Protein AF-A0A1B1FKI0-F1 (afdb_monomer_lite)

Sequence (905 aa):
MHTDNSFVWAKIGDAKFFYQLSKDILIYGGGCVLIFYDTNTRSEKIFLANSPQGNGDGIGAVRGHKVLNVFAYSENCAYPRVFVKTYPSFEDIFEIEGNETPESYSYITFTDTLIIMLGSYPKFTISVRDWVTQQKLCTMDTYAECDKHVLRCNWTKPINMIDLWIGTKKIAMYEFQMCCKEFHMTQNIVQSSATDGTGNFTSVVWTPEGSMCVCDEFGTIYMMDNEYSLEKVLDVKISGPSPPAFEWYKNGFLVCGPDKTMRHYVRKLPGEFVLNRSIDIEAEPALIYDSVYVFAVGLQTLEQSHTLKLSNLSCDKEQPWDGGLSLINYINSVEIKGLSGPIEFKEGRRIQFKLDLLKLKQPSLVKVGEWQPGNGVNITDRAAFFDPGTMNVTLVVTTILEMPYVMMHTAKNFTGNSRFYGFCIDILGRISQEVGFDYLLDLVPDRKYGARDPNTGLWNGMVLQLMQHKADLAVGSMTINYARESVIDFTKPFMNLGISILFKVPSSRQAKLFSFMNPLATNIWLYVLSAYVLVSITMFVVARFSPCEWQNPHPCEIDNELVKNQFSLANSFWFTIGTLMQQGSDLNPKATSTRIVGGIWWFFTLIIISSYTANLAAFLTVERMITPIEDAEDLAAQTEIPYGTLESGSTMTFFRDSMIETYKKMWRFMENRKPSVFVPTYEEGIQKVLDGNYAFLMESTMLDYIVQRNCNLTQIGGPLDSKGYGIATPKGSPWRDKISLAILELQEKGEIQMLYDKWWKNTGDTCQRNDKGKESKANSLGVDNIGGVFVVLLCGLAFAVLIAIFEFCYNSKKNALNEKRSASVPQESLCSEMKSEFCFALRCSGSRQRPALRRKCSKCLSGVSYVPAVLDVPPNPPQPPTRGPPPADHSPALGASFDNPRLRI

Radius of gyration: 64.22 Å; chains: 1; bounding box: 141×108×187 Å

Secondary structure (DSSP, 8-state):
--------SS---S-SEEEEEETTEEEEEETTEEEEEETTTTEEEEEE---TTS---SEEEEEE-SSSSEEEEEESSSS--EEEEETTT--EEEEE-STT-SS--SEEEE-SSEEEEE--SSEEEEEEEETTT--EEEEEEEE-SSS-EEEE--SSS-EEEEEE-TTSSEEEEEEEEEETTEEEEEEEEEE---SS--S-EEEEEE-TTS-EEEEETTSEEEEE-TTS-EEEEEE----SSSPPEEEE-SSEEEEE-TTS-EEEEEEEETTEEEE----PPPHHHHHHHHHHHHHHHHHHHHHHHS--------GGGT---TTHHHHHHHHHT--EEETTEEEEEETTEEEE--EEEEEEETTEEEEEEEEETTTEEEES-STTTS----S--EEEEEE--BTTTBEE-SSS---GGGGEESHHHHHHHHHHHHHT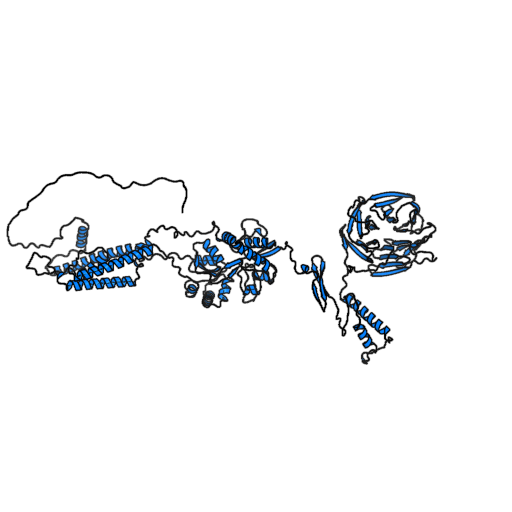-EEEEEE-TT-----B-TTT--B-HHHHHHHTTS-SEE-SS-B--HHHHTTSEEPSPSEEE-EEEEEEPPPPP---TTGGGTTS-HHHHHHHHHHHHHHHHHHHHHHHH-GGGEE-S-TT-SS----EES--HHHHHHHHHHHHTT---S----SHHHHHHHHHHHHHHHHHHHHHHHHHHHHHH------S-SSHHHHHH-SSS-EEEBTTSHHHHHHHT--SHHHHHHHHHHHHSTTT--BSSHHHHHHHHHHSS-EEEEEHHHHHHHHHH-TTEEEESS-SS-EEE--EE-TT-THHHHHHHHHHHHHHTTHHHHHHHHHHS-TTT------TTTS--PPP--HHHHHHHHHHHHHHHHHHHHHHHHHHHHHHHHHHHHHTTSS------HHHHHHHHHHHHT------PPPP-----------------------------------------------------

Foldseek 3Di:
DDDDPFPFLDQQDPWPDWADQEQFWIWTHDFQWIWIAGNVVRDIDIDGNDDPVNAFRHWQEKDHDYPFQKIWTWTFAQQIKIFIAGPPVRDTPDIDTRPPGRGTFNYWDDDPFKIWTWGFPQFIKIWIAGPVVRDTLDIDTDGDDAGDWDWDDDPPAFTWTWGFPFFFQKIKIWGWDQDPSDIDIDIDIAGEPDDPPPFGWDDWEADPVGWIWTAGQQGFIWIADPVRYTHTQDGPRAHDDDRWDWYDHNQFIWIQGPSSHTWTWHDPDVSHTHTPPPDDDDPVVQVVVVVVVLLVQLVVVLVVPDPDDDDDDDPVVPDDDPCPVSSVVSSQCDFDQGPQGTFHHDPNDTQWGKDFDWDCDPPDIDTQWMATPVPGTDGPHPCSVPVPDPLEAEFEEEEADDPQFKHADPDDPDDWPVRIDHLQSVLVVLLCVQLRYHYTYDYWPVRDLWDQDPPVRDIGTPLVCQLVVVGFWYITQRWDDPVSCVFWPWFPFLFKWFKFKKFFQDDQDQQDLVLLVVLDDPVVVVVVVVVLLVLLVVLLVCQVPDVQQFDDPCPPDPPDPPTDHPNDSVVSSVQLVCLLVVNGDPDDDDDPSSVVSVVVSNVVSVVVVVSSVVSSVVCLLDSDRDDPDADLLSVLVDDQQAEEEEPPDPVLVCLVVDPDVSSVSNNVCQVPDPPHRYDNDVVVVVVVNVVHSYMYIDIVLVSLQVCQQDVRMDIHYDRPDMIGDTMIGGPPNPVSHSSNVSSVVCVVVCVSVVSSCVRRVPPPRGPPPPCPVPPPDRDDDDCSNNVSVVVVVVVVVVVVVVVVVVCLVVVVVVVVVVVVVPDDDDDDDPVVVVVVVVVVVVPPDDDDDDDDPPPDDPDDDDDDDDDDDDDDDDDDDDDDDDDDDDDDDDDDDDDDDDDDDDDDD

Structure (mmCIF, N/CA/C/O backbone):
data_AF-A0A1B1FKI0-F1
#
_entry.id   AF-A0A1B1FKI0-F1
#
loop_
_atom_site.group_PDB
_atom_site.id
_atom_site.type_symbol
_atom_site.label_atom_id
_atom_site.label_alt_id
_atom_site.label_comp_id
_atom_site.label_asym_id
_atom_site.label_entity_id
_atom_site.label_seq_id
_atom_site.pdbx_PDB_ins_code
_atom_site.Cartn_x
_atom_site.Cartn_y
_atom_site.Cartn_z
_atom_site.occupancy
_atom_site.B_iso_or_equiv
_atom_site.auth_seq_id
_atom_site.auth_comp_id
_atom_site.auth_asym_id
_atom_site.auth_atom_id
_atom_site.pdbx_PDB_model_num
ATOM 1 N N . MET A 1 1 ? -42.625 6.629 34.570 1.00 23.95 1 MET A N 1
ATOM 2 C CA . MET A 1 1 ? -41.876 7.247 35.688 1.00 23.95 1 MET A CA 1
ATOM 3 C C . MET A 1 1 ? -41.070 6.161 36.377 1.00 23.95 1 MET A C 1
ATOM 5 O O . MET A 1 1 ? -41.496 5.014 36.337 1.00 23.95 1 MET A O 1
ATOM 9 N N . HIS A 1 2 ? -39.888 6.501 36.889 1.00 27.73 2 HIS A N 1
ATOM 10 C CA . HIS A 1 2 ? -38.916 5.542 37.422 1.00 27.73 2 HIS A CA 1
ATOM 11 C C . HIS A 1 2 ? -39.325 4.997 38.796 1.00 27.73 2 HIS A C 1
ATOM 13 O O . HIS A 1 2 ? -39.774 5.764 39.640 1.00 27.73 2 HIS A O 1
ATOM 19 N N . THR A 1 3 ? -39.072 3.708 39.024 1.00 23.94 3 THR A N 1
ATOM 20 C CA . THR A 1 3 ? -38.846 3.119 40.354 1.00 23.94 3 THR A CA 1
ATOM 21 C C . THR A 1 3 ? -37.772 2.045 40.207 1.00 23.94 3 THR A C 1
ATOM 23 O O . THR A 1 3 ? -37.919 1.147 39.375 1.00 23.94 3 THR A O 1
ATOM 26 N N . ASP A 1 4 ? -36.683 2.183 40.956 1.00 27.92 4 ASP A N 1
ATOM 27 C CA . ASP A 1 4 ? -35.446 1.420 40.778 1.00 27.92 4 ASP A CA 1
ATOM 28 C C . ASP A 1 4 ? -35.512 -0.036 41.262 1.00 27.92 4 ASP A C 1
ATOM 30 O O . ASP A 1 4 ? -36.162 -0.358 42.255 1.00 27.92 4 ASP A O 1
ATOM 34 N N . ASN A 1 5 ? -34.722 -0.902 40.617 1.00 30.33 5 ASN A N 1
ATOM 35 C CA . ASN A 1 5 ? -34.332 -2.202 41.169 1.00 30.33 5 ASN A CA 1
ATOM 36 C C . ASN A 1 5 ? -33.205 -2.014 42.206 1.00 30.33 5 ASN A C 1
ATOM 38 O O . ASN A 1 5 ? -32.057 -2.402 41.980 1.00 30.33 5 ASN A O 1
ATOM 42 N N . SER A 1 6 ? -33.512 -1.401 43.348 1.00 29.55 6 SER A N 1
ATOM 43 C CA . SER A 1 6 ? -32.646 -1.438 44.529 1.00 29.55 6 SER A CA 1
ATOM 44 C C . SER A 1 6 ? -32.883 -2.750 45.285 1.00 29.55 6 SER A C 1
ATOM 46 O O . SER A 1 6 ? -33.951 -2.975 45.848 1.00 29.55 6 SER A O 1
ATOM 48 N N . PHE A 1 7 ? -31.889 -3.645 45.291 1.00 33.34 7 PHE A N 1
ATOM 49 C CA . PHE A 1 7 ? -31.989 -4.928 45.993 1.00 33.34 7 PHE A CA 1
ATOM 50 C C . PHE A 1 7 ? -32.104 -4.717 47.512 1.00 33.34 7 PHE A C 1
ATOM 52 O O . PHE A 1 7 ? -31.146 -4.359 48.199 1.00 33.34 7 PHE A O 1
ATOM 59 N N . VAL A 1 8 ? -33.316 -4.936 48.021 1.00 36.47 8 VAL A N 1
ATOM 60 C CA . VAL A 1 8 ? -33.694 -4.814 49.431 1.00 36.47 8 VAL A CA 1
ATOM 61 C C . VAL A 1 8 ? -33.257 -6.066 50.189 1.00 36.47 8 VAL A C 1
ATOM 63 O O . VAL A 1 8 ? -33.729 -7.156 49.882 1.00 36.47 8 VAL A O 1
ATOM 66 N N . TRP A 1 9 ? -32.405 -5.924 51.206 1.00 33.88 9 TRP A N 1
ATOM 67 C CA . TRP A 1 9 ? -32.002 -7.038 52.082 1.00 33.88 9 TRP A CA 1
ATOM 68 C C . TRP A 1 9 ? -32.706 -7.045 53.450 1.00 33.88 9 TRP A C 1
ATOM 70 O O . TRP A 1 9 ? -32.667 -8.064 54.128 1.00 33.88 9 TRP A O 1
ATOM 80 N N . ALA A 1 10 ? -33.430 -5.975 53.801 1.00 36.97 10 ALA A N 1
ATOM 81 C CA . ALA A 1 10 ? -34.562 -6.027 54.732 1.00 36.97 10 ALA A CA 1
ATOM 82 C C . ALA A 1 10 ? -35.594 -4.948 54.360 1.00 36.97 10 ALA A C 1
ATOM 84 O O . ALA A 1 10 ? -35.218 -3.806 54.085 1.00 36.97 10 ALA A O 1
ATOM 85 N N . LYS A 1 11 ? -36.892 -5.291 54.349 1.00 38.81 11 LYS A N 1
ATOM 86 C CA . LYS A 1 11 ? -37.984 -4.308 54.223 1.00 38.81 11 LYS A CA 1
ATOM 87 C C . LYS A 1 11 ? -38.199 -3.641 55.578 1.00 38.81 11 LYS A C 1
ATOM 89 O O . LYS A 1 11 ? -39.080 -4.035 56.339 1.00 38.81 11 LYS A O 1
ATOM 94 N N . ILE A 1 12 ? -37.394 -2.630 55.876 1.00 47.25 12 ILE A N 1
ATOM 95 C CA . ILE A 1 12 ? -37.614 -1.802 57.060 1.00 47.25 12 ILE A CA 1
ATOM 96 C C . ILE A 1 12 ? -38.898 -0.996 56.829 1.00 47.25 12 ILE A C 1
ATOM 98 O O . ILE A 1 12 ? -39.063 -0.352 55.794 1.00 47.25 12 ILE A O 1
ATOM 102 N N . GLY A 1 13 ? -39.848 -1.102 57.762 1.00 47.72 13 GLY A N 1
ATOM 103 C CA . GLY A 1 13 ? -41.089 -0.325 57.743 1.00 47.72 13 GLY A CA 1
ATOM 104 C C . GLY A 1 13 ? -40.845 1.153 58.058 1.00 47.72 13 GLY A C 1
ATOM 105 O O . GLY A 1 13 ? -39.743 1.667 57.890 1.00 47.72 13 GLY A O 1
ATOM 106 N N . ASP A 1 14 ? -41.862 1.842 58.571 1.00 52.47 14 ASP A N 1
ATOM 107 C CA . ASP A 1 14 ? -41.692 3.203 59.099 1.00 52.47 14 ASP A CA 1
ATOM 108 C C . ASP A 1 14 ? -41.043 3.130 60.494 1.00 52.47 14 ASP A C 1
ATOM 110 O O . ASP A 1 14 ? -41.683 3.318 61.528 1.00 52.47 14 ASP A O 1
ATOM 114 N N . ALA A 1 15 ? -39.764 2.743 60.522 1.00 57.25 15 ALA A N 1
ATOM 115 C CA . ALA A 1 15 ? -38.999 2.567 61.747 1.00 57.25 15 ALA A CA 1
ATOM 116 C C . ALA A 1 15 ? -38.678 3.931 62.378 1.00 57.25 15 ALA A C 1
ATOM 118 O O . ALA A 1 15 ? -37.969 4.751 61.798 1.00 57.25 15 ALA A O 1
ATOM 119 N N . LYS A 1 16 ? -39.179 4.148 63.597 1.00 64.12 16 LYS A N 1
ATOM 120 C CA . LYS A 1 16 ? -38.886 5.323 64.435 1.00 64.12 16 LYS A CA 1
ATOM 121 C C . LYS A 1 16 ? -37.468 5.259 65.022 1.00 64.12 16 LYS A C 1
ATOM 123 O O . LYS A 1 16 ? -36.895 6.290 65.357 1.00 64.12 16 LYS A O 1
ATOM 128 N N . PHE A 1 17 ? -36.906 4.053 65.126 1.00 68.62 17 PHE A N 1
ATOM 129 C CA . PHE A 1 17 ? -35.588 3.777 65.699 1.00 68.62 17 PHE A CA 1
ATOM 130 C C . PHE A 1 17 ? -34.753 2.916 64.746 1.00 68.62 17 PHE A C 1
ATOM 132 O O . PHE A 1 17 ? -35.277 1.958 64.173 1.00 68.62 17 PHE A O 1
ATOM 139 N N . PHE A 1 18 ? -33.461 3.224 64.610 1.00 76.00 18 PHE A N 1
ATOM 140 C CA . PHE A 1 18 ? -32.507 2.471 63.789 1.00 76.00 18 PHE A CA 1
ATOM 141 C C . PHE A 1 18 ? -31.091 2.614 64.363 1.00 76.00 18 PHE A C 1
ATOM 143 O O . PHE A 1 18 ? -30.511 3.692 64.274 1.00 76.00 18 PHE A O 1
ATOM 150 N N . TYR A 1 19 ? -30.547 1.554 64.970 1.00 76.19 19 TYR A N 1
ATOM 151 C CA . TYR A 1 19 ? -29.276 1.598 65.707 1.00 76.19 19 TYR A CA 1
ATOM 152 C C . TYR A 1 19 ? -28.469 0.300 65.588 1.00 76.19 19 TYR A C 1
ATOM 154 O O . TYR A 1 19 ? -29.023 -0.787 65.426 1.00 76.19 19 TYR A O 1
ATOM 162 N N . GLN A 1 20 ? -27.150 0.390 65.760 1.00 76.31 20 GLN A N 1
ATOM 163 C CA . GLN A 1 20 ? -26.290 -0.783 65.923 1.00 76.31 20 GLN A CA 1
ATOM 164 C C . GLN A 1 20 ? -26.269 -1.243 67.394 1.00 76.31 20 GLN A C 1
ATOM 166 O O . GLN A 1 20 ? -25.985 -0.445 68.287 1.00 76.31 20 GLN A O 1
ATOM 171 N N . LEU A 1 21 ? -26.532 -2.532 67.646 1.00 77.75 21 LEU A N 1
ATOM 172 C CA . LEU A 1 21 ? -26.355 -3.151 68.967 1.00 77.75 21 LEU A CA 1
ATOM 173 C C . LEU A 1 21 ? -24.907 -3.588 69.169 1.00 77.75 21 LEU A C 1
ATOM 175 O O . LEU A 1 21 ? -24.232 -3.136 70.083 1.00 77.75 21 LEU A O 1
ATOM 179 N N . SER A 1 22 ? -24.436 -4.460 68.284 1.00 72.88 22 SER A N 1
ATOM 180 C CA . SER A 1 22 ? -23.078 -4.994 68.293 1.00 72.88 22 SER A CA 1
ATOM 181 C C . SER A 1 22 ? -22.531 -5.013 66.869 1.00 72.88 22 SER A C 1
ATOM 183 O O . SER A 1 22 ? -23.235 -4.657 65.920 1.00 72.88 22 SER A O 1
ATOM 185 N N . LYS A 1 23 ? -21.280 -5.456 66.692 1.00 70.75 23 LYS A N 1
ATOM 186 C CA . LYS A 1 23 ? -20.602 -5.523 65.386 1.00 70.75 23 LYS A CA 1
ATOM 187 C C . LYS A 1 23 ? -21.491 -6.067 64.259 1.00 70.75 23 LYS A C 1
ATOM 189 O O . LYS A 1 23 ? -21.436 -5.538 63.151 1.00 70.75 23 LYS A O 1
ATOM 194 N N . ASP A 1 24 ? -22.314 -7.072 64.559 1.00 75.12 24 ASP A N 1
ATOM 195 C CA . ASP A 1 24 ? -23.081 -7.825 63.570 1.00 75.12 24 ASP A CA 1
ATOM 196 C C . ASP A 1 24 ? -24.612 -7.744 63.749 1.00 75.12 24 ASP A C 1
ATOM 198 O O . ASP A 1 24 ? -25.333 -8.306 62.925 1.00 75.12 24 ASP A O 1
ATOM 202 N N . ILE A 1 25 ? -25.126 -7.029 64.758 1.00 80.75 25 ILE A N 1
ATOM 203 C CA . ILE A 1 25 ? -26.568 -6.965 65.066 1.00 80.75 25 ILE A CA 1
ATOM 204 C C . ILE A 1 25 ? -27.085 -5.527 64.957 1.00 80.75 25 ILE A C 1
ATOM 206 O O . ILE A 1 25 ? -26.572 -4.618 65.617 1.00 80.75 25 ILE A O 1
ATOM 210 N N . LEU A 1 26 ? -28.136 -5.341 64.158 1.00 80.19 26 LEU A N 1
ATOM 211 C CA . LEU A 1 26 ? -28.883 -4.091 64.012 1.00 80.19 26 LEU A CA 1
ATOM 212 C C . LEU A 1 26 ? -30.215 -4.185 64.765 1.00 80.19 26 LEU A C 1
ATOM 214 O O . LEU A 1 26 ? -30.851 -5.235 64.749 1.00 80.19 26 LEU A O 1
ATOM 218 N N . ILE A 1 27 ? -30.648 -3.087 65.383 1.00 83.19 27 ILE A N 1
ATOM 219 C CA . ILE A 1 27 ? -31.982 -2.930 65.973 1.00 83.19 27 ILE A CA 1
ATOM 220 C C . ILE A 1 27 ? -32.734 -1.884 65.158 1.00 83.19 27 ILE A C 1
ATOM 222 O O . ILE A 1 27 ? -32.261 -0.756 65.016 1.00 83.19 27 ILE A O 1
ATOM 226 N N . TYR A 1 28 ? -33.926 -2.224 64.679 1.00 79.56 28 TYR A N 1
ATOM 227 C CA . TYR A 1 28 ? -34.869 -1.249 64.136 1.00 79.56 28 TYR A CA 1
ATOM 228 C C . TYR A 1 28 ? -36.289 -1.531 64.606 1.00 79.56 28 TYR A C 1
ATOM 230 O O . TYR A 1 28 ? -36.632 -2.665 64.929 1.00 79.56 28 TYR A O 1
ATOM 238 N N . GLY A 1 29 ? -37.130 -0.503 64.683 1.00 74.06 29 GLY A N 1
ATOM 239 C CA . GLY A 1 29 ? -38.463 -0.681 65.249 1.00 74.06 29 GLY A CA 1
ATOM 240 C C . GLY A 1 29 ? -39.314 0.577 65.314 1.00 74.06 29 GLY A C 1
ATOM 241 O O . GLY A 1 29 ? -38.876 1.673 64.964 1.00 74.06 29 GLY A O 1
ATOM 242 N N . GLY A 1 30 ? -40.546 0.399 65.779 1.00 69.62 30 GLY A N 1
ATOM 243 C CA . GLY A 1 30 ? -41.554 1.445 65.930 1.00 69.62 30 GLY A CA 1
ATOM 244 C C . GLY A 1 30 ? -42.742 0.940 66.751 1.00 69.62 30 GLY A C 1
ATOM 245 O O . GLY A 1 30 ? -43.032 -0.259 66.765 1.00 69.62 30 GLY A O 1
ATOM 246 N N . GLY A 1 31 ? -43.411 1.843 67.473 1.00 73.94 31 GLY A N 1
ATOM 247 C CA . GLY A 1 31 ? -44.439 1.468 68.448 1.00 73.94 31 GLY A CA 1
ATOM 248 C C . GLY A 1 31 ? -43.869 0.534 69.520 1.00 73.94 31 GLY A C 1
ATOM 249 O O . GLY A 1 31 ? -42.854 0.850 70.138 1.00 73.94 31 GLY A O 1
ATOM 250 N N . CYS A 1 32 ? -44.501 -0.624 69.717 1.00 75.38 32 CYS A N 1
ATOM 251 C CA . CYS A 1 32 ? -44.085 -1.641 70.692 1.00 75.38 32 CYS A CA 1
ATOM 252 C C . CYS A 1 32 ? -43.121 -2.704 70.125 1.00 75.38 32 CYS A C 1
ATOM 254 O O . CYS A 1 32 ? -42.809 -3.666 70.824 1.00 75.38 32 CYS A O 1
ATOM 256 N N . VAL A 1 33 ? -42.688 -2.603 68.862 1.00 79.31 33 VAL A N 1
ATOM 257 C CA . VAL A 1 33 ? -41.940 -3.675 68.178 1.00 79.31 33 VAL A CA 1
ATOM 258 C C . VAL A 1 33 ? -40.483 -3.273 67.959 1.00 79.31 33 VAL A C 1
ATOM 260 O O . VAL A 1 33 ? -40.213 -2.258 67.316 1.00 79.31 33 VAL A O 1
ATOM 263 N N . LEU A 1 34 ? -39.551 -4.109 68.426 1.00 81.94 34 LEU A N 1
ATOM 264 C CA . LEU A 1 34 ? -38.137 -4.075 68.042 1.00 81.94 34 LEU A CA 1
ATOM 265 C C . LEU A 1 34 ? -37.794 -5.324 67.231 1.00 81.94 34 LEU A C 1
ATOM 267 O O . LEU A 1 34 ? -38.114 -6.444 67.627 1.00 81.94 34 LEU A O 1
ATOM 271 N N . ILE A 1 35 ? -37.103 -5.136 66.115 1.00 83.12 35 ILE A N 1
ATOM 272 C CA . ILE A 1 35 ? -36.576 -6.200 65.267 1.00 83.12 35 ILE A CA 1
ATOM 273 C C . ILE A 1 35 ? -35.054 -6.151 65.363 1.00 83.12 35 ILE A C 1
ATOM 275 O O . ILE A 1 35 ? -34.426 -5.128 65.091 1.00 83.12 35 ILE A O 1
ATOM 279 N N . PHE A 1 36 ? -34.475 -7.272 65.776 1.00 85.56 36 PHE A N 1
ATOM 280 C CA . PHE A 1 36 ? -33.043 -7.501 65.866 1.00 85.56 36 PHE A CA 1
ATOM 281 C C . PHE A 1 36 ? -32.624 -8.303 64.634 1.00 85.56 36 PHE A C 1
ATOM 283 O O . PHE A 1 36 ? -32.966 -9.480 64.518 1.00 85.56 36 PHE A O 1
ATOM 290 N N . TYR A 1 37 ? -31.912 -7.664 63.712 1.00 79.88 37 TYR A N 1
ATOM 291 C CA . TYR A 1 37 ? -31.429 -8.276 62.476 1.00 79.88 37 TYR A CA 1
ATOM 292 C C . TYR A 1 37 ? -29.950 -8.645 62.622 1.00 79.88 37 TYR A C 1
ATOM 294 O O . TYR A 1 37 ? -29.086 -7.772 62.757 1.00 79.88 37 TYR A O 1
ATOM 302 N N . ASP A 1 38 ? -29.654 -9.943 62.594 1.00 77.25 38 ASP A N 1
ATOM 303 C CA . ASP A 1 38 ? -28.288 -10.459 62.538 1.00 77.25 38 ASP A CA 1
ATOM 304 C C . ASP A 1 38 ? -27.794 -10.437 61.087 1.00 77.25 38 ASP A C 1
ATOM 306 O O . ASP A 1 38 ? -28.256 -11.170 60.214 1.00 77.25 38 ASP A O 1
ATOM 310 N N . THR A 1 39 ? -26.804 -9.590 60.840 1.00 68.25 39 THR A N 1
ATOM 311 C CA . THR A 1 39 ? -26.229 -9.344 59.515 1.00 68.25 39 THR A CA 1
ATOM 312 C C . THR A 1 39 ? -25.303 -10.456 59.014 1.00 68.25 39 THR A C 1
ATOM 314 O O . THR A 1 39 ? -25.003 -10.484 57.820 1.00 68.25 39 THR A O 1
ATOM 317 N N . ASN A 1 40 ? -24.853 -11.366 59.885 1.00 69.12 40 ASN A N 1
ATOM 318 C CA . ASN A 1 40 ? -24.068 -12.540 59.503 1.00 69.12 40 ASN A CA 1
ATOM 319 C C . ASN A 1 40 ? -24.986 -13.711 59.128 1.00 69.12 40 ASN A C 1
ATOM 321 O O . ASN A 1 40 ? -24.792 -14.326 58.081 1.00 69.12 40 ASN A O 1
ATOM 325 N N . THR A 1 41 ? -25.989 -14.014 59.962 1.00 71.88 41 THR A N 1
ATOM 326 C CA . THR A 1 41 ? -26.915 -15.141 59.720 1.00 71.88 41 THR A CA 1
ATOM 327 C C . THR A 1 41 ? -28.115 -14.780 58.843 1.00 71.88 41 THR A C 1
ATOM 329 O O . THR A 1 41 ? -28.792 -15.681 58.354 1.00 71.88 41 THR A O 1
ATOM 332 N N . ARG A 1 42 ? -28.369 -13.481 58.615 1.00 67.12 42 ARG A N 1
ATOM 333 C CA . ARG A 1 42 ? -29.567 -12.935 57.942 1.00 67.12 42 ARG A CA 1
ATOM 334 C C . ARG A 1 42 ? -30.872 -13.363 58.619 1.00 67.12 42 ARG A C 1
ATOM 336 O O . ARG A 1 42 ? -31.881 -13.573 57.951 1.00 67.12 42 ARG A O 1
ATOM 343 N N . SER A 1 43 ? -30.836 -13.523 59.942 1.00 72.00 43 SER A N 1
ATOM 344 C CA . SER A 1 43 ? -32.005 -13.879 60.746 1.00 72.00 43 SER A CA 1
ATOM 345 C C . SER A 1 43 ? -32.567 -12.661 61.477 1.00 72.00 43 SER A C 1
ATOM 347 O O . SER A 1 43 ? -31.824 -11.810 61.970 1.00 72.00 43 SER A O 1
ATOM 349 N N . GLU A 1 44 ? -33.895 -12.588 61.546 1.00 79.62 44 GLU A N 1
ATOM 350 C CA . GLU A 1 44 ? -34.626 -11.592 62.327 1.00 79.62 44 GLU A CA 1
ATOM 351 C C . GLU A 1 44 ? -35.141 -12.222 63.624 1.00 79.62 44 GLU A C 1
ATOM 353 O O . GLU A 1 44 ? -35.737 -13.302 63.619 1.00 79.62 44 GLU A O 1
ATOM 358 N N . LYS A 1 45 ? -34.948 -11.524 64.745 1.00 82.38 45 LYS A N 1
ATOM 359 C CA . LYS A 1 45 ? -35.622 -11.804 66.016 1.00 82.38 45 LYS A CA 1
ATOM 360 C C . LYS A 1 45 ? -36.503 -10.627 66.398 1.00 82.38 45 LYS A C 1
ATOM 362 O O . LYS A 1 45 ? -36.026 -9.502 66.509 1.00 82.38 45 LYS A O 1
ATOM 367 N N . ILE A 1 46 ? -37.781 -10.900 66.632 1.00 82.69 46 ILE A N 1
ATOM 368 C CA . ILE A 1 46 ? -38.763 -9.890 67.025 1.00 82.69 46 ILE A CA 1
ATOM 369 C C . ILE A 1 46 ? -38.891 -9.892 68.549 1.00 82.69 46 ILE A C 1
ATOM 371 O O . ILE A 1 46 ? -39.113 -10.938 69.157 1.00 82.69 46 ILE A O 1
ATOM 375 N N . PHE A 1 47 ? -38.775 -8.714 69.151 1.00 82.94 47 PHE A N 1
ATOM 376 C CA . PHE A 1 47 ? -39.068 -8.447 70.552 1.00 82.94 47 PHE A CA 1
ATOM 377 C C . PHE A 1 47 ? -40.278 -7.512 70.641 1.00 82.94 47 PHE A C 1
ATOM 379 O O . PHE A 1 47 ? -40.336 -6.481 69.967 1.00 82.94 47 PHE A O 1
ATOM 386 N N . LEU A 1 48 ? -41.245 -7.879 71.482 1.00 79.94 48 LEU A N 1
ATOM 387 C CA . LEU A 1 48 ? -42.442 -7.089 71.755 1.00 79.94 48 LEU A CA 1
ATOM 388 C C . LEU A 1 48 ? -42.300 -6.437 73.133 1.00 79.94 48 LEU A C 1
ATOM 390 O O . LEU A 1 48 ? -42.353 -7.115 74.159 1.00 79.94 48 LEU A O 1
ATOM 394 N N . ALA A 1 49 ? -42.127 -5.118 73.143 1.00 72.44 49 ALA A N 1
ATOM 395 C CA . ALA A 1 49 ? -42.089 -4.296 74.344 1.00 72.44 49 ALA A CA 1
ATOM 396 C C . ALA A 1 49 ? -43.516 -4.085 74.880 1.00 72.44 49 ALA A C 1
ATOM 398 O O . ALA A 1 49 ? -44.139 -3.048 74.654 1.00 72.44 49 ALA A O 1
ATOM 399 N N . ASN A 1 50 ? -44.045 -5.094 75.571 1.00 62.91 50 ASN A N 1
ATOM 400 C CA . ASN A 1 50 ? -45.346 -5.017 76.231 1.00 62.91 50 ASN A CA 1
ATOM 401 C C . ASN A 1 50 ? -45.185 -4.499 77.667 1.00 62.91 50 ASN A C 1
ATOM 403 O O . ASN A 1 50 ? -44.528 -5.143 78.484 1.00 62.91 50 ASN A O 1
ATOM 407 N N . SER A 1 51 ? -45.832 -3.376 77.988 1.00 58.91 51 SER A N 1
ATOM 408 C CA . SER A 1 51 ? -45.895 -2.865 79.362 1.00 58.91 51 SER A CA 1
ATOM 409 C C . SER A 1 51 ? -46.761 -3.779 80.244 1.00 58.91 51 SER A C 1
ATOM 411 O O . SER A 1 51 ? -47.926 -4.001 79.894 1.00 58.91 51 SER A O 1
ATOM 413 N N . PRO A 1 52 ? -46.282 -4.257 81.412 1.00 52.34 52 PRO A N 1
ATOM 414 C CA . PRO A 1 52 ? -47.082 -5.082 82.325 1.00 52.34 52 PRO A CA 1
ATOM 415 C C . PRO A 1 52 ? -48.350 -4.392 82.855 1.00 52.34 52 PRO A C 1
ATOM 417 O O . PRO A 1 52 ? -49.250 -5.064 83.351 1.00 52.34 52 PRO A O 1
ATOM 420 N N . GLN A 1 53 ? -48.417 -3.057 82.776 1.00 52.12 53 GLN A N 1
ATOM 421 C CA . GLN A 1 53 ? -49.525 -2.242 83.288 1.00 52.12 53 GLN A CA 1
ATOM 422 C C . GLN A 1 53 ? -50.446 -1.683 82.186 1.00 52.12 53 GLN A C 1
ATOM 424 O O . GLN A 1 53 ? -51.387 -0.960 82.500 1.00 52.12 53 GLN A O 1
ATOM 429 N N . GLY A 1 54 ? -50.203 -2.001 80.907 1.00 49.09 54 GLY A N 1
ATOM 430 C CA . GLY A 1 54 ? -51.104 -1.660 79.793 1.00 49.09 54 GLY A CA 1
ATOM 431 C C . GLY A 1 54 ? -51.209 -0.173 79.409 1.00 49.09 54 GLY A C 1
ATOM 432 O O . GLY A 1 54 ? -52.014 0.157 78.545 1.00 49.09 54 GLY A O 1
ATOM 433 N N . ASN A 1 55 ? -50.401 0.711 80.007 1.00 51.22 55 ASN A N 1
ATOM 434 C CA . ASN A 1 55 ? -50.500 2.176 79.875 1.00 51.22 55 ASN A CA 1
ATOM 435 C C . ASN A 1 55 ? -49.415 2.832 78.981 1.00 51.22 55 ASN A C 1
ATOM 437 O O . ASN A 1 55 ? -49.247 4.050 79.028 1.00 51.22 55 ASN A O 1
ATOM 441 N N . GLY A 1 56 ? -48.642 2.063 78.206 1.00 55.28 56 GLY A N 1
ATOM 442 C CA . GLY A 1 56 ? -47.539 2.588 77.381 1.00 55.28 56 GLY A CA 1
ATOM 443 C C . GLY A 1 56 ? -47.884 2.753 75.896 1.00 55.28 56 GLY A C 1
ATOM 444 O O . GLY A 1 56 ? -48.351 1.799 75.276 1.00 55.28 56 GLY A O 1
ATOM 445 N N . ASP A 1 57 ? -47.561 3.907 75.297 1.00 62.97 57 ASP A N 1
ATOM 446 C CA . ASP A 1 57 ? -47.612 4.164 73.841 1.00 62.97 57 ASP A CA 1
ATOM 447 C C . ASP A 1 57 ? -46.368 3.583 73.126 1.00 62.97 57 ASP A C 1
ATOM 449 O O . ASP A 1 57 ? -45.619 4.257 72.414 1.00 62.97 57 ASP A O 1
ATOM 453 N N . GLY A 1 58 ? -46.082 2.310 73.404 1.00 72.19 58 GLY A N 1
ATOM 454 C CA . GLY A 1 58 ? -44.874 1.630 72.949 1.00 72.19 58 GLY A CA 1
ATOM 455 C C . GLY A 1 58 ? -43.583 2.194 73.547 1.00 72.19 58 GLY A C 1
ATOM 456 O O . GLY A 1 58 ? -43.492 2.462 74.746 1.00 72.19 58 GLY A O 1
ATOM 457 N N . ILE A 1 59 ? -42.554 2.301 72.706 1.00 78.06 59 ILE A N 1
ATOM 458 C CA . ILE A 1 59 ? -41.172 2.603 73.097 1.00 78.06 59 ILE A CA 1
ATOM 459 C C . ILE A 1 59 ? -40.878 4.100 72.928 1.00 78.06 59 ILE A C 1
ATOM 461 O O . ILE A 1 59 ? -41.161 4.682 71.877 1.00 78.06 59 ILE A O 1
ATOM 465 N N . GLY A 1 60 ? -40.291 4.719 73.957 1.00 73.12 60 GLY A N 1
ATOM 466 C CA . GLY A 1 60 ? -39.881 6.129 73.949 1.00 73.12 60 GLY A CA 1
ATOM 467 C C . GLY A 1 60 ? -38.541 6.319 73.242 1.00 73.12 60 GLY A C 1
ATOM 468 O O . GLY A 1 60 ? -38.459 6.994 72.216 1.00 73.12 60 GLY A O 1
ATOM 469 N N . ALA A 1 61 ? -37.516 5.640 73.755 1.00 78.12 61 ALA A N 1
ATOM 470 C CA . ALA A 1 61 ? -36.154 5.601 73.240 1.00 78.12 61 ALA A CA 1
ATOM 471 C C . ALA A 1 61 ? -35.561 4.193 73.402 1.00 78.12 61 ALA A C 1
ATOM 473 O O . ALA A 1 61 ? -35.977 3.423 74.266 1.00 78.12 61 ALA A O 1
ATOM 474 N N . VAL A 1 62 ? -34.561 3.853 72.586 1.00 84.56 62 VAL A N 1
ATOM 475 C CA . VAL A 1 62 ? -33.860 2.559 72.632 1.00 84.56 62 VAL A CA 1
ATOM 476 C C . VAL A 1 62 ? -32.390 2.738 72.258 1.00 84.56 62 VAL A C 1
ATOM 478 O O . VAL A 1 62 ? -32.061 3.552 71.397 1.00 84.56 62 VAL A O 1
ATOM 481 N N . ARG A 1 63 ? -31.485 1.985 72.891 1.00 83.62 63 ARG A N 1
ATOM 482 C CA . ARG A 1 63 ? -30.054 1.989 72.553 1.00 83.62 63 ARG A CA 1
ATOM 483 C C . ARG A 1 63 ? -29.396 0.651 72.871 1.00 83.62 63 ARG A C 1
ATOM 485 O O . ARG A 1 63 ? -29.729 0.012 73.865 1.00 83.62 63 ARG A O 1
ATOM 492 N N . GLY A 1 64 ? -28.430 0.250 72.049 1.00 80.94 64 GLY A N 1
ATOM 493 C CA . GLY A 1 64 ? -27.538 -0.871 72.336 1.00 80.94 64 GLY A CA 1
ATOM 494 C C . GLY A 1 64 ? -26.277 -0.441 73.087 1.00 80.94 64 GLY A C 1
ATOM 495 O O . GLY A 1 64 ? -25.775 0.670 72.900 1.00 80.94 64 GLY A O 1
ATOM 496 N N . HIS A 1 65 ? -25.748 -1.332 73.917 1.00 78.88 65 HIS A N 1
ATOM 497 C CA . HIS A 1 65 ? -24.423 -1.213 74.510 1.00 78.88 65 HIS A CA 1
ATOM 498 C C . HIS A 1 65 ? -23.374 -1.701 73.494 1.00 78.88 65 HIS A C 1
ATOM 500 O O . HIS A 1 65 ? -23.463 -2.814 72.998 1.00 78.88 65 HIS A O 1
ATOM 506 N N . LYS A 1 66 ? -22.342 -0.902 73.186 1.00 68.44 66 LYS A N 1
ATOM 507 C CA . LYS A 1 66 ? -21.449 -1.182 72.035 1.00 68.44 66 LYS A CA 1
ATOM 508 C C . LYS A 1 66 ? -20.591 -2.452 72.156 1.00 68.44 66 LYS A C 1
ATOM 510 O O . LYS A 1 66 ? -20.265 -3.058 71.137 1.00 68.44 66 LYS A O 1
ATOM 515 N N . VAL A 1 67 ? -20.173 -2.808 73.375 1.00 71.81 67 VAL A N 1
ATOM 516 C CA . VAL A 1 67 ? -19.286 -3.962 73.645 1.00 71.81 67 VAL A CA 1
ATOM 517 C C . VAL A 1 67 ? -20.053 -5.216 74.085 1.00 71.81 67 VAL A C 1
ATOM 519 O O . VAL A 1 67 ? -19.777 -6.311 73.601 1.00 71.81 67 VAL A O 1
ATOM 522 N N . LEU A 1 68 ? -21.007 -5.069 75.005 1.00 76.31 68 LEU A N 1
ATOM 523 C CA . LEU A 1 68 ? -21.826 -6.150 75.550 1.00 76.31 68 LEU A CA 1
ATOM 524 C C . LEU A 1 68 ? -23.116 -6.315 74.739 1.00 76.31 68 LEU A C 1
ATOM 526 O O . LEU A 1 68 ? -23.714 -5.324 74.339 1.00 76.31 68 LEU A O 1
ATOM 530 N N . ASN A 1 69 ? -23.601 -7.547 74.559 1.00 83.38 69 ASN A N 1
ATOM 531 C CA . ASN A 1 69 ? -24.889 -7.812 73.901 1.00 83.38 69 ASN A CA 1
ATOM 532 C C . ASN A 1 69 ? -26.067 -7.472 74.839 1.00 83.38 69 ASN A C 1
ATOM 534 O O . ASN A 1 69 ? -26.785 -8.352 75.311 1.00 83.38 69 ASN A O 1
ATOM 538 N N . VAL A 1 70 ? -26.227 -6.186 75.142 1.00 86.50 70 VAL A N 1
ATOM 539 C CA . VAL A 1 70 ? -27.204 -5.621 76.080 1.00 86.50 70 VAL A CA 1
ATOM 540 C C . VAL A 1 70 ? -27.851 -4.405 75.427 1.00 86.50 70 VAL A C 1
ATOM 542 O O . VAL A 1 70 ? -27.165 -3.607 74.791 1.00 86.50 70 VAL A O 1
ATOM 545 N N . PHE A 1 71 ? -29.160 -4.242 75.580 1.00 88.25 71 PHE A N 1
ATOM 546 C CA . PHE A 1 71 ? -29.883 -3.059 75.117 1.00 88.25 71 PHE A CA 1
ATOM 547 C C . PHE A 1 71 ? -30.750 -2.483 76.234 1.00 88.25 71 PHE A C 1
ATOM 549 O O . PHE A 1 71 ? -31.218 -3.210 77.108 1.00 88.25 71 PHE A O 1
ATOM 556 N N . ALA A 1 72 ? -30.961 -1.171 76.192 1.00 87.06 72 ALA A N 1
ATOM 557 C CA . ALA A 1 72 ? -31.929 -0.476 77.026 1.00 87.06 72 ALA A CA 1
ATOM 558 C C . ALA A 1 72 ? -33.054 0.083 76.160 1.00 87.06 72 ALA A C 1
ATOM 560 O O . ALA A 1 72 ? -32.795 0.555 75.049 1.00 87.06 72 ALA A O 1
ATOM 561 N N . TYR A 1 73 ? -34.275 0.091 76.686 1.00 87.06 73 TYR A N 1
ATOM 562 C CA . TYR A 1 73 ? -35.377 0.869 76.126 1.00 87.06 73 TYR A CA 1
ATOM 563 C C . TYR A 1 73 ? -36.216 1.519 77.232 1.00 87.06 73 TYR A C 1
ATOM 565 O O . TYR A 1 73 ? -36.344 0.961 78.323 1.00 87.06 73 TYR A O 1
ATOM 573 N N . SER A 1 74 ? -36.781 2.693 76.946 1.00 83.56 74 SER A N 1
ATOM 574 C CA . SER A 1 74 ? -37.811 3.329 77.774 1.00 83.56 74 SER A CA 1
ATOM 575 C C . SER A 1 74 ? -39.208 3.024 77.250 1.00 83.56 74 SER A C 1
ATOM 577 O O . SER A 1 74 ? -39.430 2.916 76.042 1.00 83.56 74 SER A O 1
ATOM 579 N N . GLU A 1 75 ? -40.175 2.963 78.157 1.00 80.56 75 GLU A N 1
ATOM 580 C CA . GLU A 1 75 ? -41.588 3.089 77.800 1.00 80.56 75 GLU A CA 1
ATOM 581 C C . GLU A 1 75 ? -41.922 4.531 77.384 1.00 80.56 75 GLU A C 1
ATOM 583 O O . GLU A 1 75 ? -41.380 5.500 77.921 1.00 80.56 75 GLU A O 1
ATOM 588 N N . ASN A 1 76 ? -42.847 4.683 76.436 1.00 76.00 76 ASN A N 1
ATOM 589 C CA . ASN A 1 76 ? -43.428 5.970 76.068 1.00 76.00 76 ASN A CA 1
ATOM 590 C C . ASN A 1 76 ? -44.699 6.220 76.897 1.00 76.00 76 ASN A C 1
ATOM 592 O O . ASN A 1 76 ? -45.815 5.932 76.465 1.00 76.00 76 ASN A O 1
ATOM 596 N N . CYS A 1 77 ? -44.531 6.694 78.129 1.00 70.31 77 CYS A N 1
ATOM 597 C CA . CYS A 1 77 ? -45.629 7.033 79.036 1.00 70.31 77 CYS A CA 1
ATOM 598 C C . CYS A 1 77 ? -45.226 8.189 79.971 1.00 70.31 77 CYS A C 1
ATOM 600 O O . CYS A 1 77 ? -44.071 8.613 79.980 1.00 70.31 77 CYS A O 1
ATOM 602 N N . ALA A 1 78 ? -46.177 8.698 80.762 1.00 68.00 78 ALA A N 1
ATOM 603 C CA . ALA A 1 78 ? -45.957 9.826 81.678 1.00 68.00 78 ALA A CA 1
ATOM 604 C C . ALA A 1 78 ? -45.014 9.521 82.862 1.00 68.00 78 ALA A C 1
ATOM 606 O O . ALA A 1 78 ? -44.572 10.441 83.535 1.00 68.00 78 ALA A O 1
ATOM 607 N N . TYR A 1 79 ? -44.710 8.248 83.128 1.00 73.94 79 TYR A N 1
ATOM 608 C CA . TYR A 1 79 ? -43.755 7.820 84.157 1.00 73.94 79 TYR A CA 1
ATOM 609 C C . TYR A 1 79 ? -42.881 6.696 83.578 1.00 73.94 79 TYR A C 1
ATOM 611 O O . TYR A 1 79 ? -43.099 5.520 83.885 1.00 73.94 79 TYR A O 1
ATOM 619 N N . PRO A 1 80 ? -41.955 7.031 82.660 1.00 74.69 80 PRO A N 1
ATOM 620 C CA . PRO A 1 80 ? -41.271 6.060 81.814 1.00 74.69 80 PRO A CA 1
ATOM 621 C C . PRO A 1 80 ? -40.349 5.156 82.627 1.00 74.69 80 PRO A C 1
ATOM 623 O O . PRO A 1 80 ? -39.375 5.611 83.230 1.00 74.69 80 PRO A O 1
ATOM 626 N N . ARG A 1 81 ? -40.599 3.848 82.587 1.00 79.94 81 ARG A N 1
ATOM 627 C CA . ARG A 1 81 ? -39.628 2.869 83.085 1.00 79.94 81 ARG A CA 1
ATOM 628 C C . ARG A 1 81 ? -38.559 2.613 82.037 1.00 79.94 81 ARG A C 1
ATOM 630 O O . ARG A 1 81 ? -38.844 2.671 80.839 1.00 79.94 81 ARG A O 1
ATOM 637 N N . VAL A 1 82 ? -37.341 2.317 82.485 1.00 84.50 82 VAL A N 1
ATOM 638 C CA . VAL A 1 82 ? -36.239 1.904 81.603 1.00 84.50 82 VAL A CA 1
ATOM 639 C C . VAL A 1 82 ? -35.853 0.471 81.926 1.00 84.50 82 VAL A C 1
ATOM 641 O O . VAL A 1 82 ? -35.457 0.166 83.049 1.00 84.50 82 VAL A O 1
ATOM 644 N N . PHE A 1 83 ? -35.957 -0.394 80.923 1.00 85.69 83 PHE A N 1
ATOM 645 C CA . PHE A 1 83 ? -35.596 -1.805 81.007 1.00 85.69 83 PHE A CA 1
ATOM 646 C C . PHE A 1 83 ? -34.236 -2.019 80.361 1.00 85.69 83 PHE A C 1
ATOM 648 O O . PHE A 1 83 ? -34.015 -1.563 79.237 1.00 85.69 83 PHE A O 1
ATOM 655 N N . VAL A 1 84 ? -33.343 -2.739 81.041 1.00 87.94 84 VAL A N 1
ATOM 656 C CA . VAL A 1 84 ? -32.047 -3.157 80.497 1.00 87.94 84 VAL A CA 1
ATOM 657 C C . VAL A 1 84 ? -32.051 -4.673 80.332 1.00 87.94 84 VAL A C 1
ATOM 659 O O . VAL A 1 84 ? -32.150 -5.404 81.317 1.00 87.94 84 VAL A O 1
ATOM 662 N N . LYS A 1 85 ? -31.949 -5.146 79.085 1.00 88.25 85 LYS A N 1
ATOM 663 C CA . LYS A 1 85 ? -32.118 -6.554 78.700 1.00 88.25 85 LYS A CA 1
ATOM 664 C C . LYS A 1 85 ? -30.923 -7.119 77.938 1.00 88.25 85 LYS A C 1
ATOM 666 O O . LYS A 1 85 ? -30.242 -6.407 77.198 1.00 88.25 85 LYS A O 1
ATOM 671 N N . THR A 1 86 ? -30.700 -8.423 78.068 1.00 88.25 86 THR A N 1
ATOM 672 C CA . THR A 1 86 ? -29.698 -9.173 77.297 1.00 88.25 86 THR A CA 1
ATOM 673 C C . THR A 1 86 ? -30.178 -9.506 75.879 1.00 88.25 86 THR A C 1
ATOM 675 O O . THR A 1 86 ? -31.368 -9.654 75.604 1.00 88.25 86 THR A O 1
ATOM 678 N N . TYR A 1 87 ? -29.236 -9.700 74.958 1.00 84.12 87 TYR A N 1
ATOM 679 C CA . TYR A 1 87 ? -29.457 -10.328 73.656 1.00 84.12 87 TYR A CA 1
ATOM 680 C C . TYR A 1 87 ? -28.526 -11.549 73.527 1.00 84.12 87 TYR A C 1
ATOM 682 O O . TYR A 1 87 ? -27.348 -11.440 73.873 1.00 84.12 87 TYR A O 1
ATOM 690 N N . PRO A 1 88 ? -28.983 -12.711 73.015 1.00 82.44 88 PRO A N 1
ATOM 691 C CA . PRO A 1 88 ? -30.245 -12.953 72.307 1.00 82.44 88 PRO A CA 1
ATOM 692 C C . PRO A 1 88 ? -31.388 -13.550 73.152 1.00 82.44 88 PRO A C 1
ATOM 694 O O . PRO A 1 88 ? -32.356 -14.031 72.556 1.00 82.44 88 PRO A O 1
ATOM 697 N N . SER A 1 89 ? -31.265 -13.598 74.486 1.00 83.38 89 SER A N 1
ATOM 698 C CA . SER A 1 89 ? -32.249 -14.225 75.390 1.00 83.38 89 SER A CA 1
ATOM 699 C C . SER A 1 89 ? -33.375 -13.295 75.869 1.00 83.38 89 SER A C 1
ATOM 701 O O . SER A 1 89 ? -34.409 -13.803 76.291 1.00 83.38 89 SER A O 1
ATOM 703 N N . PHE A 1 90 ? -33.229 -11.968 75.750 1.00 87.62 90 PHE A N 1
ATOM 704 C CA . PHE A 1 90 ? -34.210 -10.955 76.188 1.00 87.62 90 PHE A CA 1
ATOM 705 C C . PHE A 1 90 ? -34.515 -10.957 77.702 1.00 87.62 90 PHE A C 1
ATOM 707 O O . PHE A 1 90 ? -35.545 -10.427 78.137 1.00 87.62 90 PHE A O 1
ATOM 714 N N . GLU A 1 91 ? -33.608 -11.513 78.506 1.00 86.00 91 GLU A N 1
ATOM 715 C CA . GLU A 1 91 ? -33.703 -11.559 79.968 1.00 86.00 91 GLU A CA 1
ATOM 716 C C . GLU A 1 91 ? -33.445 -10.172 80.566 1.00 86.00 91 GLU A C 1
ATOM 718 O O . GLU A 1 91 ? -32.591 -9.426 80.080 1.00 86.00 91 GLU A O 1
ATOM 723 N N . ASP A 1 92 ? -34.181 -9.824 81.621 1.00 82.38 92 ASP A N 1
ATOM 724 C CA . ASP A 1 92 ? -33.982 -8.578 82.361 1.00 82.38 92 ASP A CA 1
ATOM 725 C C . ASP A 1 92 ? -32.708 -8.636 83.205 1.00 82.38 92 ASP A C 1
ATOM 727 O O . ASP A 1 92 ? -32.523 -9.542 84.016 1.00 82.38 92 ASP A O 1
ATOM 731 N N . ILE A 1 93 ? -31.841 -7.639 83.027 1.00 82.88 93 ILE A N 1
ATOM 732 C CA . ILE A 1 93 ? -30.688 -7.399 83.898 1.00 82.88 93 ILE A CA 1
ATOM 733 C C . ILE A 1 93 ? -31.145 -6.558 85.089 1.00 82.88 93 ILE A C 1
ATOM 735 O O . ILE A 1 93 ? -30.878 -6.912 86.236 1.00 82.88 93 ILE A O 1
ATOM 739 N N . PHE A 1 94 ? -31.838 -5.447 84.813 1.00 82.94 94 PHE A N 1
ATOM 740 C CA . PHE A 1 94 ? -32.501 -4.615 85.816 1.00 82.94 94 PHE A CA 1
ATOM 741 C C . PHE A 1 94 ? -33.517 -3.646 85.188 1.00 82.94 94 PHE A C 1
ATOM 743 O O . PHE A 1 94 ? -33.521 -3.403 83.978 1.00 82.94 94 PHE A O 1
ATOM 750 N N . GLU A 1 95 ? -34.356 -3.075 86.050 1.00 81.75 95 GLU A N 1
ATOM 751 C CA . GLU A 1 95 ? -35.389 -2.087 85.740 1.00 81.75 95 GLU A CA 1
ATOM 752 C C . GLU A 1 95 ? -35.114 -0.795 86.530 1.00 81.75 95 GLU A C 1
ATOM 754 O O . GLU A 1 95 ? -34.674 -0.841 87.681 1.00 81.75 95 GLU A O 1
ATOM 759 N N . ILE A 1 96 ? -35.365 0.364 85.918 1.00 78.88 96 ILE A N 1
ATOM 760 C CA . ILE A 1 96 ? -35.320 1.679 86.571 1.00 78.88 96 ILE A CA 1
ATOM 761 C C . ILE A 1 96 ? -36.759 2.192 86.690 1.00 78.88 96 ILE A C 1
ATOM 763 O O . ILE A 1 96 ? -37.429 2.402 85.676 1.00 78.88 96 ILE A O 1
ATOM 767 N N . GLU A 1 97 ? -37.226 2.406 87.923 1.00 71.75 97 GLU A N 1
ATOM 768 C CA . GLU A 1 97 ? -38.580 2.902 88.202 1.00 71.75 97 GLU A CA 1
ATOM 769 C C . GLU A 1 97 ? -38.791 4.346 87.709 1.00 71.75 97 GLU A C 1
ATOM 771 O O . GLU A 1 97 ? -37.981 5.240 87.963 1.00 71.75 97 GLU A O 1
ATOM 776 N N . GLY A 1 98 ? -39.925 4.590 87.046 1.00 64.19 98 GLY A N 1
ATOM 777 C CA . GLY A 1 98 ? -40.231 5.831 86.321 1.00 64.19 98 GLY A CA 1
ATOM 778 C C . GLY A 1 98 ? -40.654 7.046 87.158 1.00 64.19 98 GLY A C 1
ATOM 779 O O . GLY A 1 98 ? -41.295 7.942 86.624 1.00 64.19 98 GLY A O 1
ATOM 780 N N . ASN A 1 99 ? -40.323 7.107 88.451 1.00 59.00 99 ASN A N 1
ATOM 781 C CA . ASN A 1 99 ? -40.753 8.193 89.352 1.00 59.00 99 ASN A CA 1
ATOM 782 C C . ASN A 1 99 ? -39.926 9.496 89.230 1.00 59.00 99 ASN A C 1
ATOM 784 O O . ASN A 1 99 ? -40.127 10.417 90.021 1.00 59.00 99 ASN A O 1
ATOM 788 N N . GLU A 1 100 ? -38.970 9.581 88.297 1.00 60.09 100 GLU A N 1
ATOM 789 C CA . GLU A 1 100 ? -38.026 10.712 88.209 1.00 60.09 100 GLU A CA 1
ATOM 790 C C . GLU A 1 100 ? -38.478 11.856 87.284 1.00 60.09 100 GLU A C 1
ATOM 792 O O . GLU A 1 100 ? -38.120 13.002 87.548 1.00 60.09 100 GLU A O 1
ATOM 797 N N . THR A 1 101 ? -39.258 11.581 86.232 1.00 61.44 101 THR A N 1
ATOM 798 C CA . THR A 1 101 ? -39.716 12.586 85.252 1.00 61.44 101 THR A CA 1
ATOM 799 C C . THR A 1 101 ? -41.185 12.361 84.867 1.00 61.44 101 THR A C 1
ATOM 801 O O . THR A 1 101 ? -41.572 11.213 84.662 1.00 61.44 101 THR A O 1
ATOM 804 N N . PRO A 1 102 ? -42.008 13.423 84.722 1.00 56.78 102 PRO A N 1
ATOM 805 C CA . PRO A 1 102 ? -43.419 13.320 84.321 1.00 56.78 102 PRO A CA 1
ATOM 806 C C . PRO A 1 102 ? -43.632 13.161 82.797 1.00 56.78 102 PRO A C 1
ATOM 808 O O . PRO A 1 102 ? -44.759 13.250 82.311 1.00 56.78 102 PRO A O 1
ATOM 811 N N . GLU A 1 103 ? -42.554 12.974 82.032 1.00 66.94 103 GLU A N 1
ATOM 812 C CA . GLU A 1 103 ? -42.551 12.833 80.574 1.00 66.94 103 GLU A CA 1
ATOM 813 C C . GLU A 1 103 ? -41.583 11.715 80.159 1.00 66.94 103 GLU A C 1
ATOM 815 O O . GLU A 1 103 ? -40.643 11.396 80.898 1.00 66.94 103 GLU A O 1
ATOM 820 N N . SER A 1 104 ? -41.800 11.130 78.974 1.00 71.31 104 SER A N 1
ATOM 821 C CA . SER A 1 104 ? -41.013 10.005 78.462 1.00 71.31 104 SER A CA 1
ATOM 822 C C . SER A 1 104 ? -39.555 10.380 78.147 1.00 71.31 104 SER A C 1
ATOM 824 O O . SER A 1 104 ? -39.239 11.510 77.765 1.00 71.31 104 SER A O 1
ATOM 826 N N . TYR A 1 105 ? -38.637 9.418 78.296 1.00 76.88 105 TYR A N 1
ATOM 827 C CA . TYR A 1 105 ? -37.240 9.604 77.891 1.00 76.88 105 TYR A CA 1
ATOM 828 C C . TYR A 1 105 ? -37.125 9.608 76.365 1.00 76.88 105 TYR A C 1
ATOM 830 O O . TYR A 1 105 ? -37.501 8.628 75.718 1.00 76.88 105 TYR A O 1
ATOM 838 N N . SER A 1 106 ? -36.562 10.685 75.816 1.00 71.44 106 SER A N 1
ATOM 839 C CA . SER A 1 106 ? -36.378 10.897 74.377 1.00 71.44 106 SER A CA 1
ATOM 840 C C . SER A 1 106 ? -35.060 10.316 73.848 1.00 71.44 106 SER A C 1
ATOM 842 O O . SER A 1 106 ? -34.968 9.968 72.670 1.00 71.44 106 SER A O 1
ATOM 844 N N . TYR A 1 107 ? -34.051 10.143 74.712 1.00 74.75 107 TYR A N 1
ATOM 845 C CA . TYR A 1 107 ? -32.780 9.507 74.357 1.00 74.75 107 TYR A CA 1
ATOM 846 C C . TYR A 1 107 ? -32.177 8.726 75.535 1.00 74.75 107 TYR A C 1
ATOM 848 O O . TYR A 1 107 ? -32.254 9.144 76.691 1.00 74.75 107 TYR A O 1
ATOM 856 N N . ILE A 1 108 ? -31.542 7.589 75.235 1.00 79.00 108 ILE A N 1
ATOM 857 C CA . ILE A 1 108 ? -30.819 6.738 76.193 1.00 79.00 108 ILE A CA 1
ATOM 858 C C . ILE A 1 108 ? -29.451 6.405 75.596 1.00 79.00 108 ILE A C 1
ATOM 860 O O . ILE A 1 108 ? -29.336 6.168 74.392 1.00 79.00 108 ILE A O 1
ATOM 864 N N . THR A 1 109 ? -28.404 6.346 76.417 1.00 76.75 109 THR A N 1
ATOM 865 C CA . THR A 1 109 ? -27.100 5.833 75.985 1.00 76.75 109 THR A CA 1
ATOM 866 C C . THR A 1 109 ? -26.309 5.169 77.106 1.00 76.75 109 THR A C 1
ATOM 868 O O . THR A 1 109 ? -26.474 5.487 78.282 1.00 76.75 109 THR A O 1
ATOM 871 N N . PHE A 1 110 ? -25.418 4.259 76.712 1.00 76.00 110 PHE A N 1
ATOM 872 C CA . PHE A 1 110 ? -24.474 3.573 77.589 1.00 76.00 110 PHE A CA 1
ATOM 873 C C . PHE A 1 110 ? -23.059 4.153 77.466 1.00 76.00 110 PHE A C 1
ATOM 875 O O . PHE A 1 110 ? -22.616 4.519 76.372 1.00 76.00 110 PHE A O 1
ATOM 882 N N . THR A 1 111 ? -22.328 4.134 78.576 1.00 73.06 111 THR A N 1
ATOM 883 C CA . THR A 1 111 ? -20.900 3.800 78.625 1.00 73.06 111 THR A CA 1
ATOM 884 C C . THR A 1 111 ? -20.749 2.420 79.271 1.00 73.06 111 THR A C 1
ATOM 886 O O . THR A 1 111 ? -21.704 1.871 79.822 1.00 73.06 111 THR A O 1
ATOM 889 N N . ASP A 1 112 ? -19.543 1.861 79.271 1.00 69.06 112 ASP A N 1
ATOM 890 C CA . ASP A 1 112 ? -19.272 0.530 79.833 1.00 69.06 112 ASP A CA 1
ATOM 891 C C . ASP A 1 112 ? -19.333 0.472 81.383 1.00 69.06 112 ASP A C 1
ATOM 893 O O . ASP A 1 112 ? -19.021 -0.560 81.970 1.00 69.06 112 ASP A O 1
ATOM 897 N N . THR A 1 113 ? -19.772 1.557 82.045 1.00 71.81 113 THR A N 1
ATOM 898 C CA . THR A 1 113 ? -20.230 1.574 83.456 1.00 71.81 113 THR A CA 1
ATOM 899 C C . THR A 1 113 ? -21.475 2.432 83.720 1.00 71.81 113 THR A C 1
ATOM 901 O O . THR A 1 113 ? -22.178 2.173 84.693 1.00 71.81 113 THR A O 1
ATOM 904 N N . LEU A 1 114 ? -21.793 3.444 82.898 1.00 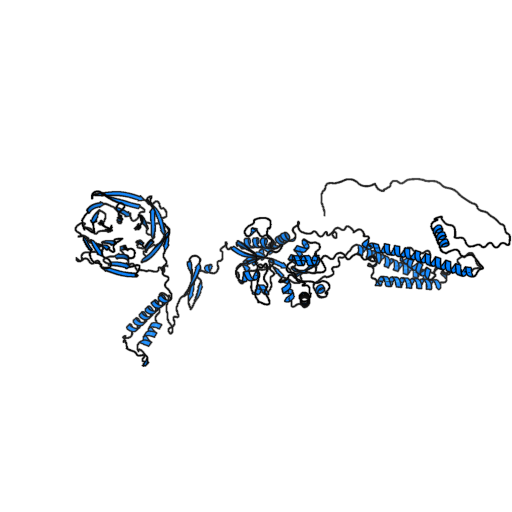77.69 114 LEU A N 1
ATOM 905 C CA . LEU A 1 114 ? -22.890 4.392 83.153 1.00 77.69 114 LEU A CA 1
ATOM 906 C C . LEU A 1 114 ? -24.029 4.273 82.135 1.00 77.69 114 LEU A C 1
ATOM 908 O O . LEU A 1 114 ? -23.793 4.088 80.944 1.00 77.69 114 LEU A O 1
ATOM 912 N N . ILE A 1 115 ? -25.269 4.422 82.594 1.00 80.19 115 ILE A N 1
ATOM 913 C CA . ILE A 1 115 ? -26.439 4.661 81.747 1.00 80.19 115 ILE A CA 1
ATOM 914 C C . ILE A 1 115 ? -26.887 6.111 81.929 1.00 80.19 115 ILE A C 1
ATOM 916 O O . ILE A 1 115 ? -27.007 6.614 83.050 1.00 80.19 115 ILE A O 1
ATOM 920 N N . ILE A 1 116 ? -27.086 6.795 80.806 1.00 79.75 116 ILE A N 1
ATOM 921 C CA . ILE A 1 116 ? -27.461 8.207 80.747 1.00 79.75 116 ILE A CA 1
ATOM 922 C C . ILE A 1 116 ? -28.787 8.304 80.004 1.00 79.75 116 ILE A C 1
ATOM 924 O O . ILE A 1 116 ? -28.929 7.785 78.894 1.00 79.75 116 ILE A O 1
ATOM 928 N N . MET A 1 117 ? -29.755 8.949 80.645 1.00 79.94 117 MET A N 1
ATOM 929 C CA . MET A 1 117 ? -31.141 9.054 80.195 1.00 79.94 117 MET A CA 1
ATOM 930 C C . MET A 1 117 ? -31.510 10.534 80.088 1.00 79.94 117 MET A C 1
ATOM 932 O O . MET A 1 117 ? -31.200 11.311 80.994 1.00 79.94 117 MET A O 1
ATOM 936 N N . LEU A 1 118 ? -32.142 10.920 78.980 1.00 77.38 118 LEU A N 1
ATOM 937 C CA . LEU A 1 118 ? -32.531 12.298 78.679 1.00 77.38 118 LEU A CA 1
ATOM 938 C C . LEU A 1 118 ? -34.052 12.389 78.525 1.00 77.38 118 LEU A C 1
ATOM 940 O O . LEU A 1 118 ? -34.635 11.653 77.726 1.00 77.38 118 LEU A O 1
ATOM 944 N N . GLY A 1 119 ? -34.688 13.254 79.319 1.00 72.69 119 GLY A N 1
ATOM 945 C CA . GLY A 1 119 ? -36.136 13.494 79.290 1.00 72.69 119 GLY A CA 1
ATOM 946 C C . GLY A 1 119 ? -36.641 14.138 77.991 1.00 72.69 119 GLY A C 1
ATOM 947 O O . GLY A 1 119 ? -35.893 14.324 77.031 1.00 72.69 119 GLY A O 1
ATOM 948 N N . SER A 1 120 ? -37.928 14.472 77.948 1.00 67.12 120 SER A N 1
ATOM 949 C CA . SER A 1 120 ? -38.541 15.181 76.815 1.00 67.12 120 SER A CA 1
ATOM 950 C C . SER A 1 120 ? -38.283 16.701 76.834 1.00 67.12 120 SER A C 1
ATOM 952 O O . SER A 1 120 ? -37.712 17.245 77.781 1.00 67.12 120 SER A O 1
ATOM 954 N N . TYR A 1 121 ? -38.601 17.377 75.724 1.00 62.16 121 TYR A N 1
ATOM 955 C CA . TYR A 1 121 ? -38.225 18.772 75.437 1.00 62.16 121 TYR A CA 1
ATOM 956 C C . TYR A 1 121 ? -39.371 19.760 75.736 1.00 62.16 121 TYR A C 1
ATOM 958 O O . TYR A 1 121 ? -40.532 19.387 75.579 1.00 62.16 121 TYR A O 1
ATOM 966 N N . PRO A 1 122 ? -39.104 21.045 76.069 1.00 54.81 122 PRO A N 1
ATOM 967 C CA . PRO A 1 122 ? -37.800 21.726 76.112 1.00 54.81 122 PRO A CA 1
ATOM 968 C C . PRO A 1 122 ? -37.114 21.721 77.490 1.00 54.81 122 PRO A C 1
ATOM 970 O O . PRO A 1 122 ? -35.948 22.099 77.596 1.00 54.81 122 PRO A O 1
ATOM 973 N N . LYS A 1 123 ? -37.819 21.318 78.556 1.00 64.81 123 LYS A N 1
ATOM 974 C CA . LYS A 1 123 ? -37.255 21.151 79.906 1.00 64.81 123 LYS A CA 1
ATOM 975 C C . LYS A 1 123 ? -36.841 19.699 80.110 1.00 64.81 123 LYS A C 1
ATOM 977 O O . LYS A 1 123 ? -37.585 18.913 80.687 1.00 64.81 123 LYS A O 1
ATOM 982 N N . PHE A 1 124 ? -35.653 19.363 79.628 1.00 68.94 124 PHE A N 1
ATOM 983 C CA . PHE A 1 124 ? -35.141 18.003 79.686 1.00 68.94 124 PHE A CA 1
ATOM 984 C C . PHE A 1 124 ? -34.270 17.803 80.932 1.00 68.94 124 PHE A C 1
ATOM 986 O O . PHE A 1 124 ? -33.338 18.564 81.218 1.00 68.94 124 PHE A O 1
ATOM 993 N N . THR A 1 125 ? -34.564 16.725 81.648 1.00 73.62 125 THR A N 1
ATOM 994 C CA . THR A 1 125 ? -33.774 16.235 82.775 1.00 73.62 125 THR A CA 1
ATOM 995 C C . THR A 1 125 ? -32.741 15.229 82.267 1.00 73.62 125 THR A C 1
ATOM 997 O O . THR A 1 125 ? -33.095 14.267 81.581 1.00 73.62 125 THR A O 1
ATOM 1000 N N . ILE A 1 126 ? -31.466 15.424 82.610 1.00 76.12 126 ILE A N 1
ATOM 1001 C CA . ILE A 1 126 ? -30.400 14.433 82.413 1.00 76.12 126 ILE A CA 1
ATOM 1002 C C . ILE A 1 126 ? -30.268 13.631 83.709 1.00 76.12 126 ILE A C 1
ATOM 1004 O O . ILE A 1 126 ? -29.938 14.195 84.752 1.00 76.12 126 ILE A O 1
ATOM 1008 N N . SER A 1 127 ? -30.491 12.318 83.656 1.00 77.44 127 SER A N 1
ATOM 1009 C CA . SER A 1 127 ? -30.279 11.409 84.791 1.00 77.44 127 SER A CA 1
ATOM 1010 C C . SER A 1 127 ? -29.128 10.450 84.479 1.00 77.44 127 SER A C 1
ATOM 1012 O O . SER A 1 127 ? -29.109 9.815 83.421 1.00 77.44 127 SER A O 1
ATOM 1014 N N . VAL A 1 128 ? -28.146 10.372 85.386 1.00 78.19 128 VAL A N 1
ATOM 1015 C CA . VAL A 1 128 ? -26.940 9.542 85.231 1.00 78.19 128 VAL A CA 1
ATOM 1016 C C . VAL A 1 128 ? -26.876 8.514 86.354 1.00 78.19 128 VAL A C 1
ATOM 1018 O O . VAL A 1 128 ? -26.827 8.856 87.542 1.00 78.19 128 VAL A O 1
ATOM 1021 N N . ARG A 1 129 ? -26.840 7.237 85.974 1.00 79.56 129 ARG A N 1
ATOM 1022 C CA . ARG A 1 129 ? -26.678 6.095 86.881 1.00 79.56 129 ARG A CA 1
ATOM 1023 C C . ARG A 1 129 ? -25.467 5.274 86.484 1.00 79.56 129 ARG A C 1
ATOM 1025 O O . ARG A 1 129 ? -25.157 5.149 85.305 1.00 79.56 129 ARG A O 1
ATOM 1032 N N . ASP A 1 130 ? -24.827 4.668 87.468 1.00 79.06 130 ASP A N 1
ATOM 1033 C CA . ASP A 1 130 ? -24.026 3.472 87.240 1.00 79.06 130 ASP A CA 1
ATOM 1034 C C . ASP A 1 130 ? -24.997 2.310 86.968 1.00 79.06 130 ASP A C 1
ATOM 1036 O O . ASP A 1 130 ? -25.914 2.076 87.756 1.00 79.06 130 ASP A O 1
ATOM 1040 N N . TRP A 1 131 ? -24.858 1.628 85.828 1.00 78.31 131 TRP A N 1
ATOM 1041 C CA . TRP A 1 131 ? -25.765 0.537 85.441 1.00 78.31 131 TRP A CA 1
ATOM 1042 C C . TRP A 1 131 ? -25.346 -0.826 86.006 1.00 78.31 131 TRP A C 1
ATOM 1044 O O . TRP A 1 131 ? -26.139 -1.764 85.988 1.00 78.31 131 TRP A O 1
ATOM 1054 N N . VAL A 1 132 ? -24.133 -0.926 86.555 1.00 74.06 132 VAL A N 1
ATOM 1055 C CA . VAL A 1 132 ? -23.602 -2.123 87.218 1.00 74.06 132 VAL A CA 1
ATOM 1056 C C . VAL A 1 132 ? -23.963 -2.112 88.705 1.00 74.06 132 VAL A C 1
ATOM 1058 O O . VAL A 1 132 ? -24.411 -3.125 89.236 1.00 74.06 132 VAL A O 1
ATOM 1061 N N . THR A 1 133 ? -23.814 -0.968 89.383 1.00 76.44 133 THR A N 1
ATOM 1062 C CA . THR A 1 133 ? -24.176 -0.812 90.809 1.00 76.44 133 THR A CA 1
ATOM 1063 C C . THR A 1 133 ? -25.589 -0.267 91.035 1.00 76.44 133 THR A C 1
ATOM 1065 O O . THR A 1 133 ? -26.029 -0.169 92.179 1.00 76.44 133 THR A O 1
ATOM 1068 N N . GLN A 1 134 ? -26.298 0.110 89.962 1.00 73.00 134 GLN A N 1
ATOM 1069 C CA . GLN A 1 134 ? -27.616 0.776 89.957 1.00 73.00 134 GLN A CA 1
ATOM 1070 C C . GLN A 1 134 ? -27.652 2.143 90.676 1.00 73.00 134 GLN A C 1
ATOM 1072 O O . GLN A 1 134 ? -28.706 2.795 90.744 1.00 73.00 134 GLN A O 1
ATOM 1077 N N . GLN A 1 135 ? -26.512 2.618 91.193 1.00 76.88 135 GLN A N 1
ATOM 1078 C CA . GLN A 1 135 ? -26.437 3.835 91.988 1.00 76.88 135 GLN A CA 1
ATOM 1079 C C . GLN A 1 135 ? -26.676 5.077 91.122 1.00 76.88 135 GLN A C 1
ATOM 1081 O O . GLN A 1 135 ? -26.015 5.312 90.109 1.00 76.88 135 GLN A O 1
ATOM 1086 N N . LYS A 1 136 ? -27.606 5.922 91.572 1.00 74.56 136 LYS A N 1
ATOM 1087 C CA . LYS A 1 136 ? -27.820 7.261 91.022 1.00 74.56 136 LYS A CA 1
ATOM 1088 C C . LYS A 1 136 ? -26.632 8.157 91.362 1.00 74.56 136 LYS A C 1
ATOM 1090 O O . LYS A 1 136 ? -26.327 8.349 92.538 1.00 74.56 136 LYS A O 1
ATOM 1095 N N . LEU A 1 137 ? -25.966 8.684 90.335 1.00 73.75 137 LEU A N 1
ATOM 1096 C CA . LEU A 1 137 ? -24.798 9.551 90.496 1.00 73.75 137 LEU A CA 1
ATOM 1097 C C . LEU A 1 137 ? -25.209 11.021 90.566 1.00 73.75 137 LEU A C 1
ATOM 1099 O O . LEU A 1 137 ? -24.770 11.724 91.473 1.00 73.75 137 LEU A O 1
ATOM 1103 N N . CYS A 1 138 ? -26.069 11.464 89.647 1.00 71.12 138 CYS A N 1
ATOM 1104 C CA . CYS A 1 138 ? -26.594 12.827 89.610 1.00 71.12 138 CYS A CA 1
ATOM 1105 C C . CYS A 1 138 ? -27.887 12.927 88.779 1.00 71.12 138 CYS A C 1
ATOM 1107 O O . CYS A 1 138 ? -28.238 12.029 88.007 1.00 71.12 138 CYS A O 1
ATOM 1109 N N . THR A 1 139 ? -28.563 14.065 88.922 1.00 73.31 139 THR A N 1
ATOM 1110 C CA . THR A 1 139 ? -29.602 14.543 88.006 1.00 73.31 139 THR A CA 1
ATOM 1111 C C . THR A 1 139 ? -29.402 16.036 87.786 1.00 73.31 139 THR A C 1
ATOM 1113 O O . THR A 1 139 ? -29.070 16.746 88.734 1.00 73.31 139 THR A O 1
ATOM 1116 N N . MET A 1 140 ? -29.593 16.499 86.554 1.00 71.50 140 MET A N 1
ATOM 1117 C CA . MET A 1 140 ? -29.513 17.909 86.179 1.00 71.50 140 MET A CA 1
ATOM 1118 C C . MET A 1 140 ? -30.735 18.274 85.338 1.00 71.50 140 MET A C 1
ATOM 1120 O O . MET A 1 140 ? -31.002 17.613 84.336 1.00 71.50 140 MET A O 1
ATOM 1124 N N . ASP A 1 141 ? -31.449 19.326 85.729 1.00 70.31 141 ASP A N 1
ATOM 1125 C CA . ASP A 1 141 ? -32.520 19.909 84.920 1.00 70.31 141 ASP A CA 1
ATOM 1126 C C . ASP A 1 141 ? -31.952 21.027 84.045 1.00 70.31 141 ASP A C 1
ATOM 1128 O O . ASP A 1 141 ? -31.239 21.914 84.523 1.00 70.31 141 ASP A O 1
ATOM 1132 N N . THR A 1 142 ? -32.272 20.985 82.755 1.00 65.44 142 THR A N 1
ATOM 1133 C CA . THR A 1 142 ? -31.709 21.877 81.734 1.00 65.44 142 THR A CA 1
ATOM 1134 C C . THR A 1 142 ? -32.774 22.327 80.734 1.00 65.44 142 THR A C 1
ATOM 1136 O O . THR A 1 142 ? -33.878 21.786 80.683 1.00 65.44 142 THR A O 1
ATOM 1139 N N . TYR A 1 143 ? -32.457 23.367 79.960 1.00 60.97 143 TYR A N 1
ATOM 1140 C CA . TYR A 1 143 ? -33.356 23.965 78.973 1.00 60.97 143 TYR A CA 1
ATOM 1141 C C . TYR A 1 143 ? -32.647 24.136 77.624 1.00 60.97 143 TYR A C 1
ATOM 1143 O O . TYR A 1 143 ? -31.507 24.599 77.589 1.00 60.97 143 TYR A O 1
ATOM 1151 N N . ALA A 1 144 ? -33.320 23.741 76.540 1.00 58.47 144 ALA A N 1
ATOM 1152 C CA . ALA A 1 144 ? -32.881 23.858 75.144 1.00 58.47 144 ALA A CA 1
ATOM 1153 C C . ALA A 1 144 ? -34.106 23.964 74.211 1.00 58.47 144 ALA A C 1
ATOM 1155 O O . ALA A 1 144 ? -35.237 23.782 74.662 1.00 58.47 144 ALA A O 1
ATOM 1156 N N . GLU A 1 145 ? -33.897 24.275 72.927 1.00 53.94 145 GLU A N 1
ATOM 1157 C CA . GLU A 1 145 ? -34.945 24.828 72.045 1.00 53.94 145 GLU A CA 1
ATOM 1158 C C . GLU A 1 145 ? -35.168 24.053 70.721 1.00 53.94 145 GLU A C 1
ATOM 1160 O O . GLU A 1 145 ? -35.818 24.576 69.816 1.00 53.94 145 GLU A O 1
ATOM 1165 N N . CYS A 1 146 ? -34.667 22.816 70.584 1.00 54.84 146 CYS A N 1
ATOM 1166 C CA . CYS A 1 146 ? -34.843 21.961 69.393 1.00 54.84 146 CYS A CA 1
ATOM 1167 C C . CYS A 1 146 ? -35.008 20.462 69.739 1.00 54.84 146 CYS A C 1
ATOM 1169 O O . CYS A 1 146 ? -34.660 20.008 70.827 1.00 54.84 146 CYS A O 1
ATOM 1171 N N . ASP A 1 147 ? -35.578 19.681 68.812 1.00 52.16 147 ASP A N 1
ATOM 1172 C CA . ASP A 1 147 ? -36.151 18.344 69.067 1.00 52.16 147 ASP A CA 1
ATOM 1173 C C . ASP A 1 147 ? -35.138 17.176 69.115 1.00 52.16 147 ASP A C 1
ATOM 1175 O O . ASP A 1 147 ? -35.540 16.009 69.206 1.00 52.16 147 ASP A O 1
ATOM 1179 N N . LYS A 1 148 ? -33.833 17.430 68.926 1.00 54.53 148 LYS A N 1
ATOM 1180 C CA . LYS A 1 148 ? -32.844 16.383 68.589 1.00 54.53 148 LYS A CA 1
ATOM 1181 C C . LYS A 1 148 ? -31.519 16.521 69.332 1.00 54.53 148 LYS A C 1
ATOM 1183 O O . LYS A 1 148 ? -30.487 16.840 68.742 1.00 54.53 148 LYS A O 1
ATOM 1188 N N . HIS A 1 149 ? -31.538 16.146 70.608 1.00 58.31 149 HIS A N 1
ATOM 1189 C CA . HIS A 1 149 ? -30.339 15.929 71.413 1.00 58.31 149 HIS A CA 1
ATOM 1190 C C . HIS A 1 149 ? -29.741 14.528 71.188 1.00 58.31 149 HIS A C 1
ATOM 1192 O O . HIS A 1 149 ? -30.191 13.544 71.776 1.00 58.31 149 HIS A O 1
ATOM 1198 N N . VAL A 1 150 ? -28.678 14.420 70.381 1.00 57.25 150 VAL A N 1
ATOM 1199 C CA . VAL A 1 150 ? -27.883 13.179 70.275 1.00 57.25 150 VAL A CA 1
ATOM 1200 C C . VAL A 1 150 ? -26.713 13.238 71.251 1.00 57.25 150 VAL A C 1
ATOM 1202 O O . VAL A 1 150 ? -25.756 13.990 71.065 1.00 57.25 150 VAL A O 1
ATOM 1205 N N . LEU A 1 151 ? -26.772 12.403 72.288 1.00 58.50 151 LEU A N 1
ATOM 1206 C CA . LEU A 1 151 ? -25.694 12.239 73.262 1.00 58.50 151 LEU A CA 1
ATOM 1207 C C . LEU A 1 151 ? -24.623 11.255 72.772 1.00 58.50 151 LEU A C 1
ATOM 1209 O O . LEU A 1 151 ? -24.926 10.126 72.360 1.00 58.50 151 LEU A O 1
ATOM 1213 N N . ARG A 1 152 ? -23.357 11.662 72.915 1.00 59.94 152 ARG A N 1
ATOM 1214 C CA . ARG A 1 152 ? -22.177 10.796 72.897 1.00 59.94 152 ARG A CA 1
ATOM 1215 C C . ARG A 1 152 ? -21.496 10.816 74.252 1.00 59.94 152 ARG A C 1
ATOM 1217 O O . ARG A 1 152 ? -21.064 11.855 74.738 1.00 59.94 152 ARG A O 1
ATOM 1224 N N . CYS A 1 153 ? -21.279 9.628 74.786 1.00 58.44 153 CYS A N 1
ATOM 1225 C CA . CYS A 1 153 ? -20.489 9.424 75.986 1.00 58.44 153 CYS A CA 1
ATOM 1226 C C . CYS A 1 153 ? -19.210 8.669 75.599 1.00 58.44 153 CYS A C 1
ATOM 1228 O O . CYS A 1 153 ? -19.248 7.760 74.766 1.00 58.44 153 CYS A O 1
ATOM 1230 N N . ASN A 1 154 ? -18.071 9.082 76.149 1.00 52.75 154 ASN A N 1
ATOM 1231 C CA . ASN A 1 154 ? -16.763 8.480 75.900 1.00 52.75 154 ASN A CA 1
ATOM 1232 C C . ASN A 1 154 ? -15.987 8.397 77.226 1.00 52.75 154 ASN A C 1
ATOM 1234 O O . ASN A 1 154 ? -16.123 9.277 78.066 1.00 52.75 154 ASN A O 1
ATOM 1238 N N . TRP A 1 155 ? -15.145 7.376 77.397 1.00 47.94 155 TRP A N 1
ATOM 1239 C CA . TRP A 1 155 ? -14.267 7.218 78.566 1.00 47.94 155 TRP A CA 1
ATOM 1240 C C . TRP A 1 155 ? -13.155 8.267 78.655 1.00 47.94 155 TRP A C 1
ATOM 1242 O O . TRP A 1 155 ? -12.611 8.506 79.728 1.00 47.94 155 TRP A O 1
ATOM 1252 N N . THR A 1 156 ? -12.775 8.852 77.518 1.00 46.81 156 THR A N 1
ATOM 1253 C CA . THR A 1 156 ? -11.560 9.674 77.385 1.00 46.81 156 THR A CA 1
ATOM 1254 C C . THR A 1 156 ? -11.825 11.118 76.962 1.00 46.81 156 THR A C 1
ATOM 1256 O O . THR A 1 156 ? -10.882 11.879 76.762 1.00 46.81 156 THR A O 1
ATOM 1259 N N . LYS A 1 157 ? -13.093 11.508 76.801 1.00 57.84 157 LYS A N 1
ATOM 1260 C CA . LYS A 1 157 ? -13.533 12.869 76.448 1.00 57.84 157 LYS A CA 1
ATOM 1261 C C . LYS A 1 157 ? -14.784 13.224 77.267 1.00 57.84 157 LYS A C 1
ATOM 1263 O O . LYS A 1 157 ? -15.458 12.290 77.702 1.00 57.84 157 LYS A O 1
ATOM 1268 N N . PRO A 1 158 ? -15.109 14.517 77.464 1.00 57.97 158 PRO A N 1
ATOM 1269 C CA . PRO A 1 158 ? -16.397 14.926 78.025 1.00 57.97 158 PRO A CA 1
ATOM 1270 C C . PRO A 1 158 ? -17.592 14.242 77.344 1.00 57.97 158 PRO A C 1
ATOM 1272 O O . PRO A 1 158 ? -17.514 13.775 76.202 1.00 57.97 158 PRO A O 1
ATOM 1275 N N . ILE A 1 159 ? -18.706 14.169 78.073 1.00 65.00 159 ILE A N 1
ATOM 1276 C CA . ILE A 1 159 ? -19.983 13.718 77.522 1.00 65.00 159 ILE A CA 1
ATOM 1277 C C . ILE A 1 159 ? -20.478 14.844 76.618 1.00 65.00 159 ILE A C 1
ATOM 1279 O O . ILE A 1 159 ? -20.812 15.916 77.102 1.00 65.00 159 ILE A O 1
ATOM 1283 N N . ASN A 1 160 ? -20.528 14.620 75.310 1.00 61.84 160 ASN A N 1
ATOM 1284 C CA . ASN A 1 160 ? -20.918 15.658 74.363 1.00 61.84 160 ASN A CA 1
ATOM 1285 C C . ASN A 1 160 ? -22.340 15.388 73.878 1.00 61.84 160 ASN A C 1
ATOM 1287 O O . ASN A 1 160 ? -22.617 14.359 73.259 1.00 61.84 160 ASN A O 1
ATOM 1291 N N . MET A 1 161 ? -23.240 16.322 74.156 1.00 62.84 161 MET A N 1
ATOM 1292 C CA . MET A 1 161 ? -24.570 16.384 73.565 1.00 62.84 161 MET A CA 1
ATOM 1293 C C . MET A 1 161 ? -24.508 17.291 72.344 1.00 62.84 161 MET A C 1
ATOM 1295 O O . MET A 1 161 ? -23.911 18.365 72.392 1.00 62.84 161 MET A O 1
ATOM 1299 N N . ILE A 1 162 ? -25.130 16.871 71.254 1.00 61.34 162 ILE A N 1
ATOM 1300 C CA . ILE A 1 162 ? -25.339 17.727 70.091 1.00 61.34 162 ILE A CA 1
ATOM 1301 C C . ILE A 1 162 ? -26.819 18.041 70.013 1.00 61.34 162 ILE A C 1
ATOM 1303 O O . ILE A 1 162 ? -27.624 17.114 70.003 1.00 61.34 162 ILE A O 1
ATOM 1307 N N . ASP A 1 163 ? -27.139 19.321 69.904 1.00 59.12 163 ASP A N 1
ATOM 1308 C CA . ASP A 1 163 ? -28.449 19.813 69.514 1.00 59.12 163 ASP A CA 1
ATOM 1309 C C . ASP A 1 163 ? -28.430 20.179 68.019 1.00 59.12 163 ASP A C 1
ATOM 1311 O O . ASP A 1 163 ? -27.644 21.020 67.557 1.00 59.12 163 ASP A O 1
ATOM 1315 N N . LEU A 1 164 ? -29.270 19.489 67.246 1.00 59.41 164 LEU A N 1
ATOM 1316 C CA . LEU A 1 164 ? -29.476 19.746 65.825 1.00 59.41 164 LEU A CA 1
ATOM 1317 C C . LEU A 1 164 ? -30.650 20.705 65.633 1.00 59.41 164 LEU A C 1
ATOM 1319 O O . LEU A 1 164 ? -31.805 20.326 65.825 1.00 59.41 164 LEU A O 1
ATOM 1323 N N . TRP A 1 165 ? -30.361 21.904 65.128 1.00 57.44 165 TRP A N 1
ATOM 1324 C CA . TRP A 1 165 ? -31.388 22.876 64.762 1.00 57.44 165 TRP A CA 1
ATOM 1325 C C . TRP A 1 165 ? -32.084 22.464 63.461 1.00 57.44 165 TRP A C 1
ATOM 1327 O O . TRP A 1 165 ? -31.676 22.873 62.367 1.00 57.44 165 TRP A O 1
ATOM 1337 N N . ILE A 1 166 ? -33.128 21.638 63.584 1.00 51.09 166 ILE A N 1
ATOM 1338 C CA . ILE A 1 166 ? -33.934 21.140 62.462 1.00 51.09 166 ILE A CA 1
ATOM 1339 C C . ILE A 1 166 ? -34.437 22.323 61.626 1.00 51.09 166 ILE A C 1
ATOM 1341 O O . ILE A 1 166 ? -34.997 23.282 62.149 1.00 51.09 166 ILE A O 1
ATOM 1345 N N . GLY A 1 167 ? -34.231 22.262 60.308 1.00 52.47 167 GLY A N 1
ATOM 1346 C CA . GLY A 1 167 ? -34.588 23.359 59.402 1.00 52.47 167 GLY A CA 1
ATOM 1347 C C . GLY A 1 167 ? -33.536 24.471 59.290 1.00 52.47 167 GLY A C 1
ATOM 1348 O O . GLY A 1 167 ? -33.811 25.498 58.673 1.00 52.47 167 GLY A O 1
ATOM 1349 N N . THR A 1 168 ? -32.334 24.294 59.857 1.00 58.81 168 THR A N 1
ATOM 1350 C CA . THR A 1 168 ? -31.205 25.217 59.661 1.00 58.81 168 THR A CA 1
ATOM 1351 C C . THR A 1 168 ? -29.876 24.482 59.419 1.00 58.81 168 THR A C 1
ATOM 1353 O O . THR A 1 168 ? -29.744 23.284 59.661 1.00 58.81 168 THR A O 1
ATOM 1356 N N . LYS A 1 169 ? -28.848 25.225 58.981 1.00 66.25 169 LYS A N 1
ATOM 1357 C CA . LYS A 1 169 ? -27.456 24.749 58.828 1.00 66.25 169 LYS A CA 1
ATOM 1358 C C . LYS A 1 169 ? -26.586 24.957 60.090 1.00 66.25 169 LYS A C 1
ATOM 1360 O O . LYS A 1 169 ? -25.369 25.141 59.980 1.00 66.25 169 LYS A O 1
ATOM 1365 N N . LYS A 1 170 ? -27.192 25.002 61.282 1.00 64.31 170 LYS A N 1
ATOM 1366 C CA . LYS A 1 170 ? -26.498 25.210 62.567 1.00 64.31 170 LYS A CA 1
ATOM 1367 C C . LYS A 1 170 ? -26.477 23.938 63.408 1.00 64.31 170 LYS A C 1
ATOM 1369 O O . LYS A 1 170 ? -27.424 23.157 63.383 1.00 64.31 170 LYS A O 1
ATOM 1374 N N . ILE A 1 171 ? -25.401 23.764 64.169 1.00 69.25 171 ILE A N 1
ATOM 1375 C CA . ILE A 1 171 ? -25.217 22.661 65.110 1.00 69.25 171 ILE A CA 1
ATOM 1376 C C . ILE A 1 171 ? -24.726 23.259 66.428 1.00 69.25 171 ILE A C 1
ATOM 1378 O O . ILE A 1 171 ? -23.690 23.920 66.458 1.00 69.25 171 ILE A O 1
ATOM 1382 N N . ALA A 1 172 ? -25.451 23.045 67.523 1.00 66.38 172 ALA A N 1
ATOM 1383 C CA . ALA A 1 172 ? -24.977 23.416 68.851 1.00 66.38 172 ALA A CA 1
ATOM 1384 C C . ALA A 1 172 ? -24.384 22.180 69.539 1.00 66.38 172 ALA A C 1
ATOM 1386 O O . ALA A 1 172 ? -24.984 21.110 69.565 1.00 66.38 172 ALA A O 1
ATOM 1387 N N . MET A 1 173 ? -23.179 22.317 70.083 1.00 69.06 173 MET A N 1
ATOM 1388 C CA . MET A 1 173 ? -22.483 21.275 70.828 1.00 69.06 173 MET A CA 1
ATOM 1389 C C . MET A 1 173 ? -22.389 21.694 72.291 1.00 69.06 173 MET A C 1
ATOM 1391 O O . MET A 1 173 ? -21.764 22.699 72.620 1.00 69.06 173 MET A O 1
ATOM 1395 N N . TYR A 1 174 ? -22.993 20.910 73.174 1.00 68.31 174 TYR A N 1
ATOM 1396 C CA . TYR A 1 174 ? -22.899 21.080 74.617 1.00 68.31 174 TYR A CA 1
ATOM 1397 C C . TYR A 1 174 ? -21.945 20.019 75.163 1.00 68.31 174 TYR A C 1
ATOM 1399 O O . TYR A 1 174 ? -22.229 18.820 75.106 1.00 68.31 174 TYR A O 1
ATOM 1407 N N . GLU A 1 175 ? -20.801 20.450 75.682 1.00 67.69 175 GLU A N 1
ATOM 1408 C CA . GLU A 1 175 ? -19.871 19.564 76.378 1.00 67.69 175 GLU A CA 1
ATOM 1409 C C . GLU A 1 175 ? -20.223 19.521 77.866 1.00 67.69 175 GLU A C 1
ATOM 1411 O O . GLU A 1 175 ? -20.345 20.557 78.521 1.00 67.69 175 GLU A O 1
ATOM 1416 N N . PHE A 1 176 ? -20.382 18.311 78.395 1.00 67.44 176 PHE A N 1
ATOM 1417 C CA . PHE A 1 176 ? -20.669 18.035 79.793 1.00 67.44 176 PHE A CA 1
ATOM 1418 C C . PHE A 1 176 ? -19.439 17.404 80.449 1.00 67.44 176 PHE A C 1
ATOM 1420 O O . PHE A 1 176 ? -19.017 16.292 80.112 1.00 67.44 176 PHE A O 1
ATOM 1427 N N . GLN A 1 177 ? -18.869 18.117 81.416 1.00 64.00 177 GLN A N 1
ATOM 1428 C CA . GLN A 1 177 ? -17.752 17.660 82.235 1.00 64.00 177 GLN A CA 1
ATOM 1429 C C . GLN A 1 177 ? -18.258 17.308 83.634 1.00 64.00 177 GLN A C 1
ATOM 1431 O O . GLN A 1 177 ? -18.798 18.158 84.340 1.00 64.00 177 GLN A O 1
ATOM 1436 N N . MET A 1 178 ? -18.067 16.052 84.044 1.00 63.00 178 MET A N 1
ATOM 1437 C CA . MET A 1 178 ? -18.364 15.608 85.405 1.00 63.00 178 MET A CA 1
ATOM 1438 C C . MET A 1 178 ? -17.122 15.788 86.282 1.00 63.00 178 MET A C 1
ATOM 1440 O O . MET A 1 178 ? -16.110 15.120 86.068 1.00 63.00 178 MET A O 1
ATOM 1444 N N . CYS A 1 179 ? -17.203 16.656 87.289 1.00 58.25 179 CYS A N 1
ATOM 1445 C CA . CYS A 1 179 ? -16.138 16.896 88.260 1.00 58.25 179 CYS A CA 1
ATOM 1446 C C . CYS A 1 179 ? -16.718 16.780 89.673 1.00 58.25 179 CYS A C 1
ATOM 1448 O O . CYS A 1 179 ? -17.742 17.380 89.968 1.00 58.25 179 CYS A O 1
ATOM 1450 N N . CYS A 1 180 ? -16.108 15.981 90.554 1.00 57.44 180 CYS A N 1
ATOM 1451 C CA . CYS A 1 180 ? -16.542 15.843 91.957 1.00 57.44 180 CYS A CA 1
ATOM 1452 C C . CYS A 1 180 ? -18.039 15.490 92.178 1.00 57.44 180 CYS A C 1
ATOM 1454 O O . CYS A 1 180 ? -18.593 15.817 93.223 1.00 57.44 180 CYS A O 1
ATOM 1456 N N . LYS A 1 181 ? -18.668 14.767 91.234 1.00 58.44 181 LYS A N 1
ATOM 1457 C CA . LYS A 1 181 ? -20.122 14.465 91.142 1.00 58.44 181 LYS A CA 1
ATOM 1458 C C . LYS A 1 181 ? -21.034 15.641 90.753 1.00 58.44 181 LYS A C 1
ATOM 1460 O O . LYS A 1 181 ? -22.240 15.441 90.631 1.00 58.44 181 LYS A O 1
ATOM 1465 N N . GLU A 1 182 ? -20.481 16.814 90.476 1.00 55.34 182 GLU A N 1
ATOM 1466 C CA . GLU A 1 182 ? -21.189 17.925 89.836 1.00 55.34 182 GLU A CA 1
ATOM 1467 C C . GLU A 1 182 ? -20.973 17.890 88.314 1.00 55.34 182 GLU A C 1
ATOM 1469 O O . GLU A 1 182 ? -19.959 17.388 87.818 1.00 55.34 182 GLU A O 1
ATOM 1474 N N . PHE A 1 183 ? -21.953 18.390 87.559 1.00 64.31 183 PHE A N 1
ATOM 1475 C CA . PHE A 1 183 ? -21.916 18.460 86.098 1.00 64.31 183 PHE A CA 1
ATOM 1476 C C . PHE A 1 183 ? -21.790 19.916 85.644 1.00 64.31 183 PHE A C 1
ATOM 1478 O O . PHE A 1 183 ? -22.677 20.730 85.890 1.00 64.31 183 PHE A O 1
ATOM 1485 N N . HIS A 1 184 ? -20.705 20.229 84.938 1.00 62.22 184 HIS A N 1
ATOM 1486 C CA . HIS A 1 184 ? -20.535 21.495 84.234 1.00 62.22 184 HIS A CA 1
ATOM 1487 C C . HIS A 1 184 ? -20.921 21.332 82.765 1.00 62.22 184 HIS A C 1
ATOM 1489 O O . HIS A 1 184 ? -20.449 20.410 82.104 1.00 62.22 184 HIS A O 1
ATOM 1495 N N . MET A 1 185 ? -21.750 22.245 82.259 1.00 65.06 185 MET A N 1
ATOM 1496 C CA . MET A 1 185 ? -22.175 22.305 80.860 1.00 65.06 185 MET A CA 1
ATOM 1497 C C . MET A 1 185 ? -21.564 23.538 80.187 1.00 65.06 185 MET A C 1
ATOM 1499 O O . MET A 1 185 ? -21.749 24.657 80.664 1.00 65.06 185 MET A O 1
ATOM 1503 N N . THR A 1 186 ? -20.876 23.347 79.062 1.00 64.25 186 THR A N 1
ATOM 1504 C CA . THR A 1 186 ? -20.326 24.426 78.226 1.00 64.25 186 THR A CA 1
ATOM 1505 C C . THR A 1 186 ? -20.862 24.323 76.802 1.00 64.25 186 THR A C 1
ATOM 1507 O O . THR A 1 186 ? -20.744 23.272 76.176 1.00 64.25 186 THR A O 1
ATOM 1510 N N . GLN A 1 187 ? -21.447 25.407 76.287 1.00 65.94 187 GLN A N 1
ATOM 1511 C CA . GLN A 1 187 ? -22.059 25.462 74.957 1.00 65.94 187 GLN A CA 1
ATOM 1512 C C . GLN A 1 187 ? -21.104 26.073 73.921 1.00 65.94 187 GLN A C 1
ATOM 1514 O O . GLN A 1 187 ? -20.668 27.212 74.071 1.00 65.94 187 GLN A O 1
ATOM 1519 N N . ASN A 1 188 ? -20.868 25.345 72.831 1.00 65.81 188 ASN A N 1
ATOM 1520 C CA . ASN A 1 188 ? -20.134 25.776 71.644 1.00 65.81 188 ASN A CA 1
ATOM 1521 C C . ASN A 1 188 ? -21.073 25.704 70.427 1.00 65.81 188 ASN A C 1
ATOM 1523 O O . ASN A 1 188 ? -21.641 24.651 70.148 1.00 65.81 188 ASN A O 1
ATOM 1527 N N . ILE A 1 189 ? -21.254 26.800 69.686 1.00 63.44 189 ILE A N 1
ATOM 1528 C CA . ILE A 1 189 ? -22.110 26.814 68.485 1.00 63.44 189 ILE A CA 1
ATOM 1529 C C . ILE A 1 189 ? -21.230 26.703 67.239 1.00 63.44 189 ILE A C 1
ATOM 1531 O O . ILE A 1 189 ? -20.386 27.561 66.994 1.00 63.44 189 ILE A O 1
ATOM 1535 N N . VAL A 1 190 ? -21.466 25.665 66.437 1.00 63.78 190 VAL A N 1
ATOM 1536 C CA . VAL A 1 190 ? -20.782 25.398 65.169 1.00 63.78 190 VAL A CA 1
ATOM 1537 C C . VAL A 1 190 ? -21.724 25.748 64.015 1.00 63.78 190 VAL A C 1
ATOM 1539 O O . VAL A 1 190 ? -22.846 25.245 63.915 1.00 63.78 190 VAL A O 1
ATOM 1542 N N . GLN A 1 191 ? -21.280 26.632 63.123 1.00 59.59 191 GLN A N 1
ATOM 1543 C CA . GLN A 1 191 ? -22.052 27.054 61.955 1.00 59.59 191 GLN A CA 1
ATOM 1544 C C . GLN A 1 191 ? -21.382 26.547 60.677 1.00 59.59 191 GLN A C 1
ATOM 1546 O O . GLN A 1 191 ? -20.200 26.795 60.455 1.00 59.59 191 GLN A O 1
ATOM 1551 N N . SER A 1 192 ? -22.141 25.850 59.826 1.00 57.53 192 SER A N 1
ATOM 1552 C CA . SER A 1 192 ? -21.610 25.318 58.569 1.00 57.53 192 SER A CA 1
ATOM 1553 C C . SER A 1 192 ? -21.182 26.443 57.618 1.00 57.53 192 SER A C 1
ATOM 1555 O O . SER A 1 192 ? -21.964 27.350 57.325 1.00 57.53 192 SER A O 1
ATOM 1557 N N . SER A 1 193 ? -19.959 26.345 57.096 1.00 48.91 193 SER A N 1
ATOM 1558 C CA . SER A 1 193 ? -19.409 27.202 56.037 1.00 48.91 193 SER A CA 1
ATOM 1559 C C . SER A 1 193 ? -19.739 26.709 54.617 1.00 48.91 193 SER A C 1
ATOM 1561 O O . SER A 1 193 ? -19.358 27.354 53.641 1.00 48.91 193 SER A O 1
ATOM 1563 N N . ALA A 1 194 ? -20.452 25.584 54.474 1.00 49.19 194 ALA A N 1
ATOM 1564 C CA . ALA A 1 194 ? -20.718 24.953 53.183 1.00 49.19 194 ALA A CA 1
ATOM 1565 C C . ALA A 1 194 ? -21.887 25.616 52.423 1.00 49.19 194 ALA A C 1
ATOM 1567 O O . ALA A 1 194 ? -23.055 25.557 52.832 1.00 49.19 194 ALA A O 1
ATOM 1568 N N . THR A 1 195 ? -21.579 26.188 51.258 1.00 46.56 195 THR A N 1
ATOM 1569 C CA . THR A 1 195 ? -22.546 26.767 50.314 1.00 46.56 195 THR A CA 1
ATOM 1570 C C . THR A 1 195 ? -23.463 25.696 49.721 1.00 46.56 195 THR A C 1
ATOM 1572 O O . THR A 1 195 ? -24.649 25.647 50.048 1.00 46.56 195 THR A O 1
ATOM 1575 N N . ASP A 1 196 ? -22.899 24.796 48.915 1.00 49.66 196 ASP A N 1
ATOM 1576 C CA . ASP A 1 196 ? -23.605 23.909 47.974 1.00 49.66 196 ASP A CA 1
ATOM 1577 C C . ASP A 1 196 ? -24.223 22.649 48.613 1.00 49.66 196 ASP A C 1
ATOM 1579 O O . ASP A 1 196 ? -24.629 21.713 47.925 1.00 49.66 196 ASP A O 1
ATOM 1583 N N . GLY A 1 197 ? -24.337 22.625 49.943 1.00 52.09 197 GLY A N 1
ATOM 1584 C CA . GLY A 1 197 ? -25.294 21.753 50.624 1.00 52.09 197 GLY A CA 1
ATOM 1585 C C . GLY A 1 197 ? -26.698 22.325 50.449 1.00 52.09 197 GLY A C 1
ATOM 1586 O O . GLY A 1 197 ? -26.997 23.388 50.993 1.00 52.09 197 GLY A O 1
ATOM 1587 N N . THR A 1 198 ? -27.545 21.655 49.671 1.00 54.28 198 THR A N 1
ATOM 1588 C CA . THR A 1 198 ? -28.829 22.201 49.195 1.00 54.28 198 THR A CA 1
ATOM 1589 C C . THR A 1 198 ? -29.969 22.159 50.213 1.00 54.28 198 THR A C 1
ATOM 1591 O O . THR A 1 198 ? -31.058 22.623 49.889 1.00 54.28 198 THR A O 1
ATOM 1594 N N . GLY A 1 199 ? -29.751 21.607 51.412 1.00 63.97 199 GLY A N 1
ATOM 1595 C CA . GLY A 1 199 ? -30.813 21.324 52.379 1.00 63.97 199 GLY A CA 1
ATOM 1596 C C . GLY A 1 199 ? -30.414 21.419 53.851 1.00 63.97 199 GLY A C 1
ATOM 1597 O O . GLY A 1 199 ? -29.330 21.891 54.204 1.00 63.97 199 GLY A O 1
ATOM 1598 N N . ASN A 1 200 ? -31.336 20.966 54.698 1.00 71.62 200 ASN A N 1
ATOM 1599 C CA . ASN A 1 200 ? -31.277 20.998 56.157 1.00 71.62 200 ASN A CA 1
ATOM 1600 C C . ASN A 1 200 ? -30.751 19.687 56.756 1.00 71.62 200 ASN A C 1
ATOM 1602 O O . ASN A 1 200 ? -30.989 18.605 56.218 1.00 71.62 200 ASN A O 1
ATOM 1606 N N . PHE A 1 201 ? -30.086 19.769 57.913 1.00 74.31 201 PHE A N 1
ATOM 1607 C CA . PHE A 1 201 ? -29.616 18.586 58.638 1.00 74.31 201 PHE A CA 1
ATOM 1608 C C . PHE A 1 201 ? -30.776 17.836 59.308 1.00 74.31 201 PHE A C 1
ATOM 1610 O O . PHE A 1 201 ? -31.634 18.434 59.960 1.00 74.31 201 PHE A O 1
ATOM 1617 N N . THR A 1 202 ? -30.801 16.509 59.157 1.00 69.12 202 THR A N 1
ATOM 1618 C CA . THR A 1 202 ? -31.905 15.651 59.619 1.00 69.12 202 THR A CA 1
ATOM 1619 C C . THR A 1 202 ? -31.507 14.694 60.737 1.00 69.12 202 THR A C 1
ATOM 1621 O O . THR A 1 202 ? -32.351 14.371 61.580 1.00 69.12 202 THR A O 1
ATOM 1624 N N . SER A 1 203 ? -30.251 14.246 60.764 1.00 70.56 203 SER A N 1
ATOM 1625 C CA . SER A 1 203 ? -29.743 13.234 61.696 1.00 70.56 203 SER A CA 1
ATOM 1626 C C . SER A 1 203 ? -28.223 13.352 61.897 1.00 70.56 203 SER A C 1
ATOM 1628 O O . SER A 1 203 ? -27.517 13.932 61.069 1.00 70.56 203 SER A O 1
ATOM 1630 N N . VAL A 1 204 ? -27.705 12.810 63.006 1.00 75.00 204 VAL A N 1
ATOM 1631 C CA . VAL A 1 204 ? -26.276 12.848 63.371 1.00 75.00 204 VAL A CA 1
ATOM 1632 C C . VAL A 1 204 ? -25.846 11.551 64.059 1.00 75.00 204 VAL A C 1
ATOM 1634 O O . VAL A 1 204 ? -26.593 10.973 64.846 1.00 75.00 204 VAL A O 1
ATOM 1637 N N . VAL A 1 205 ? -24.630 11.100 63.756 1.00 75.62 205 VAL A N 1
ATOM 1638 C CA . VAL A 1 205 ? -24.018 9.852 64.229 1.00 75.62 205 VAL A CA 1
ATOM 1639 C C . VAL A 1 205 ? -22.551 10.114 64.570 1.00 75.62 205 VAL A C 1
ATOM 1641 O O . VAL A 1 205 ? -21.908 10.983 63.988 1.00 75.62 205 VAL A O 1
ATOM 1644 N N . TRP A 1 206 ? -21.991 9.344 65.501 1.00 72.31 206 TRP A N 1
ATOM 1645 C CA . TRP A 1 206 ? -20.577 9.425 65.866 1.00 72.31 206 TRP A CA 1
ATOM 1646 C C . TRP A 1 206 ? -19.809 8.188 65.419 1.00 72.31 206 TRP A C 1
ATOM 1648 O O . TRP A 1 206 ? -20.166 7.066 65.794 1.00 72.31 206 TRP A O 1
ATOM 1658 N N . THR A 1 207 ? -18.703 8.390 64.700 1.00 72.25 207 THR A N 1
ATOM 1659 C CA . THR A 1 207 ? -17.793 7.292 64.362 1.00 72.25 207 THR A CA 1
ATOM 1660 C C . THR A 1 207 ? -17.110 6.751 65.631 1.00 72.25 207 THR A C 1
ATOM 1662 O O . THR A 1 207 ? -16.943 7.482 66.619 1.00 72.25 207 THR A O 1
ATOM 1665 N N . PRO A 1 208 ? -16.668 5.478 65.639 1.00 66.38 208 PRO A N 1
ATOM 1666 C CA . PRO A 1 208 ? -15.850 4.936 66.723 1.00 66.38 208 PRO A CA 1
ATOM 1667 C C . PRO A 1 208 ? -14.566 5.744 66.962 1.00 66.38 208 PRO A C 1
ATOM 1669 O O . PRO A 1 208 ? -14.136 5.875 68.102 1.00 66.38 208 PRO A O 1
ATOM 1672 N N . GLU A 1 209 ? -13.993 6.319 65.899 1.00 66.75 209 GLU A N 1
ATOM 1673 C CA . GLU A 1 209 ? -12.690 7.000 65.898 1.00 66.75 209 GLU A CA 1
ATOM 1674 C C . GLU A 1 209 ? -12.700 8.340 66.643 1.00 66.75 209 GLU A C 1
ATOM 1676 O O . GLU A 1 209 ? -11.696 8.719 67.241 1.00 66.75 209 GLU A O 1
ATOM 1681 N N . GLY A 1 210 ? -13.818 9.071 66.635 1.00 65.44 210 GLY A N 1
ATOM 1682 C CA . GLY A 1 210 ? -13.835 10.426 67.194 1.00 65.44 210 GLY A CA 1
ATOM 1683 C C . GLY A 1 210 ? -14.716 11.410 66.443 1.00 65.44 210 GLY A C 1
ATOM 1684 O O . GLY A 1 210 ? -15.239 12.317 67.082 1.00 65.44 210 GLY A O 1
ATOM 1685 N N . SER A 1 211 ? -14.915 11.209 65.146 1.00 73.94 211 SER A N 1
ATOM 1686 C CA . SER A 1 211 ? -15.543 12.183 64.252 1.00 73.94 211 SER A CA 1
ATOM 1687 C C . SER A 1 211 ? -17.067 12.199 64.363 1.00 73.94 211 SER A C 1
ATOM 1689 O O . SER A 1 211 ? -17.709 11.155 64.517 1.00 73.94 211 SER A O 1
ATOM 1691 N N . MET A 1 212 ? -17.646 13.395 64.272 1.00 76.19 212 MET A N 1
ATOM 1692 C CA . MET A 1 212 ? -19.088 13.598 64.131 1.00 76.19 212 MET A CA 1
ATOM 1693 C C . MET A 1 212 ? -19.454 13.483 62.651 1.00 76.19 212 MET A C 1
ATOM 1695 O O . MET A 1 212 ? -18.762 14.053 61.811 1.00 76.19 212 MET A O 1
ATOM 1699 N N . CYS A 1 213 ? -20.532 12.780 62.325 1.00 80.50 213 CYS A N 1
ATOM 1700 C CA . CYS A 1 213 ? -21.075 12.704 60.973 1.00 80.50 213 CYS A CA 1
ATOM 1701 C C . CYS A 1 213 ? -22.530 13.163 60.977 1.00 80.50 213 CYS A C 1
ATOM 1703 O O . CYS A 1 213 ? -23.292 12.760 61.849 1.00 80.50 213 CYS A O 1
ATOM 1705 N N . VAL A 1 214 ? -22.921 13.984 60.007 1.00 79.31 214 VAL A N 1
ATOM 1706 C CA . VAL A 1 214 ? -24.246 14.618 59.921 1.00 79.31 214 VAL A CA 1
ATOM 1707 C C . VAL A 1 214 ? -24.843 14.312 58.554 1.00 79.31 214 VAL A C 1
ATOM 1709 O O . VAL A 1 214 ? -24.129 14.383 57.556 1.00 79.31 214 VAL A O 1
ATOM 1712 N N . CYS A 1 215 ? -26.132 13.986 58.496 1.00 78.88 215 CYS A N 1
ATOM 1713 C CA . CYS A 1 215 ? -26.838 13.740 57.242 1.00 78.88 215 CYS A CA 1
ATOM 1714 C C . CYS A 1 215 ? -27.874 14.837 56.960 1.00 78.88 215 CYS A C 1
ATOM 1716 O O . CYS A 1 215 ? -28.547 15.313 57.881 1.00 78.88 215 CYS A O 1
ATOM 1718 N N . ASP A 1 216 ? -27.982 15.262 55.700 1.00 77.12 216 ASP A N 1
ATOM 1719 C CA . ASP A 1 216 ? -29.012 16.200 55.238 1.00 77.12 216 ASP A CA 1
ATOM 1720 C C . ASP A 1 216 ? -30.314 15.488 54.813 1.00 77.12 216 ASP A C 1
ATOM 1722 O O . ASP A 1 216 ? -30.461 14.269 54.917 1.00 77.12 216 ASP A O 1
ATOM 1726 N N . GLU A 1 217 ? -31.305 16.256 54.364 1.00 73.50 217 GLU A N 1
ATOM 1727 C CA . GLU A 1 217 ? -32.580 15.729 53.854 1.00 73.50 217 GLU A CA 1
ATOM 1728 C C . GLU A 1 217 ? -32.477 15.009 52.496 1.00 73.50 217 GLU A C 1
ATOM 1730 O O . GLU A 1 217 ? -33.411 14.310 52.108 1.00 73.50 217 GLU A O 1
ATOM 1735 N N . PHE A 1 218 ? -31.336 15.124 51.808 1.00 74.69 218 PHE A N 1
ATOM 1736 C CA . PHE A 1 218 ? -31.048 14.503 50.512 1.00 74.69 218 PHE A CA 1
ATOM 1737 C C . PHE A 1 218 ? -30.141 13.261 50.619 1.00 74.69 218 PHE A C 1
ATOM 1739 O O . PHE A 1 218 ? -29.737 12.680 49.605 1.00 74.69 218 PHE A O 1
ATOM 1746 N N . GLY A 1 219 ? -29.798 12.828 51.836 1.00 71.88 219 GLY A N 1
ATOM 1747 C CA . GLY A 1 219 ? -28.910 11.689 52.071 1.00 71.88 219 GLY A CA 1
ATOM 1748 C C . GLY A 1 219 ? -27.423 11.995 51.858 1.00 71.88 219 GLY A C 1
ATOM 1749 O O . GLY A 1 219 ? -26.625 11.065 51.737 1.00 71.88 219 GLY A O 1
ATOM 1750 N N . THR A 1 220 ? -27.020 13.264 51.790 1.00 81.06 220 THR A N 1
ATOM 1751 C CA . THR A 1 220 ? -25.607 13.664 51.810 1.00 81.06 220 THR A CA 1
ATOM 1752 C C . THR A 1 220 ? -25.061 13.484 53.222 1.00 81.06 220 THR A C 1
ATOM 1754 O O . THR A 1 220 ? -25.671 13.968 54.175 1.00 81.06 220 THR A O 1
ATOM 1757 N N . ILE A 1 221 ? -23.912 12.819 53.377 1.00 82.75 221 ILE A N 1
ATOM 1758 C CA . ILE A 1 221 ? -23.223 12.687 54.669 1.00 82.75 221 ILE A CA 1
ATOM 1759 C C . ILE A 1 221 ? -22.011 13.614 54.694 1.00 82.75 221 ILE A C 1
ATOM 1761 O O . ILE A 1 221 ? -21.127 13.549 53.833 1.00 82.75 221 ILE A O 1
ATOM 1765 N N . TYR A 1 222 ? -21.967 14.438 55.732 1.00 80.75 222 TYR A N 1
ATOM 1766 C CA . TYR A 1 222 ? -20.861 15.310 56.090 1.00 80.75 222 TYR A CA 1
ATOM 1767 C C . TYR A 1 222 ? -20.116 14.731 57.293 1.00 80.75 222 TYR A C 1
ATOM 1769 O O . TYR A 1 222 ? -20.733 14.109 58.158 1.00 80.75 222 TYR A O 1
ATOM 1777 N N . MET A 1 223 ? -18.807 14.945 57.380 1.00 81.56 223 MET A N 1
ATOM 1778 C CA . MET A 1 223 ? -17.984 14.600 58.539 1.00 81.56 223 MET A CA 1
ATOM 1779 C C . MET A 1 223 ? -17.327 15.865 59.084 1.00 81.56 223 MET A C 1
ATOM 1781 O O . MET A 1 223 ? -16.840 16.690 58.317 1.00 81.56 223 MET A O 1
ATOM 1785 N N . MET A 1 224 ? -17.327 16.017 60.405 1.00 75.56 224 MET A N 1
ATOM 1786 C CA . MET A 1 224 ? -16.666 17.133 61.067 1.00 75.56 224 MET A CA 1
ATOM 1787 C C . MET A 1 224 ? -15.174 16.850 61.235 1.00 75.56 224 MET A C 1
ATOM 1789 O O . MET A 1 224 ? -14.801 15.776 61.724 1.00 75.56 224 MET A O 1
ATOM 1793 N N . ASP A 1 225 ? -14.347 17.813 60.840 1.00 68.19 225 ASP A N 1
ATOM 1794 C CA . ASP A 1 225 ? -12.897 17.784 61.013 1.00 68.19 225 ASP A CA 1
ATOM 1795 C C . ASP A 1 225 ? -12.459 18.262 62.416 1.00 68.19 225 ASP A C 1
ATOM 1797 O O . ASP A 1 225 ? -13.269 18.452 63.329 1.00 68.19 225 ASP A O 1
ATOM 1801 N N . ASN A 1 226 ? -11.147 18.427 62.605 1.00 64.12 226 ASN A N 1
ATOM 1802 C CA . ASN A 1 226 ? -10.561 18.876 63.870 1.00 64.12 226 ASN A CA 1
ATOM 1803 C C . ASN A 1 226 ? -10.703 20.393 64.126 1.00 64.12 226 ASN A C 1
ATOM 1805 O O . ASN A 1 226 ? -10.437 20.830 65.244 1.00 64.12 226 ASN A O 1
ATOM 1809 N N . GLU A 1 227 ? -11.102 21.184 63.127 1.00 62.09 227 GLU A N 1
ATOM 1810 C CA . GLU A 1 227 ? -11.317 22.638 63.205 1.00 62.09 227 GLU A CA 1
ATOM 1811 C C . GLU A 1 227 ? -12.813 22.998 63.334 1.00 62.09 227 GLU A C 1
ATOM 1813 O O . GLU A 1 227 ? -13.185 24.168 63.249 1.00 62.09 227 GLU A O 1
ATOM 1818 N N . TYR A 1 228 ? -13.675 22.002 63.584 1.00 65.12 228 TYR A N 1
ATOM 1819 C CA . TYR A 1 228 ? -15.142 22.109 63.598 1.00 65.12 228 TYR A CA 1
ATOM 1820 C C . TYR A 1 228 ? -15.758 22.483 62.235 1.00 65.12 228 TYR A C 1
ATOM 1822 O O . TYR A 1 228 ? -16.901 22.941 62.166 1.00 65.12 228 TYR A O 1
ATO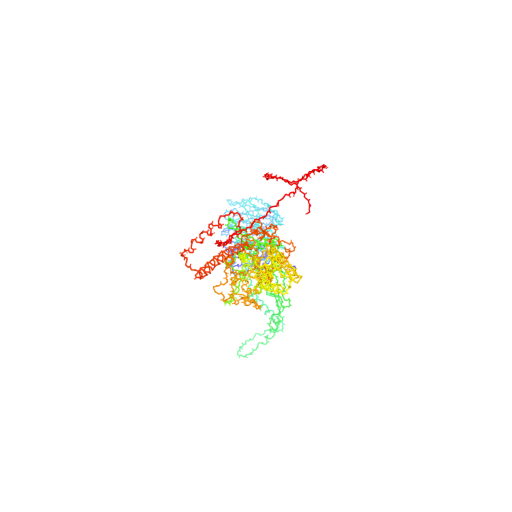M 1830 N N . SER A 1 229 ? -15.038 22.254 61.135 1.00 66.56 229 SER A N 1
ATOM 1831 C CA . SER A 1 229 ? -15.550 22.406 59.771 1.00 66.56 229 SER A CA 1
ATOM 1832 C C . SER A 1 229 ? -16.239 21.113 59.302 1.00 66.56 229 SER A C 1
ATOM 1834 O O . SER A 1 229 ? -15.918 20.022 59.772 1.00 66.56 229 SER A O 1
ATOM 1836 N N . LEU A 1 230 ? -17.236 21.222 58.413 1.00 73.44 230 LEU A N 1
ATOM 1837 C CA . LEU A 1 230 ? -17.998 20.082 57.882 1.00 73.44 230 LEU A CA 1
ATOM 1838 C C . LEU A 1 230 ? -17.592 19.785 56.434 1.00 73.44 230 LEU A C 1
ATOM 1840 O O . LEU A 1 230 ? -18.008 20.488 55.512 1.00 73.44 230 LEU A O 1
ATOM 1844 N N . GLU A 1 231 ? -16.848 18.701 56.231 1.00 75.50 231 GLU A N 1
ATOM 1845 C CA . GLU A 1 231 ? -16.457 18.203 54.911 1.00 75.50 231 GLU A CA 1
ATOM 1846 C C . GLU A 1 231 ? -17.520 17.238 54.354 1.00 75.50 231 GLU A C 1
ATOM 1848 O O . GLU A 1 231 ? -18.087 16.427 55.089 1.00 75.50 231 GLU A O 1
ATOM 1853 N N . LYS A 1 232 ? -17.813 17.298 53.048 1.00 79.25 232 LYS A N 1
ATOM 1854 C CA . LYS A 1 232 ? -18.742 16.366 52.380 1.00 79.25 232 LYS A CA 1
ATOM 1855 C C . LYS A 1 232 ? -18.027 15.050 52.059 1.00 79.25 232 LYS A C 1
ATOM 1857 O O . LYS A 1 232 ? -17.080 15.044 51.283 1.00 79.25 232 LYS A O 1
ATOM 1862 N N . VAL A 1 233 ? -18.529 13.940 52.601 1.00 77.88 233 VAL A N 1
ATOM 1863 C CA . VAL A 1 233 ? -17.871 12.617 52.552 1.00 77.88 233 VAL A CA 1
ATOM 1864 C C . VAL A 1 233 ? -18.653 11.584 51.735 1.00 77.88 233 VAL A C 1
ATOM 1866 O O . VAL A 1 233 ? -18.062 10.670 51.160 1.00 77.88 233 VAL A O 1
ATOM 1869 N N . LEU A 1 234 ? -19.979 11.715 51.637 1.00 78.56 234 LEU A N 1
ATOM 1870 C CA . LEU A 1 234 ? -20.805 10.847 50.796 1.00 78.56 234 LEU A CA 1
ATOM 1871 C C . LEU A 1 234 ? -21.988 11.615 50.200 1.00 78.56 234 LEU A C 1
ATOM 1873 O O . LEU A 1 234 ? -22.595 12.444 50.870 1.00 78.56 234 LEU A O 1
ATOM 1877 N N . ASP A 1 235 ? -22.339 11.313 48.951 1.00 78.62 235 ASP A N 1
ATOM 1878 C CA . ASP A 1 235 ? -23.485 11.890 48.242 1.00 78.62 235 ASP A CA 1
ATOM 1879 C C . ASP A 1 235 ? -24.418 10.767 47.769 1.00 78.62 235 ASP A C 1
ATOM 1881 O O . ASP A 1 235 ? -24.119 10.088 46.783 1.00 78.62 235 ASP A O 1
ATOM 1885 N N . VAL A 1 236 ? -25.509 10.513 48.502 1.00 71.38 236 VAL A N 1
ATOM 1886 C CA . VAL A 1 236 ? -26.420 9.390 48.202 1.00 71.38 236 VAL A CA 1
ATOM 1887 C C . VAL A 1 236 ? -27.608 9.806 47.322 1.00 71.38 236 VAL A C 1
ATOM 1889 O O . VAL A 1 236 ? -28.164 8.955 46.629 1.00 71.38 236 VAL A O 1
ATOM 1892 N N . LYS A 1 237 ? -27.959 11.101 47.288 1.00 70.69 237 LYS A N 1
ATOM 1893 C CA . LYS A 1 237 ? -29.044 11.686 46.470 1.00 70.69 237 LYS A CA 1
ATOM 1894 C C . LYS A 1 237 ? -30.393 10.971 46.612 1.00 70.69 237 LYS A C 1
ATOM 1896 O O . LYS A 1 237 ? -31.032 10.636 45.615 1.00 70.69 237 LYS A O 1
ATOM 1901 N N . ILE A 1 238 ? -30.830 10.739 47.848 1.00 67.38 238 ILE A N 1
ATOM 1902 C CA . ILE A 1 238 ? -32.148 10.165 48.142 1.00 67.38 238 ILE A CA 1
ATOM 1903 C C . ILE A 1 238 ? -33.130 11.297 48.435 1.00 67.38 238 ILE A C 1
ATOM 1905 O O . ILE A 1 238 ? -32.894 12.086 49.340 1.00 67.38 238 ILE A O 1
ATOM 1909 N N . SER A 1 239 ? -34.250 11.353 47.718 1.00 61.78 239 SER A N 1
ATOM 1910 C CA . SER A 1 239 ? -35.359 12.263 48.018 1.00 61.78 239 SER A CA 1
ATOM 1911 C C . SER A 1 239 ? -36.640 11.473 48.284 1.00 61.78 239 SER A C 1
ATOM 1913 O O . SER A 1 239 ? -36.917 10.470 47.625 1.00 61.78 239 SER A O 1
ATOM 1915 N N . GLY A 1 240 ? -37.432 11.904 49.265 1.00 64.25 240 GLY A N 1
ATOM 1916 C CA . GLY A 1 240 ? -38.699 11.256 49.596 1.00 64.25 240 GLY A CA 1
ATOM 1917 C C . GLY A 1 240 ? -39.407 11.884 50.801 1.00 64.25 240 GLY A C 1
ATOM 1918 O O . GLY A 1 240 ? -38.922 12.871 51.347 1.00 64.25 240 GLY A O 1
ATOM 1919 N N . PRO A 1 241 ? -40.573 11.342 51.199 1.00 58.88 241 PRO A N 1
ATOM 1920 C CA . PRO A 1 241 ? -41.450 11.960 52.198 1.00 58.88 241 PRO A CA 1
ATOM 1921 C C . PRO A 1 241 ? -40.963 11.831 53.650 1.00 58.88 241 PRO A C 1
ATOM 1923 O O . PRO A 1 241 ? -41.470 12.538 54.516 1.00 58.88 241 PRO A O 1
ATOM 1926 N N . SER A 1 242 ? -40.009 10.941 53.930 1.00 62.91 242 SER A N 1
ATOM 1927 C CA . SER A 1 242 ? -39.353 10.805 55.233 1.00 62.91 242 SER A CA 1
ATOM 1928 C C . SER A 1 242 ? -37.851 11.093 55.115 1.00 62.91 242 SER A C 1
ATOM 1930 O O . SER A 1 242 ? -37.242 10.751 54.096 1.00 62.91 242 SER A O 1
ATOM 1932 N N . PRO A 1 243 ? -37.230 11.719 56.134 1.00 63.56 243 PRO A N 1
ATOM 1933 C CA . PRO A 1 243 ? -35.791 11.953 56.135 1.00 63.56 243 PRO A CA 1
ATOM 1934 C C . PRO A 1 243 ? -35.027 10.618 56.182 1.00 63.56 243 PRO A C 1
ATOM 1936 O O . PRO A 1 243 ? -35.491 9.675 56.831 1.00 63.56 243 PRO A O 1
ATOM 1939 N N . PRO A 1 244 ? -33.854 10.518 55.532 1.00 70.94 244 PRO A N 1
ATOM 1940 C CA . PRO A 1 244 ? -33.051 9.303 55.559 1.00 70.94 244 PRO A CA 1
ATOM 1941 C C . PRO A 1 244 ? -32.518 9.031 56.971 1.00 70.94 244 PRO A C 1
ATOM 1943 O O . PRO A 1 244 ? -32.028 9.931 57.656 1.00 70.94 244 PRO A O 1
ATOM 1946 N N . ALA A 1 245 ? -32.576 7.769 57.393 1.00 73.75 245 ALA A N 1
ATOM 1947 C CA . ALA A 1 245 ? -31.906 7.304 58.604 1.00 73.75 245 ALA A CA 1
ATOM 1948 C C . ALA A 1 245 ? -30.520 6.762 58.236 1.00 73.75 245 ALA A C 1
ATOM 1950 O O . ALA A 1 245 ? -30.367 6.084 57.219 1.00 73.75 245 ALA A O 1
ATOM 1951 N N . PHE A 1 246 ? -29.506 7.016 59.061 1.00 78.12 246 PHE A N 1
ATOM 1952 C CA . PHE A 1 246 ? -28.179 6.433 58.870 1.00 78.12 246 PHE A CA 1
ATOM 1953 C C . PHE A 1 246 ? -27.525 6.059 60.201 1.00 78.12 246 PHE A C 1
ATOM 1955 O O . PHE A 1 246 ? -27.861 6.616 61.242 1.00 78.12 246 PHE A O 1
ATOM 1962 N N . GLU A 1 247 ? -26.598 5.105 60.159 1.00 79.81 247 GLU A N 1
ATOM 1963 C CA . GLU A 1 247 ? -25.821 4.638 61.314 1.00 79.81 247 GLU A CA 1
ATOM 1964 C C . GLU A 1 247 ? -24.421 4.190 60.852 1.00 79.81 247 GLU A C 1
ATOM 1966 O O . GLU A 1 247 ? -24.220 3.821 59.687 1.00 79.81 247 GLU A O 1
ATOM 1971 N N . TRP A 1 248 ? -23.431 4.233 61.748 1.00 77.69 248 TRP A N 1
ATOM 1972 C CA . TRP A 1 248 ? -22.092 3.714 61.455 1.00 77.69 248 TRP A CA 1
ATOM 1973 C C . TRP A 1 248 ? -22.073 2.192 61.603 1.00 77.69 248 TRP A C 1
ATOM 1975 O O . TRP A 1 248 ? -22.517 1.651 62.611 1.00 77.69 248 TRP A O 1
ATOM 1985 N N . TYR A 1 249 ? -21.537 1.484 60.610 1.00 75.12 249 TYR A N 1
ATOM 1986 C CA . TYR A 1 249 ? -21.720 0.040 60.476 1.00 75.12 249 TYR A CA 1
ATOM 1987 C C . TYR A 1 249 ? -20.530 -0.622 59.767 1.00 75.12 249 TYR A C 1
ATOM 1989 O O . TYR A 1 249 ? -20.117 -0.184 58.701 1.00 75.12 249 TYR A O 1
ATOM 1997 N N . LYS A 1 250 ? -19.960 -1.674 60.378 1.00 69.12 250 LYS A N 1
ATOM 1998 C CA . LYS A 1 250 ? -18.860 -2.525 59.854 1.00 69.12 250 LYS A CA 1
ATOM 1999 C C . LYS A 1 250 ? -17.746 -1.790 59.068 1.00 69.12 250 LYS A C 1
ATOM 2001 O O . LYS A 1 250 ? -17.283 -2.281 58.043 1.00 69.12 250 LYS A O 1
ATOM 2006 N N . ASN A 1 251 ? -17.258 -0.666 59.609 1.00 75.31 251 ASN A N 1
ATOM 2007 C CA . ASN A 1 251 ? -16.264 0.233 58.985 1.00 75.31 251 ASN A CA 1
ATOM 2008 C C . ASN A 1 251 ? -16.788 0.943 57.718 1.00 75.31 251 ASN A C 1
ATOM 2010 O O . ASN A 1 251 ? -16.171 0.934 56.650 1.00 75.31 251 ASN A O 1
ATOM 2014 N N . GLY A 1 252 ? -17.966 1.541 57.852 1.00 78.62 252 GLY A N 1
ATOM 2015 C CA . GLY A 1 252 ? -18.760 2.078 56.762 1.00 78.62 252 GLY A CA 1
ATOM 2016 C C . GLY A 1 252 ? -20.001 2.813 57.271 1.00 78.62 252 GLY A C 1
ATOM 2017 O O . GLY A 1 252 ? -20.227 2.915 58.479 1.00 78.62 252 GLY A O 1
ATOM 2018 N N . PHE A 1 253 ? -20.821 3.294 56.340 1.00 80.69 253 PHE A N 1
ATOM 2019 C CA . PHE A 1 253 ? -22.142 3.848 56.627 1.00 80.69 253 PHE A CA 1
ATOM 2020 C C . PHE A 1 253 ? -23.235 2.898 56.154 1.00 80.69 253 PHE A C 1
ATOM 2022 O O . PHE A 1 253 ? -23.156 2.314 55.070 1.00 80.69 253 PHE A O 1
ATOM 2029 N N . LEU A 1 254 ? -24.288 2.789 56.951 1.00 77.19 254 LEU A N 1
ATOM 2030 C CA . LEU A 1 254 ? -25.531 2.146 56.569 1.00 77.19 254 LEU A CA 1
ATOM 2031 C C . LEU A 1 254 ? -26.597 3.229 56.446 1.00 77.19 254 LEU A C 1
ATOM 2033 O O . LEU A 1 254 ? -26.881 3.908 57.426 1.00 77.19 254 LEU A O 1
ATOM 2037 N N . VAL A 1 255 ? -27.143 3.416 55.243 1.00 76.94 255 VAL A N 1
ATOM 2038 C CA . VAL A 1 255 ? -28.116 4.477 54.939 1.00 76.94 255 VAL A CA 1
ATOM 2039 C C . VAL A 1 255 ? -29.435 3.840 54.524 1.00 76.94 255 VAL A C 1
ATOM 2041 O O . VAL A 1 255 ? -29.482 3.119 53.528 1.00 76.94 255 VAL A O 1
ATOM 2044 N N . CYS A 1 256 ? -30.501 4.104 55.274 1.00 72.56 256 CYS A N 1
ATOM 2045 C CA . CYS A 1 256 ? -31.866 3.710 54.953 1.00 72.56 256 CYS A CA 1
ATOM 2046 C C . CYS A 1 256 ? -32.610 4.904 54.345 1.00 72.56 256 CYS A C 1
ATOM 2048 O O . CYS A 1 256 ? -32.828 5.918 55.011 1.00 72.56 256 CYS A O 1
ATOM 2050 N N . GLY A 1 257 ? -32.986 4.793 53.071 1.00 65.81 257 GLY A N 1
ATOM 2051 C CA . GLY A 1 257 ? -33.739 5.838 52.380 1.00 65.81 257 GLY A CA 1
ATOM 2052 C C . GLY A 1 257 ? -35.249 5.794 52.661 1.00 65.81 257 GLY A C 1
ATOM 2053 O O . GLY A 1 257 ? -35.763 4.752 53.075 1.00 65.81 257 GLY A O 1
ATOM 2054 N N . PRO A 1 258 ? -35.996 6.872 52.345 1.00 60.66 258 PRO A N 1
ATOM 2055 C CA . PRO A 1 258 ? -37.465 6.850 52.246 1.00 60.66 258 PRO A CA 1
ATOM 2056 C C . PRO A 1 258 ? -38.023 5.796 51.271 1.00 60.66 258 PRO A C 1
ATOM 2058 O O . PRO A 1 258 ? -39.191 5.426 51.361 1.00 60.66 258 PRO A O 1
ATOM 2061 N N . ASP A 1 259 ? -37.191 5.270 50.368 1.00 57.28 259 ASP A N 1
ATOM 2062 C CA . ASP A 1 259 ? -37.487 4.114 49.510 1.00 57.28 259 ASP A CA 1
ATOM 2063 C C . ASP A 1 259 ? -37.494 2.761 50.258 1.00 57.28 259 ASP A C 1
ATOM 2065 O O . ASP A 1 259 ? -37.694 1.715 49.640 1.00 57.28 259 ASP A O 1
ATOM 2069 N N . LYS A 1 260 ? -37.289 2.774 51.584 1.00 59.22 260 LYS A N 1
ATOM 2070 C CA . LYS A 1 260 ? -37.216 1.599 52.470 1.00 59.22 260 LYS A CA 1
ATOM 2071 C C . LYS A 1 260 ? -36.083 0.637 52.096 1.00 59.22 260 LYS A C 1
ATOM 2073 O O . LYS A 1 260 ? -36.145 -0.556 52.396 1.00 59.22 260 LYS A O 1
ATOM 2078 N N . THR A 1 261 ? -35.028 1.155 51.457 1.00 58.22 261 THR A N 1
ATOM 2079 C CA . THR A 1 261 ? -33.844 0.375 51.078 1.00 58.22 261 THR A CA 1
ATOM 2080 C C . THR A 1 261 ? -32.630 0.745 51.925 1.00 58.22 261 THR A C 1
ATOM 2082 O O . THR A 1 261 ? -32.274 1.917 52.065 1.00 58.22 261 THR A O 1
ATOM 2085 N N . MET A 1 262 ? -31.963 -0.274 52.474 1.00 63.66 262 MET A N 1
ATOM 2086 C CA . MET A 1 262 ? -30.662 -0.122 53.121 1.00 63.66 262 MET A CA 1
ATOM 2087 C C . MET A 1 262 ? -29.532 -0.186 52.092 1.00 63.66 262 MET A C 1
ATOM 2089 O O . MET A 1 262 ? -29.332 -1.197 51.417 1.00 63.66 262 MET A O 1
ATOM 2093 N N . ARG A 1 263 ? -28.728 0.871 52.028 1.00 73.06 263 ARG A N 1
ATOM 2094 C CA . ARG A 1 263 ? -27.501 0.952 51.233 1.00 73.06 263 ARG A CA 1
ATOM 2095 C C . ARG A 1 263 ? -26.294 0.853 52.166 1.00 73.06 263 ARG A C 1
ATOM 2097 O O . ARG A 1 263 ? -26.134 1.677 53.063 1.00 73.06 263 ARG A O 1
ATOM 2104 N N . HIS A 1 264 ? -25.451 -0.158 51.960 1.00 76.38 264 HIS A N 1
ATOM 2105 C CA . HIS A 1 264 ? -24.216 -0.355 52.723 1.00 76.38 264 HIS A CA 1
ATOM 2106 C C . HIS A 1 264 ? -23.031 0.260 51.970 1.00 76.38 264 HIS A C 1
ATOM 2108 O O . HIS A 1 264 ? -22.676 -0.193 50.883 1.00 76.38 264 HIS A O 1
ATOM 2114 N N . TYR A 1 265 ? -22.408 1.276 52.557 1.00 76.88 265 TYR A N 1
ATOM 2115 C CA . TYR A 1 265 ? -21.228 1.957 52.034 1.00 76.88 265 TYR A CA 1
ATOM 2116 C C . TYR A 1 265 ? -19.997 1.564 52.840 1.00 76.88 265 TYR A C 1
ATOM 2118 O O . TYR A 1 265 ? -19.908 1.896 54.016 1.00 76.88 265 TYR A O 1
ATOM 2126 N N . VAL A 1 266 ? -19.035 0.890 52.215 1.00 74.69 266 VAL A N 1
ATOM 2127 C CA . VAL A 1 266 ? -17.793 0.456 52.871 1.00 74.69 266 VAL A CA 1
ATOM 2128 C C . VAL A 1 266 ? -16.702 1.500 52.645 1.00 74.69 266 VAL A C 1
ATOM 2130 O O . VAL A 1 266 ? -16.511 1.968 51.519 1.00 74.69 266 VAL A O 1
ATOM 2133 N N . ARG A 1 267 ? -15.966 1.852 53.704 1.00 76.56 267 ARG A N 1
ATOM 2134 C CA . ARG A 1 267 ? -14.803 2.746 53.631 1.00 76.56 267 ARG A CA 1
ATOM 2135 C C . ARG A 1 267 ? -13.646 2.023 52.934 1.00 76.56 267 ARG A C 1
ATOM 2137 O O . ARG A 1 267 ? -13.155 1.021 53.452 1.00 76.56 267 ARG A O 1
ATOM 2144 N N . LYS A 1 268 ? -13.211 2.510 51.767 1.00 69.69 268 LYS A N 1
ATOM 2145 C CA . LYS A 1 268 ? -12.027 1.977 51.058 1.00 69.69 268 LYS A CA 1
ATOM 2146 C C . LYS A 1 268 ? -10.746 2.706 51.447 1.00 69.69 268 LYS A C 1
ATOM 2148 O O . LYS A 1 268 ? -9.713 2.069 51.629 1.00 69.69 268 LYS A O 1
ATOM 2153 N N . LEU A 1 269 ? -10.829 4.027 51.571 1.00 66.88 269 LEU A N 1
ATOM 2154 C CA . LEU A 1 269 ? -9.739 4.920 51.959 1.00 66.88 269 LEU A CA 1
ATOM 2155 C C . LEU A 1 269 ? -10.255 5.917 53.014 1.00 66.88 269 LEU A C 1
ATOM 2157 O O . LEU A 1 269 ? -11.471 6.062 53.182 1.00 66.88 269 LEU A O 1
ATOM 2161 N N . PRO A 1 270 ? -9.377 6.606 53.764 1.00 62.12 270 PRO A N 1
ATOM 2162 C CA . PRO A 1 270 ? -9.797 7.699 54.637 1.00 62.12 270 PRO A CA 1
ATOM 2163 C C . PRO A 1 270 ? -10.549 8.764 53.822 1.00 62.12 270 PRO A C 1
ATOM 2165 O O . PRO A 1 270 ? -9.993 9.310 52.877 1.00 62.12 270 PRO A O 1
ATOM 2168 N N . GLY A 1 271 ? -11.819 9.014 54.156 1.00 60.91 271 GLY A N 1
ATOM 2169 C CA . GLY A 1 271 ? -12.691 9.944 53.424 1.00 60.91 271 GLY A CA 1
ATOM 2170 C C . GLY A 1 271 ? -13.450 9.351 52.226 1.00 60.91 271 GLY A C 1
ATOM 2171 O O . GLY A 1 271 ? -14.401 9.976 51.774 1.00 60.91 271 GLY A O 1
ATOM 2172 N N . GLU A 1 272 ? -13.126 8.144 51.743 1.00 69.69 272 GLU A N 1
ATOM 2173 C CA . GLU A 1 272 ? -13.764 7.565 50.547 1.00 69.69 272 GLU A CA 1
ATOM 2174 C C . GLU A 1 272 ? -14.613 6.322 50.867 1.00 69.69 272 GLU A C 1
ATOM 2176 O O . GLU A 1 272 ? -14.111 5.277 51.304 1.00 69.69 272 GLU A O 1
ATOM 2181 N N . PHE A 1 273 ? -15.918 6.427 50.601 1.00 74.19 273 PHE A N 1
ATOM 2182 C CA . PHE A 1 273 ? -16.923 5.402 50.887 1.00 74.19 273 PHE A CA 1
ATOM 2183 C C . PHE A 1 273 ? -17.601 4.926 49.599 1.00 74.19 273 PHE A C 1
ATOM 2185 O O . PHE A 1 273 ? -18.158 5.719 48.842 1.00 74.19 273 PHE A O 1
ATOM 2192 N N . VAL A 1 274 ? -17.595 3.613 49.358 1.00 71.12 274 VAL A N 1
ATOM 2193 C CA . VAL A 1 274 ? -18.117 3.004 48.123 1.00 71.12 274 VAL A CA 1
ATOM 2194 C C . VAL A 1 274 ? -19.296 2.089 48.438 1.00 71.12 274 VAL A C 1
ATOM 2196 O O . VAL A 1 274 ? -19.234 1.286 49.368 1.00 71.12 274 VAL A O 1
ATOM 2199 N N . LEU A 1 275 ? -20.367 2.183 47.643 1.00 68.25 275 LEU A N 1
ATOM 2200 C CA . LEU A 1 275 ? -21.530 1.300 47.757 1.00 68.25 275 LEU A CA 1
ATOM 2201 C C . LEU A 1 275 ? -21.110 -0.159 47.535 1.00 68.25 275 LEU A C 1
ATOM 2203 O O . LEU A 1 275 ? -20.693 -0.538 46.438 1.00 68.25 275 LEU A O 1
ATOM 2207 N N . ASN A 1 276 ? -21.268 -0.989 48.561 1.00 57.69 276 ASN A N 1
ATOM 2208 C CA . ASN A 1 276 ? -20.999 -2.414 48.490 1.00 57.69 276 ASN A CA 1
ATOM 2209 C C . ASN A 1 276 ? -22.160 -3.127 47.782 1.00 57.69 276 ASN A C 1
ATOM 2211 O O . ASN A 1 276 ? -23.108 -3.593 48.414 1.00 57.69 276 ASN A O 1
ATOM 2215 N N . ARG A 1 277 ? -22.092 -3.187 46.447 1.00 55.09 277 ARG A N 1
ATOM 2216 C CA . ARG A 1 277 ? -23.012 -3.961 45.597 1.00 55.09 277 ARG A CA 1
ATOM 2217 C C . ARG A 1 277 ? -22.697 -5.458 45.674 1.00 55.09 277 ARG A C 1
ATOM 2219 O O . ARG A 1 277 ? -22.322 -6.073 44.682 1.00 55.09 277 ARG A O 1
ATOM 2226 N N . SER A 1 278 ? -22.817 -6.041 46.862 1.00 43.44 278 SER A N 1
ATOM 2227 C CA . SER A 1 278 ? -22.735 -7.487 47.038 1.00 43.44 278 SER A CA 1
ATOM 2228 C C . SER A 1 278 ? -24.124 -8.114 46.906 1.00 43.44 278 SER A C 1
ATOM 2230 O O . SER A 1 278 ? -24.977 -7.863 47.757 1.00 43.44 278 SER A O 1
ATOM 2232 N N . ILE A 1 279 ? -24.249 -8.995 45.906 1.00 49.38 279 ILE A N 1
ATOM 2233 C CA . ILE A 1 279 ? -25.341 -9.926 45.550 1.00 49.38 279 ILE A CA 1
ATOM 2234 C C . ILE A 1 279 ? -26.080 -9.503 44.272 1.00 49.38 279 ILE A C 1
ATOM 2236 O O . ILE A 1 279 ? -27.183 -8.964 44.307 1.00 49.38 279 ILE A O 1
ATOM 2240 N N . ASP A 1 280 ? -25.476 -9.846 43.134 1.00 55.91 280 ASP A N 1
ATOM 2241 C CA . ASP A 1 280 ? -26.251 -10.265 41.967 1.00 55.91 280 ASP A CA 1
ATOM 2242 C C . ASP A 1 280 ? -26.861 -11.643 42.287 1.00 55.91 280 ASP A C 1
ATOM 2244 O O . ASP A 1 280 ? -26.170 -12.524 42.806 1.00 55.91 280 ASP A O 1
ATOM 2248 N N . ILE A 1 281 ? -28.157 -11.835 42.031 1.00 64.25 281 ILE A N 1
ATOM 2249 C CA . ILE A 1 281 ? -28.813 -13.138 42.214 1.00 64.25 281 ILE A CA 1
ATOM 2250 C C . ILE A 1 281 ? -28.530 -13.992 40.975 1.00 64.25 281 ILE A C 1
ATOM 2252 O O . ILE A 1 281 ? -28.834 -13.581 39.855 1.00 64.25 281 ILE A O 1
ATOM 2256 N N . GLU A 1 282 ? -27.969 -15.185 41.170 1.00 72.12 282 GLU A N 1
ATOM 2257 C CA . GLU A 1 282 ? -27.770 -16.153 40.089 1.00 72.12 282 GLU A CA 1
ATOM 2258 C C . GLU A 1 282 ? -29.111 -16.558 39.450 1.00 72.12 282 GLU A C 1
ATOM 2260 O O . GLU A 1 282 ? -30.148 -16.652 40.115 1.00 72.12 282 GLU A O 1
ATOM 2265 N N . ALA A 1 283 ? -29.097 -16.826 38.141 1.00 81.00 283 ALA A N 1
ATOM 2266 C CA . ALA A 1 283 ? -30.318 -17.128 37.393 1.00 81.00 283 ALA A CA 1
ATOM 2267 C C . ALA A 1 283 ? -31.040 -18.390 37.908 1.00 81.00 283 ALA A C 1
ATOM 2269 O O . ALA A 1 283 ? -32.267 -18.445 37.875 1.00 81.00 283 ALA A O 1
ATOM 2270 N N . GLU A 1 284 ? -30.300 -19.378 38.418 1.00 84.44 284 GLU A N 1
ATOM 2271 C CA . GLU A 1 284 ? -30.854 -20.625 38.958 1.00 84.44 284 GLU A CA 1
ATOM 2272 C C . GLU A 1 284 ? -31.727 -20.391 40.213 1.00 84.44 284 GLU A C 1
ATOM 2274 O O . GLU A 1 284 ? -32.918 -20.705 40.150 1.00 84.44 284 GLU A O 1
ATOM 2279 N N . PRO A 1 285 ? -31.244 -19.761 41.309 1.00 87.62 285 PRO A N 1
ATOM 2280 C CA . PRO A 1 285 ? -32.088 -19.325 42.425 1.00 87.62 285 PRO A CA 1
ATOM 2281 C C . PRO A 1 285 ? -33.316 -18.497 42.024 1.00 87.62 285 PRO A C 1
ATOM 2283 O O . PRO A 1 285 ? -34.396 -18.702 42.582 1.00 87.62 285 PRO A O 1
ATOM 2286 N N . ALA A 1 286 ? -33.179 -17.584 41.055 1.00 86.50 286 ALA A N 1
ATOM 2287 C CA . ALA A 1 286 ? -34.299 -16.766 40.586 1.00 86.50 286 ALA A CA 1
ATOM 2288 C C . ALA A 1 286 ? -35.380 -17.612 39.884 1.00 86.50 286 ALA A C 1
ATOM 2290 O O . ALA A 1 286 ? -36.572 -17.416 40.125 1.00 86.50 286 ALA A O 1
ATOM 2291 N N . LEU A 1 287 ? -34.975 -18.592 39.069 1.00 91.06 287 LEU A N 1
ATOM 2292 C CA . LEU A 1 287 ? -35.890 -19.542 38.431 1.00 91.06 287 LEU A CA 1
ATOM 2293 C C . LEU A 1 287 ? -36.527 -20.507 39.440 1.00 91.06 287 LEU A C 1
ATOM 2295 O O . LEU A 1 287 ? -37.708 -20.822 39.304 1.00 91.06 287 LEU A O 1
ATOM 2299 N N . ILE A 1 288 ? -35.793 -20.942 40.471 1.00 93.06 288 ILE A N 1
ATOM 2300 C CA . ILE A 1 288 ? -36.345 -21.762 41.562 1.00 93.06 288 ILE A CA 1
ATOM 2301 C C . ILE A 1 288 ? -37.439 -20.983 42.304 1.00 93.06 288 ILE A C 1
ATOM 2303 O O . ILE A 1 288 ? -38.545 -21.504 42.455 1.00 93.06 288 ILE A O 1
ATOM 2307 N N . TYR A 1 289 ? -37.176 -19.732 42.697 1.00 92.44 289 TYR A N 1
ATOM 2308 C CA . TYR A 1 289 ? -38.173 -18.863 43.329 1.00 92.44 289 TYR A CA 1
ATOM 2309 C C . TYR A 1 289 ? -39.436 -18.716 42.467 1.00 92.44 289 TYR A C 1
ATOM 2311 O O . TYR A 1 289 ? -40.545 -18.975 42.939 1.00 92.44 289 TYR A O 1
ATOM 2319 N N . ASP A 1 290 ? -39.263 -18.384 41.184 1.00 93.25 290 ASP A N 1
ATOM 2320 C CA . ASP A 1 290 ? -40.370 -18.241 40.238 1.00 93.25 290 ASP A CA 1
ATOM 2321 C C . ASP A 1 290 ? -41.154 -19.557 40.070 1.00 93.25 290 ASP A C 1
ATOM 2323 O O . ASP A 1 290 ? -42.382 -19.535 40.040 1.00 93.25 290 ASP A O 1
ATOM 2327 N N . SER A 1 291 ? -40.482 -20.714 40.023 1.00 91.94 291 SER A N 1
ATOM 2328 C CA . SER A 1 291 ? -41.138 -22.025 39.891 1.00 91.94 291 SER A CA 1
ATOM 2329 C C . SER A 1 291 ? -41.990 -22.411 41.104 1.00 91.94 291 SER A C 1
ATOM 2331 O O . SER A 1 291 ? -43.113 -22.887 40.932 1.00 91.94 291 SER A O 1
ATOM 2333 N N . VAL A 1 292 ? -41.507 -22.152 42.326 1.00 94.88 292 VAL A N 1
ATOM 2334 C CA . VAL A 1 292 ? -42.276 -22.380 43.561 1.00 94.88 292 VAL A CA 1
ATOM 2335 C C . VAL A 1 292 ? -43.490 -21.454 43.595 1.00 94.88 292 VAL A C 1
ATOM 2337 O O . VAL A 1 292 ? -44.576 -21.878 43.985 1.00 94.88 292 VAL A O 1
ATOM 2340 N N . TYR A 1 293 ? -43.333 -20.209 43.140 1.00 93.50 293 TYR A N 1
ATOM 2341 C CA . TYR A 1 293 ? -44.419 -19.238 43.098 1.00 93.50 293 TYR A CA 1
ATOM 2342 C C . TYR A 1 293 ? -45.486 -19.591 42.043 1.00 93.50 293 TYR A C 1
ATOM 2344 O O . TYR A 1 293 ? -46.673 -19.603 42.365 1.00 93.50 293 TYR A O 1
ATOM 2352 N N . VAL A 1 294 ? -45.088 -19.995 40.828 1.00 93.50 294 VAL A N 1
ATOM 2353 C CA . VAL A 1 294 ? -45.998 -20.546 39.799 1.00 93.50 294 VAL A CA 1
ATOM 2354 C C . VAL A 1 294 ? -46.752 -21.771 40.327 1.00 93.50 294 VAL A C 1
ATOM 2356 O O . VAL A 1 294 ? -47.967 -21.866 40.155 1.00 93.50 294 VAL A O 1
ATOM 2359 N N . PHE A 1 295 ? -46.056 -22.697 40.995 1.00 93.19 295 PHE A N 1
ATOM 2360 C CA . PHE A 1 295 ? -46.676 -23.887 41.577 1.00 93.19 295 PHE A CA 1
ATOM 2361 C C . PHE A 1 295 ? -47.689 -23.531 42.673 1.00 93.19 295 PHE A C 1
ATOM 2363 O O . PHE A 1 295 ? -48.790 -24.079 42.684 1.00 93.19 295 PHE A O 1
ATOM 2370 N N . ALA A 1 296 ? -47.357 -22.584 43.557 1.00 93.19 296 ALA A N 1
ATOM 2371 C CA . ALA A 1 296 ? -48.258 -22.112 44.606 1.00 93.19 296 ALA A CA 1
ATOM 2372 C C . ALA A 1 296 ? -49.533 -21.471 44.031 1.00 93.19 296 ALA A C 1
ATOM 2374 O O . ALA A 1 296 ? -50.626 -21.782 44.498 1.00 93.19 296 ALA A O 1
ATOM 2375 N N . VAL A 1 297 ? -49.412 -20.643 42.984 1.00 91.62 297 VAL A N 1
ATOM 2376 C CA . VAL A 1 297 ? -50.566 -20.050 42.284 1.00 91.62 297 VAL A CA 1
ATOM 2377 C C . VAL A 1 297 ? -51.423 -21.139 41.628 1.00 91.62 297 VAL A C 1
ATOM 2379 O O . VAL A 1 297 ? -52.631 -21.174 41.851 1.00 91.62 297 VAL A O 1
ATOM 2382 N N . GLY A 1 298 ? -50.815 -22.083 40.900 1.00 90.88 298 GLY A N 1
ATOM 2383 C CA . GLY A 1 298 ? -51.541 -23.201 40.284 1.00 90.88 298 GLY A CA 1
ATOM 2384 C C . GLY A 1 298 ? -52.267 -24.092 41.304 1.00 90.88 298 GLY A C 1
ATOM 2385 O O . GLY A 1 298 ? -53.403 -24.505 41.069 1.00 90.88 298 GLY A O 1
ATOM 2386 N N . LEU A 1 299 ? -51.649 -24.345 42.463 1.00 90.44 299 LEU A N 1
ATOM 2387 C CA . LEU A 1 299 ? -52.248 -25.111 43.557 1.00 90.44 299 LEU A CA 1
ATOM 2388 C C . LEU A 1 299 ? -53.402 -24.352 44.233 1.00 90.44 299 LEU A C 1
ATOM 2390 O O . LEU A 1 299 ? -54.440 -24.951 44.506 1.00 90.44 299 LEU A O 1
ATOM 2394 N N . GLN A 1 300 ? -53.259 -23.040 44.440 1.00 90.06 300 GLN A N 1
ATOM 2395 C CA . GLN A 1 300 ? -54.317 -22.178 44.977 1.00 90.06 300 GLN A CA 1
ATOM 2396 C C . GLN A 1 300 ? -55.541 -22.136 44.044 1.00 90.06 300 GLN A C 1
ATOM 2398 O O . GLN A 1 300 ? -56.679 -22.190 44.510 1.00 90.06 300 GLN A O 1
ATOM 2403 N N . THR A 1 301 ? -55.334 -22.090 42.723 1.00 89.44 301 THR A N 1
ATOM 2404 C CA . THR A 1 301 ? -56.427 -22.163 41.735 1.00 89.44 301 THR A CA 1
ATOM 2405 C C . THR A 1 301 ? -57.079 -23.553 41.694 1.00 89.44 301 THR A C 1
ATOM 2407 O O . THR A 1 301 ? -58.297 -23.666 41.524 1.00 89.44 301 THR A O 1
ATOM 2410 N N . LEU A 1 302 ? -56.307 -24.625 41.910 1.00 87.94 302 LEU A N 1
ATOM 2411 C CA . LEU A 1 302 ? -56.860 -25.973 42.047 1.00 87.94 302 LEU A CA 1
ATOM 2412 C C . LEU A 1 302 ? -57.744 -26.099 43.299 1.00 87.94 302 LEU A C 1
ATOM 2414 O O . LEU A 1 302 ? -58.857 -26.604 43.189 1.00 87.94 302 LEU A O 1
ATOM 2418 N N . GLU A 1 303 ? -57.303 -25.598 44.455 1.00 85.81 303 GLU A N 1
ATOM 2419 C CA . GLU A 1 303 ? -58.072 -25.634 45.712 1.00 85.81 303 GLU A CA 1
ATOM 2420 C C . GLU A 1 303 ? -59.415 -24.887 45.610 1.00 85.81 303 GLU A C 1
ATOM 2422 O O . GLU A 1 303 ? -60.427 -25.343 46.140 1.00 85.81 303 GLU A O 1
ATOM 2427 N N . GLN A 1 304 ? -59.458 -23.778 44.863 1.00 84.31 304 GLN A N 1
ATOM 2428 C CA . GLN A 1 304 ? -60.694 -23.025 44.606 1.00 84.31 304 GLN A CA 1
ATOM 2429 C C . GLN A 1 304 ? -61.717 -23.781 43.739 1.00 84.31 304 GLN A C 1
ATOM 2431 O O . GLN A 1 304 ? -62.898 -23.435 43.756 1.00 84.31 304 GLN A O 1
ATOM 2436 N N . SER A 1 305 ? -61.287 -24.788 42.971 1.00 79.25 305 SER A N 1
ATOM 2437 C CA . SER A 1 305 ? -62.147 -25.533 42.037 1.00 79.25 305 SER A CA 1
ATOM 2438 C C . SER A 1 305 ? -62.449 -26.968 42.478 1.00 79.25 305 SER A C 1
ATOM 2440 O O . SER A 1 305 ? -63.517 -27.490 42.161 1.00 79.25 305 SER A O 1
ATOM 2442 N N . HIS A 1 306 ? -61.530 -27.614 43.201 1.00 78.25 306 HIS A N 1
ATOM 2443 C CA . HIS A 1 306 ? -61.596 -29.024 43.577 1.00 78.25 306 HIS A CA 1
ATOM 2444 C C . HIS A 1 306 ? -61.093 -29.243 45.009 1.00 78.25 306 HIS A C 1
ATOM 2446 O O . HIS A 1 306 ? -60.125 -28.632 45.454 1.00 78.25 306 HIS A O 1
ATOM 2452 N N . THR A 1 307 ? -61.698 -30.197 45.723 1.00 75.06 307 THR A N 1
ATOM 2453 C CA . THR A 1 307 ? -61.204 -30.592 47.052 1.00 75.06 307 THR A CA 1
ATOM 2454 C C . THR A 1 307 ? -59.915 -31.406 46.929 1.00 75.06 307 THR A C 1
ATOM 2456 O O . THR A 1 307 ? -59.913 -32.521 46.403 1.00 75.06 307 THR A O 1
ATOM 2459 N N . LEU A 1 308 ? -58.807 -30.853 47.429 1.00 76.62 308 LEU A N 1
ATOM 2460 C CA . LEU A 1 308 ? -57.500 -31.509 47.436 1.00 76.62 308 LEU A CA 1
ATOM 2461 C C . LEU A 1 308 ? -57.524 -32.774 48.309 1.00 76.62 308 LEU A C 1
ATOM 2463 O O . LEU A 1 308 ? -57.609 -32.706 49.534 1.00 76.62 308 LEU A O 1
ATOM 2467 N N . LYS A 1 309 ? -57.410 -33.943 47.669 1.00 76.44 309 LYS A N 1
ATOM 2468 C CA . LYS A 1 309 ? -57.220 -35.237 48.337 1.00 76.44 309 LYS A CA 1
ATOM 2469 C C . LYS A 1 309 ? -55.823 -35.770 48.045 1.00 76.44 309 LYS A C 1
ATOM 2471 O O . LYS A 1 309 ? -55.503 -36.109 46.906 1.00 76.44 309 LYS A O 1
ATOM 2476 N N . LEU A 1 310 ? -55.007 -35.843 49.093 1.00 77.38 310 LEU A N 1
ATOM 2477 C CA . LEU A 1 310 ? -53.704 -36.502 49.073 1.00 77.38 310 LEU A CA 1
ATOM 2478 C C . LEU A 1 310 ? -53.911 -38.020 49.002 1.00 77.38 310 LEU A C 1
ATOM 2480 O O . LEU A 1 310 ? -54.555 -38.601 49.876 1.00 77.38 310 LEU A O 1
ATOM 2484 N N . SER A 1 311 ? -53.350 -38.648 47.971 1.00 77.44 311 SER A N 1
ATOM 2485 C CA . SER A 1 311 ? -53.421 -40.095 47.743 1.00 77.44 311 SER A CA 1
ATOM 2486 C C . SER A 1 311 ? -52.022 -40.698 47.799 1.00 77.44 311 SER A C 1
ATOM 2488 O O . SER A 1 311 ? -51.083 -40.143 47.233 1.00 77.44 311 SER A O 1
ATOM 2490 N N . ASN A 1 312 ? -51.876 -41.842 48.470 1.00 80.19 312 ASN A N 1
ATOM 2491 C CA . ASN A 1 312 ? -50.599 -42.547 48.552 1.00 80.19 312 ASN A CA 1
ATOM 2492 C C . ASN A 1 312 ? -50.423 -43.434 47.308 1.00 80.19 312 ASN A C 1
ATOM 2494 O O . ASN A 1 312 ? -51.153 -44.413 47.143 1.00 80.19 312 ASN A O 1
ATOM 2498 N N . LEU A 1 313 ? -49.500 -43.063 46.420 1.00 83.50 313 LEU A N 1
ATOM 2499 C CA . LEU A 1 313 ? -49.294 -43.694 45.111 1.00 83.50 313 LEU A CA 1
ATOM 2500 C C . LEU A 1 313 ? -48.016 -44.545 45.090 1.00 83.50 313 LEU A C 1
ATOM 2502 O O . LEU A 1 313 ? -47.077 -44.300 45.841 1.00 83.50 313 LEU A O 1
ATOM 2506 N N . SER A 1 314 ? -47.979 -45.548 44.211 1.00 83.25 314 SER A N 1
ATOM 2507 C CA . SER A 1 314 ? -46.823 -46.430 43.989 1.00 83.25 314 SER A CA 1
ATOM 2508 C C . SER A 1 314 ? -46.492 -46.455 42.501 1.00 83.25 314 SER A C 1
ATOM 2510 O O . SER A 1 314 ? -47.385 -46.624 41.667 1.00 83.25 314 SER A O 1
ATOM 2512 N N . CYS A 1 315 ? -45.205 -46.307 42.182 1.00 85.12 315 CYS A N 1
ATOM 2513 C CA . CYS A 1 315 ? -44.701 -46.327 40.809 1.00 85.12 315 CYS A CA 1
ATOM 2514 C C . CYS A 1 315 ? -44.983 -47.663 40.102 1.00 85.12 315 CYS A C 1
ATOM 2516 O O . CYS A 1 315 ? -45.207 -47.673 38.898 1.00 85.12 315 CYS A O 1
ATOM 2518 N N . ASP A 1 316 ? -45.041 -48.771 40.848 1.00 86.81 316 ASP A N 1
ATOM 2519 C CA . ASP A 1 316 ? -45.249 -50.127 40.316 1.00 86.81 316 ASP A CA 1
ATOM 2520 C C . ASP A 1 316 ? -46.687 -50.390 39.840 1.00 86.81 316 ASP A C 1
ATOM 2522 O O . ASP A 1 316 ? -46.951 -51.396 39.185 1.00 86.81 316 ASP A O 1
ATOM 2526 N N . LYS A 1 317 ? -47.641 -49.529 40.223 1.00 82.50 317 LYS A N 1
ATOM 2527 C CA . LYS A 1 317 ? -49.077 -49.712 39.945 1.00 82.50 317 LYS A CA 1
ATOM 2528 C C . LYS A 1 317 ? -49.610 -48.838 38.811 1.00 82.50 317 LYS A C 1
ATOM 2530 O O . LYS A 1 317 ? -50.786 -48.967 38.488 1.00 82.50 317 LYS A O 1
ATOM 2535 N N . GLU A 1 318 ? -48.792 -47.932 38.271 1.00 81.31 318 GLU A N 1
ATOM 2536 C CA . GLU A 1 318 ? -49.142 -46.984 37.194 1.00 81.31 318 GLU A CA 1
ATOM 2537 C C . GLU A 1 318 ? -50.451 -46.187 37.418 1.00 81.31 318 GLU A C 1
ATOM 2539 O O . GLU A 1 318 ? -51.064 -45.693 36.474 1.00 81.31 318 GLU A O 1
ATOM 2544 N N . GLN A 1 319 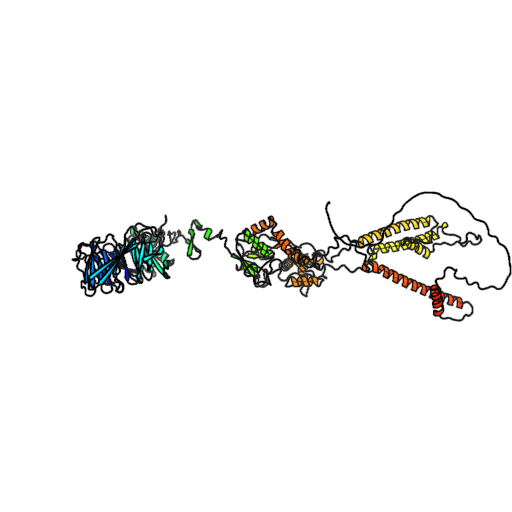? -50.893 -46.023 38.671 1.00 81.94 319 GLN A N 1
ATOM 2545 C CA . GLN A 1 319 ? -52.109 -45.274 39.000 1.00 81.94 319 GLN A CA 1
ATOM 2546 C C . GLN A 1 319 ? -51.802 -43.767 39.082 1.00 81.94 319 GLN A C 1
ATOM 2548 O O . GLN A 1 319 ? -51.048 -43.358 39.971 1.00 81.94 319 GLN A O 1
ATOM 2553 N N . PRO A 1 320 ? -52.364 -42.924 38.192 1.00 82.12 320 PRO A N 1
ATOM 2554 C CA . PRO A 1 320 ? -52.174 -41.480 38.252 1.00 82.12 320 PRO A CA 1
ATOM 2555 C C . PRO A 1 320 ? -52.967 -40.862 39.411 1.00 82.12 320 PRO A C 1
ATOM 2557 O O . PRO A 1 320 ? -53.954 -41.420 39.888 1.00 82.12 320 PRO A O 1
ATOM 2560 N N . TRP A 1 321 ? -52.566 -39.665 39.839 1.00 86.56 321 TRP A N 1
ATOM 2561 C CA . TRP A 1 321 ? -53.383 -38.848 40.737 1.00 86.56 321 TRP A CA 1
ATOM 2562 C C . TRP A 1 321 ? -54.506 -38.163 39.951 1.00 86.56 321 TRP A C 1
ATOM 2564 O O . TRP A 1 321 ? -54.217 -37.424 39.009 1.00 86.56 321 TRP A O 1
ATOM 2574 N N . ASP A 1 322 ? -55.760 -38.329 40.380 1.00 82.62 322 ASP A N 1
ATOM 2575 C CA . ASP A 1 322 ? -56.936 -37.720 39.732 1.00 82.62 322 ASP A CA 1
ATOM 2576 C C . ASP A 1 322 ? -56.811 -36.190 39.577 1.00 82.62 322 ASP A C 1
ATOM 2578 O O . ASP A 1 322 ? -57.224 -35.620 38.568 1.00 82.62 322 ASP A O 1
ATOM 2582 N N . GLY A 1 323 ? -56.191 -35.514 40.553 1.00 84.25 323 GLY A N 1
ATOM 2583 C CA . GLY A 1 323 ? -55.954 -34.065 40.522 1.00 84.25 323 GLY A CA 1
ATOM 2584 C C . GLY A 1 323 ? -54.802 -33.614 39.612 1.00 84.25 323 GLY A C 1
ATOM 2585 O O . GLY A 1 323 ? -54.669 -32.419 39.349 1.00 84.25 323 GLY A O 1
ATOM 2586 N N . GLY A 1 324 ? -53.972 -34.538 39.115 1.00 86.81 324 GLY A N 1
ATOM 2587 C CA . GLY A 1 324 ? -52.721 -34.216 38.420 1.00 86.81 324 GLY A CA 1
ATOM 2588 C C . GLY A 1 324 ? -52.923 -33.494 37.088 1.00 86.81 324 GLY A C 1
ATOM 2589 O O . GLY A 1 324 ? -52.229 -32.515 36.810 1.00 86.81 324 GLY A O 1
ATOM 2590 N N . LEU A 1 325 ? -53.907 -33.926 36.290 1.00 87.38 325 LEU A N 1
ATOM 2591 C CA . LEU A 1 325 ? -54.220 -33.289 35.006 1.00 87.38 325 LEU A CA 1
ATOM 2592 C C . LEU A 1 325 ? -54.813 -31.882 35.198 1.00 87.38 325 LEU A C 1
ATOM 2594 O O . LEU A 1 325 ? -54.482 -30.958 34.457 1.00 87.38 325 LEU A O 1
ATOM 2598 N N . SER A 1 326 ? -55.645 -31.694 36.225 1.00 89.06 326 SER A N 1
ATOM 2599 C CA . SER A 1 326 ? -56.170 -30.374 36.583 1.00 89.06 326 SER A CA 1
ATOM 2600 C C . SER A 1 326 ? -55.051 -29.443 37.053 1.00 89.06 326 SER A C 1
ATOM 2602 O O . SER A 1 326 ? -54.975 -28.310 36.587 1.00 89.06 326 SER A O 1
ATOM 2604 N N . LEU A 1 327 ? -54.131 -29.924 37.902 1.00 89.19 327 LEU A N 1
ATOM 2605 C CA . LEU A 1 327 ? -53.006 -29.122 38.391 1.00 89.19 327 LEU A CA 1
ATOM 2606 C C . LEU A 1 327 ? -52.094 -28.637 37.256 1.00 89.19 327 LEU A C 1
ATOM 2608 O O . LEU A 1 327 ? -51.765 -27.454 37.214 1.00 89.19 327 LEU A O 1
ATOM 2612 N N . ILE A 1 328 ? -51.710 -29.511 36.316 1.00 90.38 328 ILE A N 1
ATOM 2613 C CA . ILE A 1 328 ? -50.844 -29.102 35.196 1.00 90.38 328 ILE A CA 1
ATOM 2614 C C . ILE A 1 328 ? -51.557 -28.133 34.240 1.00 90.38 328 ILE A C 1
ATOM 2616 O O . ILE A 1 328 ? -50.918 -27.234 33.697 1.00 90.38 328 ILE A O 1
ATOM 2620 N N . ASN A 1 329 ? -52.879 -28.250 34.077 1.00 90.19 329 ASN A N 1
ATOM 2621 C CA . ASN A 1 329 ? -53.670 -27.281 33.317 1.00 90.19 329 ASN A CA 1
ATOM 2622 C C . ASN A 1 329 ? -53.717 -25.914 34.016 1.00 90.19 329 ASN A C 1
ATOM 2624 O O . ASN A 1 329 ? -53.506 -24.900 33.352 1.00 90.19 329 ASN A O 1
ATOM 2628 N N . TYR A 1 330 ? -53.902 -25.872 35.341 1.00 91.19 330 TYR A N 1
ATOM 2629 C CA . TYR A 1 330 ? -53.845 -24.616 36.093 1.00 91.19 330 TYR A CA 1
ATOM 2630 C C . TYR A 1 330 ? -52.451 -23.983 36.053 1.00 91.19 330 TYR A C 1
ATOM 2632 O O . TYR A 1 330 ? -52.354 -22.795 35.758 1.00 91.19 330 TYR A O 1
ATOM 2640 N N . ILE A 1 331 ? -51.377 -24.765 36.223 1.00 92.06 331 ILE A N 1
ATOM 2641 C CA . ILE A 1 331 ? -49.983 -24.304 36.062 1.00 92.06 331 ILE A CA 1
ATOM 2642 C C . ILE A 1 331 ? -49.744 -23.724 34.657 1.00 92.06 331 ILE A C 1
ATOM 2644 O O . ILE A 1 331 ? -49.159 -22.650 34.530 1.00 92.06 331 ILE A O 1
ATOM 2648 N N . ASN A 1 332 ? -50.239 -24.383 33.604 1.00 91.56 332 ASN A N 1
ATOM 2649 C CA . ASN A 1 332 ? -50.141 -23.873 32.232 1.00 91.56 332 ASN A CA 1
ATOM 2650 C C . ASN A 1 332 ? -50.932 -22.572 32.002 1.00 91.56 332 ASN A C 1
ATOM 2652 O O . ASN A 1 332 ? -50.596 -21.830 31.087 1.00 91.56 332 ASN A O 1
ATOM 2656 N N . SER A 1 333 ? -51.958 -22.290 32.810 1.00 89.81 333 SER A N 1
ATOM 2657 C CA . SER A 1 333 ? -52.749 -21.051 32.737 1.00 89.81 333 SER A CA 1
ATOM 2658 C C . SER A 1 333 ? -52.204 -19.891 33.583 1.00 89.81 333 SER A C 1
ATOM 2660 O O . SER A 1 333 ? -52.809 -18.822 33.602 1.00 89.81 333 SER A O 1
ATOM 2662 N N . VAL A 1 334 ? -51.084 -20.076 34.294 1.00 90.81 334 VAL A N 1
ATOM 2663 C CA . VAL A 1 334 ? -50.493 -19.020 35.131 1.00 90.81 334 VAL A CA 1
ATOM 2664 C C . VAL A 1 334 ? -49.846 -17.941 34.257 1.00 90.81 334 VAL A C 1
ATOM 2666 O O . VAL A 1 334 ? -48.814 -18.177 33.626 1.00 90.81 334 VAL A O 1
ATOM 2669 N N . GLU A 1 335 ? -50.418 -16.737 34.291 1.00 91.06 335 GLU A N 1
ATOM 2670 C CA . GLU A 1 335 ? -49.827 -15.503 33.763 1.00 91.06 335 GLU A CA 1
ATOM 2671 C C . GLU A 1 335 ? -49.424 -14.594 34.935 1.00 91.06 335 GLU A C 1
ATOM 2673 O O . GLU A 1 335 ? -50.273 -14.041 35.636 1.00 91.06 335 GLU A O 1
ATOM 2678 N N . ILE A 1 336 ? -48.118 -14.459 35.188 1.00 90.19 336 ILE A N 1
ATOM 2679 C CA . ILE A 1 336 ? -47.581 -13.657 36.304 1.00 90.19 336 ILE A CA 1
ATOM 2680 C C . ILE A 1 336 ? -46.279 -12.948 35.923 1.00 90.19 336 ILE A C 1
ATOM 2682 O O . ILE A 1 336 ? -45.667 -13.218 34.892 1.00 90.19 336 ILE A O 1
ATOM 2686 N N . LYS A 1 337 ? -45.801 -12.055 36.794 1.00 89.25 337 LYS A N 1
ATOM 2687 C CA . LYS A 1 337 ? -44.484 -11.419 36.675 1.00 89.25 337 LYS A CA 1
ATOM 2688 C C . LYS A 1 337 ? -43.588 -11.849 37.838 1.00 89.25 337 LYS A C 1
ATOM 2690 O O . LYS A 1 337 ? -43.779 -11.382 38.957 1.00 89.25 337 LYS A O 1
ATOM 2695 N N . GLY A 1 338 ? -42.629 -12.726 37.553 1.00 87.69 338 GLY A N 1
ATOM 2696 C CA . GLY A 1 338 ? -41.616 -13.195 38.499 1.00 87.69 338 GLY A CA 1
ATOM 2697 C C . GLY A 1 338 ? -40.325 -12.369 38.470 1.00 87.69 338 GLY A C 1
ATOM 2698 O O . GLY A 1 338 ? -40.235 -11.335 37.797 1.00 87.69 338 GLY A O 1
ATOM 2699 N N . LEU A 1 339 ? -39.301 -12.855 39.171 1.00 87.50 339 LEU A N 1
ATOM 2700 C CA . LEU A 1 339 ? -37.943 -12.298 39.180 1.00 87.50 339 LEU A CA 1
ATOM 2701 C C . LEU A 1 339 ? -37.309 -12.339 37.784 1.00 87.50 339 LEU A C 1
ATOM 2703 O O . LEU A 1 339 ? -36.643 -11.392 37.372 1.00 87.50 339 LEU A O 1
ATOM 2707 N N . SER A 1 340 ? -37.581 -13.399 37.022 1.00 87.69 340 SER A N 1
ATOM 2708 C CA . SER A 1 340 ? -37.151 -13.562 35.629 1.00 87.69 340 SER A CA 1
ATOM 2709 C C . SER A 1 340 ? -38.036 -12.820 34.608 1.00 87.69 340 SER A C 1
ATOM 2711 O O . SER A 1 340 ? -37.969 -13.099 33.409 1.00 87.69 340 SER A O 1
ATOM 2713 N N . GLY A 1 341 ? -38.890 -11.888 35.049 1.00 88.75 341 GLY A N 1
ATOM 2714 C CA . GLY A 1 341 ? -39.771 -11.092 34.189 1.00 88.75 341 GLY A CA 1
ATOM 2715 C C . GLY A 1 341 ? -41.164 -11.712 33.981 1.00 88.75 341 GLY A C 1
ATOM 2716 O O . GLY A 1 341 ? -41.647 -12.427 34.856 1.00 88.75 341 GLY A O 1
ATOM 2717 N N . PRO A 1 342 ? -41.860 -11.414 32.865 1.00 90.12 342 PRO A N 1
ATOM 2718 C CA . PRO A 1 342 ? -43.184 -11.979 32.598 1.00 90.12 342 PRO A CA 1
ATOM 2719 C C . PRO A 1 342 ? -43.079 -13.488 32.355 1.00 90.12 342 PRO A C 1
ATOM 2721 O O . PRO A 1 342 ? -42.162 -13.932 31.663 1.00 90.12 342 PRO A O 1
ATOM 2724 N N . ILE A 1 343 ? -43.993 -14.263 32.930 1.00 91.81 343 ILE A N 1
ATOM 2725 C CA . ILE A 1 343 ? -44.073 -15.722 32.854 1.00 91.81 343 ILE A CA 1
ATOM 2726 C C . ILE A 1 343 ? -45.462 -16.076 32.326 1.00 91.81 343 ILE A C 1
ATOM 2728 O O . ILE A 1 343 ? -46.467 -15.695 32.918 1.00 91.81 343 ILE A O 1
ATOM 2732 N N . GLU A 1 344 ? -45.485 -16.817 31.224 1.00 92.19 344 GLU A N 1
ATOM 2733 C CA . GLU A 1 344 ? -46.686 -17.349 30.581 1.00 92.19 344 GLU A CA 1
ATOM 2734 C C . GLU A 1 344 ? -46.308 -18.680 29.926 1.00 92.19 344 GLU A C 1
ATOM 2736 O O . GLU A 1 344 ? -45.232 -18.783 29.314 1.00 92.19 344 GLU A O 1
ATOM 2741 N N . PHE A 1 345 ? -47.164 -19.693 30.048 1.00 92.06 345 PHE A N 1
ATOM 2742 C CA . PHE A 1 345 ? -46.906 -21.041 29.552 1.00 92.06 345 PHE A CA 1
ATOM 2743 C C . PHE A 1 345 ? -47.845 -21.437 28.412 1.00 92.06 345 PHE A C 1
ATOM 2745 O O . PHE A 1 345 ? -49.006 -21.048 28.348 1.00 92.06 345 PHE A O 1
ATOM 2752 N N . LYS A 1 346 ? -47.337 -22.287 27.522 1.00 87.38 346 LYS A N 1
ATOM 2753 C CA . LYS A 1 346 ? -48.120 -23.015 26.527 1.00 87.38 346 LYS A CA 1
ATOM 2754 C C . LYS A 1 346 ? -47.548 -24.419 26.405 1.00 87.38 346 LYS A C 1
ATOM 2756 O O . LYS A 1 346 ? -46.353 -24.570 26.162 1.00 87.38 346 LYS A O 1
ATOM 2761 N N . GLU A 1 347 ? -48.385 -25.435 26.608 1.00 87.12 347 GLU A N 1
ATOM 2762 C CA . GLU A 1 347 ? -47.987 -26.854 26.521 1.00 87.12 347 GLU A CA 1
ATOM 2763 C C . GLU A 1 347 ? -46.747 -27.187 27.388 1.00 87.12 347 GLU A C 1
ATOM 2765 O O . GLU A 1 347 ? -45.821 -27.872 26.958 1.00 87.12 347 GLU A O 1
ATOM 2770 N N . GLY A 1 348 ? -46.688 -26.652 28.615 1.00 84.81 348 GLY A N 1
ATOM 2771 C CA . GLY A 1 348 ? -45.571 -26.844 29.548 1.00 84.81 348 GLY A CA 1
ATOM 2772 C C . GLY A 1 348 ? -44.302 -26.043 29.231 1.00 84.81 348 GLY A C 1
ATOM 2773 O O . GLY A 1 348 ? -43.303 -26.187 29.932 1.00 84.81 348 GLY A O 1
ATOM 2774 N N . ARG A 1 349 ? -44.304 -25.193 28.194 1.00 89.81 349 ARG A N 1
ATOM 2775 C CA . ARG A 1 349 ? -43.158 -24.354 27.805 1.00 89.81 349 ARG A CA 1
ATOM 2776 C C . ARG A 1 349 ? -43.448 -22.884 28.049 1.00 89.81 349 ARG A C 1
ATOM 2778 O O . ARG A 1 349 ? -44.509 -22.393 27.678 1.00 89.81 349 ARG A O 1
ATOM 2785 N N . ARG A 1 350 ? -42.487 -22.160 28.624 1.00 89.75 350 ARG A N 1
ATOM 2786 C CA . ARG A 1 350 ? -42.589 -20.707 28.790 1.00 89.75 350 ARG A CA 1
ATOM 2787 C C . ARG A 1 350 ? -42.477 -20.023 27.427 1.00 89.75 350 ARG A C 1
ATOM 2789 O O . ARG A 1 350 ? -41.451 -20.155 26.762 1.00 89.75 350 ARG A O 1
ATOM 2796 N N . ILE A 1 351 ? -43.522 -19.305 27.024 1.00 90.19 351 ILE A N 1
ATOM 2797 C CA . ILE A 1 351 ? -43.593 -18.613 25.726 1.00 90.19 351 ILE A CA 1
ATOM 2798 C C . ILE A 1 351 ? -43.254 -17.128 25.832 1.00 90.19 351 ILE A C 1
ATOM 2800 O O . ILE A 1 351 ? -42.625 -16.582 24.927 1.00 90.19 351 ILE A O 1
ATOM 2804 N N . GLN A 1 352 ? -43.601 -16.495 26.952 1.00 88.75 352 GLN A N 1
ATOM 2805 C CA . GLN A 1 352 ? -43.305 -15.093 27.208 1.00 88.75 352 GLN A CA 1
ATOM 2806 C C . GLN A 1 352 ? -42.137 -14.975 28.191 1.00 88.75 352 GLN A C 1
ATOM 2808 O O . GLN A 1 352 ? -42.149 -15.543 29.285 1.00 88.75 352 GLN A O 1
ATOM 2813 N N . PHE A 1 353 ? -41.090 -14.273 27.761 1.00 89.38 353 PHE A N 1
ATOM 2814 C CA . PHE A 1 353 ? -39.915 -13.922 28.554 1.00 89.38 353 PHE A CA 1
ATOM 2815 C C . PHE A 1 353 ? -39.164 -12.765 27.885 1.00 89.38 353 PHE A C 1
ATOM 2817 O O . PHE A 1 353 ? -39.434 -12.402 26.738 1.00 89.38 353 PHE A O 1
ATOM 2824 N N . LYS A 1 354 ? -38.220 -12.174 28.617 1.00 88.69 354 LYS A N 1
ATOM 2825 C CA . LYS A 1 354 ? -37.411 -11.037 28.178 1.00 88.69 354 LYS A CA 1
ATOM 2826 C C . LYS A 1 354 ? -35.949 -11.300 28.510 1.00 88.69 354 LYS A C 1
ATOM 2828 O O . LYS A 1 354 ? -35.649 -11.707 29.628 1.00 88.69 354 LYS A O 1
ATOM 2833 N N . LEU A 1 355 ? -35.060 -11.043 27.557 1.00 90.75 355 LEU A N 1
ATOM 2834 C CA . LEU A 1 355 ? -33.614 -11.091 27.761 1.00 90.75 355 LEU A CA 1
ATOM 2835 C C . LEU A 1 355 ? -33.047 -9.676 27.655 1.00 90.75 355 LEU A C 1
ATOM 2837 O O . LEU A 1 355 ? -33.345 -8.960 26.701 1.00 90.75 355 LEU A O 1
ATOM 2841 N N . ASP A 1 356 ? -32.223 -9.270 28.612 1.00 88.69 356 ASP A N 1
ATOM 2842 C CA . ASP A 1 356 ? -31.576 -7.960 28.599 1.00 88.69 356 ASP A CA 1
ATOM 2843 C C . ASP A 1 356 ? -30.182 -8.067 27.963 1.00 88.69 356 ASP A C 1
ATOM 2845 O O . ASP A 1 356 ? -29.372 -8.902 28.362 1.00 88.69 356 ASP A O 1
ATOM 2849 N N . LEU A 1 357 ? -29.888 -7.220 26.969 1.00 88.56 357 LEU A N 1
ATOM 2850 C CA . LEU A 1 357 ? -28.556 -7.157 26.366 1.00 88.56 357 LEU A CA 1
ATOM 2851 C C . LEU A 1 357 ? -27.663 -6.244 27.201 1.00 88.56 357 LEU A C 1
ATOM 2853 O O . LEU A 1 357 ? -27.976 -5.067 27.402 1.00 88.56 357 LEU A O 1
ATOM 2857 N N . LEU A 1 358 ? -26.528 -6.781 27.641 1.00 85.62 358 LEU A N 1
ATOM 2858 C CA . LEU A 1 358 ? -25.560 -6.104 28.496 1.00 85.62 358 LEU A CA 1
ATOM 2859 C C . LEU A 1 358 ? -24.227 -5.932 27.750 1.00 85.62 358 LEU A C 1
ATOM 2861 O O . LEU A 1 358 ? -23.723 -6.884 27.157 1.00 85.62 358 LEU A O 1
ATOM 2865 N N . LYS A 1 359 ? -23.634 -4.733 27.796 1.00 81.75 359 LYS A N 1
ATOM 2866 C CA . LYS A 1 359 ? -22.273 -4.457 27.307 1.00 81.75 359 LYS A CA 1
ATOM 2867 C C . LYS A 1 359 ? -21.398 -3.967 28.454 1.00 81.75 359 LYS A C 1
ATOM 2869 O O . LYS A 1 359 ? -21.792 -3.091 29.221 1.00 81.75 359 LYS A O 1
ATOM 2874 N N . LEU A 1 360 ? -20.183 -4.498 28.537 1.00 78.12 360 LEU A N 1
ATOM 2875 C CA . LEU A 1 360 ? -19.157 -4.004 29.447 1.00 78.12 360 LEU A CA 1
ATOM 2876 C C . LEU A 1 360 ? -18.596 -2.676 28.906 1.00 78.12 360 LEU A C 1
ATOM 2878 O O . LEU A 1 360 ? -17.949 -2.661 27.858 1.00 78.12 360 LEU A O 1
ATOM 2882 N N . LYS A 1 361 ? -18.855 -1.564 29.600 1.00 72.06 361 LYS A N 1
ATOM 2883 C CA . LYS A 1 361 ? -18.207 -0.259 29.375 1.00 72.06 361 LYS A CA 1
ATOM 2884 C C . LYS A 1 361 ? -17.344 0.009 30.606 1.00 72.06 361 LYS A C 1
ATOM 2886 O O . LYS A 1 361 ? -17.881 -0.013 31.700 1.00 72.06 361 LYS A O 1
ATOM 2891 N N . GLN A 1 362 ? -16.033 0.232 30.502 1.00 67.62 362 GLN A N 1
ATOM 2892 C CA . GLN A 1 362 ? -15.218 0.436 31.715 1.00 67.62 362 GLN A CA 1
ATOM 2893 C C . GLN A 1 362 ? -15.770 1.628 32.539 1.00 67.62 362 GLN A C 1
ATOM 2895 O O . GLN A 1 362 ? -15.901 2.708 31.964 1.00 67.62 362 GLN A O 1
ATOM 2900 N N . PRO A 1 363 ? -16.128 1.474 33.837 1.00 54.03 363 PRO A N 1
ATOM 2901 C CA . PRO A 1 363 ? -15.890 0.337 34.740 1.00 54.03 363 PRO A CA 1
ATOM 2902 C C . PRO A 1 363 ? -17.112 -0.572 35.044 1.00 54.03 363 PRO A C 1
ATOM 2904 O O . PRO A 1 363 ? -17.030 -1.386 35.961 1.00 54.03 363 PRO A O 1
ATOM 2907 N N . SER A 1 364 ? -18.251 -0.443 34.355 1.00 67.75 364 SER A N 1
ATOM 2908 C CA . SER A 1 364 ? -19.513 -1.134 34.673 1.00 67.75 364 SER A CA 1
ATOM 2909 C C . SER A 1 364 ? -20.146 -1.920 33.512 1.00 67.75 364 SER A C 1
ATOM 2911 O O . SER A 1 364 ? -20.046 -1.593 32.329 1.00 67.75 364 SER A O 1
ATOM 2913 N N . LEU A 1 365 ? -20.870 -2.983 33.862 1.00 76.75 365 LEU A N 1
ATOM 2914 C CA . LEU A 1 365 ? -21.764 -3.669 32.934 1.00 76.75 365 LEU A CA 1
ATOM 2915 C C . LEU A 1 365 ? -23.042 -2.825 32.765 1.00 76.75 365 LEU A C 1
ATOM 2917 O O . LEU A 1 365 ? -23.717 -2.524 33.748 1.00 76.75 365 LEU A O 1
ATOM 2921 N N . VAL A 1 366 ? -23.358 -2.410 31.535 1.00 81.69 366 VAL A N 1
ATOM 2922 C CA . VAL A 1 366 ? -24.474 -1.500 31.222 1.00 81.69 366 VAL A CA 1
ATOM 2923 C C . VAL A 1 366 ? -25.470 -2.189 30.294 1.00 81.69 366 VAL A C 1
ATOM 2925 O O . VAL A 1 366 ? -25.078 -2.827 29.318 1.00 81.69 366 VAL A O 1
ATOM 2928 N N . LYS A 1 367 ? -26.769 -2.031 30.563 1.00 85.38 367 LYS A N 1
ATOM 2929 C CA . LYS A 1 367 ? -27.831 -2.494 29.663 1.00 85.38 367 LYS A CA 1
ATOM 2930 C C . LYS A 1 367 ? -27.913 -1.613 28.416 1.00 85.38 367 LYS A C 1
ATOM 2932 O O . LYS A 1 367 ? -28.061 -0.400 28.521 1.00 85.38 367 LYS A O 1
ATOM 2937 N N . VAL A 1 368 ? -27.856 -2.240 27.245 1.00 88.06 368 VAL A N 1
ATOM 2938 C CA . VAL A 1 368 ? -27.800 -1.581 25.925 1.00 88.06 368 VAL A CA 1
ATOM 2939 C C . VAL A 1 368 ? -28.959 -1.961 24.997 1.00 88.06 368 VAL A C 1
ATOM 2941 O O . VAL A 1 368 ? -29.133 -1.357 23.939 1.00 88.06 368 VAL A O 1
ATOM 2944 N N . GLY A 1 369 ? -29.776 -2.937 25.392 1.00 89.56 369 GLY A N 1
ATOM 2945 C CA . GLY A 1 369 ? -30.986 -3.326 24.675 1.00 89.56 369 GLY A CA 1
ATOM 2946 C C . GLY A 1 369 ? -31.766 -4.423 25.390 1.00 89.56 369 GLY A C 1
ATOM 2947 O O . GLY A 1 369 ? -31.454 -4.805 26.520 1.00 89.56 369 GLY A O 1
ATOM 2948 N N . GLU A 1 370 ? -32.778 -4.942 24.709 1.00 91.88 370 GLU A N 1
ATOM 2949 C CA . GLU A 1 370 ? -33.590 -6.076 25.143 1.00 91.88 370 GLU A CA 1
ATOM 2950 C C . GLU A 1 370 ? -34.012 -6.949 23.957 1.00 91.88 370 GLU A C 1
ATOM 2952 O O . GLU A 1 370 ? -34.056 -6.489 22.818 1.00 91.88 370 GLU A O 1
ATOM 2957 N N . TRP A 1 371 ? -34.325 -8.214 24.220 1.00 91.62 371 TRP A N 1
ATOM 2958 C CA . TRP A 1 371 ? -34.862 -9.161 23.250 1.00 91.62 371 TRP A CA 1
ATOM 2959 C C . TRP A 1 371 ? -36.132 -9.815 23.789 1.00 91.62 371 TRP A C 1
ATOM 2961 O O . TRP A 1 371 ? -36.211 -10.162 24.972 1.00 91.62 371 TRP A O 1
ATOM 2971 N N . GLN A 1 372 ? -37.121 -9.983 22.912 1.00 90.62 372 GLN A N 1
ATOM 2972 C CA . GLN A 1 372 ? -38.401 -10.624 23.213 1.00 90.62 372 GLN A CA 1
ATOM 2973 C C . GLN A 1 372 ? -38.786 -11.566 22.054 1.00 90.62 372 GLN A C 1
ATOM 2975 O O . GLN A 1 372 ? -38.603 -11.171 20.898 1.00 90.62 372 GLN A O 1
ATOM 2980 N N . PRO A 1 373 ? -39.376 -12.753 22.307 1.00 86.56 373 PRO A N 1
ATOM 2981 C CA . PRO A 1 373 ? -39.676 -13.743 21.265 1.00 86.56 373 PRO A CA 1
ATOM 2982 C C . PRO A 1 373 ? -40.489 -13.231 20.064 1.00 86.56 373 PRO A C 1
ATOM 2984 O O . PRO A 1 373 ? -40.231 -13.654 18.942 1.00 86.56 373 PRO A O 1
ATOM 2987 N N . GLY A 1 374 ? -41.442 -12.314 20.279 1.00 85.25 374 GLY A N 1
ATOM 2988 C CA . GLY A 1 374 ? -42.267 -11.741 19.204 1.00 85.25 374 GLY A CA 1
ATOM 2989 C C . GLY A 1 374 ? -41.675 -10.508 18.506 1.00 85.25 374 GLY A C 1
ATOM 2990 O O . GLY A 1 374 ? -41.974 -10.273 17.340 1.00 85.25 374 GLY A O 1
ATOM 2991 N N . ASN A 1 375 ? -40.828 -9.732 19.195 1.00 84.06 375 ASN A N 1
ATOM 2992 C CA . ASN A 1 375 ? -40.332 -8.432 18.712 1.00 84.06 375 ASN A CA 1
ATOM 2993 C C . ASN A 1 375 ? -38.862 -8.459 18.248 1.00 84.06 375 ASN A C 1
ATOM 2995 O O . ASN A 1 375 ? -38.383 -7.487 17.666 1.00 84.06 375 ASN A O 1
ATOM 2999 N N . GLY A 1 376 ? -38.129 -9.548 18.500 1.00 88.81 376 GLY A N 1
ATOM 3000 C CA . GLY A 1 376 ? -36.703 -9.639 18.189 1.00 88.81 376 GLY A CA 1
ATOM 3001 C C . GLY A 1 376 ? -35.838 -8.760 19.100 1.00 88.81 376 GLY A C 1
ATOM 3002 O O . GLY A 1 376 ? -36.182 -8.527 20.259 1.00 88.81 376 GLY A O 1
ATOM 3003 N N . VAL A 1 377 ? -34.680 -8.312 18.592 1.00 89.75 377 VAL A N 1
ATOM 3004 C CA . VAL A 1 377 ? -33.739 -7.444 19.328 1.00 89.75 377 VAL A CA 1
ATOM 3005 C C . VAL A 1 377 ? -34.162 -5.980 19.192 1.00 89.75 377 VAL A C 1
ATOM 3007 O O . VAL A 1 377 ? -34.211 -5.449 18.085 1.00 89.75 377 VAL A O 1
ATOM 3010 N N . ASN A 1 378 ? -34.355 -5.297 20.318 1.00 88.12 378 ASN A N 1
ATOM 3011 C CA . ASN A 1 378 ? -34.533 -3.853 20.395 1.00 88.12 378 ASN A CA 1
ATOM 3012 C C . ASN A 1 378 ? -33.325 -3.206 21.099 1.00 88.12 378 ASN A C 1
ATOM 3014 O O . ASN A 1 378 ? -33.117 -3.385 22.300 1.00 88.12 378 ASN A O 1
ATOM 3018 N N . ILE A 1 379 ? -32.507 -2.466 20.345 1.00 84.94 379 ILE A N 1
ATOM 3019 C CA . ILE A 1 379 ? -31.305 -1.790 20.857 1.00 84.94 379 ILE A CA 1
ATOM 3020 C C . ILE A 1 379 ? -31.675 -0.375 21.310 1.00 84.94 379 ILE A C 1
ATOM 3022 O O . ILE A 1 379 ? -31.943 0.491 20.473 1.00 84.94 379 ILE A O 1
ATOM 3026 N N . THR A 1 380 ? -31.646 -0.138 22.624 1.00 81.50 380 THR A N 1
ATOM 3027 C CA . THR A 1 380 ? -31.917 1.173 23.232 1.00 81.50 380 THR A CA 1
ATOM 3028 C C . THR A 1 380 ? -30.708 2.104 23.171 1.00 81.50 380 THR A C 1
ATOM 3030 O O . THR A 1 380 ? -30.876 3.292 22.914 1.00 81.50 380 THR A O 1
ATOM 3033 N N . ASP A 1 381 ? -29.491 1.580 23.346 1.00 74.56 381 ASP A N 1
ATOM 3034 C CA . ASP A 1 381 ? -28.242 2.338 23.207 1.00 74.56 381 ASP A CA 1
ATOM 3035 C C . ASP A 1 381 ? -27.487 1.881 21.951 1.00 74.56 381 ASP A C 1
ATOM 3037 O O . ASP A 1 381 ? -26.648 0.981 21.987 1.00 74.56 381 ASP A O 1
ATOM 3041 N N . ARG A 1 382 ? -27.797 2.502 20.804 1.00 68.56 382 ARG A N 1
ATOM 3042 C CA . ARG A 1 382 ? -27.087 2.232 19.539 1.00 68.56 382 ARG A CA 1
ATOM 3043 C C . ARG A 1 382 ? -25.644 2.747 19.560 1.00 68.56 382 ARG A C 1
ATOM 3045 O O . ARG A 1 382 ? -24.788 2.137 18.920 1.00 68.56 382 ARG A O 1
ATOM 3052 N N . ALA A 1 383 ? -25.368 3.812 20.317 1.00 63.19 383 ALA A N 1
ATOM 3053 C CA . ALA A 1 383 ? -24.027 4.379 20.463 1.00 63.19 383 ALA A CA 1
ATOM 3054 C C . ALA A 1 383 ? -23.082 3.433 21.227 1.00 63.19 383 ALA A C 1
ATOM 3056 O O . ALA A 1 383 ? -21.878 3.435 20.999 1.00 63.19 383 ALA A O 1
ATOM 3057 N N . ALA A 1 384 ? -23.614 2.541 22.071 1.00 60.59 384 ALA A N 1
ATOM 3058 C CA . ALA A 1 384 ? -22.826 1.463 22.661 1.00 60.59 384 ALA A CA 1
ATOM 3059 C C . ALA A 1 384 ? -22.259 0.468 21.638 1.00 60.59 384 ALA A C 1
ATOM 3061 O O . ALA A 1 384 ? -21.280 -0.204 21.962 1.00 60.59 384 ALA A O 1
ATOM 3062 N N . PHE A 1 385 ? -22.858 0.322 20.453 1.00 62.72 385 PHE A N 1
ATOM 3063 C CA . PHE A 1 385 ? -22.412 -0.632 19.427 1.00 62.72 385 PHE A CA 1
ATOM 3064 C C . PHE A 1 385 ? -21.644 0.039 18.290 1.00 62.72 385 PHE A C 1
ATOM 3066 O O . PHE A 1 385 ? -20.671 -0.529 17.801 1.00 62.72 385 PHE A O 1
ATOM 3073 N N . PHE A 1 386 ? -22.047 1.252 17.919 1.00 56.22 386 PHE A N 1
ATOM 3074 C CA . PHE A 1 386 ? -21.363 2.090 16.944 1.00 56.22 386 PHE A CA 1
ATOM 3075 C C . PHE A 1 386 ? -20.913 3.357 17.661 1.00 56.22 386 PHE A C 1
ATOM 3077 O O . PHE A 1 386 ? -21.745 4.219 17.925 1.00 56.22 386 PHE A O 1
ATOM 3084 N N . ASP A 1 387 ? -19.626 3.455 17.990 1.00 52.84 387 ASP A N 1
ATOM 3085 C CA . ASP A 1 387 ? -19.035 4.640 18.619 1.00 52.84 387 ASP A CA 1
ATOM 3086 C C . ASP A 1 387 ? -18.752 5.679 17.510 1.00 52.84 387 ASP A C 1
ATOM 3088 O O . ASP A 1 387 ? -17.818 5.483 16.726 1.00 52.84 387 ASP A O 1
ATOM 3092 N N . PRO A 1 388 ? -19.590 6.720 17.305 1.00 46.38 388 PRO A N 1
ATOM 3093 C CA . PRO A 1 388 ? -19.578 7.450 16.035 1.00 46.38 388 PRO A CA 1
ATOM 3094 C C . PRO A 1 388 ? -18.559 8.594 15.994 1.00 46.38 388 PRO A C 1
ATOM 3096 O O . PRO A 1 388 ? -18.366 9.178 14.928 1.00 46.38 388 PRO A O 1
ATOM 3099 N N . GLY A 1 389 ? -17.963 8.964 17.136 1.00 51.19 389 GLY A N 1
ATOM 3100 C CA . GLY A 1 389 ? -17.371 10.296 17.293 1.00 51.19 389 GLY A CA 1
ATOM 3101 C C . GLY A 1 389 ? -16.440 10.515 18.484 1.00 51.19 389 GLY A C 1
ATOM 3102 O O . GLY A 1 389 ? -16.287 11.657 18.910 1.00 51.19 389 GLY A O 1
ATOM 3103 N N . THR A 1 390 ? -15.784 9.484 19.019 1.00 49.97 390 THR A N 1
ATOM 3104 C CA . THR A 1 390 ? -14.577 9.712 19.828 1.00 49.97 390 THR A CA 1
ATOM 3105 C C . THR A 1 390 ? -13.428 10.130 18.901 1.00 49.97 390 THR A C 1
ATOM 3107 O O . THR A 1 390 ? -12.747 9.296 18.320 1.00 49.97 390 THR A O 1
ATOM 3110 N N . MET A 1 391 ? -13.197 11.441 18.761 1.00 52.69 391 MET A N 1
ATOM 3111 C CA . MET A 1 391 ? -12.105 12.026 17.948 1.00 52.69 391 MET A CA 1
ATOM 3112 C C . MET A 1 391 ? -10.685 11.748 18.493 1.00 52.69 391 MET A C 1
ATOM 3114 O O . MET A 1 391 ? -9.705 12.230 17.940 1.00 52.69 391 MET A O 1
ATOM 3118 N N . ASN A 1 392 ? -10.571 10.945 19.556 1.00 65.19 392 ASN A N 1
ATOM 3119 C CA . ASN A 1 392 ? -9.325 10.597 20.242 1.00 65.19 392 ASN A CA 1
ATOM 3120 C C . ASN A 1 392 ? -9.061 9.078 20.160 1.00 65.19 392 ASN A C 1
ATOM 3122 O O . ASN A 1 392 ? -8.771 8.434 21.170 1.00 65.19 392 ASN A O 1
ATOM 3126 N N . VAL A 1 393 ? -9.224 8.476 18.977 1.00 79.25 393 VAL A N 1
ATOM 3127 C CA . VAL A 1 393 ? -8.797 7.090 18.722 1.00 79.25 393 VAL A CA 1
ATOM 3128 C C . VAL A 1 393 ? -7.379 7.112 18.159 1.00 79.25 393 VAL A C 1
ATOM 3130 O O . VAL A 1 393 ? -7.142 7.727 17.122 1.00 79.25 393 VAL A O 1
ATOM 3133 N N . THR A 1 394 ? -6.454 6.414 18.822 1.00 89.94 394 THR A N 1
ATOM 3134 C CA . THR A 1 394 ? -5.094 6.183 18.317 1.00 89.94 394 THR A CA 1
ATOM 3135 C C . THR A 1 394 ? -5.033 4.849 17.575 1.00 89.94 394 THR A C 1
ATOM 3137 O O . THR A 1 394 ? -5.120 3.796 18.201 1.00 89.94 394 THR A O 1
ATOM 3140 N N . LEU A 1 395 ? -4.876 4.886 16.251 1.00 93.31 395 LEU A N 1
ATOM 3141 C CA . LEU A 1 395 ? -4.771 3.693 15.403 1.00 93.31 395 LEU A CA 1
ATOM 3142 C C . LEU A 1 395 ? -3.334 3.160 15.357 1.00 93.31 395 LEU A C 1
ATOM 3144 O O . LEU A 1 395 ? -2.388 3.917 15.130 1.00 93.31 395 LEU A O 1
ATOM 3148 N N . VAL A 1 396 ? -3.159 1.848 15.510 1.00 95.69 396 VAL A N 1
ATOM 3149 C CA . VAL A 1 396 ? -1.861 1.189 15.316 1.00 95.69 396 VAL A CA 1
ATOM 3150 C C . VAL A 1 396 ? -1.633 0.984 13.821 1.00 95.69 396 VAL A C 1
ATOM 3152 O O . VAL A 1 396 ? -2.318 0.193 13.171 1.00 95.69 396 VAL A O 1
ATOM 3155 N N . VAL A 1 397 ? -0.662 1.704 13.265 1.00 97.00 397 VAL A N 1
ATOM 3156 C CA . VAL A 1 397 ? -0.327 1.678 11.840 1.00 97.00 397 VAL A CA 1
ATOM 3157 C C . VAL A 1 397 ? 0.945 0.867 11.640 1.00 97.00 397 VAL A C 1
ATOM 3159 O O . VAL A 1 397 ? 2.031 1.307 12.016 1.00 97.00 397 VAL A O 1
ATOM 3162 N N . THR A 1 398 ? 0.820 -0.302 11.013 1.00 96.62 398 THR A N 1
ATOM 3163 C CA . THR A 1 398 ? 1.988 -1.089 10.605 1.00 96.62 398 THR A CA 1
ATOM 3164 C C . THR A 1 398 ? 2.559 -0.583 9.285 1.00 96.62 398 THR A C 1
ATOM 3166 O O . THR A 1 398 ? 1.825 -0.198 8.367 1.00 96.62 398 THR A O 1
ATOM 3169 N N . THR A 1 399 ? 3.884 -0.564 9.188 1.00 95.31 399 THR A N 1
ATOM 3170 C CA . THR A 1 399 ? 4.602 -0.149 7.986 1.00 95.31 399 THR A CA 1
ATOM 3171 C C . THR A 1 399 ? 5.914 -0.919 7.798 1.00 95.31 399 THR A C 1
ATOM 3173 O O . THR A 1 399 ? 6.380 -1.654 8.673 1.00 95.31 399 THR A O 1
ATOM 3176 N N . ILE A 1 400 ? 6.518 -0.754 6.626 1.00 92.50 400 ILE A N 1
ATOM 3177 C CA . ILE A 1 400 ? 7.806 -1.319 6.225 1.00 92.50 400 ILE A CA 1
ATOM 3178 C C . ILE A 1 400 ? 8.737 -0.176 5.804 1.00 92.50 400 ILE A C 1
ATOM 3180 O O . ILE A 1 400 ? 8.275 0.843 5.299 1.00 92.50 400 ILE A O 1
ATOM 3184 N N . LEU A 1 401 ? 10.046 -0.326 6.020 1.00 91.81 401 LEU A N 1
ATOM 3185 C CA . LEU A 1 401 ? 11.033 0.648 5.549 1.00 91.81 401 LEU A CA 1
ATOM 3186 C C . LEU A 1 401 ? 11.317 0.428 4.058 1.00 91.81 401 LEU A C 1
ATOM 3188 O O . LEU A 1 401 ? 11.845 -0.619 3.689 1.00 91.81 401 LEU A O 1
ATOM 3192 N N . GLU A 1 402 ? 11.011 1.422 3.228 1.00 89.56 402 GLU A N 1
ATOM 3193 C CA . GLU A 1 402 ? 11.288 1.426 1.789 1.00 89.56 402 GLU A CA 1
ATOM 3194 C C . GLU A 1 402 ? 11.413 2.873 1.279 1.00 89.56 402 GLU A C 1
ATOM 3196 O O . GLU A 1 402 ? 10.561 3.721 1.550 1.00 89.56 402 GLU A O 1
ATOM 3201 N N . MET A 1 403 ? 12.482 3.183 0.543 1.00 89.81 403 MET A N 1
ATOM 3202 C CA . MET A 1 403 ? 12.722 4.526 -0.001 1.00 89.81 403 MET A CA 1
ATOM 3203 C C . MET A 1 403 ? 11.923 4.742 -1.300 1.00 89.81 403 MET A C 1
ATOM 3205 O O . MET A 1 403 ? 12.007 3.876 -2.166 1.00 89.81 403 MET A O 1
ATOM 3209 N N . PRO A 1 404 ? 11.208 5.872 -1.498 1.00 92.00 404 PRO A N 1
ATOM 3210 C CA . PRO A 1 404 ? 11.016 7.027 -0.605 1.00 92.00 404 PRO A CA 1
ATOM 3211 C C . PRO A 1 404 ? 9.709 6.983 0.216 1.00 92.00 404 PRO A C 1
ATOM 3213 O O . PRO A 1 404 ? 9.306 7.996 0.796 1.00 92.00 404 PRO A O 1
ATOM 3216 N N . TYR A 1 405 ? 9.003 5.852 0.231 1.00 93.81 405 TYR A N 1
ATOM 3217 C CA . TYR A 1 405 ? 7.690 5.714 0.864 1.00 93.81 405 TYR A CA 1
ATOM 3218 C C . TYR A 1 405 ? 7.749 5.935 2.378 1.00 93.81 405 TYR A C 1
ATOM 3220 O O . TYR A 1 405 ? 7.017 6.780 2.899 1.00 93.81 405 TYR A O 1
ATOM 3228 N N . VAL A 1 406 ? 8.638 5.212 3.066 1.00 94.69 406 VAL A N 1
ATOM 3229 C CA . VAL A 1 406 ? 8.874 5.302 4.512 1.00 94.69 406 VAL A CA 1
ATOM 3230 C C . VAL A 1 406 ? 10.354 5.065 4.814 1.00 94.69 406 VAL A C 1
ATOM 3232 O O . VAL A 1 406 ? 10.910 3.991 4.598 1.00 94.69 406 VAL A O 1
ATOM 3235 N N . MET A 1 407 ? 10.988 6.093 5.358 1.00 91.69 407 MET A N 1
ATOM 3236 C CA . MET A 1 407 ? 12.396 6.163 5.730 1.00 91.69 407 MET A CA 1
ATOM 3237 C C . MET A 1 407 ? 12.522 6.475 7.221 1.00 91.69 407 MET A C 1
ATOM 3239 O O . MET A 1 407 ? 11.584 6.972 7.843 1.00 91.69 407 MET A O 1
ATOM 3243 N N . MET A 1 408 ? 13.687 6.196 7.807 1.00 89.31 408 MET A N 1
ATOM 3244 C CA . MET A 1 408 ? 13.945 6.410 9.233 1.00 89.31 408 MET A CA 1
ATOM 3245 C C . MET A 1 408 ? 15.125 7.359 9.437 1.00 89.31 408 MET A C 1
ATOM 3247 O O . MET A 1 408 ? 16.166 7.213 8.797 1.00 89.31 408 MET A O 1
ATOM 3251 N N . HIS A 1 409 ? 14.987 8.336 10.335 1.00 86.06 409 HIS A N 1
ATOM 3252 C CA . HIS A 1 409 ? 16.077 9.252 10.663 1.00 86.06 409 HIS A CA 1
ATOM 3253 C C . HIS A 1 409 ? 17.188 8.528 11.438 1.00 86.06 409 HIS A C 1
ATOM 3255 O O . HIS A 1 409 ? 17.002 8.130 12.584 1.00 86.06 409 HIS A O 1
ATOM 3261 N N . THR A 1 410 ? 18.370 8.409 10.832 1.00 77.62 410 THR A N 1
ATOM 3262 C CA . THR A 1 410 ? 19.536 7.715 11.413 1.00 77.62 410 THR A CA 1
ATOM 3263 C C . THR A 1 410 ? 20.381 8.574 12.360 1.00 77.62 410 THR A C 1
ATOM 3265 O O . THR A 1 410 ? 21.164 8.032 13.134 1.00 77.62 410 THR A O 1
ATOM 3268 N N . ALA A 1 411 ? 20.251 9.905 12.306 1.00 67.50 411 ALA A N 1
ATOM 3269 C CA . ALA A 1 411 ? 21.220 10.841 12.895 1.00 67.50 411 ALA A CA 1
ATOM 3270 C C . ALA A 1 411 ? 20.739 11.616 14.143 1.00 67.50 411 ALA A C 1
ATOM 3272 O O . ALA A 1 411 ? 21.471 12.470 14.644 1.00 67.50 411 ALA A O 1
ATOM 3273 N N . LYS A 1 412 ? 19.510 11.390 14.633 1.00 66.94 412 LYS A N 1
ATOM 3274 C CA . LYS A 1 412 ? 18.929 12.124 15.777 1.00 66.94 412 LYS A CA 1
ATOM 3275 C C . LYS A 1 412 ? 18.023 11.231 16.626 1.00 66.94 412 LYS A C 1
ATOM 3277 O O . LYS A 1 412 ? 17.289 10.408 16.087 1.00 66.94 412 LYS A O 1
ATOM 3282 N N . ASN A 1 413 ? 18.007 11.479 17.938 1.00 79.62 413 ASN A N 1
ATOM 3283 C CA . ASN A 1 413 ? 17.138 10.808 18.912 1.00 79.62 413 ASN A CA 1
ATOM 3284 C C . ASN A 1 413 ? 15.680 11.294 18.808 1.00 79.62 413 ASN A C 1
ATOM 3286 O O . ASN A 1 413 ? 15.172 11.967 19.703 1.00 79.62 413 ASN A O 1
ATOM 3290 N N . PHE A 1 414 ? 15.006 10.971 17.707 1.00 80.12 414 PHE A N 1
ATOM 3291 C CA . PHE A 1 414 ? 13.556 11.119 17.606 1.00 80.12 414 PHE A CA 1
ATOM 3292 C C . PHE A 1 414 ? 12.844 9.965 18.328 1.00 80.12 414 PHE A C 1
ATOM 3294 O O . PHE A 1 414 ? 13.329 8.833 18.357 1.00 80.12 414 PHE A O 1
ATOM 3301 N N . THR A 1 415 ? 11.668 10.238 18.888 1.00 82.12 415 THR A N 1
ATOM 3302 C CA . THR A 1 415 ? 10.806 9.256 19.563 1.00 82.12 415 THR A CA 1
ATOM 3303 C C . THR A 1 415 ? 9.422 9.221 18.908 1.00 82.12 415 THR A C 1
ATOM 3305 O O . THR A 1 415 ? 9.041 10.145 18.188 1.00 82.12 415 THR A O 1
ATOM 3308 N N . GLY A 1 416 ? 8.676 8.126 19.102 1.00 86.88 416 GLY A N 1
ATOM 3309 C CA . GLY A 1 416 ? 7.339 7.957 18.517 1.00 86.88 416 GLY A CA 1
ATOM 3310 C C . GLY A 1 416 ? 7.337 7.995 16.982 1.00 86.88 416 GLY A C 1
ATOM 3311 O O . GLY A 1 416 ? 8.2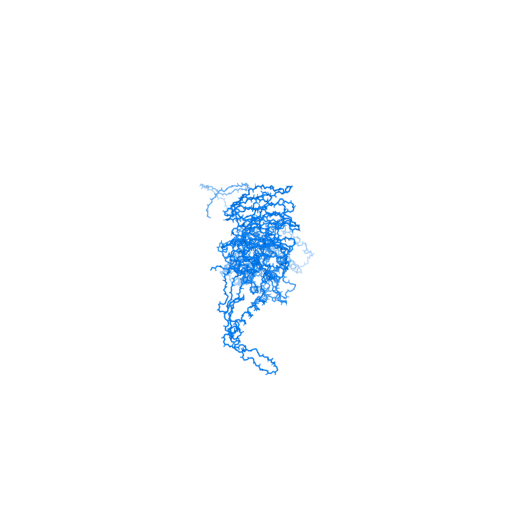12 7.403 16.340 1.00 86.88 416 GLY A O 1
ATOM 3312 N N . ASN A 1 417 ? 6.355 8.690 16.403 1.00 89.88 417 ASN A N 1
ATOM 3313 C CA . ASN A 1 417 ? 6.153 8.779 14.952 1.00 89.88 417 ASN A CA 1
ATOM 3314 C C . ASN A 1 417 ? 7.248 9.587 14.242 1.00 89.88 417 ASN A C 1
ATOM 3316 O O . ASN A 1 417 ? 7.649 9.219 13.143 1.00 89.88 417 ASN A O 1
ATOM 3320 N N . SER A 1 418 ? 7.803 10.618 14.891 1.00 88.88 418 SER A N 1
ATOM 3321 C CA . SER A 1 418 ? 8.812 11.534 14.325 1.00 88.88 418 SER A CA 1
ATOM 3322 C C . SER A 1 418 ? 10.151 10.874 13.965 1.00 88.88 418 SER A C 1
ATOM 3324 O O . SER A 1 418 ? 11.057 11.535 13.465 1.00 88.88 418 SER A O 1
ATOM 3326 N N . ARG A 1 419 ? 10.306 9.572 14.236 1.00 90.75 419 ARG A N 1
ATOM 3327 C CA . ARG A 1 419 ? 11.415 8.742 13.740 1.00 90.75 419 ARG A CA 1
ATOM 3328 C C . ARG A 1 419 ? 11.322 8.483 12.237 1.00 90.75 419 ARG A C 1
ATOM 3330 O O . ARG A 1 419 ? 12.357 8.241 11.615 1.00 90.75 419 ARG A O 1
ATOM 3337 N N . PHE A 1 420 ? 10.111 8.504 11.685 1.00 92.94 420 PHE A N 1
ATOM 3338 C CA . PHE A 1 420 ? 9.816 8.139 10.307 1.00 92.94 420 PHE A CA 1
ATOM 3339 C C . PHE A 1 420 ? 9.471 9.367 9.462 1.00 92.94 420 PHE A C 1
ATOM 3341 O O . PHE A 1 420 ? 8.836 10.306 9.936 1.00 92.94 420 PHE A O 1
ATOM 3348 N N . TYR A 1 421 ? 9.879 9.341 8.197 1.00 93.25 421 TYR A N 1
ATOM 3349 C CA . TYR A 1 421 ? 9.589 10.371 7.201 1.00 93.25 421 TYR A CA 1
ATOM 3350 C C . TYR A 1 421 ? 9.459 9.728 5.817 1.00 93.25 421 TYR A C 1
ATOM 3352 O O . TYR A 1 421 ? 10.023 8.665 5.581 1.00 93.25 421 TYR A O 1
ATOM 3360 N N . GLY A 1 422 ? 8.735 10.346 4.887 1.00 94.06 422 GLY A N 1
ATOM 3361 C CA . GLY A 1 422 ? 8.569 9.815 3.530 1.00 94.06 422 GLY A CA 1
ATOM 3362 C C . GLY A 1 422 ? 7.185 10.090 2.956 1.00 94.06 422 GLY A C 1
ATOM 3363 O O . GLY A 1 422 ? 6.314 10.638 3.634 1.00 94.06 422 GLY A O 1
ATOM 3364 N N . PHE A 1 423 ? 6.978 9.687 1.705 1.00 95.25 423 PHE A N 1
ATOM 3365 C CA . PHE A 1 423 ? 5.743 9.945 0.962 1.00 95.25 423 PHE A CA 1
ATOM 3366 C C . PHE A 1 423 ? 4.490 9.383 1.653 1.00 95.25 423 PHE A C 1
ATOM 3368 O O . PHE A 1 423 ? 3.487 10.084 1.787 1.00 95.25 423 PHE A O 1
ATOM 3375 N N . CYS A 1 424 ? 4.550 8.149 2.158 1.00 95.75 424 CYS A N 1
ATOM 3376 C CA . CYS A 1 424 ? 3.418 7.530 2.848 1.00 95.75 424 CYS A CA 1
ATOM 3377 C C . CYS A 1 424 ? 3.185 8.118 4.248 1.00 95.75 424 CYS A C 1
ATOM 3379 O O . CYS A 1 424 ? 2.049 8.111 4.716 1.00 95.75 424 CYS A O 1
ATOM 3381 N N . ILE A 1 425 ? 4.222 8.665 4.894 1.00 95.62 425 ILE A N 1
ATOM 3382 C CA . ILE A 1 425 ? 4.097 9.351 6.190 1.00 95.62 425 ILE A CA 1
ATOM 3383 C C . ILE A 1 425 ? 3.421 10.716 6.014 1.00 95.62 425 ILE A C 1
ATOM 3385 O O . ILE A 1 425 ? 2.504 11.043 6.764 1.00 95.62 425 ILE A O 1
ATOM 3389 N N . ASP A 1 426 ? 3.804 11.478 4.984 1.00 95.56 426 ASP A N 1
ATOM 3390 C CA . ASP A 1 426 ? 3.144 12.744 4.644 1.00 95.56 426 ASP A CA 1
ATOM 3391 C C . ASP A 1 426 ? 1.660 12.530 4.286 1.00 95.56 426 ASP A C 1
ATOM 3393 O O . ASP A 1 426 ? 0.799 13.260 4.780 1.00 95.56 426 ASP A O 1
ATOM 3397 N N . ILE A 1 427 ? 1.345 11.513 3.468 1.00 95.56 427 ILE A N 1
ATOM 3398 C CA . ILE A 1 427 ? -0.043 11.155 3.122 1.00 95.56 427 ILE A CA 1
ATOM 3399 C C . ILE A 1 427 ? -0.837 10.752 4.365 1.00 95.56 427 ILE A C 1
ATOM 3401 O O . ILE A 1 427 ? -1.943 11.251 4.564 1.00 95.56 427 ILE A O 1
ATOM 3405 N N . LEU A 1 428 ? -0.284 9.887 5.220 1.00 95.94 428 LEU A N 1
ATOM 3406 C CA . LEU A 1 428 ? -0.943 9.479 6.461 1.00 95.94 428 LEU A CA 1
ATOM 3407 C C . LEU A 1 428 ? -1.207 10.677 7.380 1.00 95.94 428 LEU A C 1
ATOM 3409 O O . LEU A 1 428 ? -2.282 10.759 7.965 1.00 95.94 428 LEU A O 1
ATOM 3413 N N . GLY A 1 429 ? -0.272 11.629 7.457 1.00 95.19 429 GLY A N 1
ATOM 3414 C CA . GLY A 1 429 ? -0.455 12.887 8.178 1.00 95.19 429 GLY A CA 1
ATOM 3415 C C . GLY A 1 429 ? -1.632 13.715 7.655 1.00 95.19 429 GLY A C 1
ATOM 3416 O O . GLY A 1 429 ? -2.435 14.186 8.456 1.00 95.19 429 GLY A O 1
ATOM 3417 N N . ARG A 1 430 ? -1.790 13.843 6.329 1.00 95.31 430 ARG A N 1
ATOM 3418 C CA . ARG A 1 430 ? -2.948 14.535 5.728 1.00 95.31 430 ARG A CA 1
ATOM 3419 C C . ARG A 1 430 ? -4.263 13.795 5.975 1.00 95.31 430 ARG A C 1
ATOM 3421 O O . ARG A 1 430 ? -5.233 14.409 6.398 1.00 95.31 430 ARG A O 1
ATOM 3428 N N . ILE A 1 431 ? -4.286 12.476 5.790 1.00 95.25 431 ILE A N 1
ATOM 3429 C CA . ILE A 1 431 ? -5.477 11.644 6.036 1.00 95.25 431 ILE A CA 1
ATOM 3430 C C . ILE A 1 431 ? -5.900 11.702 7.513 1.00 95.25 431 ILE A C 1
ATOM 3432 O O . ILE A 1 431 ? -7.086 11.824 7.804 1.00 95.25 431 ILE A O 1
ATOM 3436 N N . SER A 1 432 ? -4.945 11.646 8.445 1.00 94.06 432 SER A N 1
ATOM 3437 C CA . SER A 1 432 ? -5.179 11.783 9.890 1.00 94.06 432 SER A CA 1
ATOM 3438 C C . SER A 1 432 ? -5.811 13.135 10.244 1.00 94.06 432 SER A C 1
ATOM 3440 O O . SER A 1 432 ? -6.745 13.171 11.046 1.00 94.06 432 SER A O 1
ATOM 3442 N N . GLN A 1 433 ? -5.371 14.223 9.598 1.00 92.12 433 GLN A N 1
ATOM 3443 C CA . GLN A 1 433 ? -5.925 15.570 9.779 1.00 92.12 433 GLN A CA 1
ATOM 3444 C C . GLN A 1 433 ? -7.345 15.720 9.211 1.00 92.12 433 GLN A C 1
ATOM 3446 O O . GLN A 1 433 ? -8.198 16.279 9.892 1.00 92.12 433 GLN A O 1
ATOM 3451 N N . GLU A 1 434 ? -7.613 15.203 8.007 1.00 90.06 434 GLU A N 1
ATOM 3452 C CA . GLU A 1 434 ? -8.939 15.297 7.364 1.00 90.06 434 GLU A CA 1
ATOM 3453 C C . GLU A 1 434 ? -9.982 14.376 8.034 1.00 90.06 434 GLU A C 1
ATOM 3455 O O . GLU A 1 434 ? -11.154 14.729 8.148 1.00 90.06 434 GLU A O 1
ATOM 3460 N N . VAL A 1 435 ? -9.579 13.186 8.505 1.00 91.00 435 VAL A N 1
ATOM 3461 C CA . VAL A 1 435 ? -10.496 12.193 9.108 1.00 91.00 435 VAL A CA 1
ATOM 3462 C C . VAL A 1 435 ? -10.628 12.348 10.633 1.00 91.00 435 VAL A C 1
ATOM 3464 O O . VAL A 1 435 ? -11.635 11.917 11.198 1.00 91.00 435 VAL A O 1
ATOM 3467 N N . GLY A 1 436 ? -9.644 12.954 11.306 1.00 87.88 436 GLY A N 1
ATOM 3468 C CA . GLY A 1 436 ? -9.655 13.188 12.754 1.00 87.88 436 GLY A CA 1
ATOM 3469 C C . GLY A 1 436 ? -9.336 11.943 13.589 1.00 87.88 436 GLY A C 1
ATOM 3470 O O . GLY A 1 436 ? -10.148 11.534 14.419 1.00 87.88 436 GLY A O 1
ATOM 3471 N N . PHE A 1 437 ? -8.169 11.328 13.361 1.00 90.38 437 PHE A N 1
ATOM 3472 C CA . PHE A 1 437 ? -7.640 10.241 14.199 1.00 90.38 437 PHE A CA 1
ATOM 3473 C C . PHE A 1 437 ? -6.152 10.429 14.516 1.00 90.38 437 PHE A C 1
ATOM 3475 O O . PHE A 1 437 ? -5.381 10.872 13.662 1.00 90.38 437 PHE A O 1
ATOM 3482 N N . ASP A 1 438 ? -5.739 10.015 15.714 1.00 91.38 438 ASP A N 1
ATOM 3483 C CA . ASP A 1 438 ? -4.328 9.865 16.074 1.00 91.38 438 ASP A CA 1
ATOM 3484 C C . ASP A 1 438 ? -3.795 8.520 15.568 1.00 91.38 438 ASP A C 1
ATOM 3486 O O . ASP A 1 438 ? -4.547 7.567 15.357 1.00 91.38 438 ASP A O 1
ATOM 3490 N N . TYR A 1 439 ? -2.480 8.390 15.410 1.00 94.31 439 TYR A N 1
ATOM 3491 C CA . TYR A 1 439 ? -1.871 7.125 14.999 1.00 94.31 439 TYR A CA 1
ATOM 3492 C C . TYR A 1 439 ? -0.530 6.857 15.679 1.00 94.31 439 TYR A C 1
ATOM 3494 O O . TYR A 1 439 ? 0.164 7.780 16.105 1.00 94.31 439 TYR A O 1
ATOM 3502 N N . LEU A 1 440 ? -0.143 5.584 15.742 1.00 94.75 440 LEU A N 1
ATOM 3503 C CA . LEU A 1 440 ? 1.172 5.123 16.179 1.00 94.75 440 LEU A CA 1
ATOM 3504 C C . LEU A 1 440 ? 1.809 4.281 15.070 1.00 94.75 440 LEU A C 1
ATOM 3506 O O . LEU A 1 440 ? 1.235 3.277 14.659 1.00 94.75 440 LEU A O 1
ATOM 3510 N N . LEU A 1 441 ? 2.995 4.676 14.606 1.00 94.69 441 LEU A N 1
ATOM 3511 C CA . LEU A 1 441 ? 3.760 3.931 13.602 1.00 94.69 441 LEU A CA 1
ATOM 3512 C C . LEU A 1 441 ? 4.584 2.808 14.245 1.00 94.69 441 LEU A C 1
ATOM 3514 O O . LEU A 1 441 ? 5.496 3.080 15.037 1.00 94.69 441 LEU A O 1
ATOM 3518 N N . ASP A 1 442 ? 4.310 1.569 13.837 1.00 93.88 442 ASP A N 1
ATOM 3519 C CA . ASP A 1 442 ? 5.089 0.376 14.181 1.00 93.88 442 ASP A CA 1
ATOM 3520 C C . ASP A 1 442 ? 5.654 -0.317 12.928 1.00 93.88 442 ASP A C 1
ATOM 3522 O O . ASP A 1 442 ? 5.097 -0.222 11.832 1.00 93.88 442 ASP A O 1
ATOM 3526 N N . LEU A 1 443 ? 6.790 -1.001 13.076 1.00 94.31 443 LEU A N 1
ATOM 3527 C CA . LEU A 1 443 ? 7.464 -1.691 11.975 1.00 94.31 443 LEU A CA 1
ATOM 3528 C C . LEU A 1 443 ? 7.096 -3.172 11.941 1.00 94.31 443 LEU A C 1
ATOM 3530 O O . LEU A 1 443 ? 7.209 -3.876 12.944 1.00 94.31 443 LEU A O 1
ATOM 3534 N N . VAL A 1 444 ? 6.762 -3.678 10.754 1.00 94.25 444 VAL A N 1
ATOM 3535 C CA . VAL A 1 444 ? 6.477 -5.103 10.565 1.00 94.25 444 VAL A CA 1
ATOM 3536 C C . VAL A 1 444 ? 7.719 -5.965 10.908 1.00 94.25 444 VAL A C 1
ATOM 3538 O O . VAL A 1 444 ? 8.773 -5.801 10.281 1.00 94.25 444 VAL A O 1
ATOM 3541 N N . PRO A 1 445 ? 7.646 -6.898 11.887 1.00 91.69 445 PRO A N 1
ATOM 3542 C CA . PRO A 1 445 ? 8.833 -7.579 12.421 1.00 91.69 445 PRO A CA 1
ATOM 3543 C C . PRO A 1 445 ? 9.610 -8.432 11.413 1.00 91.69 445 PRO A C 1
ATOM 3545 O O . PRO A 1 445 ? 10.830 -8.544 11.511 1.00 91.69 445 PRO A O 1
ATOM 3548 N N . ASP A 1 446 ? 8.917 -9.040 10.447 1.00 88.06 446 ASP A N 1
ATOM 3549 C CA . ASP A 1 446 ? 9.509 -9.924 9.435 1.00 88.06 446 ASP A CA 1
ATOM 3550 C C . ASP A 1 446 ? 9.963 -9.187 8.161 1.00 88.06 446 ASP A C 1
ATOM 3552 O O . ASP A 1 446 ? 10.504 -9.821 7.254 1.00 88.06 446 ASP A O 1
ATOM 3556 N N . ARG A 1 447 ? 9.755 -7.860 8.098 1.00 88.38 447 ARG A N 1
ATOM 3557 C CA . ARG A 1 447 ? 10.033 -6.991 6.940 1.00 88.38 447 ARG A CA 1
ATOM 3558 C C . ARG A 1 447 ? 9.389 -7.479 5.635 1.00 88.38 447 ARG A C 1
ATOM 3560 O O . ARG A 1 447 ? 9.985 -7.348 4.568 1.00 88.38 447 ARG A O 1
ATOM 3567 N N . LYS A 1 448 ? 8.175 -8.040 5.695 1.00 86.88 448 LYS A N 1
ATOM 3568 C CA . LYS A 1 448 ? 7.427 -8.487 4.508 1.00 86.88 448 LYS A CA 1
ATOM 3569 C C . LYS A 1 448 ? 6.087 -7.767 4.374 1.00 86.88 448 LYS A C 1
ATOM 3571 O O . LYS A 1 448 ? 5.368 -7.545 5.344 1.00 86.88 448 LYS A O 1
ATOM 3576 N N . TYR A 1 449 ? 5.693 -7.481 3.133 1.00 87.12 449 TYR A N 1
ATOM 3577 C CA . TYR A 1 449 ? 4.351 -6.969 2.819 1.00 87.12 449 TYR A CA 1
ATOM 3578 C C . TYR A 1 449 ? 3.243 -7.951 3.207 1.00 87.12 449 TYR A C 1
ATOM 3580 O O . TYR A 1 449 ? 2.174 -7.553 3.660 1.00 87.12 449 TYR A O 1
ATOM 3588 N N . GLY A 1 450 ? 3.509 -9.241 3.021 1.00 86.88 450 GLY A N 1
ATOM 3589 C CA . GLY A 1 450 ? 2.557 -10.320 3.220 1.00 86.88 450 GLY A CA 1
ATOM 3590 C C . GLY A 1 450 ? 2.246 -11.038 1.914 1.00 86.88 450 GLY A C 1
ATOM 3591 O O . GLY A 1 450 ? 1.736 -10.448 0.950 1.00 86.88 450 GLY A O 1
ATOM 3592 N N . ALA A 1 451 ? 2.578 -12.323 1.907 1.00 85.50 451 ALA A N 1
ATOM 3593 C CA . ALA A 1 451 ? 2.293 -13.289 0.861 1.00 85.50 451 ALA A CA 1
ATOM 3594 C C . ALA A 1 451 ? 1.802 -14.591 1.507 1.00 85.50 451 ALA A C 1
ATOM 3596 O O . ALA A 1 451 ? 2.154 -14.902 2.648 1.00 85.50 451 ALA A O 1
ATOM 3597 N N . ARG A 1 452 ? 0.989 -15.350 0.772 1.00 86.38 452 ARG A N 1
ATOM 3598 C CA . ARG A 1 452 ? 0.544 -16.677 1.193 1.00 86.38 452 ARG A CA 1
ATOM 3599 C C . ARG A 1 452 ? 1.606 -17.706 0.817 1.00 86.38 452 ARG A C 1
ATOM 3601 O O . ARG A 1 452 ? 1.941 -17.827 -0.361 1.00 86.38 452 ARG A O 1
ATOM 3608 N N . ASP A 1 453 ? 2.117 -18.439 1.798 1.00 84.19 453 ASP A N 1
ATOM 3609 C CA . ASP A 1 453 ? 3.014 -19.569 1.558 1.00 84.19 453 ASP A CA 1
ATOM 3610 C C . ASP A 1 453 ? 2.236 -20.694 0.843 1.00 84.19 453 ASP A C 1
ATOM 3612 O O . ASP A 1 453 ? 1.206 -21.133 1.364 1.00 84.19 453 ASP A O 1
ATOM 3616 N N . PRO A 1 454 ? 2.678 -21.168 -0.339 1.00 80.31 454 PRO A N 1
ATOM 3617 C CA . PRO A 1 454 ? 1.997 -22.243 -1.058 1.00 80.31 454 PRO A CA 1
ATOM 3618 C C . PRO A 1 454 ? 2.031 -23.592 -0.324 1.00 80.31 454 PRO A C 1
ATOM 3620 O O . PRO A 1 454 ? 1.153 -24.414 -0.571 1.00 80.31 454 PRO A O 1
ATOM 3623 N N . ASN A 1 455 ? 3.001 -23.829 0.568 1.00 86.00 455 ASN A N 1
ATOM 3624 C CA . ASN A 1 455 ? 3.160 -25.114 1.253 1.00 86.00 455 ASN A CA 1
ATOM 3625 C C . ASN A 1 455 ? 2.310 -25.202 2.526 1.00 86.00 455 ASN A C 1
ATOM 3627 O O . ASN A 1 455 ? 1.590 -26.176 2.726 1.00 86.00 455 ASN A O 1
ATOM 3631 N N . THR A 1 456 ? 2.386 -24.187 3.394 1.00 88.38 456 THR A N 1
ATOM 3632 C CA . THR A 1 456 ? 1.620 -24.158 4.657 1.00 88.38 456 THR A CA 1
ATOM 3633 C C . THR A 1 456 ? 0.243 -23.509 4.517 1.00 88.38 456 THR A C 1
ATOM 3635 O O . THR A 1 456 ? -0.605 -23.660 5.394 1.00 88.38 456 THR A O 1
ATOM 3638 N N . GLY A 1 457 ? 0.005 -22.755 3.440 1.00 85.88 457 GLY A N 1
ATOM 3639 C CA . GLY A 1 457 ? -1.219 -21.985 3.225 1.00 85.88 457 GLY A CA 1
ATOM 3640 C C . GLY A 1 457 ? -1.358 -20.740 4.110 1.00 85.88 457 GLY A C 1
ATOM 3641 O O . GLY A 1 457 ? -2.358 -20.029 3.958 1.00 85.88 457 GLY A O 1
ATOM 3642 N N . LEU A 1 458 ? -0.391 -20.477 4.999 1.00 90.88 458 LEU A N 1
ATOM 3643 C CA . LEU A 1 458 ? -0.383 -19.374 5.962 1.00 90.88 458 LEU A CA 1
ATOM 3644 C C . LEU A 1 458 ? 0.038 -18.045 5.317 1.00 90.88 458 LEU A C 1
ATOM 3646 O O . LEU A 1 458 ? 0.773 -18.009 4.330 1.00 90.88 458 LEU A O 1
ATOM 3650 N N . TRP A 1 459 ? -0.415 -16.943 5.912 1.00 91.25 459 TRP A N 1
ATOM 3651 C CA . TRP A 1 459 ? 0.002 -15.582 5.568 1.00 91.25 459 TRP A CA 1
ATOM 3652 C C . TRP A 1 459 ? 1.108 -15.089 6.507 1.00 91.25 459 TRP A C 1
ATOM 3654 O O . TRP A 1 459 ? 1.202 -15.531 7.649 1.00 91.25 459 TRP A O 1
ATOM 3664 N N . ASN A 1 460 ? 1.920 -14.146 6.031 1.00 90.56 460 ASN A N 1
ATOM 3665 C CA . ASN A 1 460 ? 2.961 -13.450 6.796 1.00 90.56 460 ASN A CA 1
ATOM 3666 C C . ASN A 1 460 ? 2.855 -11.920 6.612 1.00 90.56 460 ASN A C 1
ATOM 3668 O O . ASN A 1 460 ? 1.873 -11.433 6.041 1.00 90.56 460 ASN A O 1
ATOM 3672 N N . GLY A 1 461 ? 3.842 -11.162 7.094 1.00 91.75 461 GLY A N 1
ATOM 3673 C CA . GLY A 1 461 ? 3.949 -9.726 6.856 1.00 91.75 461 GLY A CA 1
ATOM 3674 C C . GLY A 1 461 ? 2.837 -8.863 7.450 1.00 91.75 461 GLY A C 1
ATOM 3675 O O . GLY A 1 461 ? 2.109 -9.263 8.363 1.00 91.75 461 GLY A O 1
ATOM 3676 N N . MET A 1 462 ? 2.685 -7.663 6.883 1.00 94.06 462 MET A N 1
ATOM 3677 C CA . MET A 1 462 ? 1.642 -6.706 7.273 1.00 94.06 462 MET A CA 1
ATOM 3678 C C . MET A 1 462 ? 0.231 -7.292 7.099 1.00 94.06 462 MET A C 1
ATOM 3680 O O . MET A 1 462 ? -0.623 -7.076 7.956 1.00 94.06 462 MET A O 1
ATOM 3684 N N . VAL A 1 463 ? -0.000 -8.116 6.063 1.00 94.31 463 VAL A N 1
ATOM 3685 C CA . VAL A 1 463 ? -1.271 -8.856 5.882 1.00 94.31 463 VAL A CA 1
ATOM 3686 C C . VAL A 1 463 ? -1.620 -9.678 7.127 1.00 94.31 463 VAL A C 1
ATOM 3688 O O . VAL A 1 463 ? -2.742 -9.584 7.622 1.00 94.31 463 VAL A O 1
ATOM 3691 N N . LEU A 1 464 ? -0.669 -10.447 7.672 1.00 94.69 464 LEU A N 1
ATOM 3692 C CA . LEU A 1 464 ? -0.909 -11.260 8.868 1.00 94.69 464 LEU A CA 1
ATOM 3693 C C . LEU A 1 464 ? -1.225 -10.397 10.099 1.00 94.69 464 LEU A C 1
ATOM 3695 O O . LEU A 1 464 ? -2.077 -10.779 10.899 1.00 94.69 464 LEU A O 1
ATOM 3699 N N . GLN A 1 465 ? -0.571 -9.243 10.261 1.00 95.50 465 GLN A N 1
ATOM 3700 C CA . GLN A 1 465 ? -0.848 -8.345 11.388 1.00 95.50 465 GLN A CA 1
ATOM 3701 C C . GLN A 1 465 ? -2.267 -7.767 11.340 1.00 95.50 465 GLN A C 1
ATOM 3703 O O . GLN A 1 465 ? -2.928 -7.735 12.379 1.00 95.50 465 GLN A O 1
ATOM 3708 N N . LEU A 1 466 ? -2.759 -7.394 10.154 1.00 95.88 466 LEU A N 1
ATOM 3709 C CA . LEU A 1 466 ? -4.145 -6.953 9.963 1.00 95.88 466 LEU A CA 1
ATOM 3710 C C . LEU A 1 466 ? -5.149 -8.092 10.201 1.00 95.88 466 LEU A C 1
ATOM 3712 O O . LEU A 1 466 ? -6.141 -7.895 10.896 1.00 95.88 466 LEU A O 1
ATOM 3716 N N . MET A 1 467 ? -4.873 -9.300 9.692 1.00 94.44 467 MET A N 1
ATOM 3717 C CA . MET A 1 467 ? -5.712 -10.487 9.938 1.00 94.44 467 MET A CA 1
ATOM 3718 C C . MET A 1 467 ? -5.788 -10.873 11.424 1.00 94.44 467 MET A C 1
ATOM 3720 O O . MET A 1 467 ? -6.783 -11.441 11.862 1.00 94.44 467 MET A O 1
ATOM 3724 N N . GLN A 1 468 ? -4.734 -10.597 12.197 1.00 94.88 468 GLN A N 1
ATOM 3725 C CA . GLN A 1 468 ? -4.676 -10.858 13.638 1.00 94.88 468 GLN A CA 1
ATOM 3726 C C . GLN A 1 468 ? -5.151 -9.672 14.494 1.00 94.88 468 GLN A C 1
ATOM 3728 O O . GLN A 1 468 ? -5.042 -9.755 15.715 1.00 94.88 468 GLN A O 1
ATOM 3733 N N . HIS A 1 469 ? -5.630 -8.577 13.887 1.00 93.12 469 HIS A N 1
ATOM 3734 C CA . HIS A 1 469 ? -5.974 -7.323 14.575 1.00 93.12 469 HIS A CA 1
ATOM 3735 C C . HIS A 1 469 ? -4.855 -6.804 15.506 1.00 93.12 469 HIS A C 1
ATOM 3737 O O . HIS A 1 469 ? -5.113 -6.232 16.561 1.00 93.12 469 HIS A O 1
ATOM 3743 N N . LYS A 1 470 ? -3.589 -7.019 15.117 1.00 93.50 470 LYS A N 1
ATOM 3744 C CA . LYS A 1 470 ? -2.404 -6.448 15.789 1.00 93.50 470 LYS A CA 1
ATOM 3745 C C . LYS A 1 470 ? -2.080 -5.036 15.306 1.00 93.50 470 LYS A C 1
ATOM 3747 O O . LYS A 1 470 ? -1.366 -4.314 15.990 1.00 93.50 470 LYS A O 1
ATOM 3752 N N . ALA A 1 471 ? -2.575 -4.683 14.124 1.00 95.69 471 ALA A N 1
ATOM 3753 C CA . ALA A 1 471 ? -2.546 -3.345 13.560 1.00 95.69 471 ALA A CA 1
ATOM 3754 C C . ALA A 1 471 ? -3.926 -3.030 12.964 1.00 95.69 471 ALA A C 1
ATOM 3756 O O . ALA A 1 471 ? -4.604 -3.925 12.452 1.00 95.69 471 ALA A O 1
ATOM 3757 N N . ASP A 1 472 ? -4.319 -1.762 13.026 1.00 95.31 472 ASP A N 1
ATOM 3758 C CA . ASP A 1 472 ? -5.602 -1.246 12.542 1.00 95.31 472 ASP A CA 1
ATOM 3759 C C . ASP A 1 472 ? -5.529 -0.778 11.085 1.00 95.31 472 ASP A C 1
ATOM 3761 O O . ASP A 1 472 ? -6.536 -0.783 10.376 1.00 95.31 472 ASP A O 1
ATOM 3765 N N . LEU A 1 473 ? -4.336 -0.376 10.637 1.00 96.44 473 LEU A N 1
ATOM 3766 C CA . LEU A 1 473 ? -4.029 0.047 9.271 1.00 96.44 473 LEU A CA 1
ATOM 3767 C C . LEU A 1 473 ? -2.648 -0.484 8.870 1.00 96.44 473 LEU A C 1
ATOM 3769 O O . LEU A 1 473 ? -1.742 -0.537 9.701 1.00 96.44 473 LEU A O 1
ATOM 3773 N N . ALA A 1 474 ? -2.460 -0.817 7.593 1.00 96.94 474 ALA A N 1
ATOM 3774 C CA . ALA A 1 474 ? -1.137 -0.990 7.002 1.00 96.94 474 ALA A CA 1
ATOM 3775 C C . ALA A 1 474 ? -0.920 0.069 5.919 1.00 96.94 474 ALA A C 1
ATOM 3777 O O . ALA A 1 474 ? -1.711 0.186 4.977 1.00 96.94 474 ALA A O 1
ATOM 3778 N N . VAL A 1 475 ? 0.148 0.851 6.075 1.00 96.44 475 VAL A N 1
ATOM 3779 C CA . VAL A 1 475 ? 0.455 2.017 5.239 1.00 96.44 475 VAL A CA 1
ATOM 3780 C C . VAL A 1 475 ? 1.842 1.850 4.624 1.00 96.44 475 VAL A C 1
ATOM 3782 O O . VAL A 1 475 ? 2.824 1.610 5.325 1.00 96.44 475 VAL A O 1
ATOM 3785 N N . GLY A 1 476 ? 1.919 1.988 3.303 1.00 93.06 476 GLY A N 1
ATOM 3786 C CA . GLY A 1 476 ? 3.138 1.835 2.513 1.00 93.06 476 GLY A CA 1
ATOM 3787 C C . GLY A 1 476 ? 2.816 1.588 1.037 1.00 93.06 476 GLY A C 1
ATOM 3788 O O . GLY A 1 476 ? 1.668 1.720 0.611 1.00 93.06 476 GLY A O 1
ATOM 3789 N N . SER A 1 477 ? 3.819 1.163 0.276 1.00 91.75 477 SER A N 1
ATOM 3790 C CA . SER A 1 477 ? 3.775 0.694 -1.122 1.00 91.75 477 SER A CA 1
ATOM 3791 C C . SER A 1 477 ? 3.079 -0.675 -1.270 1.00 91.75 477 SER A C 1
ATOM 3793 O O . SER A 1 477 ? 3.563 -1.613 -1.903 1.00 91.75 477 SER A O 1
ATOM 3795 N N . MET A 1 478 ? 1.911 -0.840 -0.644 1.00 91.25 478 MET A N 1
ATOM 3796 C CA . MET A 1 478 ? 1.193 -2.111 -0.632 1.00 91.25 478 MET A CA 1
ATOM 3797 C C . MET A 1 478 ? 0.316 -2.263 -1.879 1.00 91.25 478 MET A C 1
ATOM 3799 O O . MET A 1 478 ? -0.775 -1.700 -1.967 1.00 91.25 478 MET A O 1
ATOM 3803 N N . THR A 1 479 ? 0.780 -3.058 -2.848 1.00 93.06 479 THR A N 1
ATOM 3804 C CA . THR A 1 479 ? 0.011 -3.386 -4.059 1.00 93.06 479 THR A CA 1
ATOM 3805 C C . THR A 1 479 ? -1.317 -4.059 -3.700 1.00 93.06 479 THR A C 1
ATOM 3807 O O . THR A 1 479 ? -1.320 -5.115 -3.046 1.00 93.06 479 THR A O 1
ATOM 3810 N N . ILE A 1 480 ? -2.428 -3.496 -4.182 1.00 93.50 480 ILE A N 1
ATOM 3811 C CA . ILE A 1 480 ? -3.750 -4.134 -4.133 1.00 93.50 480 ILE A CA 1
ATOM 3812 C C . ILE A 1 480 ? -3.718 -5.362 -5.056 1.00 93.50 480 ILE A C 1
ATOM 3814 O O . ILE A 1 480 ? -3.297 -5.269 -6.211 1.00 93.50 480 ILE A O 1
ATOM 3818 N N . ASN A 1 481 ? -4.126 -6.531 -4.556 1.00 89.81 481 ASN A N 1
ATOM 3819 C CA . ASN A 1 481 ? -4.284 -7.735 -5.373 1.00 89.81 481 ASN A CA 1
ATOM 3820 C C . ASN A 1 481 ? -5.383 -8.656 -4.822 1.00 89.81 481 ASN A C 1
ATOM 3822 O O . ASN A 1 481 ? -5.674 -8.640 -3.626 1.00 89.81 481 ASN A O 1
ATOM 3826 N N . TYR A 1 482 ? -5.939 -9.498 -5.698 1.00 89.19 482 TYR A N 1
ATOM 3827 C CA . TYR A 1 482 ? -7.050 -10.407 -5.389 1.00 89.19 482 TYR A CA 1
ATOM 3828 C C . TYR A 1 482 ? -6.783 -11.323 -4.181 1.00 89.19 482 TYR A C 1
ATOM 3830 O O . TYR A 1 482 ? -7.654 -11.531 -3.337 1.00 89.19 482 TYR A O 1
ATOM 3838 N N . ALA A 1 483 ? -5.564 -11.860 -4.063 1.00 89.12 483 ALA A N 1
ATOM 3839 C CA . ALA A 1 483 ? -5.218 -12.764 -2.970 1.00 89.12 483 ALA A CA 1
ATOM 3840 C C . ALA A 1 483 ? -5.270 -12.054 -1.605 1.00 89.12 483 ALA A C 1
ATOM 3842 O O . ALA A 1 483 ? -5.805 -12.615 -0.650 1.00 89.12 483 ALA A O 1
ATOM 3843 N N . ARG A 1 484 ? -4.761 -10.818 -1.515 1.00 91.88 484 ARG A N 1
ATOM 3844 C CA . ARG A 1 484 ? -4.817 -9.987 -0.303 1.00 91.88 484 ARG A CA 1
ATOM 3845 C C . ARG A 1 484 ? -6.244 -9.510 -0.027 1.00 91.88 484 ARG A C 1
ATOM 3847 O O . ARG A 1 484 ? -6.717 -9.679 1.089 1.00 91.88 484 ARG A O 1
ATOM 3854 N N . GLU A 1 485 ? -6.952 -9.022 -1.043 1.00 92.69 485 GLU A N 1
ATOM 3855 C CA . GLU A 1 485 ? -8.347 -8.557 -0.942 1.00 92.69 485 GLU A CA 1
ATOM 3856 C C . GLU A 1 485 ? -9.313 -9.655 -0.441 1.00 92.69 485 GLU A C 1
ATOM 3858 O O . GLU A 1 485 ? -10.327 -9.386 0.202 1.00 92.69 485 GLU A O 1
ATOM 3863 N N . SER A 1 486 ? -8.971 -10.933 -0.645 1.00 93.12 486 SER A N 1
ATOM 3864 C CA . SER A 1 486 ? -9.738 -12.046 -0.073 1.00 93.12 486 SER A CA 1
ATOM 3865 C C . SER A 1 486 ? -9.702 -12.108 1.468 1.00 93.12 486 SER A C 1
ATOM 3867 O O . SER A 1 486 ? -10.670 -12.583 2.073 1.00 93.12 486 SER A O 1
ATOM 3869 N N . VAL A 1 487 ? -8.644 -11.602 2.119 1.00 94.88 487 VAL A N 1
ATOM 3870 C CA . VAL A 1 487 ? -8.417 -11.698 3.579 1.00 94.88 487 VAL A CA 1
ATOM 3871 C C . VAL A 1 487 ? -8.413 -10.356 4.322 1.00 94.88 487 VAL A C 1
ATOM 3873 O O . VAL A 1 487 ? -8.702 -10.345 5.517 1.00 94.88 487 VAL A O 1
ATOM 3876 N N . ILE A 1 488 ? -8.129 -9.245 3.642 1.00 96.31 488 ILE A N 1
ATOM 3877 C CA . ILE A 1 488 ? -8.090 -7.877 4.188 1.00 96.31 488 ILE A CA 1
ATOM 3878 C C . ILE A 1 488 ? -8.749 -6.903 3.204 1.00 96.31 488 ILE A C 1
ATOM 3880 O O . ILE A 1 488 ? -8.741 -7.153 2.003 1.00 96.31 488 ILE A O 1
ATOM 3884 N N . ASP A 1 489 ? -9.280 -5.786 3.694 1.00 96.69 489 ASP A N 1
ATOM 3885 C CA . ASP A 1 489 ? -9.923 -4.776 2.847 1.00 96.69 489 ASP A CA 1
ATOM 3886 C C . ASP A 1 489 ? -8.938 -3.652 2.485 1.00 96.69 489 ASP A C 1
ATOM 3888 O O . ASP A 1 489 ? -8.141 -3.225 3.322 1.00 96.69 489 ASP A O 1
ATOM 3892 N N . PHE A 1 490 ? -9.045 -3.099 1.275 1.00 97.06 490 PHE A N 1
ATOM 3893 C CA . PHE A 1 490 ? -8.261 -1.939 0.836 1.00 97.06 490 PHE A CA 1
ATOM 3894 C C . PHE A 1 490 ? -9.115 -0.676 0.697 1.00 97.06 490 PHE A C 1
ATOM 3896 O O . PHE A 1 490 ? -10.312 -0.734 0.411 1.00 97.06 490 PHE A O 1
ATOM 3903 N N . THR A 1 491 ? -8.476 0.483 0.852 1.00 96.69 491 THR A N 1
ATOM 3904 C CA . THR A 1 491 ? -9.035 1.769 0.422 1.00 96.69 491 THR A CA 1
ATOM 3905 C C . THR A 1 491 ? -9.040 1.888 -1.102 1.00 96.69 491 THR A C 1
ATOM 3907 O O . THR A 1 491 ? -8.434 1.083 -1.815 1.00 96.69 491 THR A O 1
ATOM 3910 N N . LYS A 1 492 ? -9.645 2.958 -1.632 1.00 95.44 492 LYS A N 1
ATOM 3911 C CA . LYS A 1 492 ? -9.328 3.393 -3.003 1.00 95.44 492 LYS A CA 1
ATOM 3912 C C . LYS A 1 492 ? -7.814 3.641 -3.157 1.00 95.44 492 LYS A C 1
ATOM 3914 O O . LYS A 1 492 ? -7.176 4.058 -2.182 1.00 95.44 492 LYS A O 1
ATOM 3919 N N . PRO A 1 493 ? -7.229 3.342 -4.333 1.00 95.81 493 PRO A N 1
ATOM 3920 C CA . PRO A 1 493 ? -5.797 3.487 -4.541 1.00 95.81 493 PRO A CA 1
ATOM 3921 C C . PRO A 1 493 ? -5.402 4.965 -4.521 1.00 95.81 493 PRO A C 1
ATOM 3923 O O . PRO A 1 493 ? -5.982 5.781 -5.237 1.00 95.81 493 PRO A O 1
ATOM 3926 N N . PHE A 1 494 ? -4.397 5.307 -3.715 1.00 94.62 494 PHE A N 1
ATOM 3927 C CA . PHE A 1 494 ? -3.870 6.672 -3.651 1.00 94.62 494 PHE A CA 1
ATOM 3928 C C . PHE A 1 494 ? -2.902 6.970 -4.805 1.00 94.62 494 PHE A C 1
ATOM 3930 O O . PHE A 1 494 ? -2.726 8.129 -5.174 1.00 94.62 494 PHE A O 1
ATOM 3937 N N . MET A 1 495 ? -2.304 5.930 -5.396 1.00 93.12 495 MET A N 1
ATOM 3938 C CA . MET A 1 495 ? -1.325 6.015 -6.480 1.00 93.12 495 MET A CA 1
ATOM 3939 C C . MET A 1 495 ? -1.513 4.851 -7.456 1.00 93.12 495 MET A C 1
ATOM 3941 O O . MET A 1 495 ? -1.602 3.701 -7.025 1.00 93.12 495 MET A O 1
ATOM 3945 N N . ASN A 1 496 ? -1.533 5.151 -8.756 1.00 92.81 496 ASN A N 1
ATOM 3946 C CA . ASN A 1 496 ? -1.599 4.162 -9.835 1.00 92.81 496 ASN A CA 1
ATOM 3947 C C . ASN A 1 496 ? -0.191 3.864 -10.371 1.00 92.81 496 ASN A C 1
ATOM 3949 O O . ASN A 1 496 ? 0.655 4.755 -10.421 1.00 92.81 496 ASN A O 1
ATOM 3953 N N . LEU A 1 497 ? 0.051 2.617 -10.767 1.00 92.56 497 LEU A N 1
ATOM 3954 C CA . LEU A 1 497 ? 1.357 2.092 -11.179 1.00 92.56 497 LEU A CA 1
ATOM 3955 C C . LEU A 1 497 ? 1.194 0.837 -12.047 1.00 92.56 497 LEU A C 1
ATOM 3957 O O . LEU A 1 497 ? 0.098 0.295 -12.163 1.00 92.56 497 LEU A O 1
ATOM 3961 N N . GLY A 1 498 ? 2.293 0.328 -12.596 1.00 92.62 498 GLY A N 1
ATOM 3962 C CA . GLY A 1 498 ? 2.336 -1.000 -13.212 1.00 92.62 498 GLY A CA 1
ATOM 3963 C C . GLY A 1 498 ? 3.719 -1.627 -13.103 1.00 92.62 498 GLY A C 1
ATOM 3964 O O . GLY A 1 498 ? 4.668 -0.981 -12.661 1.00 92.62 498 GLY A O 1
ATOM 3965 N N . ILE A 1 499 ? 3.857 -2.889 -13.499 1.00 93.88 499 ILE A N 1
ATOM 3966 C CA . ILE A 1 499 ? 5.170 -3.523 -13.662 1.00 93.88 499 ILE A CA 1
ATOM 3967 C C . ILE A 1 499 ? 5.858 -2.897 -14.876 1.00 93.88 499 ILE A C 1
ATOM 3969 O O . ILE A 1 499 ? 5.258 -2.810 -15.940 1.00 93.88 499 ILE A O 1
ATOM 3973 N N . SER A 1 500 ? 7.123 -2.513 -14.753 1.00 93.69 500 SER A N 1
ATOM 3974 C CA . SER A 1 500 ? 7.938 -2.044 -15.872 1.00 93.69 500 SER A CA 1
ATOM 3975 C C . SER A 1 500 ? 9.368 -2.596 -15.788 1.00 93.69 500 SER A C 1
ATOM 3977 O O . SER A 1 500 ? 9.748 -3.258 -14.815 1.00 93.69 500 SER A O 1
ATOM 3979 N N . ILE A 1 501 ? 10.140 -2.395 -16.856 1.00 94.25 501 ILE A N 1
ATOM 3980 C CA . ILE A 1 501 ? 11.443 -3.020 -17.083 1.00 94.25 501 ILE A CA 1
ATOM 3981 C C . ILE A 1 501 ? 12.543 -1.997 -16.785 1.00 94.25 501 ILE A C 1
ATOM 3983 O O . ILE A 1 501 ? 12.749 -1.054 -17.549 1.00 94.25 501 ILE A O 1
ATOM 3987 N N . LEU A 1 502 ? 13.285 -2.202 -15.694 1.00 93.62 502 LEU A N 1
ATOM 3988 C CA . LEU A 1 502 ? 14.517 -1.467 -15.414 1.00 93.62 502 LEU A CA 1
ATOM 3989 C C . LEU A 1 502 ? 15.668 -2.109 -16.199 1.00 93.62 502 LEU A C 1
ATOM 3991 O O . LEU A 1 502 ? 15.965 -3.295 -16.023 1.00 93.62 502 LEU A O 1
ATOM 3995 N N . PHE A 1 503 ? 16.347 -1.317 -17.027 1.00 92.25 503 PHE A N 1
ATOM 3996 C CA . PHE A 1 503 ? 17.516 -1.755 -17.787 1.00 92.25 503 PHE A CA 1
ATOM 3997 C C . PHE A 1 503 ? 18.656 -0.733 -17.711 1.00 92.25 503 PHE A C 1
ATOM 3999 O O . PHE A 1 503 ? 18.455 0.437 -17.381 1.00 92.25 503 PHE A O 1
ATOM 4006 N N . LYS A 1 504 ? 19.878 -1.168 -18.023 1.00 90.44 504 LYS A N 1
ATOM 4007 C CA . LYS A 1 504 ? 21.037 -0.277 -18.138 1.00 90.44 504 LYS A CA 1
ATOM 4008 C C . LYS A 1 504 ? 20.926 0.534 -19.428 1.00 90.44 504 LYS A C 1
ATOM 4010 O O . LYS A 1 504 ? 20.624 -0.027 -20.480 1.00 90.44 504 LYS A O 1
ATOM 4015 N N . VAL A 1 505 ? 21.200 1.838 -19.370 1.00 84.56 505 VAL A N 1
ATOM 4016 C CA . VAL A 1 505 ? 21.294 2.677 -20.575 1.00 84.56 505 VAL A CA 1
ATOM 4017 C C . VAL A 1 505 ? 22.332 2.050 -21.511 1.00 84.56 505 VAL A C 1
ATOM 4019 O O . VAL A 1 505 ? 23.474 1.847 -21.085 1.00 84.56 505 VAL A O 1
ATOM 4022 N N . PRO A 1 506 ? 21.976 1.721 -22.767 1.00 70.00 506 PRO A N 1
ATOM 4023 C CA . PRO A 1 506 ? 22.929 1.133 -23.692 1.00 70.00 506 PRO A CA 1
ATOM 4024 C C . PRO A 1 506 ? 24.030 2.150 -23.994 1.00 70.00 506 PRO A C 1
ATOM 4026 O O . PRO A 1 506 ? 23.766 3.231 -24.526 1.00 70.00 506 PRO A O 1
ATOM 4029 N N . SER A 1 507 ? 25.277 1.798 -23.677 1.00 62.97 507 SER A N 1
ATOM 4030 C CA . SER A 1 507 ? 26.441 2.538 -24.165 1.00 62.97 507 SER A CA 1
ATOM 4031 C C . SER A 1 507 ? 26.391 2.579 -25.691 1.00 62.97 507 SER A C 1
ATOM 4033 O O . SER A 1 507 ? 26.126 1.549 -26.321 1.00 62.97 507 SER A O 1
ATOM 4035 N N . SER A 1 508 ? 26.644 3.745 -26.293 1.00 57.97 508 SER A N 1
ATOM 4036 C CA . SER A 1 508 ? 26.607 3.892 -27.749 1.00 57.97 508 SER A CA 1
ATOM 4037 C C . SER A 1 508 ? 27.499 2.838 -28.409 1.00 57.97 508 SER A C 1
ATOM 4039 O O . SER A 1 508 ? 28.655 2.626 -28.031 1.00 57.97 508 SER A O 1
ATOM 4041 N N . ARG A 1 509 ? 26.927 2.109 -29.374 1.00 54.44 509 ARG A N 1
ATOM 4042 C CA . ARG A 1 509 ? 27.627 1.027 -30.068 1.00 54.44 509 ARG A CA 1
ATOM 4043 C C . ARG A 1 509 ? 28.858 1.622 -30.743 1.00 54.44 509 ARG A C 1
ATOM 4045 O O . ARG A 1 509 ? 28.697 2.449 -31.635 1.00 54.44 509 ARG A O 1
ATOM 4052 N N . GLN A 1 510 ? 30.049 1.189 -30.318 1.00 53.09 510 GLN A N 1
ATOM 4053 C CA . GLN A 1 510 ? 31.334 1.696 -30.813 1.00 53.09 510 GLN A CA 1
ATOM 4054 C C . GLN A 1 510 ? 31.299 1.872 -32.335 1.00 53.09 510 GLN A C 1
ATOM 4056 O O . GLN A 1 510 ? 30.953 0.929 -33.061 1.00 53.09 510 GLN A O 1
ATOM 4061 N N . ALA A 1 511 ? 31.624 3.081 -32.802 1.00 57.59 511 ALA A N 1
ATOM 4062 C CA . ALA A 1 511 ? 31.592 3.404 -34.218 1.00 57.59 511 ALA A CA 1
ATOM 4063 C C . ALA A 1 511 ? 32.512 2.436 -34.972 1.00 57.59 511 ALA A C 1
ATOM 4065 O O . ALA A 1 511 ? 33.709 2.323 -34.705 1.00 57.59 511 ALA A O 1
ATOM 4066 N N . LYS A 1 512 ? 31.931 1.669 -35.897 1.00 65.44 512 LYS A N 1
ATOM 4067 C CA . LYS A 1 512 ? 32.702 0.736 -36.721 1.00 65.44 512 LYS A CA 1
ATOM 4068 C C . LYS A 1 512 ? 33.571 1.553 -37.671 1.00 65.44 512 LYS A C 1
ATOM 4070 O O . LYS A 1 512 ? 33.065 2.486 -38.281 1.00 65.44 512 LYS A O 1
ATOM 4075 N N . LEU A 1 513 ? 34.817 1.139 -37.907 1.00 71.12 513 LEU A N 1
ATOM 4076 C CA . LEU A 1 513 ? 35.731 1.832 -38.834 1.00 71.12 513 LEU A CA 1
ATOM 4077 C C . LEU A 1 513 ? 35.106 2.112 -40.219 1.00 71.12 513 LEU A C 1
ATOM 4079 O O . LEU A 1 513 ? 35.369 3.148 -40.817 1.00 71.12 513 LEU A O 1
ATOM 4083 N N . PHE A 1 514 ? 34.223 1.234 -40.704 1.00 75.25 514 PHE A N 1
ATOM 4084 C CA . PHE A 1 514 ? 33.489 1.398 -41.967 1.00 75.25 514 PHE A CA 1
ATOM 4085 C C . PHE A 1 514 ? 32.170 2.193 -41.850 1.00 75.25 514 PHE A C 1
ATOM 4087 O O . PHE A 1 514 ? 31.309 2.066 -42.718 1.00 75.25 514 PHE A O 1
ATOM 4094 N N . SER A 1 515 ? 31.981 3.013 -40.805 1.00 75.12 515 SER A N 1
ATOM 4095 C CA . SER A 1 515 ? 30.732 3.763 -40.567 1.00 75.12 515 SER A CA 1
ATOM 4096 C C . SER A 1 515 ? 30.331 4.644 -41.757 1.00 75.12 515 SER A C 1
ATOM 4098 O O . SER A 1 515 ? 29.155 4.725 -42.105 1.00 75.12 515 SER A O 1
ATOM 4100 N N . PHE A 1 516 ? 31.317 5.205 -42.467 1.00 79.56 516 PHE A N 1
ATOM 4101 C CA . PHE A 1 516 ? 31.112 6.005 -43.678 1.00 79.56 516 PHE A CA 1
ATOM 4102 C C . PHE A 1 516 ? 30.416 5.255 -44.834 1.00 79.56 516 PHE A C 1
ATOM 4104 O O . PHE A 1 516 ? 29.883 5.901 -45.728 1.00 79.56 516 PHE A O 1
ATOM 4111 N N . MET A 1 517 ? 30.376 3.915 -44.836 1.00 84.25 517 MET A N 1
ATOM 4112 C CA . MET A 1 517 ? 29.638 3.141 -45.847 1.00 84.25 517 MET A CA 1
ATOM 4113 C C . MET A 1 517 ? 28.148 2.959 -45.515 1.00 84.25 517 MET A C 1
ATOM 4115 O O . MET A 1 517 ? 27.368 2.688 -46.427 1.00 84.25 517 MET A O 1
ATOM 4119 N N . ASN A 1 518 ? 27.744 3.138 -44.250 1.00 82.06 518 ASN A N 1
ATOM 4120 C CA . ASN A 1 518 ? 26.364 2.952 -43.774 1.00 82.06 518 ASN A CA 1
ATOM 4121 C C . ASN A 1 518 ? 25.279 3.839 -44.440 1.00 82.06 518 ASN A C 1
ATOM 4123 O O . ASN A 1 518 ? 24.141 3.372 -44.498 1.00 82.06 518 ASN A O 1
ATOM 4127 N N . PRO A 1 519 ? 25.544 5.072 -44.941 1.00 86.06 519 PRO A N 1
ATOM 4128 C CA . PRO A 1 519 ? 24.513 5.929 -45.552 1.00 86.06 519 PRO A CA 1
ATOM 4129 C C . PRO A 1 519 ? 23.834 5.357 -46.807 1.00 86.06 519 PRO A C 1
ATOM 4131 O O . PRO A 1 519 ? 22.798 5.871 -47.236 1.00 86.06 519 PRO A O 1
ATOM 4134 N N . LEU A 1 520 ? 24.411 4.308 -47.404 1.00 87.12 520 LEU A N 1
ATOM 4135 C CA . LEU A 1 520 ? 23.820 3.523 -48.484 1.00 87.12 520 LEU A CA 1
ATOM 4136 C C . LEU A 1 520 ? 23.870 2.036 -48.119 1.00 87.12 520 LEU A C 1
ATOM 4138 O O . LEU A 1 520 ? 24.904 1.519 -47.701 1.00 87.12 520 LEU A O 1
ATOM 4142 N N . ALA A 1 521 ? 22.762 1.323 -48.325 1.00 88.94 521 ALA A N 1
ATOM 4143 C CA . ALA A 1 521 ? 22.708 -0.116 -48.083 1.00 88.94 521 ALA A CA 1
ATOM 4144 C C . ALA A 1 521 ? 23.717 -0.877 -48.966 1.00 88.94 521 ALA A C 1
ATOM 4146 O O . ALA A 1 521 ? 23.922 -0.526 -50.128 1.00 88.94 521 ALA A O 1
ATOM 4147 N N . THR A 1 522 ? 24.281 -1.978 -48.457 1.00 87.75 522 THR A N 1
ATOM 4148 C CA . THR A 1 522 ? 25.270 -2.821 -49.164 1.00 87.75 522 THR A CA 1
ATOM 4149 C C . THR A 1 522 ? 24.821 -3.227 -50.574 1.00 87.75 522 THR A C 1
ATOM 4151 O O . THR A 1 522 ? 25.625 -3.255 -51.502 1.00 87.75 522 THR A O 1
ATOM 4154 N N . ASN A 1 523 ? 23.520 -3.465 -50.766 1.00 92.62 523 ASN A N 1
ATOM 4155 C CA . ASN A 1 523 ? 22.944 -3.799 -52.071 1.00 92.62 523 ASN A CA 1
ATOM 4156 C C . ASN A 1 523 ? 23.112 -2.658 -53.095 1.00 92.62 523 ASN A C 1
ATOM 4158 O O . ASN A 1 523 ? 23.393 -2.919 -54.260 1.00 92.62 523 ASN A O 1
ATOM 4162 N N . ILE A 1 524 ? 23.000 -1.395 -52.665 1.00 92.31 524 ILE A N 1
ATOM 4163 C CA . ILE A 1 524 ? 23.188 -0.220 -53.531 1.00 92.31 524 ILE A CA 1
ATOM 4164 C C . ILE A 1 524 ? 24.652 -0.122 -53.970 1.00 92.31 524 ILE A C 1
ATOM 4166 O O . ILE A 1 524 ? 24.914 0.093 -55.150 1.00 92.31 524 ILE A O 1
ATOM 4170 N N . TRP A 1 525 ? 25.606 -0.368 -53.065 1.00 91.06 525 TRP A N 1
ATOM 4171 C CA . TRP A 1 525 ? 27.033 -0.427 -53.408 1.00 91.06 525 TRP A CA 1
ATOM 4172 C C . TRP A 1 525 ? 27.337 -1.488 -54.482 1.00 91.06 525 TRP A C 1
ATOM 4174 O O . TRP A 1 525 ? 28.083 -1.214 -55.423 1.00 91.06 525 TRP A O 1
ATOM 4184 N N . LEU A 1 526 ? 26.710 -2.669 -54.402 1.00 92.00 526 LEU A N 1
ATOM 4185 C CA . LEU A 1 526 ? 26.833 -3.720 -55.424 1.00 92.00 526 LEU A CA 1
ATOM 4186 C C . LEU A 1 526 ? 26.217 -3.313 -56.774 1.00 92.00 526 LEU A C 1
ATOM 4188 O O . LEU A 1 526 ? 26.791 -3.612 -57.826 1.00 92.00 526 LEU A O 1
ATOM 4192 N N . TYR A 1 527 ? 25.089 -2.596 -56.770 1.00 93.19 527 TYR A N 1
ATOM 4193 C CA . TYR A 1 527 ? 24.495 -2.050 -57.994 1.00 93.19 527 TYR A CA 1
ATOM 4194 C C . TYR A 1 527 ? 25.346 -0.934 -58.615 1.00 93.19 527 TYR A C 1
ATOM 4196 O O . TYR A 1 527 ? 25.516 -0.926 -59.832 1.00 93.19 527 TYR A O 1
ATOM 4204 N N . VAL A 1 528 ? 25.950 -0.046 -57.815 1.00 92.44 528 VAL A N 1
ATOM 4205 C CA . VAL A 1 528 ? 26.885 0.986 -58.306 1.00 92.44 528 VAL A CA 1
ATOM 4206 C C . VAL A 1 528 ? 28.128 0.348 -58.932 1.00 92.44 528 VAL A C 1
ATOM 4208 O O . VAL A 1 528 ? 28.529 0.752 -60.023 1.00 92.44 528 VAL A O 1
ATOM 4211 N N . LEU A 1 529 ? 28.699 -0.692 -58.312 1.00 92.12 529 LEU A N 1
ATOM 4212 C CA . LEU A 1 529 ? 29.825 -1.444 -58.881 1.00 92.12 529 LEU A CA 1
ATOM 4213 C C . LEU A 1 529 ? 29.448 -2.120 -60.211 1.00 92.12 529 LEU A C 1
ATOM 4215 O O . LEU A 1 529 ? 30.210 -2.077 -61.177 1.00 92.12 529 LEU A O 1
ATOM 4219 N N . SER A 1 530 ? 28.251 -2.706 -60.278 1.00 92.38 530 SER A N 1
ATOM 4220 C CA . SER A 1 530 ? 27.734 -3.365 -61.481 1.00 92.38 530 SER A CA 1
ATOM 4221 C C . SER A 1 530 ? 27.475 -2.359 -62.615 1.00 92.38 530 SER A C 1
ATOM 4223 O O . SER A 1 530 ? 27.863 -2.604 -63.757 1.00 92.38 530 SER A O 1
ATOM 4225 N N . ALA A 1 531 ? 26.897 -1.193 -62.301 1.00 93.19 531 ALA A N 1
ATOM 4226 C CA . ALA A 1 531 ? 26.697 -0.091 -63.241 1.00 93.19 531 ALA A CA 1
ATOM 4227 C C . ALA A 1 531 ? 28.033 0.482 -63.748 1.00 93.19 531 ALA A C 1
ATOM 4229 O O . ALA A 1 531 ? 28.184 0.692 -64.949 1.00 93.19 531 ALA A O 1
ATOM 4230 N N . TYR A 1 532 ? 29.025 0.656 -62.869 1.00 93.62 532 TYR A N 1
ATOM 4231 C CA . TYR A 1 532 ? 30.383 1.076 -63.233 1.00 93.62 532 TYR A CA 1
ATOM 4232 C C . TYR A 1 532 ? 31.023 0.134 -64.267 1.00 93.62 532 TYR A C 1
ATOM 4234 O O . TYR A 1 532 ? 31.533 0.596 -65.291 1.00 93.62 532 TYR A O 1
ATOM 4242 N N . VAL A 1 533 ? 30.951 -1.185 -64.051 1.00 94.25 533 VAL A N 1
ATOM 4243 C CA . VAL A 1 533 ? 31.480 -2.178 -65.003 1.00 94.25 533 VAL A CA 1
ATOM 4244 C C . VAL A 1 533 ? 30.703 -2.151 -66.321 1.00 94.25 533 VAL A C 1
ATOM 4246 O O . VAL A 1 533 ? 31.315 -2.098 -67.390 1.00 94.25 533 VAL A O 1
ATOM 4249 N N . LEU A 1 534 ? 29.369 -2.123 -66.261 1.00 94.25 534 LEU A N 1
ATOM 4250 C CA . LEU A 1 534 ? 28.504 -2.087 -67.442 1.00 94.25 534 LEU A CA 1
ATOM 4251 C C . LEU A 1 534 ? 28.761 -0.848 -68.312 1.00 94.25 534 LEU A C 1
ATOM 4253 O O . LEU A 1 534 ? 28.903 -0.970 -69.530 1.00 94.25 534 LEU A O 1
ATOM 4257 N N . VAL A 1 535 ? 28.862 0.336 -67.703 1.00 93.31 535 VAL A N 1
ATOM 4258 C CA . VAL A 1 535 ? 29.128 1.596 -68.412 1.00 93.31 535 VAL A CA 1
ATOM 4259 C C . VAL A 1 535 ? 30.545 1.620 -68.977 1.00 93.31 535 VAL A C 1
ATOM 4261 O O . VAL A 1 535 ? 30.712 2.011 -70.128 1.00 93.31 535 VAL A O 1
ATOM 4264 N N . SER A 1 536 ? 31.550 1.128 -68.245 1.00 92.50 536 SER A N 1
ATOM 4265 C CA . SER A 1 536 ? 32.936 1.045 -68.740 1.00 92.50 536 SER A CA 1
ATOM 4266 C C . SER A 1 536 ? 33.053 0.153 -69.984 1.00 92.50 536 SER A C 1
ATOM 4268 O O . SER A 1 536 ? 33.700 0.527 -70.964 1.00 92.50 536 SER A O 1
ATOM 4270 N N . ILE A 1 537 ? 32.384 -1.008 -69.981 1.00 92.31 537 ILE A N 1
ATOM 4271 C CA . ILE A 1 537 ? 32.331 -1.921 -71.135 1.00 92.31 537 ILE A CA 1
ATOM 4272 C C . ILE A 1 537 ? 31.538 -1.291 -72.286 1.00 92.31 537 ILE A C 1
ATOM 4274 O O . ILE A 1 537 ? 31.991 -1.323 -73.428 1.00 92.31 537 ILE A O 1
ATOM 4278 N N . THR A 1 538 ? 30.389 -0.673 -72.000 1.00 90.50 538 THR A N 1
ATOM 4279 C CA . THR A 1 538 ? 29.566 0.007 -73.015 1.00 90.50 538 THR A CA 1
ATOM 4280 C C . THR A 1 538 ? 30.346 1.138 -73.685 1.00 90.50 538 THR A C 1
ATOM 4282 O O . THR A 1 538 ? 30.348 1.237 -74.910 1.00 90.50 538 THR A O 1
ATOM 4285 N N . MET A 1 539 ? 31.076 1.944 -72.910 1.00 89.12 539 MET A N 1
ATOM 4286 C CA . MET A 1 539 ? 31.925 3.023 -73.412 1.00 89.12 539 MET A CA 1
ATOM 4287 C C . MET A 1 539 ? 33.041 2.483 -74.315 1.00 89.12 539 MET A C 1
ATOM 4289 O O . MET A 1 539 ? 33.213 2.979 -75.426 1.00 89.12 539 MET A O 1
ATOM 4293 N N . PHE A 1 540 ? 33.732 1.416 -73.896 1.00 89.75 540 PHE A N 1
ATOM 4294 C CA . PHE A 1 540 ? 34.747 0.737 -74.711 1.00 89.75 540 PHE A CA 1
ATOM 4295 C C . PHE A 1 540 ? 34.176 0.215 -76.042 1.00 89.75 540 PHE A C 1
ATOM 4297 O O . PHE A 1 540 ? 34.751 0.450 -77.106 1.00 89.75 540 PHE A O 1
ATOM 4304 N N . VAL A 1 541 ? 33.024 -0.461 -76.002 1.00 89.06 541 VAL A N 1
ATOM 4305 C CA . VAL A 1 541 ? 32.360 -1.029 -77.186 1.00 89.06 541 VAL A CA 1
ATOM 4306 C C . VAL A 1 541 ? 31.904 0.075 -78.146 1.00 89.06 541 VAL A C 1
ATOM 4308 O O . VAL A 1 541 ? 32.233 0.038 -79.333 1.00 89.06 541 VAL A O 1
ATOM 4311 N N . VAL A 1 542 ? 31.204 1.096 -77.644 1.00 88.25 542 VAL A N 1
ATOM 4312 C CA . VAL A 1 542 ? 30.711 2.220 -78.454 1.00 88.25 542 VAL A CA 1
ATOM 4313 C C . VAL A 1 542 ? 31.871 3.030 -79.038 1.00 88.25 542 VAL A C 1
ATOM 4315 O O . VAL A 1 542 ? 31.815 3.393 -80.215 1.00 88.25 542 VAL A O 1
ATOM 4318 N N . ALA A 1 543 ? 32.950 3.257 -78.284 1.00 85.25 543 ALA A N 1
ATOM 4319 C CA . ALA A 1 543 ? 34.145 3.925 -78.795 1.00 85.25 543 ALA A CA 1
ATOM 4320 C C . ALA A 1 543 ? 34.894 3.082 -79.842 1.00 85.25 543 ALA A C 1
ATOM 4322 O O . ALA A 1 543 ? 35.442 3.640 -80.791 1.00 85.25 543 ALA A O 1
ATOM 4323 N N . ARG A 1 544 ? 34.898 1.743 -79.730 1.00 83.88 544 ARG A N 1
ATOM 4324 C CA . ARG A 1 544 ? 35.509 0.851 -80.734 1.00 83.88 544 ARG A CA 1
ATOM 4325 C C . ARG A 1 544 ? 34.761 0.888 -82.067 1.00 83.88 544 ARG A C 1
ATOM 4327 O O . ARG A 1 544 ? 35.428 0.844 -83.104 1.00 83.88 544 ARG A O 1
ATOM 4334 N N . PHE A 1 545 ? 33.426 0.956 -82.029 1.00 82.94 545 PHE A N 1
ATOM 4335 C CA . PHE A 1 545 ? 32.551 0.965 -83.208 1.00 82.94 545 PHE A CA 1
ATOM 4336 C C . PHE A 1 545 ? 32.343 2.349 -83.839 1.00 82.94 545 PHE A C 1
ATOM 4338 O O . PHE A 1 545 ? 32.086 2.420 -85.037 1.00 82.94 545 PHE A O 1
ATOM 4345 N N . SER A 1 546 ? 32.447 3.441 -83.077 1.00 83.69 546 SER A N 1
ATOM 4346 C CA . SER A 1 546 ? 32.204 4.801 -83.585 1.00 83.69 546 SER A CA 1
ATOM 4347 C C . SER A 1 546 ? 33.412 5.318 -84.384 1.00 83.69 546 SER A C 1
ATOM 4349 O O . SER A 1 546 ? 34.452 5.572 -83.773 1.00 83.69 546 SER A O 1
ATOM 4351 N N . PRO A 1 547 ? 33.316 5.552 -85.713 1.00 75.00 547 PRO A N 1
ATOM 4352 C CA . PRO A 1 547 ? 34.474 5.957 -86.522 1.00 75.00 547 PRO A CA 1
ATOM 4353 C C . PRO A 1 547 ? 35.099 7.284 -86.071 1.00 75.00 547 PRO A C 1
ATOM 4355 O O . PRO A 1 547 ? 36.306 7.460 -86.159 1.00 75.00 547 PRO A O 1
ATOM 4358 N N . CYS A 1 548 ? 34.300 8.198 -85.513 1.00 74.00 548 CYS A N 1
ATOM 4359 C CA . CYS A 1 548 ? 34.751 9.520 -85.068 1.00 74.00 548 CYS A CA 1
ATOM 4360 C C . CYS A 1 548 ? 35.677 9.514 -83.830 1.00 74.00 548 CYS A C 1
ATOM 4362 O O . CYS A 1 548 ? 36.236 10.559 -83.507 1.00 74.00 548 CYS A O 1
ATOM 4364 N N . GLU A 1 549 ? 35.841 8.380 -83.133 1.00 80.44 549 GLU A N 1
ATOM 4365 C CA . GLU A 1 549 ? 36.825 8.225 -82.037 1.00 80.44 549 GLU A CA 1
ATOM 4366 C C . GLU A 1 549 ? 38.201 7.740 -82.530 1.00 80.44 549 GLU A C 1
ATOM 4368 O O . GLU A 1 549 ? 39.170 7.683 -81.768 1.00 80.44 549 GLU A O 1
ATOM 4373 N N . TRP A 1 550 ? 38.305 7.379 -83.810 1.00 78.88 550 TRP A N 1
ATOM 4374 C CA . TRP A 1 550 ? 39.543 6.950 -84.443 1.00 78.88 550 TRP A CA 1
ATOM 4375 C C . TRP A 1 550 ? 40.251 8.170 -85.035 1.00 78.88 550 TRP A C 1
ATOM 4377 O O . TRP A 1 550 ? 39.822 8.708 -86.053 1.00 78.88 550 TRP A O 1
ATOM 4387 N N . GLN A 1 551 ? 41.351 8.611 -84.411 1.00 68.81 551 GLN A N 1
ATOM 4388 C CA . GLN A 1 551 ? 42.128 9.763 -84.882 1.00 68.81 551 GLN A CA 1
ATOM 4389 C C . GLN A 1 551 ? 43.592 9.405 -85.179 1.00 68.81 551 GLN A C 1
ATOM 4391 O O . GLN A 1 551 ? 44.236 8.694 -84.408 1.00 68.81 551 GLN A O 1
ATOM 4396 N N . ASN A 1 552 ? 44.142 9.933 -86.277 1.00 68.44 552 ASN A N 1
ATOM 4397 C CA . ASN A 1 552 ? 45.586 9.926 -86.520 1.00 68.44 552 ASN A CA 1
ATOM 4398 C C . ASN A 1 552 ? 46.270 10.857 -85.484 1.00 68.44 552 ASN A C 1
ATOM 4400 O O . ASN A 1 552 ? 45.921 12.041 -85.426 1.00 68.44 552 ASN A O 1
ATOM 4404 N N . PRO A 1 553 ? 47.208 10.364 -84.647 1.00 63.69 553 PRO A N 1
ATOM 4405 C CA . PRO A 1 553 ? 47.895 11.183 -83.645 1.00 63.69 553 PRO A CA 1
ATOM 4406 C C . PRO A 1 553 ? 48.819 12.259 -84.244 1.00 63.69 553 PRO A C 1
ATOM 4408 O O . PRO A 1 553 ? 49.159 13.208 -83.537 1.00 63.69 553 PRO A O 1
ATOM 4411 N N . HIS A 1 554 ? 49.191 12.150 -85.524 1.00 66.38 554 HIS A N 1
ATOM 4412 C CA . HIS A 1 554 ? 49.990 13.133 -86.256 1.00 66.38 554 HIS A CA 1
ATOM 4413 C C . HIS A 1 554 ? 49.262 13.570 -87.541 1.00 66.38 554 HIS A C 1
ATOM 4415 O O . HIS A 1 554 ? 49.633 13.148 -88.632 1.00 66.38 554 HIS A O 1
ATOM 4421 N N . PRO A 1 555 ? 48.245 14.454 -87.453 1.00 59.75 555 PRO A N 1
ATOM 4422 C CA . PRO A 1 555 ? 47.448 14.885 -88.611 1.00 59.75 555 PRO A CA 1
ATOM 4423 C C . PRO A 1 555 ? 48.225 15.703 -89.665 1.00 59.75 555 PRO A C 1
ATOM 4425 O O . PRO A 1 555 ? 47.635 16.121 -90.656 1.00 59.75 555 PRO A O 1
ATOM 4428 N N . CYS A 1 556 ? 49.523 15.944 -89.453 1.00 61.00 556 CYS A N 1
ATOM 4429 C CA . CYS A 1 556 ? 50.422 16.620 -90.392 1.00 61.00 556 CYS A CA 1
ATOM 4430 C C . CYS A 1 556 ? 51.273 15.647 -91.236 1.00 61.00 556 CYS A C 1
ATOM 4432 O O . CYS A 1 556 ? 51.957 16.102 -92.148 1.00 61.00 556 CYS A O 1
ATOM 4434 N N . GLU A 1 557 ? 51.256 14.340 -90.943 1.00 63.22 557 GLU A N 1
ATOM 4435 C CA . GLU A 1 557 ? 51.866 13.291 -91.774 1.00 63.22 557 GLU A CA 1
ATOM 4436 C C . GLU A 1 557 ? 50.757 12.547 -92.530 1.00 63.22 557 GLU A C 1
ATOM 4438 O O . GLU A 1 557 ? 49.838 12.005 -91.913 1.00 63.22 557 GLU A O 1
ATOM 4443 N N . ILE A 1 558 ? 50.829 12.526 -93.864 1.00 60.22 558 ILE A N 1
ATOM 4444 C CA . ILE A 1 558 ? 49.787 11.935 -94.725 1.00 60.22 558 ILE A CA 1
ATOM 4445 C C . ILE A 1 558 ? 49.994 10.419 -94.856 1.00 60.22 558 ILE A C 1
ATOM 4447 O O . ILE A 1 558 ? 49.039 9.650 -94.873 1.00 60.22 558 ILE A O 1
ATOM 4451 N N . ASP A 1 559 ? 51.256 9.998 -94.897 1.00 54.59 559 ASP A N 1
ATOM 4452 C CA . ASP A 1 559 ? 51.741 8.646 -95.188 1.00 54.59 559 ASP A CA 1
ATOM 4453 C C . ASP A 1 559 ? 51.380 7.606 -94.107 1.00 54.59 559 ASP A C 1
ATOM 4455 O O . ASP A 1 559 ? 51.467 6.399 -94.335 1.00 54.59 559 ASP A O 1
ATOM 4459 N N . ASN A 1 560 ? 50.989 8.065 -92.913 1.00 56.50 560 ASN A N 1
ATOM 4460 C CA . ASN A 1 560 ? 50.756 7.235 -91.736 1.00 56.50 560 ASN A CA 1
ATOM 4461 C C . ASN A 1 560 ? 49.252 7.056 -91.447 1.00 56.50 560 ASN A C 1
ATOM 4463 O O . ASN A 1 560 ? 48.681 7.754 -90.609 1.00 56.50 560 ASN A O 1
ATOM 4467 N N . GLU A 1 561 ? 48.624 6.026 -92.028 1.00 56.72 561 GLU A N 1
ATOM 4468 C CA . GLU A 1 561 ? 47.255 5.567 -91.688 1.00 56.72 561 GLU A CA 1
ATOM 4469 C C . GLU A 1 561 ? 47.138 4.927 -90.275 1.00 56.72 561 GLU A C 1
ATOM 4471 O O . GLU A 1 561 ? 46.266 4.100 -90.000 1.00 56.72 561 GLU A O 1
ATOM 4476 N N . LEU A 1 562 ? 48.013 5.289 -89.332 1.00 61.22 562 LEU A N 1
ATOM 4477 C CA . LEU A 1 562 ? 48.042 4.746 -87.971 1.00 61.22 562 LEU A CA 1
ATOM 4478 C C . LEU A 1 562 ? 47.005 5.430 -87.075 1.00 61.22 562 LEU A C 1
ATOM 4480 O O . LEU A 1 562 ? 47.315 6.241 -86.200 1.00 61.22 562 LEU A O 1
ATOM 4484 N N . VAL A 1 563 ? 45.743 5.073 -87.286 1.00 65.50 563 VAL A N 1
ATOM 4485 C CA . VAL A 1 563 ? 44.622 5.639 -86.537 1.00 65.50 563 VAL A CA 1
ATOM 4486 C C . VAL A 1 563 ? 44.546 5.041 -85.124 1.00 65.50 563 VAL A C 1
ATOM 4488 O O . VAL A 1 563 ? 44.416 3.829 -84.946 1.00 65.50 563 VAL A O 1
ATOM 4491 N N . LYS A 1 564 ? 44.617 5.891 -84.092 1.00 69.06 564 LYS A N 1
ATOM 4492 C CA . LYS A 1 564 ? 44.671 5.490 -82.679 1.00 69.06 564 LYS A CA 1
ATOM 4493 C C . LYS A 1 564 ? 43.391 5.884 -81.944 1.00 69.06 564 LYS A C 1
ATOM 4495 O O . LYS A 1 564 ? 43.039 7.058 -81.874 1.00 69.06 564 LYS A O 1
ATOM 4500 N N . ASN A 1 565 ? 42.735 4.903 -81.330 1.00 78.94 565 ASN A N 1
ATOM 4501 C CA . ASN A 1 565 ? 41.625 5.134 -80.408 1.00 78.94 565 ASN A CA 1
ATOM 4502 C C . ASN A 1 565 ? 42.158 5.390 -78.986 1.00 78.94 565 ASN A C 1
ATOM 4504 O O . ASN A 1 565 ? 43.083 4.710 -78.532 1.00 78.94 565 ASN A O 1
ATOM 4508 N N . GLN A 1 566 ? 41.597 6.379 -78.288 1.00 78.69 566 GLN A N 1
ATOM 4509 C CA . GLN A 1 566 ? 42.010 6.753 -76.929 1.00 78.69 566 GLN A CA 1
ATOM 4510 C C . GLN A 1 566 ? 41.323 5.905 -75.842 1.00 78.69 566 GLN A C 1
ATOM 4512 O O . GLN A 1 566 ? 41.884 5.730 -74.759 1.00 78.69 566 GLN A O 1
ATOM 4517 N N . PHE A 1 567 ? 40.163 5.313 -76.136 1.00 81.88 567 PHE A N 1
ATOM 4518 C CA . PHE A 1 567 ? 39.398 4.461 -75.224 1.00 81.88 567 PHE A CA 1
ATOM 4519 C C . PHE A 1 567 ? 39.806 2.985 -75.365 1.00 81.88 567 PHE A C 1
ATOM 4521 O O . PHE A 1 567 ? 39.129 2.168 -75.986 1.00 81.88 567 PHE A O 1
ATOM 4528 N N . SER A 1 568 ? 40.937 2.622 -74.755 1.00 84.75 568 SER A N 1
ATOM 4529 C CA . SER A 1 568 ? 41.223 1.220 -74.408 1.00 84.75 568 SER A CA 1
ATOM 4530 C C . SER A 1 568 ? 40.271 0.735 -73.300 1.00 84.75 568 SER A C 1
ATOM 4532 O O . SER A 1 568 ? 39.617 1.550 -72.648 1.00 84.75 568 SER A O 1
ATOM 4534 N N . LEU A 1 569 ? 40.204 -0.574 -73.032 1.00 85.06 569 LEU A N 1
ATOM 4535 C CA . LEU A 1 569 ? 39.377 -1.101 -71.936 1.00 85.06 569 LEU A CA 1
ATOM 4536 C C . LEU A 1 569 ? 39.781 -0.483 -70.581 1.00 85.06 569 LEU A C 1
ATOM 4538 O O . LEU A 1 569 ? 38.929 0.028 -69.862 1.00 85.06 569 LEU A O 1
ATOM 4542 N N . ALA A 1 570 ? 41.085 -0.437 -70.283 1.00 86.56 570 ALA A N 1
ATOM 4543 C CA . ALA A 1 570 ? 41.618 0.193 -69.072 1.00 86.56 570 ALA A CA 1
ATOM 4544 C C . ALA A 1 570 ? 41.333 1.706 -69.019 1.00 86.56 570 ALA A C 1
ATOM 4546 O O . ALA A 1 570 ? 40.911 2.217 -67.986 1.00 86.56 570 ALA A O 1
ATOM 4547 N N . ASN A 1 571 ? 41.482 2.410 -70.145 1.00 87.50 571 ASN A N 1
ATOM 4548 C CA . ASN A 1 571 ? 41.185 3.842 -70.240 1.00 87.50 571 ASN A CA 1
ATOM 4549 C C . ASN A 1 571 ? 39.681 4.133 -70.094 1.00 87.50 571 ASN A C 1
ATOM 4551 O O . ASN A 1 571 ? 39.310 5.192 -69.600 1.00 87.50 571 ASN A O 1
ATOM 4555 N N . SER A 1 572 ? 38.814 3.196 -70.491 1.00 89.19 572 SER A N 1
ATOM 4556 C CA . SER A 1 572 ? 37.359 3.313 -70.333 1.00 89.19 572 SER A CA 1
ATOM 4557 C C . SER A 1 572 ? 36.957 3.153 -68.868 1.00 89.19 572 SER A C 1
ATOM 4559 O O . SER A 1 572 ? 36.229 3.993 -68.354 1.00 89.19 572 SER A O 1
ATOM 4561 N N . PHE A 1 573 ? 37.521 2.166 -68.160 1.00 90.56 573 PHE A N 1
ATOM 4562 C CA . PHE A 1 573 ? 37.399 2.077 -66.699 1.00 90.56 573 PHE A CA 1
ATOM 4563 C C . PHE A 1 573 ? 37.934 3.343 -66.002 1.00 90.56 573 PHE A C 1
ATOM 4565 O O . PHE A 1 573 ? 37.266 3.884 -65.122 1.00 90.56 573 PHE A O 1
ATOM 4572 N N . TRP A 1 574 ? 39.087 3.871 -66.438 1.00 89.69 574 TRP A N 1
ATOM 4573 C CA . TRP A 1 574 ? 39.678 5.102 -65.894 1.00 89.69 574 TRP A CA 1
ATOM 4574 C C . TRP A 1 574 ? 38.789 6.345 -66.096 1.00 89.69 574 TRP A C 1
ATOM 4576 O O . TRP A 1 574 ? 38.577 7.120 -65.164 1.00 89.69 574 TRP A O 1
ATOM 4586 N N . PHE A 1 575 ? 38.200 6.506 -67.284 1.00 89.00 575 PHE A N 1
ATOM 4587 C CA . PHE A 1 575 ? 37.208 7.550 -67.570 1.00 89.00 575 PHE A CA 1
ATOM 4588 C C . PHE A 1 575 ? 35.980 7.431 -66.651 1.00 89.00 575 PHE A C 1
ATOM 4590 O O . PHE A 1 575 ? 35.532 8.414 -66.053 1.00 89.00 575 PHE A O 1
ATOM 4597 N N . THR A 1 576 ? 35.439 6.220 -66.494 1.00 89.69 576 THR A N 1
ATOM 4598 C CA . THR A 1 576 ? 34.222 5.977 -65.708 1.00 89.69 576 THR A CA 1
ATOM 4599 C C . THR A 1 576 ? 34.454 6.155 -64.197 1.00 89.69 576 THR A C 1
ATOM 4601 O O . THR A 1 576 ? 33.559 6.652 -63.513 1.00 89.69 576 THR A O 1
ATOM 4604 N N . ILE A 1 577 ? 35.650 5.855 -63.662 1.00 90.06 577 ILE A N 1
ATOM 4605 C CA . ILE A 1 577 ? 35.978 6.108 -62.242 1.00 90.06 577 ILE A CA 1
ATOM 4606 C C . ILE A 1 577 ? 36.320 7.581 -61.970 1.00 90.06 577 ILE A C 1
ATOM 4608 O O . ILE A 1 577 ? 35.844 8.130 -60.979 1.00 90.06 577 ILE A O 1
ATOM 4612 N N . GLY A 1 578 ? 37.056 8.263 -62.858 1.00 88.50 578 GLY A N 1
ATOM 4613 C CA . GLY A 1 578 ? 37.379 9.692 -62.701 1.00 88.50 578 GLY A CA 1
ATOM 4614 C C . GLY A 1 578 ? 36.137 10.594 -62.724 1.00 88.50 578 GLY A C 1
ATOM 4615 O O . GLY A 1 578 ? 36.052 11.586 -61.998 1.00 88.50 578 GLY A O 1
ATOM 4616 N N . THR A 1 579 ? 35.120 10.194 -63.492 1.00 87.12 579 THR A N 1
ATOM 4617 C CA . THR A 1 579 ? 33.802 10.850 -63.528 1.00 87.12 579 THR A CA 1
ATOM 4618 C C . THR A 1 579 ? 32.907 10.486 -62.335 1.00 87.12 579 THR A C 1
ATOM 4620 O O . THR A 1 579 ? 32.132 11.332 -61.892 1.00 87.12 579 THR A O 1
ATOM 4623 N N . LEU A 1 580 ? 33.043 9.288 -61.749 1.00 89.12 580 LEU A N 1
ATOM 4624 C CA . LEU A 1 580 ? 32.399 8.933 -60.473 1.00 89.12 580 LEU A CA 1
ATOM 4625 C C . LEU A 1 580 ? 33.020 9.679 -59.280 1.00 89.12 580 LEU A C 1
ATOM 4627 O O . LEU A 1 580 ? 32.315 10.030 -58.344 1.00 89.12 580 LEU A O 1
ATOM 4631 N N . MET A 1 581 ? 34.324 9.956 -59.312 1.00 88.56 581 MET A N 1
ATOM 4632 C CA . MET A 1 581 ? 35.038 10.696 -58.260 1.00 88.56 581 MET A CA 1
ATOM 4633 C C . MET A 1 581 ? 35.001 12.226 -58.441 1.00 88.56 581 MET A C 1
ATOM 4635 O O . MET A 1 581 ? 35.672 12.937 -57.700 1.00 88.56 581 MET A O 1
ATOM 4639 N N . GLN A 1 582 ? 34.240 12.742 -59.417 1.00 85.44 582 GLN A N 1
ATOM 4640 C CA . GLN A 1 582 ? 34.119 14.175 -59.755 1.00 85.44 582 GLN A CA 1
ATOM 4641 C C . GLN A 1 582 ? 35.438 14.894 -60.121 1.00 85.44 582 GLN A C 1
ATOM 4643 O O . GLN A 1 582 ? 35.463 16.117 -60.218 1.00 85.44 582 GLN A O 1
ATOM 4648 N N . GLN A 1 583 ? 36.524 14.159 -60.377 1.00 83.25 583 GLN A N 1
ATOM 4649 C CA . GLN A 1 583 ? 37.827 14.732 -60.755 1.00 83.25 583 GLN A CA 1
ATOM 4650 C C . GLN A 1 583 ? 37.972 14.929 -62.273 1.00 83.25 583 GLN A C 1
ATOM 4652 O O . GLN A 1 583 ? 38.850 15.662 -62.723 1.00 83.25 583 GLN A O 1
ATOM 4657 N N . GLY A 1 584 ? 37.099 14.299 -63.066 1.00 80.31 584 GLY A N 1
ATOM 4658 C CA . GLY A 1 584 ? 37.195 14.291 -64.523 1.00 80.31 584 GLY A CA 1
ATOM 4659 C C . GLY A 1 584 ? 38.307 13.366 -65.026 1.00 80.31 584 GLY A C 1
ATOM 4660 O O . GLY A 1 584 ? 38.827 12.526 -64.293 1.00 80.31 584 GLY A O 1
ATOM 4661 N N . SER A 1 585 ? 38.644 13.486 -66.308 1.00 81.62 585 SER A N 1
ATOM 4662 C CA . SER A 1 585 ? 39.744 12.746 -66.931 1.00 81.62 585 SER A CA 1
ATOM 4663 C C . SER A 1 585 ? 40.228 13.462 -68.186 1.00 81.62 585 SER A C 1
ATOM 4665 O O . SER A 1 585 ? 39.406 14.008 -68.918 1.00 81.62 585 SER A O 1
ATOM 4667 N N . ASP A 1 586 ? 41.515 13.344 -68.514 1.00 79.31 586 ASP A N 1
ATOM 4668 C CA . ASP A 1 586 ? 42.099 13.905 -69.749 1.00 79.31 586 ASP A CA 1
ATOM 4669 C C . ASP A 1 586 ? 41.529 13.284 -71.047 1.00 79.31 586 ASP A C 1
ATOM 4671 O O . ASP A 1 586 ? 41.764 13.773 -72.155 1.00 79.31 586 ASP A O 1
ATOM 4675 N N . LEU A 1 587 ? 40.777 12.187 -70.918 1.00 79.75 587 LEU A N 1
ATOM 4676 C CA . LEU A 1 587 ? 40.106 11.471 -71.998 1.00 79.75 587 LEU A CA 1
ATOM 4677 C C . LEU A 1 587 ? 38.746 12.116 -72.297 1.00 79.75 587 LEU A C 1
ATOM 4679 O O . LEU A 1 587 ? 37.816 12.023 -71.497 1.00 79.75 587 LEU A O 1
ATOM 4683 N N . ASN A 1 588 ? 38.615 12.729 -73.474 1.00 80.56 588 ASN A N 1
ATOM 4684 C CA . ASN A 1 588 ? 37.413 13.461 -73.877 1.00 80.56 588 ASN A CA 1
ATOM 4685 C C . ASN A 1 588 ? 36.678 12.752 -75.032 1.00 80.56 588 ASN A C 1
ATOM 4687 O O . ASN A 1 588 ? 37.243 12.676 -76.126 1.00 80.56 588 ASN A O 1
ATOM 4691 N N . PRO A 1 589 ? 35.426 12.279 -74.847 1.00 84.06 589 PRO A N 1
ATOM 4692 C CA . PRO A 1 589 ? 34.656 11.636 -75.911 1.00 84.06 589 PRO A CA 1
ATOM 4693 C C . PRO A 1 589 ? 34.296 12.614 -77.036 1.00 84.06 589 PRO A C 1
ATOM 4695 O O . PRO A 1 589 ? 33.807 13.731 -76.806 1.00 84.06 589 PRO A O 1
ATOM 4698 N N . LYS A 1 590 ? 34.529 12.192 -78.279 1.00 80.00 590 LYS A N 1
ATOM 4699 C CA . LYS A 1 590 ? 34.357 13.018 -79.482 1.00 80.00 590 LYS A CA 1
ATOM 4700 C C . LYS A 1 590 ? 33.091 12.671 -80.251 1.00 80.00 590 LYS A C 1
ATOM 4702 O O . LYS A 1 590 ? 32.430 13.580 -80.749 1.00 80.00 590 LYS A O 1
ATOM 4707 N N . ALA A 1 591 ? 32.737 11.391 -80.326 1.00 85.94 591 ALA A N 1
ATOM 4708 C CA . ALA A 1 591 ? 31.532 10.938 -81.005 1.00 85.94 591 ALA A CA 1
ATOM 4709 C C . ALA A 1 591 ? 30.263 11.307 -80.218 1.00 85.94 591 ALA A C 1
ATOM 4711 O O . ALA A 1 591 ? 30.238 11.342 -78.988 1.00 85.94 591 ALA A O 1
ATOM 4712 N N . THR A 1 592 ? 29.159 11.549 -80.925 1.00 85.44 592 THR A N 1
ATOM 4713 C CA . THR A 1 592 ? 27.863 11.841 -80.288 1.00 85.44 592 THR A CA 1
ATOM 4714 C C . THR A 1 592 ? 27.371 10.661 -79.441 1.00 85.44 592 THR A C 1
ATOM 4716 O O . THR A 1 592 ? 26.822 10.858 -78.362 1.00 85.44 592 THR A O 1
ATOM 4719 N N . SER A 1 593 ? 27.627 9.431 -79.889 1.00 87.00 593 SER A N 1
ATOM 4720 C CA . SER A 1 593 ? 27.287 8.180 -79.199 1.00 87.00 593 SER A CA 1
ATOM 4721 C C . SER A 1 593 ? 27.987 8.035 -77.839 1.00 87.00 593 SER A C 1
ATOM 4723 O O . SER A 1 593 ? 27.327 7.812 -76.826 1.00 87.00 593 SER A O 1
ATOM 4725 N N . THR A 1 594 ? 29.309 8.219 -77.789 1.00 86.88 594 THR A N 1
ATOM 4726 C CA . THR A 1 594 ? 30.111 8.169 -76.552 1.00 86.88 594 THR A CA 1
ATOM 4727 C C . THR A 1 594 ? 29.775 9.329 -75.612 1.00 86.88 594 THR A C 1
ATOM 4729 O O . THR A 1 594 ? 29.718 9.137 -74.398 1.00 86.88 594 THR A O 1
ATOM 4732 N N . ARG A 1 595 ? 29.463 10.516 -76.150 1.00 90.25 595 ARG A N 1
ATOM 4733 C CA . ARG A 1 595 ? 28.970 11.664 -75.368 1.00 90.25 595 ARG A CA 1
ATOM 4734 C C . ARG A 1 595 ? 27.611 11.416 -74.717 1.00 90.25 595 ARG A C 1
ATOM 4736 O O . ARG A 1 595 ? 27.426 11.838 -73.583 1.00 90.25 595 ARG A O 1
ATOM 4743 N N . ILE A 1 596 ? 26.684 10.722 -75.381 1.00 90.81 596 ILE A N 1
ATOM 4744 C CA . ILE A 1 596 ? 25.390 10.350 -74.780 1.00 90.81 596 ILE A CA 1
ATOM 4745 C C . ILE A 1 596 ? 25.600 9.355 -73.629 1.00 90.81 596 ILE A C 1
ATOM 4747 O O . ILE A 1 596 ? 25.057 9.564 -72.546 1.00 90.81 596 ILE A O 1
ATOM 4751 N N . VAL A 1 597 ? 26.437 8.325 -73.818 1.00 90.94 597 VAL A N 1
ATOM 4752 C CA . VAL A 1 597 ? 26.789 7.368 -72.748 1.00 90.94 597 VAL A CA 1
ATOM 4753 C C . VAL A 1 597 ? 27.437 8.089 -71.559 1.00 90.94 597 VAL A C 1
ATOM 4755 O O . VAL A 1 597 ? 27.016 7.893 -70.419 1.00 90.94 597 VAL A O 1
ATOM 4758 N N . GLY A 1 598 ? 28.404 8.976 -71.819 1.00 89.25 598 GLY A N 1
ATOM 4759 C CA . GLY A 1 598 ? 29.046 9.800 -70.793 1.00 89.25 598 GLY A CA 1
ATOM 4760 C C . GLY A 1 598 ? 28.076 10.745 -70.076 1.00 89.25 598 GLY A C 1
ATOM 4761 O O . GLY A 1 598 ? 28.108 10.824 -68.855 1.00 89.25 598 GLY A O 1
ATOM 4762 N N . GLY A 1 599 ? 27.172 11.410 -70.800 1.00 90.06 599 GLY A N 1
ATOM 4763 C CA . GLY A 1 599 ? 26.192 12.336 -70.225 1.00 90.06 599 GLY A CA 1
ATOM 4764 C C . GLY A 1 599 ? 25.149 11.652 -69.335 1.00 90.06 599 GLY A C 1
ATOM 4765 O O . GLY A 1 599 ? 24.838 12.159 -68.258 1.00 90.06 599 GLY A O 1
ATOM 4766 N N . ILE A 1 600 ? 24.659 10.472 -69.733 1.00 92.94 600 ILE A N 1
ATOM 4767 C CA . ILE A 1 600 ? 23.767 9.653 -68.893 1.00 92.94 600 ILE A CA 1
ATOM 4768 C C . ILE A 1 600 ? 24.510 9.180 -67.636 1.00 92.94 600 ILE A C 1
ATOM 4770 O O . ILE A 1 600 ? 23.956 9.242 -66.538 1.00 92.94 600 ILE A O 1
ATOM 4774 N N . TRP A 1 601 ? 25.775 8.767 -67.774 1.00 93.06 601 TRP A N 1
ATOM 4775 C CA . TRP A 1 601 ? 26.613 8.408 -66.630 1.00 93.06 601 TRP A CA 1
ATOM 4776 C C . TRP A 1 601 ? 26.820 9.588 -65.674 1.00 93.06 601 TRP A C 1
ATOM 4778 O O . TRP A 1 601 ? 26.608 9.423 -64.480 1.00 93.06 601 TRP A O 1
ATOM 4788 N N . TRP A 1 602 ? 27.137 10.787 -66.173 1.00 91.50 602 TRP A N 1
ATOM 4789 C CA . TRP A 1 602 ? 27.294 11.991 -65.345 1.00 91.50 602 TRP A CA 1
ATOM 4790 C C . TRP A 1 602 ? 26.023 12.353 -64.571 1.00 91.50 602 TRP A C 1
ATOM 4792 O O . TRP A 1 602 ? 26.102 12.726 -63.403 1.00 91.50 602 TRP A O 1
ATOM 4802 N N . PHE A 1 603 ? 24.845 12.218 -65.187 1.00 92.69 603 PHE A N 1
ATOM 4803 C CA . PHE A 1 603 ? 23.576 12.443 -64.492 1.00 92.69 603 PHE A CA 1
ATOM 4804 C C . PHE A 1 603 ? 23.341 11.406 -63.381 1.00 92.69 603 PHE A C 1
ATOM 4806 O O . PHE A 1 603 ? 22.959 11.762 -62.266 1.00 92.69 603 PHE A O 1
ATOM 4813 N N . PHE A 1 604 ? 23.638 10.131 -63.654 1.00 92.38 604 PHE A N 1
ATOM 4814 C CA . PHE A 1 604 ? 23.560 9.058 -62.662 1.00 92.38 604 PHE A CA 1
ATOM 4815 C C . PHE A 1 604 ? 24.537 9.269 -61.493 1.00 92.38 604 PHE A C 1
ATOM 4817 O O . PHE A 1 604 ? 24.126 9.181 -60.334 1.00 92.38 604 PHE A O 1
ATOM 4824 N N . THR A 1 605 ? 25.811 9.584 -61.760 1.00 91.56 605 THR A N 1
ATOM 4825 C CA . THR A 1 605 ? 26.806 9.792 -60.696 1.00 91.56 605 THR A CA 1
ATOM 4826 C C . THR A 1 605 ? 26.495 11.023 -59.854 1.00 91.56 605 THR A C 1
ATOM 4828 O O . THR A 1 605 ? 26.624 10.952 -58.634 1.00 91.56 605 THR A O 1
ATOM 4831 N N . LEU A 1 606 ? 26.004 12.112 -60.459 1.00 91.12 606 LEU A N 1
ATOM 4832 C CA . LEU A 1 606 ? 25.537 13.297 -59.735 1.00 91.12 606 LEU A CA 1
ATOM 4833 C C . LEU A 1 606 ? 24.450 12.920 -58.717 1.00 91.12 606 LEU A C 1
ATOM 4835 O O . LEU A 1 606 ? 24.613 13.204 -57.532 1.00 91.12 606 LEU A O 1
ATOM 4839 N N . ILE A 1 607 ? 23.394 12.215 -59.143 1.00 92.69 607 ILE A N 1
ATOM 4840 C CA . ILE A 1 607 ? 22.298 11.791 -58.252 1.00 92.69 607 ILE A CA 1
ATOM 4841 C C . ILE A 1 607 ? 22.813 10.911 -57.105 1.00 92.69 607 ILE A C 1
ATOM 4843 O O . ILE A 1 607 ? 22.469 11.154 -55.947 1.00 92.69 607 ILE A O 1
ATOM 4847 N N . ILE A 1 608 ? 23.645 9.907 -57.403 1.00 91.88 608 ILE A N 1
ATOM 4848 C CA . ILE A 1 608 ? 24.171 8.983 -56.387 1.00 91.88 608 ILE A CA 1
ATOM 4849 C C . ILE A 1 608 ? 25.030 9.720 -55.352 1.00 91.88 608 ILE A C 1
ATOM 4851 O O . ILE A 1 608 ? 24.873 9.486 -54.154 1.00 91.88 608 ILE A O 1
ATOM 4855 N N . ILE A 1 609 ? 25.897 10.640 -55.782 1.00 91.19 609 ILE A N 1
ATOM 4856 C CA . ILE A 1 609 ? 26.784 11.376 -54.870 1.00 91.19 609 ILE A CA 1
ATOM 4857 C C . ILE A 1 609 ? 25.993 12.394 -54.045 1.00 91.19 609 ILE A C 1
ATOM 4859 O O . ILE A 1 609 ? 26.213 12.481 -52.840 1.00 91.19 609 ILE A O 1
ATOM 4863 N N . SER A 1 610 ? 25.031 13.107 -54.642 1.00 90.56 610 SER A N 1
ATOM 4864 C CA . SER A 1 610 ? 24.127 14.004 -53.908 1.00 90.56 610 SER A CA 1
ATOM 4865 C C . SER A 1 610 ? 23.260 13.259 -52.886 1.00 90.56 610 SER A C 1
ATOM 4867 O O . SER A 1 610 ? 23.046 13.759 -51.785 1.00 90.56 610 SER A O 1
ATOM 4869 N N . SER A 1 611 ? 22.791 12.048 -53.205 1.00 91.25 611 SER A N 1
ATOM 4870 C CA . SER A 1 611 ? 22.053 11.210 -52.252 1.00 91.25 611 SER A CA 1
ATOM 4871 C C . SER A 1 611 ? 22.953 10.691 -51.126 1.00 91.25 611 SER A C 1
ATOM 4873 O O . SER A 1 611 ? 22.553 10.734 -49.963 1.00 91.25 611 SER A O 1
ATOM 4875 N N . TYR A 1 612 ? 24.180 10.262 -51.440 1.00 91.00 612 TYR A N 1
ATOM 4876 C CA . TYR A 1 612 ? 25.159 9.839 -50.438 1.00 91.00 612 TYR A CA 1
ATOM 4877 C C . TYR A 1 612 ? 25.522 10.977 -49.475 1.00 91.00 612 TYR A C 1
ATOM 4879 O O . TYR A 1 612 ? 25.504 10.768 -48.265 1.00 91.00 612 TYR A O 1
ATOM 4887 N N . THR A 1 613 ? 25.807 12.184 -49.977 1.00 89.81 613 THR A N 1
ATOM 4888 C CA . THR A 1 613 ? 26.166 13.328 -49.122 1.00 89.81 613 THR A CA 1
ATOM 4889 C C . THR A 1 613 ? 24.997 13.799 -48.259 1.00 89.81 613 THR A C 1
ATOM 4891 O O . THR A 1 613 ? 25.208 14.088 -47.081 1.00 89.81 613 THR A O 1
ATOM 4894 N N . ALA A 1 614 ? 23.766 13.793 -48.783 1.00 89.31 614 ALA A N 1
ATOM 4895 C CA . ALA A 1 614 ? 22.564 14.089 -48.001 1.00 89.31 614 ALA A CA 1
ATOM 4896 C C . ALA A 1 614 ? 22.325 13.056 -46.881 1.00 89.31 614 ALA A C 1
ATOM 4898 O O . ALA A 1 614 ? 22.130 13.435 -45.724 1.00 89.31 614 ALA A O 1
ATOM 4899 N N . ASN A 1 615 ? 22.401 11.757 -47.193 1.00 87.06 615 ASN A N 1
ATOM 4900 C CA . ASN A 1 615 ? 22.217 10.694 -46.200 1.00 87.06 615 ASN A CA 1
ATOM 4901 C C . ASN A 1 615 ? 23.347 10.667 -45.162 1.00 87.06 615 ASN A C 1
ATOM 4903 O O . ASN A 1 615 ? 23.081 10.433 -43.987 1.00 87.06 615 ASN A O 1
ATOM 4907 N N . LEU A 1 616 ? 24.596 10.922 -45.568 1.00 83.31 616 LEU A N 1
ATOM 4908 C CA . LEU A 1 616 ? 25.736 11.015 -44.654 1.00 83.31 616 LEU A CA 1
ATOM 4909 C C . LEU A 1 616 ? 25.555 12.183 -43.676 1.00 83.31 616 LEU A C 1
ATOM 4911 O O . LEU A 1 616 ? 25.741 11.998 -42.477 1.00 83.31 616 LEU A O 1
ATOM 4915 N N . ALA A 1 617 ? 25.136 13.356 -44.163 1.00 79.00 617 ALA A N 1
ATOM 4916 C CA . ALA A 1 617 ? 24.837 14.501 -43.306 1.00 79.00 617 ALA A CA 1
ATOM 4917 C C . ALA A 1 617 ? 23.710 14.188 -42.305 1.00 79.00 617 ALA A C 1
ATOM 4919 O O . ALA A 1 617 ? 23.865 14.455 -41.117 1.00 79.00 617 ALA A O 1
ATOM 4920 N N . ALA A 1 618 ? 22.615 13.563 -42.753 1.00 79.88 618 ALA A N 1
ATOM 4921 C CA . ALA A 1 618 ? 21.511 13.157 -41.879 1.00 79.88 618 ALA A CA 1
ATOM 4922 C C . ALA A 1 618 ? 21.914 12.080 -40.849 1.00 79.88 618 ALA A C 1
ATOM 4924 O O . ALA A 1 618 ? 21.465 12.109 -39.707 1.00 79.88 618 ALA A O 1
ATOM 4925 N N . PHE A 1 619 ? 22.776 11.134 -41.230 1.00 75.00 619 PHE A N 1
ATOM 4926 C CA . PHE A 1 619 ? 23.283 10.100 -40.325 1.00 75.00 619 PHE A CA 1
ATOM 4927 C C . PHE A 1 619 ? 24.175 10.695 -39.226 1.00 75.00 619 PHE A C 1
ATOM 4929 O O . PHE A 1 619 ? 24.064 10.313 -38.065 1.00 75.00 619 PHE A O 1
ATOM 4936 N N . LEU A 1 620 ? 25.014 11.676 -39.575 1.00 73.94 620 LEU A N 1
ATOM 4937 C CA . LEU A 1 620 ? 25.893 12.376 -38.632 1.00 73.94 620 LEU A CA 1
ATOM 4938 C C . LEU A 1 620 ? 25.145 13.310 -37.666 1.00 73.94 620 LEU A C 1
ATOM 4940 O O . LEU A 1 620 ? 25.676 13.616 -36.601 1.00 73.94 620 LEU A O 1
ATOM 4944 N N . THR A 1 621 ? 23.935 13.770 -38.003 1.00 70.75 621 THR A N 1
ATOM 4945 C CA . THR A 1 621 ? 23.120 14.601 -37.097 1.00 70.75 621 THR A CA 1
ATOM 4946 C C . THR A 1 621 ? 22.246 13.796 -36.137 1.00 70.75 621 THR A C 1
ATOM 4948 O O . THR A 1 621 ? 21.750 14.370 -35.169 1.00 70.75 621 THR A O 1
ATOM 4951 N N . VAL A 1 622 ? 22.048 12.489 -36.363 1.00 64.56 622 VAL A N 1
ATOM 4952 C CA . VAL A 1 622 ? 21.133 11.658 -35.561 1.00 64.56 622 VAL A CA 1
ATOM 4953 C C . VAL A 1 622 ? 21.786 10.341 -35.130 1.00 64.56 622 VAL A C 1
ATOM 4955 O O . VAL A 1 622 ? 21.476 9.263 -35.643 1.00 64.56 622 VAL A O 1
ATOM 4958 N N . GLU A 1 623 ? 22.624 10.406 -34.094 1.00 60.06 623 GLU A N 1
ATOM 4959 C CA . GLU A 1 623 ? 23.051 9.217 -33.347 1.00 60.06 623 GLU A CA 1
ATOM 4960 C C . GLU A 1 623 ? 21.874 8.658 -32.525 1.00 60.06 623 GLU A C 1
ATOM 4962 O O . GLU A 1 623 ? 21.676 8.990 -31.355 1.00 60.06 623 GLU A O 1
ATOM 4967 N N . ARG A 1 624 ? 21.050 7.799 -33.141 1.00 57.44 624 ARG A N 1
ATOM 4968 C CA . ARG A 1 624 ? 19.998 7.073 -32.414 1.00 57.44 624 ARG A CA 1
ATOM 4969 C C . ARG A 1 624 ? 20.634 6.058 -31.463 1.00 57.44 624 ARG A C 1
ATOM 4971 O O . ARG A 1 624 ? 21.282 5.111 -31.907 1.00 57.44 624 ARG A O 1
ATOM 4978 N N . MET A 1 625 ? 20.384 6.211 -30.164 1.00 58.16 625 MET A N 1
ATOM 4979 C CA . MET A 1 625 ? 20.593 5.135 -29.193 1.00 58.16 625 MET A CA 1
ATOM 4980 C C . MET A 1 625 ? 19.615 4.000 -29.515 1.00 58.16 625 MET A C 1
ATOM 4982 O O . MET A 1 625 ? 18.420 4.130 -29.273 1.00 58.16 625 MET A O 1
ATOM 4986 N N . ILE A 1 626 ? 20.118 2.909 -30.092 1.00 65.12 626 ILE A N 1
ATOM 4987 C CA . ILE A 1 626 ? 19.331 1.696 -30.341 1.00 65.12 626 ILE A CA 1
ATOM 4988 C C . ILE A 1 626 ? 19.313 0.885 -29.043 1.00 65.12 626 ILE A C 1
ATOM 4990 O O . ILE A 1 626 ? 20.362 0.405 -28.602 1.00 65.12 626 ILE A O 1
ATOM 4994 N N . THR A 1 627 ? 18.142 0.735 -28.428 1.00 70.56 627 THR A N 1
ATOM 4995 C CA . THR A 1 627 ? 17.931 -0.212 -27.329 1.00 70.56 627 THR A CA 1
ATOM 4996 C C . THR A 1 627 ? 17.852 -1.641 -27.885 1.00 70.56 627 THR A C 1
ATOM 4998 O O . THR A 1 627 ? 17.318 -1.844 -28.972 1.00 70.56 627 THR A O 1
ATOM 5001 N N . PRO A 1 628 ? 18.407 -2.655 -27.192 1.00 76.44 628 PRO A N 1
ATOM 5002 C CA . PRO A 1 628 ? 18.363 -4.046 -27.658 1.00 76.44 628 PRO A CA 1
ATOM 5003 C C . PRO A 1 628 ? 17.006 -4.733 -27.421 1.00 76.44 628 PRO A C 1
ATOM 5005 O O . PRO A 1 628 ? 16.818 -5.861 -27.866 1.00 76.44 628 PRO A O 1
ATOM 5008 N N . ILE A 1 629 ? 16.108 -4.072 -26.688 1.00 84.94 629 ILE A N 1
ATOM 5009 C CA . ILE A 1 629 ? 14.752 -4.491 -26.325 1.00 84.94 629 ILE A CA 1
ATOM 5010 C C . ILE A 1 629 ? 13.856 -3.245 -26.346 1.00 84.94 629 ILE A C 1
ATOM 5012 O O . ILE A 1 629 ? 14.315 -2.169 -25.943 1.00 84.94 629 ILE A O 1
ATOM 5016 N N . GLU A 1 630 ? 12.614 -3.378 -26.804 1.00 85.44 630 GLU A N 1
ATOM 5017 C CA . GLU A 1 630 ? 11.599 -2.316 -26.752 1.00 85.44 630 GLU A CA 1
ATOM 5018 C C . GLU A 1 630 ? 10.480 -2.673 -25.758 1.00 85.44 630 GLU A C 1
ATOM 5020 O O . GLU A 1 630 ? 10.142 -1.834 -24.922 1.00 85.44 630 GLU A O 1
ATOM 5025 N N . ASP A 1 631 ? 10.011 -3.930 -25.754 1.00 88.38 631 ASP A N 1
ATOM 5026 C CA . ASP A 1 631 ? 8.899 -4.411 -24.912 1.00 88.38 631 ASP A CA 1
ATOM 5027 C C . ASP A 1 631 ? 9.166 -5.782 -24.234 1.00 88.38 631 ASP A C 1
ATOM 5029 O O . ASP A 1 631 ? 10.215 -6.416 -24.403 1.00 88.38 631 ASP A O 1
ATOM 5033 N N . ALA A 1 632 ? 8.213 -6.269 -23.426 1.00 89.44 632 ALA A N 1
ATOM 5034 C CA . ALA A 1 632 ? 8.317 -7.563 -22.735 1.00 89.44 632 ALA A CA 1
ATOM 5035 C C . ALA A 1 632 ? 8.262 -8.773 -23.688 1.00 89.44 632 ALA A C 1
ATOM 5037 O O . ALA A 1 632 ? 8.866 -9.810 -23.405 1.00 89.44 632 ALA A O 1
ATOM 5038 N N . GLU A 1 633 ? 7.580 -8.644 -24.825 1.00 90.81 633 GLU A N 1
ATOM 5039 C CA . GLU A 1 633 ? 7.545 -9.628 -25.905 1.00 90.81 633 GLU A CA 1
ATOM 5040 C C . GLU A 1 633 ? 8.950 -9.934 -26.438 1.00 90.81 633 GLU A C 1
ATOM 5042 O O . GLU A 1 633 ? 9.280 -11.109 -26.616 1.00 90.81 633 GLU A O 1
ATOM 5047 N N . ASP A 1 634 ? 9.801 -8.914 -26.610 1.00 90.69 634 ASP A N 1
ATOM 5048 C CA . ASP A 1 634 ? 11.193 -9.096 -27.034 1.00 90.69 634 ASP A CA 1
ATOM 5049 C C . ASP A 1 634 ? 11.957 -9.925 -26.005 1.00 90.69 634 ASP A C 1
ATOM 5051 O O . ASP A 1 634 ? 12.562 -10.940 -26.355 1.00 90.69 634 ASP A O 1
ATOM 5055 N N . LEU A 1 635 ? 11.866 -9.543 -24.721 1.00 90.94 635 LEU A N 1
ATOM 5056 C CA . LEU A 1 635 ? 12.472 -10.277 -23.606 1.00 90.94 635 LEU A CA 1
ATOM 5057 C C . LEU A 1 635 ? 12.002 -11.736 -23.559 1.00 90.94 635 LEU A C 1
ATOM 5059 O O . LEU A 1 635 ? 12.817 -12.622 -23.302 1.00 90.94 635 LEU A O 1
ATOM 5063 N N . ALA A 1 636 ? 10.722 -11.996 -23.834 1.00 92.25 636 ALA A N 1
ATOM 5064 C CA . ALA A 1 636 ? 10.152 -13.337 -23.891 1.00 92.25 636 ALA A CA 1
ATOM 5065 C C . ALA A 1 636 ? 10.556 -14.117 -25.157 1.00 92.25 636 ALA A C 1
ATOM 5067 O O . ALA A 1 636 ? 10.551 -15.352 -25.140 1.00 92.25 636 ALA A O 1
ATOM 5068 N N . ALA A 1 637 ? 10.877 -13.444 -26.265 1.00 90.88 637 ALA A N 1
ATOM 5069 C CA . ALA A 1 637 ? 11.332 -14.059 -27.511 1.00 90.88 637 ALA A CA 1
ATOM 5070 C C . ALA A 1 637 ? 12.801 -14.512 -27.436 1.00 90.88 637 ALA A C 1
ATOM 5072 O O . ALA A 1 637 ? 13.124 -15.599 -27.921 1.00 90.88 637 ALA A O 1
ATOM 5073 N N . GLN A 1 638 ? 13.658 -13.712 -26.799 1.00 89.50 638 GLN A N 1
ATOM 5074 C CA . GLN A 1 638 ? 15.101 -13.937 -26.667 1.00 89.50 638 GLN A CA 1
ATOM 5075 C C . GLN A 1 638 ? 15.502 -14.705 -25.388 1.00 89.50 638 GLN A C 1
ATOM 5077 O O . GLN A 1 638 ? 14.701 -14.920 -24.480 1.00 89.50 638 GLN A O 1
ATOM 5082 N N . THR A 1 639 ? 16.771 -15.122 -25.305 1.00 87.81 639 THR A N 1
ATOM 5083 C CA . THR A 1 639 ? 17.339 -15.818 -24.127 1.00 87.81 639 THR A CA 1
ATOM 5084 C C . THR A 1 639 ? 18.735 -15.331 -23.717 1.00 87.81 639 THR A C 1
ATOM 5086 O O . THR A 1 639 ? 19.352 -15.923 -22.826 1.00 87.81 639 THR A O 1
ATOM 5089 N N . GLU A 1 640 ? 19.271 -14.306 -24.375 1.00 88.81 640 GLU A N 1
ATOM 5090 C CA . GLU A 1 640 ? 20.605 -13.752 -24.126 1.00 88.81 640 GLU A CA 1
ATOM 5091 C C . GLU A 1 640 ? 20.613 -12.934 -22.827 1.00 88.81 640 GLU A C 1
ATOM 5093 O O . GLU A 1 640 ? 21.342 -13.272 -21.896 1.00 88.81 640 GLU A O 1
ATOM 5098 N N . ILE A 1 641 ? 19.711 -11.955 -22.726 1.00 91.19 641 ILE A N 1
ATOM 5099 C CA . ILE A 1 641 ? 19.460 -11.104 -21.560 1.00 91.19 641 ILE A CA 1
ATOM 5100 C C . ILE A 1 641 ? 18.579 -11.874 -20.554 1.00 91.19 641 ILE A C 1
ATOM 5102 O O . ILE A 1 641 ? 17.385 -12.060 -20.813 1.00 91.19 641 ILE A O 1
ATOM 5106 N N . PRO A 1 642 ? 19.108 -12.354 -19.410 1.00 93.06 642 PRO A N 1
ATOM 5107 C CA . PRO A 1 642 ? 18.284 -12.794 -18.287 1.00 93.06 642 PRO A CA 1
ATOM 5108 C C . PRO A 1 642 ? 17.441 -11.650 -17.710 1.00 93.06 642 PRO A C 1
ATOM 5110 O O . PRO A 1 642 ? 17.867 -10.498 -17.658 1.00 93.06 642 PRO A O 1
ATOM 5113 N N . TYR A 1 643 ? 16.266 -12.000 -17.199 1.00 94.50 643 TYR A N 1
ATOM 5114 C CA . TYR A 1 643 ? 15.369 -11.098 -16.485 1.00 94.50 643 TYR A CA 1
ATOM 5115 C C . TYR A 1 643 ? 14.763 -11.794 -15.269 1.00 94.50 643 TYR A C 1
ATOM 5117 O O . TYR A 1 643 ? 14.665 -13.021 -15.247 1.00 94.50 643 TYR A O 1
ATOM 5125 N N . GLY A 1 644 ? 14.380 -11.016 -14.258 1.00 94.56 644 GLY A N 1
ATOM 5126 C CA . GLY A 1 644 ? 13.856 -11.519 -12.988 1.00 94.56 644 GLY A CA 1
ATOM 5127 C C . GLY A 1 644 ? 13.115 -10.451 -12.184 1.00 94.56 644 GLY A C 1
ATOM 5128 O O . GLY A 1 644 ? 13.071 -9.283 -12.573 1.00 94.56 644 GLY A O 1
ATOM 5129 N N . THR A 1 645 ? 12.531 -10.859 -11.057 1.00 93.88 645 THR A N 1
ATOM 5130 C CA . THR A 1 645 ? 11.750 -10.009 -10.138 1.00 93.88 645 THR A CA 1
ATOM 5131 C C . THR A 1 645 ? 12.319 -10.064 -8.718 1.00 93.88 645 THR A C 1
ATOM 5133 O O . THR A 1 645 ? 13.155 -10.915 -8.407 1.00 93.88 645 THR A O 1
ATOM 5136 N N . LEU A 1 646 ? 11.819 -9.202 -7.829 1.00 89.06 646 LEU A N 1
ATOM 5137 C CA . LEU A 1 646 ? 12.003 -9.370 -6.385 1.00 89.06 646 LEU A CA 1
ATOM 5138 C C . LEU A 1 646 ? 11.400 -10.714 -5.929 1.00 89.06 646 LEU A C 1
ATOM 5140 O O . LEU A 1 646 ? 10.293 -11.072 -6.345 1.00 89.06 646 LEU A O 1
ATOM 5144 N N . GLU A 1 647 ? 12.113 -11.452 -5.083 1.00 84.12 647 GLU A N 1
ATOM 5145 C CA . GLU A 1 647 ? 11.642 -12.691 -4.465 1.00 84.12 647 GLU A CA 1
ATOM 5146 C C . GLU A 1 647 ? 10.490 -12.412 -3.483 1.00 84.12 647 GLU A C 1
ATOM 5148 O O . GLU A 1 647 ? 10.485 -11.417 -2.763 1.00 84.12 647 GLU A O 1
ATOM 5153 N N . SER A 1 648 ? 9.479 -13.287 -3.449 1.00 76.25 648 SER A N 1
ATOM 5154 C CA . SER A 1 648 ? 8.255 -13.122 -2.636 1.00 76.25 648 SER A CA 1
ATOM 5155 C C . SER A 1 648 ? 7.436 -11.839 -2.910 1.00 76.25 648 SER A C 1
ATOM 5157 O O . SER A 1 648 ? 6.518 -11.525 -2.149 1.00 76.25 648 SER A O 1
ATOM 5159 N N . GLY A 1 649 ? 7.730 -11.102 -3.988 1.00 81.50 649 GLY A N 1
ATOM 5160 C CA . GLY A 1 649 ? 7.042 -9.859 -4.356 1.00 81.50 649 GLY A CA 1
ATOM 5161 C C . GLY A 1 649 ? 5.700 -10.051 -5.080 1.00 81.50 649 GLY A C 1
ATOM 5162 O O . GLY A 1 649 ? 5.414 -11.108 -5.645 1.00 81.50 649 GLY A O 1
ATOM 5163 N N . SER A 1 650 ? 4.903 -8.975 -5.139 1.00 85.06 650 SER A N 1
ATOM 5164 C CA . SER A 1 650 ? 3.651 -8.886 -5.917 1.00 85.06 650 SER A CA 1
ATOM 5165 C C . SER A 1 650 ? 3.871 -9.216 -7.402 1.00 85.06 650 SER A C 1
ATOM 5167 O O . SER A 1 650 ? 3.087 -9.952 -8.005 1.00 85.06 650 SER A O 1
ATOM 5169 N N . THR A 1 651 ? 4.973 -8.727 -7.973 1.00 90.50 651 THR A N 1
ATOM 5170 C CA . THR A 1 651 ? 5.418 -8.981 -9.351 1.00 90.50 651 THR A CA 1
ATOM 5171 C C . THR A 1 651 ? 5.740 -10.457 -9.599 1.00 90.50 651 THR A C 1
ATOM 5173 O O . THR A 1 651 ? 5.312 -11.010 -10.609 1.00 90.50 651 THR A O 1
ATOM 5176 N N . MET A 1 652 ? 6.416 -11.136 -8.664 1.00 89.00 652 MET A N 1
ATOM 5177 C CA . MET A 1 652 ? 6.721 -12.571 -8.777 1.00 89.00 652 MET A CA 1
ATOM 5178 C C . MET A 1 652 ? 5.435 -13.403 -8.831 1.00 89.00 652 MET A C 1
ATOM 5180 O O . MET A 1 652 ? 5.261 -14.227 -9.727 1.00 89.00 652 MET A O 1
ATOM 5184 N N . THR A 1 653 ? 4.502 -13.142 -7.908 1.00 87.69 653 THR A N 1
ATOM 5185 C CA . THR A 1 653 ? 3.198 -13.821 -7.889 1.00 87.69 653 THR A CA 1
ATOM 5186 C C . THR A 1 653 ? 2.357 -13.504 -9.125 1.00 87.69 653 THR A C 1
ATOM 5188 O O . THR A 1 653 ? 1.706 -14.399 -9.648 1.00 87.69 653 THR A O 1
ATOM 5191 N N . PHE A 1 654 ? 2.428 -12.275 -9.652 1.00 91.12 654 PHE A N 1
ATOM 5192 C CA . PHE A 1 654 ? 1.745 -11.900 -10.892 1.00 91.12 654 PHE A CA 1
ATOM 5193 C C . PHE A 1 654 ? 2.198 -12.753 -12.082 1.00 91.12 654 PHE A C 1
ATOM 5195 O O . PHE A 1 654 ? 1.346 -13.275 -12.791 1.00 91.12 654 PHE A O 1
ATOM 5202 N N . PHE A 1 655 ? 3.509 -12.932 -12.296 1.00 92.62 655 PHE A N 1
ATOM 5203 C CA . PHE A 1 655 ? 3.998 -13.748 -13.415 1.00 92.62 655 PHE A CA 1
ATOM 5204 C C . PHE A 1 655 ? 3.684 -15.239 -13.234 1.00 92.62 655 PHE A C 1
ATOM 5206 O O . PHE A 1 655 ? 3.297 -15.887 -14.205 1.00 92.62 655 PHE A O 1
ATOM 5213 N N . ARG A 1 656 ? 3.787 -15.766 -12.005 1.00 89.81 656 ARG A N 1
ATOM 5214 C CA . ARG A 1 656 ? 3.438 -17.160 -11.674 1.00 89.81 656 ARG A CA 1
ATOM 5215 C C . ARG A 1 656 ? 1.969 -17.478 -11.945 1.00 89.81 656 ARG A C 1
ATOM 5217 O O . ARG A 1 656 ? 1.662 -18.506 -12.541 1.00 89.81 656 ARG A O 1
ATOM 5224 N N . ASP A 1 657 ? 1.078 -16.589 -11.514 1.00 88.75 657 ASP A N 1
ATOM 5225 C CA . ASP A 1 657 ? -0.372 -16.793 -11.562 1.00 88.75 657 ASP A CA 1
ATOM 5226 C C . ASP A 1 657 ? -0.992 -16.217 -12.861 1.00 88.75 657 ASP A C 1
ATOM 5228 O O . ASP A 1 657 ? -2.213 -16.202 -13.028 1.00 88.75 657 ASP A O 1
ATOM 5232 N N . SER A 1 658 ? -0.162 -15.737 -13.800 1.00 91.38 658 SER A N 1
ATOM 5233 C CA . SER A 1 658 ? -0.614 -15.098 -15.040 1.00 91.38 658 SER A CA 1
ATOM 5234 C C . SER A 1 658 ? -1.231 -16.085 -16.027 1.00 91.38 658 SER A C 1
ATOM 5236 O O . SER A 1 658 ? -0.711 -17.173 -16.278 1.00 91.38 658 SER A O 1
ATOM 5238 N N . MET A 1 659 ? -2.308 -15.659 -16.691 1.00 91.62 659 MET A N 1
ATOM 5239 C CA . MET A 1 659 ? -2.970 -16.448 -17.733 1.00 91.62 659 MET A CA 1
ATOM 5240 C C . MET A 1 659 ? -2.494 -16.131 -19.161 1.00 91.62 659 MET A C 1
ATOM 5242 O O . MET A 1 659 ? -2.783 -16.916 -20.066 1.00 91.62 659 MET A O 1
ATOM 5246 N N . ILE A 1 660 ? -1.733 -15.049 -19.361 1.00 93.31 660 ILE A N 1
ATOM 5247 C CA . ILE A 1 660 ? -1.239 -14.580 -20.669 1.00 93.31 660 ILE A CA 1
ATOM 5248 C C . ILE A 1 660 ? -0.032 -15.422 -21.115 1.00 93.31 660 ILE A C 1
ATOM 5250 O O . ILE A 1 660 ? 0.880 -15.660 -20.324 1.00 93.31 660 ILE A O 1
ATOM 5254 N N . GLU A 1 661 ? 0.007 -15.873 -22.376 1.00 93.19 661 GLU A N 1
ATOM 5255 C CA . GLU A 1 661 ? 1.040 -16.823 -22.830 1.00 93.19 661 GLU A CA 1
ATOM 5256 C C . GLU A 1 661 ? 2.457 -16.222 -22.843 1.00 93.19 661 GLU A C 1
ATOM 5258 O O . GLU A 1 661 ? 3.397 -16.906 -22.436 1.00 93.19 661 GLU A O 1
ATOM 5263 N N . THR A 1 662 ? 2.624 -14.937 -23.197 1.00 93.69 662 THR A N 1
ATOM 5264 C CA . THR A 1 662 ? 3.913 -14.224 -23.073 1.00 93.69 662 THR A CA 1
ATOM 5265 C C . THR A 1 662 ? 4.437 -14.300 -21.636 1.00 93.69 662 THR A C 1
ATOM 5267 O O . THR A 1 662 ? 5.558 -14.748 -21.394 1.00 93.69 662 THR A O 1
ATOM 5270 N N . TYR A 1 663 ? 3.596 -13.953 -20.660 1.00 94.81 663 TYR A N 1
ATOM 5271 C CA . TYR A 1 663 ? 3.963 -13.916 -19.243 1.00 94.81 663 TYR A CA 1
ATOM 5272 C C . TYR A 1 663 ? 4.158 -15.319 -18.645 1.00 94.81 663 TYR A C 1
ATOM 5274 O O . TYR A 1 663 ? 5.075 -15.513 -17.849 1.00 94.81 663 TYR A O 1
ATOM 5282 N N . LYS A 1 664 ? 3.407 -16.332 -19.100 1.00 94.38 664 LYS A N 1
ATOM 5283 C CA . LYS A 1 664 ? 3.670 -17.752 -18.790 1.00 94.38 664 LYS A CA 1
ATOM 5284 C C . LYS A 1 664 ? 5.023 -18.219 -19.321 1.00 94.38 664 LYS A C 1
ATOM 5286 O O . LYS A 1 664 ? 5.738 -18.941 -18.625 1.00 94.38 664 LYS A O 1
ATOM 5291 N N . LYS A 1 665 ? 5.399 -17.821 -20.542 1.00 94.00 665 LYS A N 1
ATOM 5292 C CA . LYS A 1 665 ? 6.717 -18.120 -21.121 1.00 94.00 665 LYS A CA 1
ATOM 5293 C C . LYS A 1 665 ? 7.830 -17.452 -20.307 1.00 94.00 665 LYS A C 1
ATOM 5295 O O . LYS A 1 665 ? 8.809 -18.121 -19.981 1.00 94.00 665 LYS A O 1
ATOM 5300 N N . MET A 1 666 ? 7.640 -16.192 -19.909 1.00 95.12 666 MET A N 1
ATOM 5301 C CA . MET A 1 666 ? 8.552 -15.473 -19.011 1.00 95.12 666 MET A CA 1
ATOM 5302 C C . MET A 1 666 ? 8.672 -16.152 -17.642 1.00 95.12 666 MET A C 1
ATOM 5304 O O . MET A 1 666 ? 9.786 -16.356 -17.171 1.00 95.12 666 MET A O 1
ATOM 5308 N N . TRP A 1 667 ? 7.566 -16.574 -17.019 1.00 95.00 667 TRP A N 1
ATOM 5309 C CA . TRP A 1 667 ? 7.609 -17.310 -15.751 1.00 95.00 667 TRP A CA 1
ATOM 5310 C C . TRP A 1 667 ? 8.387 -18.624 -15.876 1.00 95.00 667 TRP A C 1
ATOM 5312 O O . TRP A 1 667 ? 9.333 -18.850 -15.123 1.00 95.00 667 TRP A O 1
ATOM 5322 N N . ARG A 1 668 ? 8.066 -19.452 -16.882 1.00 93.75 668 ARG A N 1
ATOM 5323 C CA . ARG A 1 668 ? 8.797 -20.700 -17.169 1.00 93.75 668 ARG A CA 1
ATOM 5324 C C . ARG A 1 668 ? 10.287 -20.452 -17.412 1.00 93.75 668 ARG A C 1
ATOM 5326 O O . ARG A 1 668 ? 11.098 -21.302 -17.053 1.00 93.75 668 ARG A O 1
ATOM 5333 N N . PHE A 1 669 ? 10.663 -19.323 -18.014 1.00 94.31 669 PHE A N 1
ATOM 5334 C CA . PHE A 1 669 ? 12.063 -18.926 -18.138 1.00 94.31 669 PHE A CA 1
ATOM 5335 C C . PHE A 1 669 ? 12.664 -18.593 -16.769 1.00 94.31 669 PHE A C 1
ATOM 5337 O O . PHE A 1 669 ? 13.673 -19.192 -16.412 1.00 94.31 669 PHE A O 1
ATOM 5344 N N . MET A 1 670 ? 12.043 -17.715 -15.977 1.00 94.75 670 MET A N 1
ATOM 5345 C CA . MET A 1 670 ? 12.559 -17.295 -14.665 1.00 94.75 670 MET A CA 1
ATOM 5346 C C . MET A 1 670 ? 12.691 -18.459 -13.669 1.00 94.75 670 MET A C 1
ATOM 5348 O O . MET A 1 670 ? 13.683 -18.559 -12.954 1.00 94.75 670 MET A O 1
ATOM 5352 N N . GLU A 1 671 ? 11.733 -19.386 -13.666 1.00 92.25 671 GLU A N 1
ATOM 5353 C CA . GLU A 1 671 ? 11.724 -20.573 -12.804 1.00 92.25 671 GLU A CA 1
ATOM 5354 C C . GLU A 1 671 ? 12.802 -21.604 -13.190 1.00 92.25 671 GLU A C 1
ATOM 5356 O O . GLU A 1 671 ? 13.289 -22.346 -12.334 1.00 92.25 671 GLU A O 1
ATOM 5361 N N . ASN A 1 672 ? 13.223 -21.647 -14.462 1.00 92.56 672 ASN A N 1
ATOM 5362 C CA . ASN A 1 672 ? 14.215 -22.604 -14.969 1.00 92.56 672 ASN A CA 1
ATOM 5363 C C . ASN A 1 672 ? 15.624 -22.017 -15.183 1.00 92.56 672 ASN A C 1
ATOM 5365 O O . ASN A 1 672 ? 16.598 -22.765 -15.086 1.00 92.56 672 ASN A O 1
ATOM 5369 N N . ARG A 1 673 ? 15.763 -20.707 -15.433 1.00 90.62 673 ARG A N 1
ATOM 5370 C CA . ARG A 1 673 ? 17.036 -19.993 -15.643 1.00 90.62 673 ARG A CA 1
ATOM 5371 C C . ARG A 1 673 ? 17.812 -19.927 -14.325 1.00 90.62 673 ARG A C 1
ATOM 5373 O O . ARG A 1 673 ? 17.457 -19.176 -13.421 1.00 90.62 673 ARG A O 1
ATOM 5380 N N . LYS A 1 674 ? 18.872 -20.734 -14.227 1.00 87.31 674 LYS A N 1
ATOM 5381 C CA . LYS A 1 674 ? 19.764 -20.837 -13.060 1.00 87.31 674 LYS A CA 1
ATOM 5382 C C . LYS A 1 674 ? 21.206 -20.457 -13.466 1.00 87.31 674 LYS A C 1
ATOM 5384 O O . LYS A 1 674 ? 21.591 -20.822 -14.578 1.00 87.31 674 LYS A O 1
ATOM 5389 N N . PRO A 1 675 ? 22.002 -19.730 -12.645 1.00 86.56 675 PRO A N 1
ATOM 5390 C CA . PRO A 1 675 ? 21.720 -19.258 -11.279 1.00 86.56 675 PRO A CA 1
ATOM 5391 C C . PRO A 1 675 ? 20.501 -18.333 -11.206 1.00 86.56 675 PRO A C 1
ATOM 5393 O O . PRO A 1 675 ? 20.106 -17.764 -12.222 1.00 86.56 675 PRO A O 1
ATOM 5396 N N . SER A 1 676 ? 19.875 -18.259 -10.026 1.00 90.62 676 SER A N 1
ATOM 5397 C CA . SER A 1 676 ? 18.560 -17.629 -9.856 1.00 90.62 676 SER A CA 1
ATOM 5398 C C . SER A 1 676 ? 18.515 -16.218 -10.444 1.00 90.62 676 SER A C 1
ATOM 5400 O O . SER A 1 676 ? 19.377 -15.369 -10.180 1.00 90.62 676 SER A O 1
ATOM 5402 N N . VAL A 1 677 ? 17.485 -15.958 -11.246 1.00 93.06 677 VAL A N 1
ATOM 5403 C CA . VAL A 1 677 ? 17.216 -14.605 -11.734 1.00 93.06 677 VAL A CA 1
ATOM 5404 C C . VAL A 1 677 ? 16.633 -13.723 -10.632 1.00 93.06 677 VAL A C 1
ATOM 5406 O O . VAL A 1 677 ? 16.994 -12.551 -10.575 1.00 93.06 677 VAL A O 1
ATOM 5409 N N . PHE A 1 678 ? 15.824 -14.292 -9.732 1.00 92.81 678 PHE A N 1
ATOM 5410 C CA . PHE A 1 678 ? 15.209 -13.587 -8.607 1.00 92.81 678 PHE A CA 1
ATOM 5411 C C . PHE A 1 678 ? 16.256 -13.013 -7.644 1.00 92.81 678 PHE A C 1
ATOM 5413 O O . PHE A 1 678 ? 17.347 -13.569 -7.505 1.00 92.81 678 PHE A O 1
ATOM 5420 N N . VAL A 1 679 ? 15.906 -11.906 -6.988 1.00 91.31 679 VAL A N 1
ATOM 5421 C CA . VAL A 1 679 ? 16.756 -11.193 -6.017 1.00 91.31 679 VAL A CA 1
ATOM 5422 C C . VAL A 1 679 ? 15.987 -10.921 -4.716 1.00 91.31 679 VAL A C 1
ATOM 5424 O O . VAL A 1 679 ? 14.787 -10.646 -4.784 1.00 91.31 679 VAL A O 1
ATOM 5427 N N . PRO A 1 680 ? 16.633 -10.974 -3.538 1.00 86.56 680 PRO A N 1
ATOM 5428 C CA . PRO A 1 680 ? 15.969 -10.799 -2.246 1.00 86.56 680 PRO A CA 1
ATOM 5429 C C . PRO A 1 680 ? 15.653 -9.335 -1.899 1.00 86.56 680 PRO A C 1
ATOM 5431 O O . PRO A 1 680 ? 14.716 -9.091 -1.142 1.00 86.56 680 PRO A O 1
ATOM 5434 N N . THR A 1 681 ? 16.403 -8.359 -2.431 1.00 87.31 681 THR A N 1
ATOM 5435 C CA . THR A 1 681 ? 16.148 -6.919 -2.222 1.00 87.31 681 THR A CA 1
ATOM 5436 C C . THR A 1 681 ? 16.212 -6.126 -3.529 1.00 87.31 681 THR A C 1
ATOM 5438 O O . THR A 1 681 ? 16.756 -6.590 -4.537 1.00 87.31 681 THR A O 1
ATOM 5441 N N . TYR A 1 682 ? 15.649 -4.913 -3.524 1.00 88.44 682 TYR A N 1
ATOM 5442 C CA . TYR A 1 682 ? 15.692 -4.026 -4.687 1.00 88.44 682 TYR A CA 1
ATOM 5443 C C . TYR A 1 682 ? 17.117 -3.555 -5.000 1.00 88.44 682 TYR A C 1
ATOM 5445 O O . TYR A 1 682 ? 17.476 -3.482 -6.170 1.00 88.44 682 TYR A O 1
ATOM 5453 N N . GLU A 1 683 ? 17.945 -3.295 -3.986 1.00 90.25 683 GLU A N 1
ATOM 5454 C CA . GLU A 1 683 ? 19.332 -2.838 -4.138 1.00 90.25 683 GLU A CA 1
ATOM 5455 C C . GLU A 1 683 ? 20.188 -3.862 -4.892 1.00 90.25 683 GLU A C 1
ATOM 5457 O O . GLU A 1 683 ? 20.917 -3.491 -5.812 1.00 90.25 683 GLU A O 1
ATOM 5462 N N . GLU A 1 684 ? 20.053 -5.153 -4.566 1.00 91.88 684 GLU A N 1
ATOM 5463 C CA . GLU A 1 684 ? 20.743 -6.229 -5.288 1.00 91.88 684 GLU A CA 1
ATOM 5464 C C . GLU A 1 684 ? 20.265 -6.314 -6.745 1.00 91.88 684 GLU A C 1
ATOM 5466 O O . GLU A 1 684 ? 21.077 -6.428 -7.664 1.00 91.88 684 GLU A O 1
ATOM 5471 N N . GLY A 1 685 ? 18.956 -6.180 -6.983 1.00 92.19 685 GLY A N 1
ATOM 5472 C CA . GLY A 1 685 ? 18.393 -6.132 -8.333 1.00 92.19 685 GLY A CA 1
ATOM 5473 C C . GLY A 1 685 ? 18.909 -4.960 -9.167 1.00 92.19 685 GLY A C 1
ATOM 5474 O O . GLY A 1 685 ? 19.271 -5.149 -10.327 1.00 92.19 685 GLY A O 1
ATOM 5475 N N . ILE A 1 686 ? 19.002 -3.766 -8.576 1.00 92.75 686 ILE A N 1
ATOM 5476 C CA . ILE A 1 686 ? 19.551 -2.565 -9.222 1.00 92.75 686 ILE A CA 1
ATOM 5477 C C . ILE A 1 686 ? 21.036 -2.762 -9.546 1.00 92.75 686 ILE A C 1
ATOM 5479 O O . ILE A 1 686 ? 21.452 -2.482 -10.671 1.00 92.75 686 ILE A O 1
ATOM 5483 N N . GLN A 1 687 ? 21.829 -3.285 -8.604 1.00 93.00 687 GLN A N 1
ATOM 5484 C CA . GLN A 1 687 ? 23.250 -3.553 -8.831 1.00 93.00 687 GLN A CA 1
ATOM 5485 C C . GLN A 1 687 ? 23.453 -4.570 -9.964 1.00 93.00 687 GLN A C 1
ATOM 5487 O O . GLN A 1 687 ? 24.242 -4.324 -10.873 1.00 93.00 687 GLN A O 1
ATOM 5492 N N . LYS A 1 688 ? 22.658 -5.645 -9.992 1.00 93.12 688 LYS A N 1
ATOM 5493 C CA . LYS A 1 688 ? 22.674 -6.672 -11.047 1.00 93.12 688 LYS A CA 1
ATOM 5494 C C . LYS A 1 688 ? 22.357 -6.094 -12.438 1.00 93.12 688 LYS A C 1
ATOM 5496 O O . LYS A 1 688 ? 22.938 -6.537 -13.424 1.00 93.12 688 LYS A O 1
ATOM 5501 N N . VAL A 1 689 ? 21.491 -5.075 -12.539 1.00 93.56 689 VAL A N 1
ATOM 5502 C CA . VAL A 1 689 ? 21.265 -4.326 -13.798 1.00 93.56 689 VAL A CA 1
ATOM 5503 C C . VAL A 1 689 ? 22.463 -3.432 -14.143 1.00 93.56 689 VAL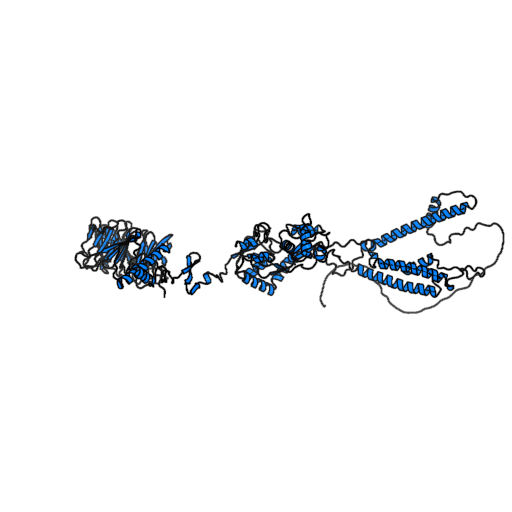 A C 1
ATOM 5505 O O . VAL A 1 689 ? 22.863 -3.369 -15.307 1.00 93.56 689 VAL A O 1
ATOM 5508 N N . LEU A 1 690 ? 23.056 -2.748 -13.157 1.00 91.81 690 LEU A N 1
ATOM 5509 C CA . LEU A 1 690 ? 24.225 -1.882 -13.356 1.00 91.81 690 LEU A CA 1
ATOM 5510 C C . LEU A 1 690 ? 25.467 -2.656 -13.811 1.00 91.81 690 LEU A C 1
ATOM 5512 O O . LEU A 1 690 ? 26.211 -2.146 -14.652 1.00 91.81 690 LEU A O 1
ATOM 5516 N N . ASP A 1 691 ? 25.665 -3.879 -13.326 1.00 89.88 691 ASP A N 1
ATOM 5517 C CA . ASP A 1 691 ? 26.742 -4.773 -13.766 1.00 89.88 691 ASP A CA 1
ATOM 5518 C C . ASP A 1 691 ? 26.574 -5.151 -15.255 1.00 89.88 691 ASP A C 1
ATOM 5520 O O . ASP A 1 691 ? 27.550 -5.202 -16.007 1.00 89.88 691 ASP A O 1
ATOM 5524 N N . GLY A 1 692 ? 25.325 -5.247 -15.728 1.00 82.62 692 GLY A N 1
ATOM 5525 C CA . GLY A 1 692 ? 24.951 -5.313 -17.143 1.00 82.62 692 GLY A CA 1
ATOM 5526 C C . GLY A 1 692 ? 24.337 -6.647 -17.572 1.00 82.62 692 GLY A C 1
ATOM 5527 O O . GLY A 1 692 ? 24.363 -7.635 -16.847 1.00 82.62 692 GLY A O 1
ATOM 5528 N N . ASN A 1 693 ? 23.775 -6.672 -18.787 1.00 84.88 693 ASN A N 1
ATOM 5529 C CA . ASN A 1 693 ? 23.114 -7.842 -19.383 1.00 84.88 693 ASN A CA 1
ATOM 5530 C C . ASN A 1 693 ? 22.036 -8.493 -18.490 1.00 84.88 693 ASN A C 1
ATOM 5532 O O . ASN A 1 693 ? 21.822 -9.697 -18.562 1.00 84.88 693 ASN A O 1
ATOM 5536 N N . TYR A 1 694 ? 21.328 -7.712 -17.674 1.00 93.25 694 TYR A N 1
ATOM 5537 C CA . TYR A 1 694 ? 20.194 -8.173 -16.874 1.00 93.25 694 TYR A CA 1
ATOM 5538 C C . TYR A 1 694 ? 19.088 -7.115 -16.887 1.00 93.25 694 TYR A C 1
ATOM 5540 O O . TYR A 1 694 ? 19.381 -5.921 -16.816 1.00 93.25 694 TYR A O 1
ATOM 5548 N N . ALA A 1 695 ? 17.832 -7.549 -16.994 1.00 93.81 695 ALA A N 1
ATOM 5549 C CA . ALA A 1 695 ? 16.658 -6.680 -16.940 1.00 93.81 695 ALA A CA 1
ATOM 5550 C C . ALA A 1 695 ? 15.818 -6.990 -15.693 1.00 93.81 695 ALA A C 1
ATOM 5552 O O . ALA A 1 695 ? 15.468 -8.143 -15.436 1.00 93.81 695 ALA A O 1
ATOM 5553 N N . PHE A 1 696 ? 15.495 -5.969 -14.901 1.00 95.44 696 PHE A N 1
ATOM 5554 C CA . PHE A 1 696 ? 14.825 -6.151 -13.615 1.00 95.44 696 PHE A CA 1
ATOM 5555 C C . PHE A 1 696 ? 13.379 -5.657 -13.676 1.00 95.44 696 PHE A C 1
ATOM 5557 O O . PHE A 1 696 ? 13.114 -4.493 -13.971 1.00 95.44 696 PHE A O 1
ATOM 5564 N N . LEU A 1 697 ? 12.441 -6.565 -13.415 1.00 94.94 697 LEU A N 1
ATOM 5565 C CA . LEU A 1 697 ? 11.004 -6.317 -13.466 1.00 94.94 697 LEU A CA 1
ATOM 5566 C C . LEU A 1 697 ? 10.528 -5.830 -12.092 1.00 94.94 697 LEU A C 1
ATOM 5568 O O . LEU A 1 697 ? 10.505 -6.598 -11.124 1.00 94.94 697 LEU A O 1
ATOM 5572 N N . MET A 1 698 ? 10.143 -4.556 -12.013 1.00 92.38 698 MET A N 1
ATOM 5573 C CA . MET A 1 698 ? 9.737 -3.882 -10.773 1.00 92.38 698 MET A CA 1
ATOM 5574 C C . MET A 1 698 ? 8.524 -2.969 -10.986 1.00 92.38 698 MET A C 1
ATOM 5576 O O . MET A 1 698 ? 8.069 -2.781 -12.109 1.00 92.38 698 MET A O 1
ATOM 5580 N N . GLU A 1 699 ? 7.985 -2.408 -9.907 1.00 91.75 699 GLU A N 1
ATOM 5581 C CA . GLU A 1 699 ? 6.883 -1.443 -9.966 1.00 91.75 699 GLU A CA 1
ATOM 5582 C C . GLU A 1 699 ? 7.382 -0.067 -10.467 1.00 91.75 699 GLU A C 1
ATOM 5584 O O . GLU A 1 699 ? 8.434 0.420 -10.048 1.00 91.75 699 GLU A O 1
ATOM 5589 N N . SER A 1 700 ? 6.637 0.553 -11.389 1.00 92.94 700 SER A N 1
ATOM 5590 C CA . SER A 1 700 ? 7.052 1.735 -12.164 1.00 92.94 700 SER A CA 1
ATOM 5591 C C . SER A 1 700 ? 7.388 2.954 -11.305 1.00 92.94 700 SER A C 1
ATOM 5593 O O . SER A 1 700 ? 8.300 3.705 -11.620 1.00 92.94 700 SER A O 1
ATOM 5595 N N . THR A 1 701 ? 6.700 3.125 -10.181 1.00 91.50 701 THR A N 1
ATOM 5596 C CA . THR A 1 701 ? 6.937 4.198 -9.206 1.00 91.50 701 THR A CA 1
ATOM 5597 C C . THR A 1 701 ? 8.313 4.081 -8.547 1.00 91.50 701 THR A C 1
ATOM 5599 O O . THR A 1 701 ? 9.014 5.079 -8.384 1.00 91.50 701 THR A O 1
ATOM 5602 N N . MET A 1 702 ? 8.743 2.860 -8.212 1.00 89.81 702 MET A N 1
ATOM 5603 C CA . MET A 1 702 ? 10.091 2.599 -7.700 1.00 89.81 702 MET A CA 1
ATOM 5604 C C . MET A 1 702 ? 11.140 2.752 -8.810 1.00 89.81 702 MET A C 1
ATOM 5606 O O . MET A 1 702 ? 12.202 3.330 -8.584 1.00 89.81 702 MET A O 1
ATOM 5610 N N . LEU A 1 703 ? 10.815 2.316 -10.031 1.00 91.38 703 LEU A N 1
ATOM 5611 C CA . LEU A 1 703 ? 11.661 2.493 -11.213 1.00 91.38 703 LEU A CA 1
ATOM 5612 C C . LEU A 1 703 ? 11.957 3.979 -11.470 1.00 91.38 703 LEU A C 1
ATOM 5614 O O . LEU A 1 703 ? 13.126 4.359 -11.555 1.00 91.38 703 LEU A O 1
ATOM 5618 N N . ASP A 1 704 ? 10.921 4.820 -11.511 1.00 89.69 704 ASP A N 1
ATOM 5619 C CA . ASP A 1 704 ? 11.021 6.274 -11.680 1.00 89.69 704 ASP A CA 1
ATOM 5620 C C . ASP A 1 704 ? 11.940 6.909 -10.630 1.00 89.69 704 ASP A C 1
ATOM 5622 O O . ASP A 1 704 ? 12.781 7.747 -10.960 1.00 89.69 704 ASP A O 1
ATOM 5626 N N . TYR A 1 705 ? 11.815 6.491 -9.366 1.00 89.81 705 TYR A N 1
ATOM 5627 C CA . TYR A 1 705 ? 12.637 6.990 -8.260 1.00 89.81 705 TYR A CA 1
ATOM 5628 C C . TYR A 1 705 ? 14.134 6.705 -8.465 1.00 89.81 705 TYR A C 1
ATOM 5630 O O . TYR A 1 705 ? 14.983 7.565 -8.198 1.00 89.81 705 TYR A O 1
ATOM 5638 N N . ILE A 1 706 ? 14.449 5.500 -8.951 1.00 90.06 706 ILE A N 1
ATOM 5639 C CA . ILE A 1 706 ? 15.812 5.015 -9.187 1.00 90.06 706 ILE A CA 1
ATOM 5640 C C . ILE A 1 706 ? 16.413 5.662 -10.439 1.00 90.06 706 ILE A C 1
ATOM 5642 O O . ILE A 1 706 ? 17.539 6.159 -10.386 1.00 90.06 706 ILE A O 1
ATOM 5646 N N . VAL A 1 707 ? 15.675 5.698 -11.553 1.00 89.25 707 VAL A N 1
ATOM 5647 C CA . VAL A 1 707 ? 16.134 6.297 -12.819 1.00 89.25 707 VAL A CA 1
ATOM 5648 C C . VAL A 1 707 ? 16.379 7.797 -12.658 1.00 89.25 707 VAL A C 1
ATOM 5650 O O . VAL A 1 707 ? 17.390 8.302 -13.144 1.00 89.25 707 VAL A O 1
ATOM 5653 N N . GLN A 1 708 ? 15.537 8.502 -11.893 1.00 85.56 708 GLN A N 1
ATOM 5654 C CA . GLN A 1 708 ? 15.769 9.913 -11.566 1.00 85.56 708 GLN A CA 1
ATOM 5655 C C . GLN A 1 708 ? 17.050 10.143 -10.751 1.00 85.56 708 GLN A C 1
ATOM 5657 O O . GLN A 1 708 ? 17.599 11.234 -10.824 1.00 85.56 708 GLN A O 1
ATOM 5662 N N . ARG A 1 709 ? 17.561 9.152 -10.007 1.00 87.12 709 ARG A N 1
ATOM 5663 C CA . ARG A 1 709 ? 18.803 9.262 -9.209 1.00 87.12 709 ARG A CA 1
ATOM 5664 C C . ARG A 1 709 ? 20.041 8.709 -9.909 1.00 87.12 709 ARG A C 1
ATOM 5666 O O . ARG A 1 709 ? 21.151 9.136 -9.606 1.00 87.12 709 ARG A O 1
ATOM 5673 N N . ASN A 1 710 ? 19.880 7.781 -10.847 1.00 86.62 710 ASN A N 1
ATOM 5674 C CA . ASN A 1 710 ? 20.990 7.097 -11.501 1.00 86.62 710 ASN A CA 1
ATOM 5675 C C . ASN A 1 710 ? 20.821 7.087 -13.025 1.00 86.62 710 ASN A C 1
ATOM 5677 O O . ASN A 1 710 ? 20.217 6.183 -13.600 1.00 86.62 710 ASN A O 1
ATOM 5681 N N . CYS A 1 711 ? 21.444 8.067 -13.688 1.00 85.94 711 CYS A N 1
ATOM 5682 C CA . CYS A 1 711 ? 21.401 8.240 -15.142 1.00 85.94 711 CYS A CA 1
ATOM 5683 C C . CYS A 1 711 ? 21.975 7.066 -15.967 1.00 85.94 711 CYS A C 1
ATOM 5685 O O . CYS A 1 711 ? 21.859 7.088 -17.192 1.00 85.94 711 CYS A O 1
ATOM 5687 N N . ASN A 1 712 ? 22.609 6.061 -15.345 1.00 87.94 712 ASN A N 1
ATOM 5688 C CA . ASN A 1 712 ? 23.049 4.842 -16.037 1.00 87.94 712 ASN A CA 1
ATOM 5689 C C . ASN A 1 712 ? 21.907 3.835 -16.251 1.00 87.94 712 ASN A C 1
ATOM 5691 O O . ASN A 1 712 ? 22.123 2.793 -16.872 1.00 87.94 712 ASN A O 1
ATOM 5695 N N . LEU A 1 713 ? 20.713 4.116 -15.728 1.00 90.19 713 LEU A N 1
ATOM 5696 C CA . LEU A 1 713 ? 19.531 3.268 -15.813 1.00 90.19 713 LEU A CA 1
ATOM 5697 C C . LEU A 1 713 ? 18.434 3.946 -16.640 1.00 90.19 713 LEU A C 1
ATOM 5699 O O . LEU A 1 713 ? 18.370 5.169 -16.744 1.00 90.19 713 LEU A O 1
ATOM 5703 N N . THR A 1 714 ? 17.578 3.136 -17.254 1.00 89.31 714 THR A N 1
ATOM 5704 C CA . THR A 1 714 ? 16.429 3.583 -18.042 1.00 89.31 714 THR A CA 1
ATOM 5705 C C . THR A 1 714 ? 15.249 2.646 -17.838 1.00 89.31 714 THR A C 1
ATOM 5707 O O . THR A 1 714 ? 15.427 1.448 -17.605 1.00 89.31 714 THR A O 1
ATOM 5710 N N . GLN A 1 715 ? 14.046 3.194 -17.977 1.00 90.56 715 GLN A N 1
ATOM 5711 C CA . GLN A 1 715 ? 12.860 2.396 -18.259 1.00 90.56 715 GLN A CA 1
ATOM 5712 C C . GLN A 1 715 ? 12.925 1.878 -19.703 1.00 90.56 715 GLN A C 1
ATOM 5714 O O . GLN A 1 715 ? 13.426 2.580 -20.588 1.00 90.56 715 GLN A O 1
ATOM 5719 N N . ILE A 1 716 ? 12.408 0.672 -19.924 1.00 88.81 716 ILE A N 1
ATOM 5720 C CA . ILE A 1 716 ? 12.081 0.102 -21.235 1.00 88.81 716 ILE A CA 1
ATOM 5721 C C . ILE A 1 716 ? 10.579 -0.216 -21.249 1.00 88.81 716 ILE A C 1
ATOM 5723 O O . ILE A 1 716 ? 10.050 -0.733 -20.261 1.00 88.81 716 ILE A O 1
ATOM 5727 N N . GLY A 1 717 ? 9.908 0.103 -22.358 1.00 85.94 717 GLY A N 1
ATOM 5728 C CA . GLY A 1 717 ? 8.475 -0.120 -22.550 1.00 85.94 717 GLY A CA 1
ATOM 5729 C C . GLY A 1 717 ? 7.556 0.709 -21.641 1.00 85.94 717 GLY A C 1
ATOM 5730 O O . GLY A 1 717 ? 7.980 1.530 -20.818 1.00 85.94 717 GLY A O 1
ATOM 5731 N N . GLY A 1 718 ? 6.252 0.487 -21.806 1.00 87.38 718 GLY A N 1
ATOM 5732 C CA . GLY A 1 718 ? 5.220 0.993 -20.898 1.00 87.38 718 GLY A CA 1
ATOM 5733 C C . GLY A 1 718 ? 5.059 0.137 -19.628 1.00 87.38 718 GLY A C 1
ATOM 5734 O O . GLY A 1 718 ? 5.790 -0.836 -19.425 1.00 87.38 718 GLY A O 1
ATOM 5735 N N . PRO A 1 719 ? 4.095 0.472 -18.754 1.00 89.50 719 PRO A N 1
ATOM 5736 C CA . PRO A 1 719 ? 3.642 -0.443 -17.712 1.00 89.50 719 PRO A CA 1
ATOM 5737 C C . PRO A 1 719 ? 2.910 -1.651 -18.330 1.00 89.50 719 PRO A C 1
ATOM 5739 O O . PRO A 1 719 ? 1.997 -1.495 -19.138 1.00 89.50 719 PRO A O 1
ATOM 5742 N N . LEU A 1 720 ? 3.311 -2.858 -17.928 1.00 90.81 720 LEU A N 1
ATOM 5743 C CA . LEU A 1 720 ? 2.827 -4.158 -18.421 1.00 90.81 720 LEU A CA 1
ATOM 5744 C C . LEU A 1 720 ? 1.447 -4.561 -17.874 1.00 90.81 720 LEU A C 1
ATOM 5746 O O . LEU A 1 720 ? 0.822 -5.504 -18.368 1.00 90.81 720 LEU A O 1
ATOM 5750 N N . ASP A 1 721 ? 0.999 -3.879 -16.823 1.00 90.12 721 ASP A N 1
ATOM 5751 C CA . ASP A 1 721 ? -0.305 -4.018 -16.189 1.00 90.12 721 ASP A CA 1
ATOM 5752 C C . ASP A 1 721 ? -0.752 -2.691 -15.551 1.00 90.12 721 ASP A C 1
ATOM 5754 O O . ASP A 1 721 ? -0.019 -1.702 -15.549 1.00 90.12 721 ASP A O 1
ATOM 5758 N N . SER A 1 722 ? -1.982 -2.663 -15.031 1.00 89.44 722 SER A N 1
ATOM 5759 C CA . SER A 1 722 ? -2.528 -1.525 -14.288 1.00 89.44 722 SER A CA 1
ATOM 5760 C C . SER A 1 722 ? -2.854 -1.960 -12.863 1.00 89.44 722 SER A C 1
ATOM 5762 O O . SER A 1 722 ? -3.659 -2.868 -12.641 1.00 89.44 722 SER A O 1
ATOM 5764 N N . LYS A 1 723 ? -2.181 -1.331 -11.903 1.00 90.81 723 LYS A N 1
ATOM 5765 C CA . LYS A 1 723 ? -2.217 -1.594 -10.463 1.00 90.81 723 LYS A CA 1
ATOM 5766 C C . LYS A 1 723 ? -2.321 -0.275 -9.702 1.00 90.81 723 LYS A C 1
ATOM 5768 O O . LYS A 1 723 ? -2.162 0.810 -10.258 1.00 90.81 723 LYS A O 1
ATOM 5773 N N . GLY A 1 724 ? -2.526 -0.376 -8.395 1.00 93.50 724 GLY A N 1
ATOM 5774 C CA . GLY A 1 724 ? -2.364 0.758 -7.498 1.00 93.50 724 GLY A CA 1
ATOM 5775 C C . GLY A 1 724 ? -1.920 0.339 -6.104 1.00 93.50 724 GLY A C 1
ATOM 5776 O O . GLY A 1 724 ? -2.109 -0.812 -5.692 1.00 93.50 724 GLY A O 1
ATOM 5777 N N . TYR A 1 725 ? -1.338 1.293 -5.384 1.00 95.12 725 TYR A N 1
ATOM 5778 C CA . TYR A 1 725 ? -1.136 1.194 -3.944 1.00 95.12 725 TYR A CA 1
ATOM 5779 C C . TYR A 1 725 ? -2.376 1.707 -3.218 1.00 95.12 725 TYR A C 1
ATOM 5781 O O . TYR A 1 725 ? -2.897 2.778 -3.537 1.00 95.12 725 TYR A O 1
ATOM 5789 N N . GLY A 1 726 ? -2.832 0.945 -2.229 1.00 95.50 726 GLY A N 1
ATOM 5790 C CA . GLY A 1 726 ? -3.922 1.318 -1.332 1.00 95.50 726 GLY A CA 1
ATOM 5791 C C . GLY A 1 726 ? -3.495 1.148 0.119 1.00 95.50 726 GLY A C 1
ATOM 5792 O O . GLY A 1 726 ? -2.611 0.347 0.421 1.00 95.50 726 GLY A O 1
ATOM 5793 N N . ILE A 1 727 ? -4.137 1.884 1.024 1.00 97.12 727 ILE A N 1
ATOM 5794 C CA . ILE A 1 727 ? -4.003 1.628 2.458 1.00 97.12 727 ILE A CA 1
ATOM 5795 C C . ILE A 1 727 ? -4.830 0.379 2.761 1.00 97.12 727 ILE A C 1
ATOM 5797 O O . ILE A 1 727 ? -5.978 0.267 2.321 1.00 97.12 727 ILE A O 1
ATOM 5801 N N . ALA A 1 728 ? -4.246 -0.576 3.476 1.00 97.00 728 ALA A N 1
ATOM 5802 C CA . ALA A 1 728 ? -4.938 -1.801 3.843 1.00 97.00 728 ALA A CA 1
ATOM 5803 C C . ALA A 1 728 ? -5.489 -1.723 5.268 1.00 97.00 728 ALA A C 1
ATOM 5805 O O . ALA A 1 728 ? -4.913 -1.086 6.149 1.00 97.00 728 ALA A O 1
ATOM 5806 N N . THR A 1 729 ? -6.614 -2.392 5.485 1.00 97.00 729 THR A N 1
ATOM 5807 C CA . THR A 1 729 ? -7.397 -2.367 6.722 1.00 97.00 729 THR A CA 1
ATOM 5808 C C . THR A 1 729 ? -7.877 -3.787 7.061 1.00 97.00 729 THR A C 1
ATOM 5810 O O . THR A 1 729 ? -8.037 -4.612 6.152 1.00 97.00 729 THR A O 1
ATOM 5813 N N . PRO A 1 730 ? -8.129 -4.122 8.339 1.00 96.50 730 PRO A N 1
ATOM 5814 C CA . PRO A 1 730 ? -8.792 -5.369 8.695 1.00 96.50 730 PRO A CA 1
ATOM 5815 C C . PRO A 1 730 ? -10.163 -5.461 8.016 1.00 96.50 730 PRO A C 1
ATOM 5817 O O . PRO A 1 730 ? -10.845 -4.454 7.816 1.00 96.50 730 PRO A O 1
ATOM 5820 N N . LYS A 1 731 ? -10.567 -6.676 7.646 1.00 92.88 731 LYS A N 1
ATOM 5821 C CA . LYS A 1 731 ? -11.775 -6.914 6.850 1.00 92.88 731 LYS A CA 1
ATOM 5822 C C . LYS A 1 731 ? -13.026 -6.364 7.548 1.00 92.88 731 LYS A C 1
ATOM 5824 O O . LYS A 1 731 ? -13.289 -6.716 8.695 1.00 92.88 731 LYS A O 1
ATOM 5829 N N . GLY A 1 732 ? -13.794 -5.510 6.866 1.00 89.31 732 GLY A N 1
ATOM 5830 C CA . GLY A 1 732 ? -14.961 -4.836 7.451 1.00 89.31 732 GLY A CA 1
ATOM 5831 C C . GLY A 1 732 ? -14.644 -3.654 8.382 1.00 89.31 732 GLY A C 1
ATOM 5832 O O . GLY A 1 732 ? -15.524 -3.228 9.127 1.00 89.31 732 GLY A O 1
ATOM 5833 N N . SER A 1 733 ? -13.418 -3.115 8.362 1.00 91.56 733 SER A N 1
ATOM 5834 C CA . SER A 1 733 ? -13.039 -1.948 9.171 1.00 91.56 733 SER A CA 1
ATOM 5835 C C . SER A 1 733 ? -13.870 -0.698 8.820 1.00 91.56 733 SER A C 1
ATOM 5837 O O . SER A 1 733 ? -13.925 -0.312 7.648 1.00 91.56 733 SER A O 1
ATOM 5839 N N . PRO A 1 734 ? -14.446 0.017 9.812 1.00 89.44 734 PRO A N 1
ATOM 5840 C CA . PRO A 1 734 ? -15.212 1.246 9.573 1.00 89.44 734 PRO A CA 1
ATOM 5841 C C . PRO A 1 734 ? -14.343 2.416 9.080 1.00 89.44 734 PRO A C 1
ATOM 5843 O O . PRO A 1 734 ? -14.868 3.422 8.602 1.00 89.44 734 PRO A O 1
ATOM 5846 N N . TRP A 1 735 ? -13.015 2.304 9.185 1.00 91.00 735 TRP A N 1
ATOM 5847 C CA . TRP A 1 735 ? -12.074 3.322 8.719 1.00 91.00 735 TRP A CA 1
ATOM 5848 C C . TRP A 1 735 ? -11.870 3.302 7.204 1.00 91.00 735 TRP A C 1
ATOM 5850 O O . TRP A 1 735 ? -11.557 4.343 6.630 1.00 91.00 735 TRP A O 1
ATOM 5860 N N . ARG A 1 736 ? -12.089 2.156 6.541 1.00 94.31 736 ARG A N 1
ATOM 5861 C CA . ARG A 1 736 ? -11.844 1.967 5.100 1.00 94.31 736 ARG A CA 1
ATOM 5862 C C . ARG A 1 736 ? -12.542 3.023 4.244 1.00 94.31 736 ARG A C 1
ATOM 5864 O O . ARG A 1 736 ? -11.916 3.616 3.366 1.00 94.31 736 ARG A O 1
ATOM 5871 N N . ASP A 1 737 ? -13.823 3.268 4.506 1.00 92.44 737 ASP A N 1
ATOM 5872 C CA . ASP A 1 737 ? -14.639 4.168 3.685 1.00 92.44 737 ASP A CA 1
ATOM 5873 C C . ASP A 1 737 ? -14.341 5.641 4.005 1.00 92.44 737 ASP A C 1
ATOM 5875 O O . ASP A 1 737 ? -14.191 6.442 3.084 1.00 92.44 737 ASP A O 1
ATOM 5879 N N . LYS A 1 738 ? -14.126 5.982 5.287 1.00 91.88 738 LYS A N 1
ATOM 5880 C CA . LYS A 1 738 ? -13.685 7.323 5.716 1.00 91.88 738 LYS A CA 1
ATOM 5881 C C . LYS A 1 738 ? -12.342 7.709 5.084 1.00 91.88 738 LYS A C 1
ATOM 5883 O O . LYS A 1 738 ? -12.219 8.776 4.492 1.00 91.88 738 LYS A O 1
ATOM 5888 N N . ILE A 1 739 ? -11.353 6.815 5.159 1.00 95.62 739 ILE A N 1
ATOM 5889 C CA . ILE A 1 739 ? -10.023 7.027 4.573 1.00 95.62 739 ILE A CA 1
ATOM 5890 C C . ILE A 1 739 ? -10.101 7.053 3.040 1.00 95.62 739 ILE A C 1
ATOM 5892 O O . ILE A 1 739 ? -9.417 7.854 2.412 1.00 95.62 739 ILE A O 1
ATOM 5896 N N . SER A 1 740 ? -10.952 6.228 2.419 1.00 96.38 740 SER A N 1
ATOM 5897 C CA . SER A 1 740 ? -11.142 6.259 0.962 1.00 96.38 740 SER A CA 1
ATOM 5898 C C . SER A 1 740 ? -11.703 7.593 0.470 1.00 96.38 740 SER A C 1
ATOM 5900 O O . SER A 1 740 ? -11.250 8.078 -0.562 1.00 96.38 740 SER A O 1
ATOM 5902 N N . LEU A 1 741 ? -12.650 8.195 1.198 1.00 95.56 741 LEU A N 1
ATOM 5903 C CA . LEU A 1 741 ? -13.164 9.531 0.885 1.00 95.56 741 LEU A CA 1
ATOM 5904 C C . LEU A 1 741 ? -12.066 10.595 1.023 1.00 95.56 741 LEU A C 1
ATOM 5906 O O . LEU A 1 741 ? -11.865 11.367 0.091 1.00 95.56 741 LEU A O 1
ATOM 5910 N N . ALA A 1 742 ? -11.286 10.565 2.109 1.00 95.56 742 ALA A N 1
ATOM 5911 C CA . ALA A 1 742 ? -10.158 11.481 2.294 1.00 95.56 742 ALA A CA 1
ATOM 5912 C C . ALA A 1 742 ? -9.081 11.334 1.198 1.00 95.56 742 ALA A C 1
ATOM 5914 O O . ALA A 1 742 ? -8.563 12.332 0.709 1.00 95.56 742 ALA A O 1
ATOM 5915 N N . ILE A 1 743 ? -8.764 10.111 0.750 1.00 96.69 743 ILE A N 1
ATOM 5916 C CA . ILE A 1 743 ? -7.836 9.888 -0.376 1.00 96.69 743 ILE A CA 1
ATOM 5917 C C . ILE A 1 743 ? -8.369 10.522 -1.666 1.00 96.69 743 ILE A C 1
ATOM 5919 O O . ILE A 1 743 ? -7.601 11.169 -2.376 1.00 96.69 743 ILE A O 1
ATOM 5923 N N . LEU A 1 744 ? -9.661 10.357 -1.969 1.00 95.81 744 LEU A N 1
ATOM 5924 C CA . LEU A 1 744 ? -10.280 10.951 -3.159 1.00 95.81 744 LEU A CA 1
ATOM 5925 C C . LEU A 1 744 ? -10.262 12.485 -3.094 1.00 95.81 744 LEU A C 1
ATOM 5927 O O . LEU A 1 744 ? -9.916 13.128 -4.080 1.00 95.81 744 LEU A O 1
ATOM 5931 N N . GLU A 1 745 ? -10.540 13.067 -1.929 1.00 95.56 745 GLU A N 1
ATOM 5932 C CA . GLU A 1 745 ? -10.473 14.515 -1.715 1.00 95.56 745 GLU A CA 1
ATOM 5933 C C . GLU A 1 745 ? -9.036 15.058 -1.855 1.00 95.56 745 GLU A C 1
ATOM 5935 O O . GLU A 1 745 ? -8.815 16.080 -2.504 1.00 95.56 745 GLU A O 1
ATOM 5940 N N . LEU A 1 746 ? -8.027 14.346 -1.337 1.00 95.69 746 LEU A N 1
ATOM 5941 C CA . LEU A 1 746 ? -6.609 14.692 -1.524 1.00 95.69 746 LEU A CA 1
ATOM 5942 C C . LEU A 1 746 ? -6.144 14.543 -2.986 1.00 95.69 746 LEU A C 1
ATOM 5944 O O . LEU A 1 746 ? -5.229 15.255 -3.411 1.00 95.69 746 LEU A O 1
ATOM 5948 N N . GLN A 1 747 ? -6.754 13.639 -3.762 1.00 94.62 747 GLN A N 1
ATOM 5949 C CA . GLN A 1 747 ? -6.538 13.528 -5.210 1.00 94.62 747 GLN A CA 1
ATOM 5950 C C . GLN A 1 747 ? -7.199 14.688 -5.967 1.00 94.62 747 GLN A C 1
ATOM 5952 O O . GLN A 1 747 ? -6.548 15.287 -6.820 1.00 94.62 747 GLN A O 1
ATOM 5957 N N . GLU A 1 748 ? -8.438 15.055 -5.627 1.00 94.56 748 GLU A N 1
ATOM 5958 C CA . GLU A 1 748 ? -9.170 16.175 -6.241 1.00 94.56 748 GLU A CA 1
ATOM 5959 C C . GLU A 1 748 ? -8.505 17.533 -5.952 1.00 94.56 748 GLU A C 1
ATOM 5961 O O . GLU A 1 748 ? -8.329 18.343 -6.862 1.00 94.56 748 GLU A O 1
ATOM 5966 N N . LYS A 1 749 ? -8.020 17.744 -4.720 1.00 95.31 749 LYS A N 1
ATOM 5967 C CA . LYS A 1 749 ? -7.186 18.901 -4.330 1.00 95.31 749 LYS A CA 1
ATOM 5968 C C . LYS A 1 749 ? -5.792 18.902 -4.987 1.00 95.31 749 LYS A C 1
ATOM 5970 O O . LYS A 1 749 ? -5.072 19.894 -4.886 1.00 95.31 749 LYS A O 1
ATOM 5975 N N . GLY A 1 750 ? -5.371 17.801 -5.619 1.00 94.25 750 GLY A N 1
ATOM 5976 C CA . GLY A 1 750 ? -4.040 17.642 -6.218 1.00 94.25 750 GLY A CA 1
ATOM 5977 C C . GLY A 1 750 ? -2.889 17.485 -5.212 1.00 94.25 750 GLY A C 1
ATOM 5978 O O . GLY A 1 750 ? -1.720 17.505 -5.605 1.00 94.25 750 GLY A O 1
ATOM 5979 N N . GLU A 1 751 ? -3.174 17.302 -3.919 1.00 95.06 751 GLU A N 1
ATOM 5980 C CA . GLU A 1 751 ? -2.142 17.241 -2.875 1.00 95.06 751 GLU A CA 1
ATOM 5981 C C . GLU A 1 751 ? -1.226 16.027 -3.017 1.00 95.06 751 GLU A C 1
ATOM 5983 O O . GLU A 1 751 ? -0.015 16.141 -2.821 1.00 95.06 751 GLU A O 1
ATOM 5988 N N . ILE A 1 752 ? -1.774 14.879 -3.426 1.00 94.12 752 ILE A N 1
ATOM 5989 C CA . ILE A 1 752 ? -0.978 13.664 -3.652 1.00 94.12 752 ILE A CA 1
ATOM 5990 C C . ILE A 1 752 ? 0.063 13.886 -4.761 1.00 94.12 752 ILE A C 1
ATOM 5992 O O . ILE A 1 752 ? 1.195 13.419 -4.637 1.00 94.12 752 ILE A O 1
ATOM 5996 N N . GLN A 1 753 ? -0.268 14.665 -5.799 1.00 92.94 753 GLN A N 1
ATOM 5997 C CA . GLN A 1 753 ? 0.677 15.017 -6.863 1.00 92.94 753 GLN A CA 1
ATOM 5998 C C . GLN A 1 753 ? 1.773 15.969 -6.360 1.00 92.94 753 GLN A C 1
ATOM 6000 O O . GLN A 1 753 ? 2.946 15.768 -6.674 1.00 92.94 753 GLN A O 1
ATOM 6005 N N . MET A 1 754 ? 1.426 16.955 -5.522 1.00 93.62 754 MET A N 1
ATOM 6006 C CA . MET A 1 754 ? 2.418 17.834 -4.884 1.00 93.62 754 MET A CA 1
ATOM 6007 C C . MET A 1 754 ? 3.382 17.050 -3.980 1.00 93.62 754 MET A C 1
ATOM 6009 O O . MET A 1 754 ? 4.588 17.306 -3.985 1.00 93.62 754 MET A O 1
ATOM 6013 N N . LEU A 1 755 ? 2.876 16.062 -3.234 1.00 93.69 755 LEU A N 1
ATOM 6014 C CA . LEU A 1 755 ? 3.710 15.153 -2.448 1.00 93.69 755 LEU A CA 1
ATOM 6015 C C . LEU A 1 755 ? 4.570 14.251 -3.348 1.00 93.69 755 LEU A C 1
ATOM 6017 O O . LEU A 1 755 ? 5.744 14.051 -3.045 1.00 93.69 755 LEU A O 1
ATOM 6021 N N . TYR A 1 756 ? 4.045 13.749 -4.467 1.00 92.06 756 TYR A N 1
ATOM 6022 C CA . TYR A 1 756 ? 4.829 12.934 -5.401 1.00 92.06 756 TYR A CA 1
ATOM 6023 C C . TYR A 1 756 ? 6.026 13.719 -5.940 1.00 92.06 756 TYR A C 1
ATOM 6025 O O . TYR A 1 756 ? 7.168 13.268 -5.846 1.00 92.06 756 TYR A O 1
ATOM 6033 N N . ASP A 1 757 ? 5.785 14.944 -6.408 1.00 90.56 757 ASP A N 1
ATOM 6034 C CA . ASP A 1 757 ? 6.833 15.813 -6.937 1.00 90.56 757 ASP A CA 1
ATOM 6035 C C . ASP A 1 757 ? 7.867 16.194 -5.858 1.00 90.56 757 ASP A C 1
ATOM 6037 O O . ASP A 1 757 ? 9.065 16.215 -6.146 1.00 90.56 757 ASP A O 1
ATOM 6041 N N . LYS A 1 758 ? 7.440 16.384 -4.598 1.00 90.75 758 LYS A N 1
ATOM 6042 C CA . LYS A 1 758 ? 8.325 16.607 -3.436 1.00 90.75 758 LYS A CA 1
ATOM 6043 C C . LYS A 1 758 ? 9.271 15.430 -3.152 1.00 90.75 758 LYS A C 1
ATOM 6045 O O . LYS A 1 758 ? 10.408 15.673 -2.745 1.00 90.75 758 LYS A O 1
ATOM 6050 N N . TRP A 1 759 ? 8.820 14.182 -3.296 1.00 90.88 759 TRP A N 1
ATOM 6051 C CA . TRP A 1 759 ? 9.608 12.997 -2.911 1.00 90.88 759 TRP A CA 1
ATOM 6052 C C . TRP A 1 759 ? 10.386 12.364 -4.077 1.00 90.88 759 TRP A C 1
ATOM 6054 O O . TRP A 1 759 ? 11.487 11.855 -3.863 1.00 90.88 759 TRP A O 1
ATOM 6064 N N . TRP A 1 760 ? 9.878 12.449 -5.311 1.00 88.94 760 TRP A N 1
ATOM 6065 C CA . TRP A 1 760 ? 10.573 11.956 -6.506 1.00 88.94 760 TRP A CA 1
ATOM 6066 C C . TRP A 1 760 ? 11.499 13.016 -7.111 1.00 88.94 760 TRP A C 1
ATOM 6068 O O . TRP A 1 760 ? 12.712 12.801 -7.161 1.00 88.94 760 TRP A O 1
ATOM 6078 N N . LYS A 1 761 ? 10.944 14.172 -7.507 1.00 81.69 761 LYS A N 1
ATOM 6079 C CA . LYS A 1 761 ? 11.580 15.162 -8.402 1.00 81.69 761 LYS A CA 1
ATOM 6080 C C . LYS A 1 761 ? 12.421 16.233 -7.689 1.00 81.69 761 LYS A C 1
ATOM 6082 O O . LYS A 1 761 ? 12.720 17.271 -8.278 1.00 81.69 761 LYS A O 1
ATOM 6087 N N . ASN A 1 762 ? 12.768 16.035 -6.418 1.00 72.31 762 ASN A N 1
ATOM 6088 C CA . ASN A 1 762 ? 13.401 17.077 -5.609 1.00 72.31 762 ASN A CA 1
ATOM 6089 C C . ASN A 1 762 ? 14.818 17.416 -6.107 1.00 72.31 762 ASN A C 1
ATOM 6091 O O . ASN A 1 762 ? 15.673 16.540 -6.246 1.00 72.31 762 ASN A O 1
ATOM 6095 N N . THR A 1 763 ? 15.075 18.703 -6.342 1.00 55.47 763 THR A N 1
ATOM 6096 C CA . THR A 1 763 ? 16.134 19.213 -7.234 1.00 55.47 763 THR A CA 1
ATOM 6097 C C . THR A 1 763 ? 17.577 18.951 -6.781 1.00 55.47 763 THR A C 1
ATOM 6099 O O . THR A 1 763 ? 18.505 19.260 -7.525 1.00 55.47 763 THR A O 1
ATOM 6102 N N . GLY A 1 764 ? 17.786 18.429 -5.568 1.00 60.44 764 GLY A N 1
ATOM 6103 C CA . GLY A 1 764 ? 19.109 18.076 -5.036 1.00 60.44 764 GLY A CA 1
ATOM 6104 C C . GLY A 1 764 ? 19.585 16.662 -5.392 1.00 60.44 764 GLY A C 1
ATOM 6105 O O . GLY A 1 764 ? 20.785 16.460 -5.553 1.00 60.44 764 GLY A O 1
ATOM 6106 N N . ASP A 1 765 ? 18.658 15.711 -5.553 1.00 61.38 765 ASP A N 1
ATOM 6107 C CA . ASP A 1 765 ? 18.964 14.283 -5.764 1.00 61.38 765 ASP A CA 1
ATOM 6108 C C . ASP A 1 765 ? 18.758 13.829 -7.215 1.00 61.38 765 ASP A C 1
ATOM 6110 O O . ASP A 1 765 ? 19.223 12.757 -7.610 1.00 61.38 765 ASP A O 1
ATOM 6114 N N . THR A 1 766 ? 18.018 14.602 -8.015 1.00 68.38 766 THR A N 1
ATOM 6115 C CA . THR A 1 766 ? 17.738 14.240 -9.405 1.00 68.38 766 THR A CA 1
ATOM 6116 C C . THR A 1 766 ? 19.009 14.337 -10.241 1.00 68.38 766 THR A C 1
ATOM 6118 O O . THR A 1 766 ? 19.512 15.434 -10.501 1.00 68.38 766 THR A O 1
ATOM 6121 N N . CYS A 1 767 ? 19.490 13.195 -10.724 1.00 72.00 767 CYS A N 1
ATOM 6122 C CA . CYS A 1 767 ? 20.499 13.111 -11.760 1.00 72.00 767 CYS A CA 1
ATOM 6123 C C . CYS A 1 767 ? 19.954 13.796 -13.015 1.00 72.00 767 CYS A C 1
ATOM 6125 O O . CYS A 1 767 ? 19.160 13.228 -13.768 1.00 72.00 767 CYS A O 1
ATOM 6127 N N . GLN A 1 768 ? 20.388 15.035 -13.251 1.00 63.09 768 GLN A N 1
ATOM 6128 C CA . GLN A 1 768 ? 20.221 15.659 -14.552 1.00 63.09 768 GLN A CA 1
ATOM 6129 C C . GLN A 1 768 ? 21.048 14.848 -15.544 1.00 63.09 768 GLN A C 1
ATOM 6131 O O . GLN A 1 768 ? 22.257 15.054 -15.694 1.00 63.09 768 GLN A O 1
ATOM 6136 N N . ARG A 1 769 ? 20.379 13.921 -16.241 1.00 58.16 769 ARG A N 1
ATOM 6137 C CA . ARG A 1 769 ? 20.890 13.392 -17.498 1.00 58.16 769 ARG A CA 1
ATOM 6138 C C . ARG A 1 769 ? 21.223 14.621 -18.323 1.00 58.16 769 ARG A C 1
ATOM 6140 O O . ARG A 1 769 ? 20.358 15.461 -18.563 1.00 58.16 769 ARG A O 1
ATOM 6147 N N . ASN A 1 770 ? 22.500 14.764 -18.662 1.00 46.03 770 ASN A N 1
ATOM 6148 C CA . ASN A 1 770 ? 22.963 15.845 -19.511 1.00 46.03 770 ASN A CA 1
ATOM 6149 C C . ASN A 1 770 ? 22.341 15.622 -20.893 1.00 46.03 770 ASN A C 1
ATOM 6151 O O . ASN A 1 770 ? 22.972 15.037 -21.773 1.00 46.03 770 ASN A O 1
ATOM 6155 N N . ASP A 1 771 ? 21.115 16.113 -21.075 1.00 44.62 771 ASP A N 1
ATOM 6156 C CA . ASP A 1 771 ? 20.411 16.249 -22.345 1.00 44.62 771 ASP A CA 1
ATOM 6157 C C . ASP A 1 771 ? 21.082 17.362 -23.167 1.00 44.62 771 ASP A C 1
ATOM 6159 O O . ASP A 1 771 ? 20.461 18.286 -23.690 1.00 44.62 771 ASP A O 1
ATOM 6163 N N . LYS A 1 772 ? 22.384 17.179 -23.407 1.00 42.78 772 LYS A N 1
ATOM 6164 C CA . LYS A 1 772 ? 23.163 17.766 -24.500 1.00 42.78 772 LYS A CA 1
ATOM 6165 C C . LYS A 1 772 ? 22.687 17.261 -25.879 1.00 42.78 772 LYS A C 1
ATOM 6167 O O . LYS A 1 772 ? 23.408 17.383 -26.856 1.00 42.78 772 LYS A O 1
ATOM 6172 N N . GLY A 1 773 ? 21.476 16.697 -25.949 1.00 44.19 773 GLY A N 1
ATOM 6173 C CA . GLY A 1 773 ? 20.665 16.546 -27.156 1.00 44.19 773 GLY A CA 1
ATOM 6174 C C . GLY A 1 773 ? 19.586 17.631 -27.319 1.00 44.19 773 GLY A C 1
ATOM 6175 O O . GLY A 1 773 ? 18.947 17.672 -28.364 1.00 44.19 773 GLY A O 1
ATOM 6176 N N . LYS A 1 774 ? 19.369 18.514 -26.325 1.00 39.22 774 LYS A N 1
ATOM 6177 C CA . LYS A 1 774 ? 18.495 19.702 -26.439 1.00 39.22 774 LYS A CA 1
ATOM 6178 C C . LYS A 1 774 ? 19.248 21.019 -26.633 1.00 39.22 774 LYS A C 1
ATOM 6180 O O . LYS A 1 774 ? 18.648 21.975 -27.113 1.00 39.22 774 LYS A O 1
ATOM 6185 N N . GLU A 1 775 ? 20.547 21.081 -26.334 1.00 37.75 775 GLU A N 1
ATOM 6186 C CA . GLU A 1 775 ? 21.392 22.132 -26.908 1.00 37.75 775 GLU A CA 1
ATOM 6187 C C . GLU A 1 775 ? 21.862 21.713 -28.302 1.00 37.75 775 GLU A C 1
ATOM 6189 O O . GLU A 1 775 ? 22.661 20.792 -28.450 1.00 37.75 775 GLU A O 1
ATOM 6194 N N . SER A 1 776 ? 21.415 22.453 -29.315 1.00 43.94 776 SER A N 1
ATOM 6195 C CA . SER A 1 776 ? 21.733 22.287 -30.738 1.00 43.94 776 SER A CA 1
ATOM 6196 C C . SER A 1 776 ? 23.184 22.647 -31.108 1.00 43.94 776 SER A C 1
ATOM 6198 O O . SER A 1 776 ? 23.432 23.277 -32.137 1.00 43.94 776 SER A O 1
ATOM 6200 N N . LYS A 1 777 ? 24.166 22.286 -30.276 1.00 44.53 777 LYS A N 1
ATOM 6201 C CA . LYS A 1 777 ? 25.586 22.380 -30.627 1.00 44.53 777 LYS A CA 1
ATOM 6202 C C . LYS A 1 777 ? 25.944 21.147 -31.448 1.00 44.53 777 LYS A C 1
ATOM 6204 O O . LYS A 1 777 ? 25.978 20.042 -30.919 1.00 44.53 777 LYS A O 1
ATOM 6209 N N . ALA A 1 778 ? 26.193 21.340 -32.742 1.00 48.66 778 ALA A N 1
ATOM 6210 C CA . ALA A 1 778 ? 26.647 20.269 -33.619 1.00 48.66 778 ALA A CA 1
ATOM 6211 C C . ALA A 1 778 ? 27.917 19.623 -33.039 1.00 48.66 778 ALA A C 1
ATOM 6213 O O . ALA A 1 778 ? 28.933 20.300 -32.866 1.00 48.66 778 ALA A O 1
ATOM 6214 N N . ASN A 1 779 ? 27.853 18.325 -32.731 1.00 56.19 779 ASN A N 1
ATOM 6215 C CA . ASN A 1 779 ? 29.013 17.582 -32.249 1.00 56.19 779 ASN A CA 1
ATOM 6216 C C . ASN A 1 779 ? 30.122 17.624 -33.309 1.00 56.19 779 ASN A C 1
ATOM 6218 O O . ASN A 1 779 ? 29.892 17.337 -34.484 1.00 56.19 779 ASN A O 1
ATOM 6222 N N . SER A 1 780 ? 31.342 17.967 -32.893 1.00 60.16 780 SER A N 1
ATOM 6223 C CA . SER A 1 780 ? 32.520 17.885 -33.757 1.00 60.16 780 SER A CA 1
ATOM 6224 C C . SER A 1 780 ? 32.730 16.440 -34.210 1.00 60.16 780 SER A C 1
ATOM 6226 O O . SER A 1 780 ? 32.772 15.547 -33.361 1.00 60.16 780 SER A O 1
ATOM 6228 N N . LEU A 1 781 ? 32.904 16.201 -35.515 1.00 65.00 781 LEU A N 1
ATOM 6229 C CA . LEU A 1 781 ? 33.149 14.853 -36.036 1.00 65.00 781 LEU A CA 1
ATOM 6230 C C . LEU A 1 781 ? 34.432 14.267 -35.428 1.00 65.00 781 LEU A C 1
ATOM 6232 O O . LEU A 1 781 ? 35.539 14.715 -35.726 1.00 65.00 781 LEU A O 1
ATOM 6236 N N . GLY A 1 782 ? 34.262 13.253 -34.579 1.00 66.94 782 GLY A N 1
ATOM 6237 C CA . GLY A 1 782 ? 35.359 12.518 -33.964 1.00 66.94 782 GLY A CA 1
ATOM 6238 C C . GLY A 1 782 ? 36.090 11.604 -34.948 1.00 66.94 782 GLY A C 1
ATOM 6239 O O . GLY A 1 782 ? 35.551 11.193 -35.982 1.00 66.94 782 GLY A O 1
ATOM 6240 N N . VAL A 1 783 ? 37.319 11.229 -34.580 1.00 71.62 783 VAL A N 1
ATOM 6241 C CA . VAL A 1 783 ? 38.135 10.260 -35.333 1.00 71.62 783 VAL A CA 1
ATOM 6242 C C . VAL A 1 783 ? 37.412 8.916 -35.470 1.00 71.62 783 VAL A C 1
ATOM 6244 O O . VAL A 1 783 ? 37.569 8.259 -36.490 1.00 71.62 783 VAL A O 1
ATOM 6247 N N . ASP A 1 784 ? 36.550 8.544 -34.524 1.00 68.50 784 ASP A N 1
ATOM 6248 C CA . ASP A 1 784 ? 35.810 7.275 -34.543 1.00 68.50 784 ASP A CA 1
ATOM 6249 C C . ASP A 1 784 ? 34.867 7.131 -35.756 1.00 68.50 784 ASP A C 1
ATOM 6251 O O . ASP A 1 784 ? 34.676 6.028 -36.267 1.00 68.50 784 ASP A O 1
ATOM 6255 N N . ASN A 1 785 ? 34.333 8.245 -36.279 1.00 71.56 785 ASN A N 1
ATOM 6256 C CA . ASN A 1 785 ? 33.425 8.245 -37.434 1.00 71.56 785 ASN A CA 1
ATOM 6257 C C . ASN A 1 785 ? 34.151 8.378 -38.791 1.00 71.56 785 ASN A C 1
ATOM 6259 O O . ASN A 1 785 ? 33.643 7.889 -39.801 1.00 71.56 785 ASN A O 1
ATOM 6263 N N . ILE A 1 786 ? 35.338 9.002 -38.836 1.00 78.38 786 ILE A N 1
ATOM 6264 C CA . ILE A 1 786 ? 36.129 9.213 -40.074 1.00 78.38 786 ILE A CA 1
ATOM 6265 C C . ILE A 1 786 ? 37.313 8.229 -40.201 1.00 78.38 786 ILE A C 1
ATOM 6267 O O . ILE A 1 786 ? 37.836 8.023 -41.295 1.00 78.38 786 ILE A O 1
ATOM 6271 N N . GLY A 1 787 ? 37.731 7.571 -39.117 1.00 80.75 787 GLY A N 1
ATOM 6272 C CA . GLY A 1 787 ? 38.997 6.835 -39.003 1.00 80.75 787 GLY A CA 1
ATOM 6273 C C . GLY A 1 787 ? 39.257 5.800 -40.099 1.00 80.75 787 GLY A C 1
ATOM 6274 O O . GLY A 1 787 ? 40.380 5.697 -40.594 1.00 80.75 787 GLY A O 1
ATOM 6275 N N . GLY A 1 788 ? 38.223 5.087 -40.558 1.00 84.81 788 GLY A N 1
ATOM 6276 C CA . GLY A 1 788 ? 38.359 4.124 -41.655 1.00 84.81 788 GLY A CA 1
ATOM 6277 C C . GLY A 1 788 ? 38.783 4.737 -42.993 1.00 84.81 788 GLY A C 1
ATOM 6278 O O . GLY A 1 788 ? 39.443 4.057 -43.774 1.00 84.81 788 GLY A O 1
ATOM 6279 N N . VAL A 1 789 ? 38.492 6.017 -43.248 1.00 87.75 789 VAL A N 1
ATOM 6280 C CA . VAL A 1 789 ? 38.932 6.717 -44.469 1.00 87.75 789 VAL A CA 1
ATOM 6281 C C . VAL A 1 789 ? 40.461 6.839 -44.498 1.00 87.75 789 VAL A C 1
ATOM 6283 O O . VAL A 1 789 ? 41.084 6.582 -45.529 1.00 87.75 789 VAL A O 1
ATOM 6286 N N . PHE A 1 790 ? 41.087 7.134 -43.353 1.00 87.56 790 PHE A N 1
ATOM 6287 C CA . PHE A 1 790 ? 42.549 7.161 -43.227 1.00 87.56 790 PHE A CA 1
ATOM 6288 C C . PHE A 1 790 ? 43.172 5.766 -43.379 1.00 87.56 790 PHE A C 1
ATOM 6290 O O . PHE A 1 790 ? 44.221 5.632 -44.009 1.00 87.56 790 PHE A O 1
ATOM 6297 N N . VAL A 1 791 ? 42.515 4.718 -42.867 1.00 88.25 791 VAL A N 1
ATOM 6298 C CA . VAL A 1 791 ? 42.963 3.325 -43.053 1.00 88.25 791 VAL A CA 1
ATOM 6299 C C . VAL A 1 791 ? 42.937 2.938 -44.535 1.00 88.25 791 VAL A C 1
ATOM 6301 O O . VAL A 1 791 ? 43.930 2.423 -45.046 1.00 88.25 791 VAL A O 1
ATOM 6304 N N . VAL A 1 792 ? 41.849 3.243 -45.253 1.00 90.00 792 VAL A N 1
ATOM 6305 C CA . VAL A 1 792 ? 41.735 2.981 -46.700 1.00 90.00 792 VAL A CA 1
ATOM 6306 C C . VAL A 1 792 ? 42.815 3.727 -47.490 1.00 90.00 792 VAL A C 1
ATOM 6308 O O . VAL A 1 792 ? 43.435 3.130 -48.371 1.00 90.00 792 VAL A O 1
ATOM 6311 N N . LEU A 1 793 ? 43.102 4.989 -47.148 1.00 90.06 793 LEU A N 1
ATOM 6312 C CA . LEU A 1 793 ? 44.177 5.767 -47.773 1.00 90.06 793 LEU A CA 1
ATOM 6313 C C . LEU A 1 793 ? 45.556 5.110 -47.581 1.00 90.06 793 LEU A C 1
ATOM 6315 O O . LEU A 1 793 ? 46.293 4.939 -48.552 1.00 90.06 793 LEU A O 1
ATOM 6319 N N . LEU A 1 794 ? 45.897 4.705 -46.353 1.00 91.31 794 LEU A N 1
ATOM 6320 C CA . LEU A 1 794 ? 47.175 4.050 -46.052 1.00 91.31 794 LEU A CA 1
ATOM 6321 C C . LEU A 1 794 ? 47.314 2.699 -46.769 1.00 91.31 794 LEU A C 1
ATOM 6323 O O . LEU A 1 794 ? 48.357 2.427 -47.366 1.00 91.31 794 LEU A O 1
ATOM 6327 N N . CYS A 1 795 ? 46.260 1.878 -46.772 1.00 91.81 795 CYS A N 1
ATOM 6328 C CA . CYS A 1 795 ? 46.238 0.617 -47.515 1.00 91.81 795 CYS A CA 1
ATOM 6329 C C . CYS A 1 795 ? 46.380 0.838 -49.030 1.00 91.81 795 CYS A C 1
ATOM 6331 O O . CYS A 1 795 ? 47.132 0.113 -49.680 1.00 91.81 795 CYS A O 1
ATOM 6333 N N . GLY A 1 796 ? 45.713 1.854 -49.588 1.00 92.56 796 GLY A N 1
ATOM 6334 C CA . GLY A 1 796 ? 45.809 2.213 -51.005 1.00 92.56 796 GLY A CA 1
ATOM 6335 C C . GLY A 1 796 ? 47.217 2.654 -51.413 1.00 92.56 796 GLY A C 1
ATOM 6336 O O . GLY A 1 796 ? 47.742 2.172 -52.416 1.00 92.56 796 GLY A O 1
ATOM 6337 N N . LEU A 1 797 ? 47.866 3.500 -50.607 1.00 93.06 797 LEU A N 1
ATOM 6338 C CA . LEU A 1 797 ? 49.252 3.929 -50.833 1.00 93.06 797 LEU A CA 1
ATOM 6339 C C . LEU A 1 797 ? 50.237 2.754 -50.748 1.00 93.06 797 LEU A C 1
ATOM 6341 O O . LEU A 1 797 ? 51.087 2.603 -51.626 1.00 93.06 797 LEU A O 1
ATOM 6345 N N . ALA A 1 798 ? 50.100 1.887 -49.740 1.00 91.81 798 ALA A N 1
ATOM 6346 C CA . ALA A 1 798 ? 50.932 0.692 -49.610 1.00 91.81 798 ALA A CA 1
ATOM 6347 C C . ALA A 1 798 ? 50.761 -0.257 -50.811 1.00 91.81 798 ALA A C 1
ATOM 6349 O O . ALA A 1 798 ? 51.747 -0.751 -51.357 1.00 91.81 798 ALA A O 1
ATOM 6350 N N . PHE A 1 799 ? 49.524 -0.468 -51.269 1.00 92.56 799 PHE A N 1
ATOM 6351 C CA . PHE A 1 799 ? 49.232 -1.303 -52.435 1.00 92.56 799 PHE A CA 1
ATOM 6352 C C . PHE A 1 799 ? 49.781 -0.704 -53.740 1.00 92.56 799 PHE A C 1
ATOM 6354 O O . PHE A 1 799 ? 50.356 -1.434 -54.545 1.00 92.56 799 PHE A O 1
ATOM 6361 N N . ALA A 1 800 ? 49.694 0.617 -53.924 1.00 92.44 800 ALA A N 1
ATOM 6362 C CA . ALA A 1 800 ? 50.286 1.308 -55.069 1.00 92.44 800 ALA A CA 1
ATOM 6363 C C . ALA A 1 800 ? 51.821 1.173 -55.102 1.00 92.44 800 ALA A C 1
ATOM 6365 O O . ALA A 1 800 ? 52.390 0.889 -56.154 1.00 92.44 800 ALA A O 1
ATOM 6366 N N . VAL A 1 801 ? 52.492 1.300 -53.950 1.00 90.94 801 VAL A N 1
ATOM 6367 C CA . VAL A 1 801 ? 53.945 1.075 -53.833 1.00 90.94 801 VAL A CA 1
ATOM 6368 C C . VAL A 1 801 ? 54.306 -0.383 -54.136 1.00 90.94 801 VAL A C 1
ATOM 6370 O O . VAL A 1 801 ? 55.264 -0.630 -54.867 1.00 90.94 801 VAL A O 1
ATOM 6373 N N . LEU A 1 802 ? 53.528 -1.353 -53.643 1.00 90.25 802 LEU A N 1
ATOM 6374 C CA . LEU A 1 802 ? 53.727 -2.769 -53.971 1.00 90.25 802 LEU A CA 1
ATOM 6375 C C . LEU A 1 802 ? 53.567 -3.034 -55.473 1.00 90.25 802 LEU A C 1
ATOM 6377 O O . LEU A 1 802 ? 54.419 -3.707 -56.049 1.00 90.25 802 LEU A O 1
ATOM 6381 N N . ILE A 1 803 ? 52.536 -2.483 -56.126 1.00 91.38 803 ILE A N 1
ATOM 6382 C CA . ILE A 1 803 ? 52.367 -2.590 -57.583 1.00 91.38 803 ILE A CA 1
ATOM 6383 C C . ILE A 1 803 ? 53.555 -1.964 -58.314 1.00 91.38 803 ILE A C 1
ATOM 6385 O O . ILE A 1 803 ? 54.111 -2.617 -59.189 1.00 91.38 803 ILE A O 1
ATOM 6389 N N . ALA A 1 804 ? 54.008 -0.767 -57.930 1.00 87.69 804 ALA A N 1
ATOM 6390 C CA . ALA A 1 804 ? 55.166 -0.129 -58.558 1.00 87.69 804 ALA A CA 1
ATOM 6391 C C . ALA A 1 804 ? 56.446 -0.982 -58.428 1.00 87.69 804 ALA A C 1
ATOM 6393 O O . ALA A 1 804 ? 57.212 -1.099 -59.385 1.00 87.69 804 ALA A O 1
ATOM 6394 N N . ILE A 1 805 ? 56.654 -1.642 -57.281 1.00 87.19 805 ILE A N 1
ATOM 6395 C CA . ILE A 1 805 ? 57.746 -2.611 -57.089 1.00 87.19 805 ILE A CA 1
ATOM 6396 C C . ILE A 1 805 ? 57.550 -3.838 -57.994 1.00 87.19 805 ILE A C 1
ATOM 6398 O O . ILE A 1 805 ? 58.497 -4.259 -58.656 1.00 87.19 805 ILE A O 1
ATOM 6402 N N . PHE A 1 806 ? 56.340 -4.400 -58.082 1.00 86.50 806 PHE A N 1
ATOM 6403 C CA . PHE A 1 806 ? 56.051 -5.534 -58.968 1.00 86.50 806 PHE A CA 1
ATOM 6404 C C . PHE A 1 806 ? 56.230 -5.187 -60.451 1.00 86.50 806 PHE A C 1
ATOM 6406 O O . PHE A 1 806 ? 56.823 -5.980 -61.181 1.00 86.50 806 PHE A O 1
ATOM 6413 N N . GLU A 1 807 ? 55.781 -4.015 -60.900 1.00 89.56 807 GLU A N 1
ATOM 6414 C CA . GLU A 1 807 ? 55.993 -3.509 -62.259 1.00 89.56 807 GLU A CA 1
ATOM 6415 C C . GLU A 1 807 ? 57.479 -3.300 -62.545 1.00 89.56 807 GLU A C 1
ATOM 6417 O O . GLU A 1 807 ? 57.963 -3.740 -63.589 1.00 89.56 807 GLU A O 1
ATOM 6422 N N . PHE A 1 808 ? 58.227 -2.710 -61.607 1.00 83.00 808 PHE A N 1
ATOM 6423 C CA . PHE A 1 808 ? 59.673 -2.543 -61.725 1.00 83.00 808 PHE A CA 1
ATOM 6424 C C . PHE A 1 808 ? 60.391 -3.896 -61.821 1.00 83.00 808 PHE A C 1
ATOM 6426 O O . PHE A 1 808 ? 61.156 -4.120 -62.759 1.00 83.00 808 PHE A O 1
ATOM 6433 N N . CYS A 1 809 ? 60.096 -4.845 -60.927 1.00 81.31 809 CYS A N 1
ATOM 6434 C CA . CYS A 1 809 ? 60.668 -6.191 -60.960 1.00 81.31 809 CYS A CA 1
ATOM 6435 C C . CYS A 1 809 ? 60.272 -6.972 -62.224 1.00 81.31 809 CYS A C 1
ATOM 6437 O O . CYS A 1 809 ? 61.107 -7.673 -62.798 1.00 81.31 809 CYS A O 1
ATOM 6439 N N . TYR A 1 810 ? 59.025 -6.854 -62.688 1.00 83.69 810 TYR A N 1
ATOM 6440 C CA . TYR A 1 810 ? 58.554 -7.504 -63.911 1.00 83.69 810 TYR A CA 1
ATOM 6441 C C . TYR A 1 810 ? 59.214 -6.906 -65.157 1.00 83.69 810 TYR A C 1
ATOM 6443 O O . TYR A 1 810 ? 59.686 -7.651 -66.017 1.00 83.69 810 TYR A O 1
ATOM 6451 N N . ASN A 1 811 ? 59.312 -5.578 -65.240 1.00 81.62 811 ASN A N 1
ATOM 6452 C CA . ASN A 1 811 ? 59.954 -4.882 -66.349 1.00 81.62 811 ASN A CA 1
ATOM 6453 C C . ASN A 1 811 ? 61.473 -5.116 -66.360 1.00 81.62 811 ASN A C 1
ATOM 6455 O O . ASN A 1 811 ? 62.020 -5.430 -67.410 1.00 81.62 811 ASN A O 1
ATOM 6459 N N . SER A 1 812 ? 62.140 -5.081 -65.201 1.00 75.00 812 SER A N 1
ATOM 6460 C CA . SER A 1 812 ? 63.557 -5.452 -65.048 1.00 75.00 812 SER A CA 1
ATOM 6461 C C . SER A 1 812 ? 63.795 -6.906 -65.485 1.00 75.00 812 SER A C 1
ATOM 6463 O O . SER A 1 812 ? 64.640 -7.166 -66.339 1.00 75.00 812 SER A O 1
ATOM 6465 N N . LYS A 1 813 ? 62.962 -7.865 -65.044 1.00 75.44 813 LYS A N 1
ATOM 6466 C CA . LYS A 1 813 ? 63.049 -9.274 -65.479 1.00 75.44 813 LYS A CA 1
ATOM 6467 C C . LYS A 1 813 ? 62.770 -9.457 -66.977 1.00 75.44 813 LYS A C 1
ATOM 6469 O O . LYS A 1 813 ? 63.430 -10.271 -67.621 1.00 75.44 813 LYS A O 1
ATOM 6474 N N . LYS A 1 814 ? 61.825 -8.706 -67.552 1.00 76.00 814 LYS A N 1
ATOM 6475 C CA . LYS A 1 814 ? 61.527 -8.696 -68.996 1.00 76.00 814 LYS A CA 1
ATOM 6476 C C . LYS A 1 814 ? 62.675 -8.089 -69.805 1.00 76.00 814 LYS A C 1
ATOM 6478 O O . LYS A 1 814 ? 63.016 -8.627 -70.856 1.00 76.00 814 LYS A O 1
ATOM 6483 N N . ASN A 1 815 ? 63.299 -7.026 -69.308 1.00 67.06 815 ASN A N 1
ATOM 6484 C CA . ASN A 1 815 ? 64.464 -6.405 -69.927 1.00 67.06 815 ASN A CA 1
ATOM 6485 C C . ASN A 1 815 ? 65.668 -7.348 -69.867 1.00 67.06 815 ASN A C 1
ATOM 6487 O O . ASN A 1 815 ? 66.212 -7.648 -70.920 1.00 67.06 815 ASN A O 1
ATOM 6491 N N . ALA A 1 816 ? 65.968 -7.961 -68.720 1.00 62.19 816 ALA A N 1
ATOM 6492 C CA . ALA A 1 816 ? 66.995 -9.001 -68.600 1.00 62.19 816 ALA A CA 1
ATOM 6493 C C . ALA A 1 816 ? 66.736 -10.234 -69.501 1.00 62.19 816 ALA A C 1
ATOM 6495 O O . ALA A 1 816 ? 67.676 -10.864 -69.986 1.00 62.19 816 ALA A O 1
ATOM 6496 N N . LEU A 1 817 ? 65.472 -10.595 -69.766 1.00 61.81 817 LEU A N 1
ATOM 6497 C CA . LEU A 1 817 ? 65.114 -11.652 -70.727 1.00 61.81 817 LEU A CA 1
ATOM 6498 C C . LEU A 1 817 ? 65.289 -11.217 -72.193 1.00 61.81 817 LEU A C 1
ATOM 6500 O O . LEU A 1 817 ? 65.729 -12.021 -73.014 1.00 61.81 817 LEU A O 1
ATOM 6504 N N . ASN A 1 818 ? 64.979 -9.963 -72.526 1.00 58.69 818 ASN A N 1
ATOM 6505 C CA . ASN A 1 818 ? 65.212 -9.395 -73.857 1.00 58.69 818 ASN A CA 1
ATOM 6506 C C . ASN A 1 818 ? 66.707 -9.151 -74.125 1.00 58.69 818 ASN A C 1
ATOM 6508 O O . ASN A 1 818 ? 67.180 -9.346 -75.243 1.00 58.69 818 ASN A O 1
ATOM 6512 N N . GLU A 1 819 ? 67.462 -8.773 -73.098 1.00 54.34 819 GLU A N 1
ATOM 6513 C CA . GLU A 1 819 ? 68.902 -8.539 -73.148 1.00 54.34 819 GLU A CA 1
ATOM 6514 C C . GLU A 1 819 ? 69.668 -9.853 -73.329 1.00 54.34 819 GLU A C 1
ATOM 6516 O O . GLU A 1 819 ? 70.575 -9.909 -74.147 1.00 54.34 819 GLU A O 1
ATOM 6521 N N . LYS A 1 820 ? 69.193 -10.971 -72.755 1.00 50.09 820 LYS A N 1
ATOM 6522 C CA . LYS A 1 820 ? 69.679 -12.329 -73.089 1.00 50.09 820 LYS A CA 1
ATOM 6523 C C . LYS A 1 820 ? 69.529 -12.730 -74.568 1.00 50.09 820 LYS A C 1
ATOM 6525 O O . LYS A 1 820 ? 70.087 -13.749 -74.967 1.00 50.09 820 LYS A O 1
ATOM 6530 N N . ARG A 1 821 ? 68.805 -11.960 -75.392 1.00 50.62 821 ARG A N 1
ATOM 6531 C CA . ARG A 1 821 ? 68.711 -12.145 -76.855 1.00 50.62 821 ARG A CA 1
ATOM 6532 C C . ARG A 1 821 ? 69.713 -11.300 -77.660 1.00 50.62 821 ARG A C 1
ATOM 6534 O O . ARG A 1 821 ? 69.733 -11.423 -78.880 1.00 50.62 821 ARG A O 1
ATOM 6541 N N . SER A 1 822 ? 70.531 -10.463 -77.016 1.00 46.22 822 SER A N 1
ATOM 6542 C CA . SER A 1 822 ? 71.585 -9.643 -77.642 1.00 46.22 822 SER A CA 1
ATOM 6543 C C . SER A 1 822 ? 72.919 -9.847 -76.909 1.00 46.22 822 SER A C 1
ATOM 6545 O O . SER A 1 822 ? 72.953 -9.885 -75.688 1.00 46.22 822 SER A O 1
ATOM 6547 N N . ALA A 1 823 ? 74.024 -10.032 -77.634 1.00 43.75 823 ALA A N 1
ATOM 6548 C CA . ALA A 1 823 ? 75.220 -10.668 -77.068 1.00 43.75 823 ALA A CA 1
ATOM 6549 C C . ALA A 1 823 ? 75.886 -9.924 -75.883 1.00 43.75 823 ALA A C 1
ATOM 6551 O O . ALA A 1 823 ? 76.389 -8.815 -76.042 1.00 43.75 823 ALA A O 1
ATOM 6552 N N . SER A 1 824 ? 75.964 -10.631 -74.746 1.00 44.62 824 SER A N 1
ATOM 6553 C CA . SER A 1 824 ? 76.898 -10.472 -73.610 1.00 44.62 824 SER A CA 1
ATOM 6554 C C . SER A 1 824 ? 77.071 -9.075 -72.986 1.00 44.62 824 SER A C 1
ATOM 6556 O O . SER A 1 824 ? 77.842 -8.252 -73.475 1.00 44.62 824 SER A O 1
ATOM 6558 N N . VAL A 1 825 ? 76.476 -8.889 -71.801 1.00 43.19 825 VAL A N 1
ATOM 6559 C CA . VAL A 1 825 ? 76.742 -7.790 -70.850 1.00 43.19 825 VAL A CA 1
ATOM 6560 C C . VAL A 1 825 ? 76.903 -8.396 -69.434 1.00 43.19 825 VAL A C 1
ATOM 6562 O O . VAL A 1 825 ? 76.263 -9.415 -69.160 1.00 43.19 825 VAL A O 1
ATOM 6565 N N . PRO A 1 826 ? 77.761 -7.851 -68.541 1.00 47.94 826 PRO A N 1
ATOM 6566 C CA . PRO A 1 826 ? 77.866 -8.296 -67.144 1.00 47.94 826 PRO A CA 1
ATOM 6567 C C . PRO A 1 826 ? 76.583 -8.092 -66.316 1.00 47.94 826 PRO A C 1
ATOM 6569 O O . PRO A 1 826 ? 75.687 -7.349 -66.705 1.00 47.94 826 PRO A O 1
ATOM 6572 N N . GLN A 1 827 ? 76.509 -8.740 -65.148 1.00 46.31 827 GLN A N 1
ATOM 6573 C CA . GLN A 1 827 ? 75.319 -8.773 -64.290 1.00 46.31 827 GLN A CA 1
ATOM 6574 C C . GLN A 1 827 ? 75.512 -7.925 -63.020 1.00 46.31 827 GLN A C 1
ATOM 6576 O O . GLN A 1 827 ? 76.130 -8.385 -62.061 1.00 46.31 827 GLN A O 1
ATOM 6581 N N . GLU A 1 828 ? 74.953 -6.711 -62.983 1.00 47.91 828 GLU A N 1
ATOM 6582 C CA . GLU A 1 828 ? 74.792 -5.969 -61.724 1.00 47.91 828 GLU A CA 1
ATOM 6583 C C . GLU A 1 828 ? 73.535 -6.412 -60.959 1.00 47.91 828 GLU A C 1
ATOM 6585 O O . GLU A 1 828 ? 72.545 -6.879 -61.527 1.00 47.91 828 GLU A O 1
ATOM 6590 N N . SER A 1 829 ? 73.584 -6.312 -59.629 1.00 57.47 829 SER A N 1
ATOM 6591 C CA . SER A 1 829 ? 72.500 -6.764 -58.757 1.00 57.47 829 SER A CA 1
ATOM 6592 C C . SER A 1 829 ? 71.340 -5.769 -58.719 1.00 57.47 829 SER A C 1
ATOM 6594 O O . SER A 1 829 ? 71.559 -4.592 -58.456 1.00 57.47 829 SER A O 1
ATOM 6596 N N . LEU A 1 830 ? 70.107 -6.276 -58.803 1.00 56.06 830 LEU A N 1
ATOM 6597 C CA . LEU A 1 830 ? 68.813 -5.560 -58.740 1.00 56.06 830 LEU A CA 1
ATOM 6598 C C . LEU A 1 830 ? 68.695 -4.459 -57.650 1.00 56.06 830 LEU A C 1
ATOM 6600 O O . LEU A 1 830 ? 67.892 -3.537 -57.771 1.00 56.06 830 LEU A O 1
ATOM 6604 N N . CYS A 1 831 ? 69.503 -4.538 -56.589 1.00 53.38 831 CYS A N 1
ATOM 6605 C CA . CYS A 1 831 ? 69.569 -3.557 -55.505 1.00 53.38 831 CYS A CA 1
ATOM 6606 C C . CYS A 1 831 ? 70.291 -2.239 -55.888 1.00 53.38 831 CYS A C 1
ATOM 6608 O O . CYS A 1 831 ? 69.941 -1.186 -55.351 1.00 53.38 831 CYS A O 1
ATOM 6610 N N . SER A 1 832 ? 71.260 -2.250 -56.821 1.00 61.97 832 SER A N 1
ATOM 6611 C CA . SER A 1 832 ? 71.942 -1.024 -57.282 1.00 61.97 832 SER A CA 1
ATOM 6612 C C . SER A 1 832 ? 71.022 -0.169 -58.157 1.00 61.97 832 SER A C 1
ATOM 6614 O O . SER A 1 832 ? 70.874 1.026 -57.886 1.00 61.97 832 SER A O 1
ATOM 6616 N N . GLU A 1 833 ? 70.318 -0.783 -59.117 1.00 62.19 833 GLU A N 1
ATOM 6617 C CA . GLU A 1 833 ? 69.306 -0.104 -59.940 1.00 62.19 833 GLU A CA 1
ATOM 6618 C C . GLU A 1 833 ? 68.216 0.533 -59.070 1.00 62.19 833 GLU A C 1
ATOM 6620 O O . GLU A 1 833 ? 67.965 1.734 -59.182 1.00 62.19 833 GLU A O 1
ATOM 6625 N N . MET A 1 834 ? 67.631 -0.231 -58.137 1.00 57.66 834 MET A N 1
ATOM 6626 C CA . MET A 1 834 ? 66.560 0.263 -57.265 1.00 57.66 834 MET A CA 1
ATOM 6627 C C . MET A 1 834 ? 67.019 1.451 -56.402 1.00 57.66 834 MET A C 1
ATOM 6629 O O . MET A 1 834 ? 66.274 2.415 -56.231 1.00 57.66 834 MET A O 1
ATOM 6633 N N . LYS A 1 835 ? 68.271 1.441 -55.920 1.00 60.25 835 LYS A N 1
ATOM 6634 C CA . LYS A 1 835 ? 68.865 2.575 -55.195 1.00 60.25 835 LYS A CA 1
ATOM 6635 C C . LYS A 1 835 ? 69.089 3.791 -56.101 1.00 60.25 835 LYS A C 1
ATOM 6637 O O . LYS A 1 835 ? 68.839 4.912 -55.666 1.00 60.25 835 LYS A O 1
ATOM 6642 N N . SER A 1 836 ? 69.531 3.595 -57.345 1.00 64.75 836 SER A N 1
ATOM 6643 C CA . SER A 1 836 ? 69.735 4.699 -58.296 1.00 64.75 836 SER A CA 1
ATOM 6644 C C . SER A 1 836 ? 68.425 5.364 -58.735 1.00 64.75 836 SER A C 1
ATOM 6646 O O . SER A 1 836 ? 68.350 6.591 -58.721 1.00 64.75 836 SER A O 1
ATOM 6648 N N . GLU A 1 837 ? 67.371 4.590 -59.016 1.00 62.09 837 GLU A N 1
ATOM 6649 C CA . GLU A 1 837 ? 66.048 5.123 -59.366 1.00 62.09 837 GLU A CA 1
ATOM 6650 C C . GLU A 1 837 ? 65.376 5.811 -58.169 1.00 62.09 837 GLU A C 1
ATOM 6652 O O . GLU A 1 837 ? 64.800 6.885 -58.329 1.00 62.09 837 GLU A O 1
ATOM 6657 N N . PHE A 1 838 ? 65.509 5.272 -56.951 1.00 61.66 838 PHE A N 1
ATOM 6658 C CA . PHE A 1 838 ? 64.981 5.922 -55.744 1.00 61.66 838 PHE A CA 1
ATOM 6659 C C . PHE A 1 838 ? 65.725 7.233 -55.425 1.00 61.66 838 PHE A C 1
ATOM 6661 O O . PHE A 1 838 ? 65.100 8.246 -55.111 1.00 61.66 838 PHE A O 1
ATOM 6668 N N . CYS A 1 839 ? 67.054 7.271 -55.589 1.00 58.28 839 CYS A N 1
ATOM 6669 C CA . CYS A 1 839 ? 67.832 8.512 -55.492 1.00 58.28 839 CYS A CA 1
ATOM 6670 C C . CYS A 1 839 ? 67.550 9.505 -56.635 1.00 58.28 839 CYS A C 1
ATOM 6672 O O . CYS A 1 839 ? 67.725 10.708 -56.437 1.00 58.28 839 CYS A O 1
ATOM 6674 N N . PHE A 1 840 ? 67.123 9.038 -57.812 1.00 61.38 840 PHE A N 1
ATOM 6675 C CA . PHE A 1 840 ? 66.667 9.896 -58.907 1.00 61.38 840 PHE A CA 1
ATOM 6676 C C . PHE A 1 840 ? 65.285 10.493 -58.603 1.00 61.38 840 PHE A C 1
ATOM 6678 O O . PHE A 1 840 ? 65.119 11.704 -58.711 1.00 61.38 840 PHE A O 1
ATOM 6685 N N . ALA A 1 841 ? 64.334 9.687 -58.120 1.00 57.97 841 ALA A N 1
ATOM 6686 C CA . ALA A 1 841 ? 63.002 10.141 -57.714 1.00 57.97 841 ALA A CA 1
ATOM 6687 C C . ALA A 1 841 ? 63.034 11.138 -56.537 1.00 57.97 841 ALA A C 1
ATOM 6689 O O . ALA A 1 841 ? 62.253 12.084 -56.514 1.00 57.97 841 ALA A O 1
ATOM 6690 N N . LEU A 1 842 ? 63.969 10.976 -55.592 1.00 55.59 842 LEU A N 1
ATOM 6691 C CA . LEU A 1 842 ? 64.197 11.930 -54.497 1.00 55.59 842 LEU A CA 1
ATOM 6692 C C . LEU A 1 842 ? 64.859 13.249 -54.943 1.00 55.59 842 LEU A C 1
ATOM 6694 O O . LEU A 1 842 ? 64.853 14.223 -54.189 1.00 55.59 842 LEU A O 1
ATOM 6698 N N . ARG A 1 843 ? 65.431 13.318 -56.151 1.00 50.59 843 ARG A N 1
ATOM 6699 C CA . ARG A 1 843 ? 65.955 14.565 -56.726 1.00 50.59 843 ARG A CA 1
ATOM 6700 C C . ARG A 1 843 ? 64.854 15.281 -57.504 1.00 50.59 843 ARG A C 1
ATOM 6702 O O . ARG A 1 843 ? 64.811 15.229 -58.729 1.00 50.59 843 ARG A O 1
ATOM 6709 N N . CYS A 1 844 ? 64.012 16.013 -56.778 1.00 49.75 844 CYS A N 1
ATOM 6710 C CA . CYS A 1 844 ? 63.005 16.916 -57.338 1.00 49.75 844 CYS A CA 1
ATOM 6711 C C . CYS A 1 844 ? 63.639 18.091 -58.117 1.00 49.75 844 CYS A C 1
ATOM 6713 O O . CYS A 1 844 ? 63.686 19.218 -57.627 1.00 49.75 844 CYS A O 1
ATOM 6715 N N . SER A 1 845 ? 64.110 17.850 -59.343 1.00 41.94 845 SER A N 1
ATOM 6716 C CA . SER A 1 845 ? 64.412 18.893 -60.328 1.00 41.94 845 SER A CA 1
ATOM 6717 C C . SER A 1 845 ? 63.556 18.707 -61.583 1.00 41.94 845 SER A C 1
ATOM 6719 O O . SER A 1 845 ? 63.326 17.597 -62.062 1.00 41.94 845 SER A O 1
ATOM 6721 N N . GLY A 1 846 ? 62.988 19.812 -62.065 1.00 38.69 846 GLY A N 1
ATOM 6722 C CA . GLY A 1 846 ? 61.877 19.774 -63.011 1.00 38.69 846 GLY A CA 1
ATOM 6723 C C . GLY A 1 846 ? 62.251 19.377 -64.442 1.00 38.69 846 GLY A C 1
ATOM 6724 O O . GLY A 1 846 ? 63.309 19.731 -64.953 1.00 38.69 846 GLY A O 1
ATOM 6725 N N . SER A 1 847 ? 61.292 18.724 -65.103 1.00 46.09 847 SER A N 1
ATOM 6726 C CA . SER A 1 847 ? 61.056 18.755 -66.554 1.00 46.09 847 SER A CA 1
ATOM 6727 C C . SER A 1 847 ? 62.289 18.694 -67.476 1.00 46.09 847 SER A C 1
ATOM 6729 O O . SER A 1 847 ? 62.674 19.680 -68.108 1.00 46.09 847 SER A O 1
ATOM 6731 N N . ARG A 1 848 ? 62.826 17.484 -67.679 1.00 35.94 848 ARG A N 1
ATOM 6732 C CA . ARG A 1 848 ? 63.368 17.076 -68.989 1.00 35.94 848 ARG A CA 1
ATOM 6733 C C . ARG A 1 848 ? 62.913 15.659 -69.328 1.00 35.94 848 ARG A C 1
ATOM 6735 O O . ARG A 1 848 ? 62.928 14.775 -68.478 1.00 35.94 848 ARG A O 1
ATOM 6742 N N . GLN A 1 849 ? 62.484 15.464 -70.575 1.00 39.03 849 GLN A N 1
ATOM 6743 C CA . GLN A 1 849 ? 61.956 14.197 -71.091 1.00 39.03 849 GLN A CA 1
ATOM 6744 C C . GLN A 1 849 ? 62.966 13.053 -70.883 1.00 39.03 849 GLN A C 1
ATOM 6746 O O . GLN A 1 849 ? 64.145 13.202 -71.216 1.00 39.03 849 GLN A O 1
ATOM 6751 N N . ARG A 1 850 ? 62.512 11.911 -70.337 1.00 36.03 850 ARG A N 1
ATOM 6752 C CA . ARG A 1 850 ? 63.381 10.754 -70.052 1.00 36.03 850 ARG A CA 1
ATOM 6753 C C . ARG A 1 850 ? 63.972 10.231 -71.379 1.00 36.03 850 ARG A C 1
ATOM 6755 O O . ARG A 1 850 ? 63.203 9.941 -72.295 1.00 36.03 850 ARG A O 1
ATOM 6762 N N . PRO A 1 851 ? 65.308 10.175 -71.541 1.00 35.31 851 PRO A N 1
ATOM 6763 C CA . PRO A 1 851 ? 65.925 10.163 -72.868 1.00 35.31 851 PRO A CA 1
ATOM 6764 C C . PRO A 1 851 ? 65.763 8.830 -73.607 1.00 35.31 851 PRO A C 1
ATOM 6766 O O . PRO A 1 851 ? 66.105 7.769 -73.086 1.00 35.31 851 PRO A O 1
ATOM 6769 N N . ALA A 1 852 ? 65.326 8.893 -74.868 1.00 32.50 852 ALA A N 1
ATOM 6770 C CA . ALA A 1 852 ? 65.348 7.747 -75.770 1.00 32.50 852 ALA A CA 1
ATOM 6771 C C . ALA A 1 852 ? 66.795 7.335 -76.100 1.00 32.50 852 ALA A C 1
ATOM 6773 O O . ALA A 1 852 ? 67.636 8.170 -76.445 1.00 32.50 852 ALA A O 1
ATOM 6774 N N . LEU A 1 853 ? 67.067 6.030 -76.037 1.00 39.94 853 LEU A N 1
ATOM 6775 C CA . LEU A 1 853 ? 68.372 5.408 -76.275 1.00 39.94 853 LEU A CA 1
ATOM 6776 C C . LEU A 1 853 ? 68.796 5.505 -77.759 1.00 39.94 853 LEU A C 1
ATOM 6778 O O . LEU A 1 853 ? 68.749 4.534 -78.514 1.00 39.94 853 LEU A O 1
ATOM 6782 N N . ARG A 1 854 ? 69.252 6.687 -78.197 1.00 31.00 854 ARG A N 1
ATOM 6783 C CA . ARG A 1 854 ? 69.941 6.857 -79.488 1.00 31.00 854 ARG A CA 1
ATOM 6784 C C . ARG A 1 854 ? 71.300 6.147 -79.447 1.00 31.00 854 ARG A C 1
ATOM 6786 O O . ARG A 1 854 ? 72.317 6.751 -79.105 1.00 31.00 854 ARG A O 1
ATOM 6793 N N . ARG A 1 855 ? 71.342 4.878 -79.871 1.00 33.34 855 ARG A N 1
ATOM 6794 C CA . ARG A 1 855 ? 72.593 4.260 -80.343 1.00 33.34 855 ARG A CA 1
ATOM 6795 C C . ARG A 1 855 ? 73.121 5.101 -81.511 1.00 33.34 855 ARG A C 1
ATOM 6797 O O . ARG A 1 855 ? 72.430 5.273 -82.513 1.00 33.34 855 ARG A O 1
ATOM 6804 N N . LYS A 1 856 ? 74.332 5.650 -81.376 1.00 30.25 856 LYS A N 1
ATOM 6805 C CA . LYS A 1 856 ? 75.004 6.399 -82.448 1.00 30.25 856 LYS A CA 1
ATOM 6806 C C . LYS A 1 856 ? 75.286 5.456 -83.621 1.00 30.25 856 LYS A C 1
ATOM 6808 O O . LYS A 1 856 ? 76.137 4.582 -83.501 1.00 30.25 856 LYS A O 1
ATOM 6813 N N . CYS A 1 857 ? 74.621 5.663 -84.755 1.00 29.78 857 CYS A N 1
ATOM 6814 C CA . CYS A 1 857 ? 75.038 5.064 -86.019 1.00 29.78 857 CYS A CA 1
ATOM 6815 C C . CYS A 1 857 ? 76.075 5.983 -86.675 1.00 29.78 857 CYS A C 1
ATOM 6817 O O . CYS A 1 857 ? 75.743 7.065 -87.154 1.00 29.78 857 CYS A O 1
ATOM 6819 N N . SER A 1 858 ? 77.346 5.584 -86.664 1.00 39.03 858 SER A N 1
ATOM 6820 C CA . SER A 1 858 ? 78.434 6.346 -87.278 1.00 39.03 858 SER A CA 1
ATOM 6821 C C . SER A 1 858 ? 78.546 6.053 -88.776 1.00 39.03 858 SER A C 1
ATOM 6823 O O . SER A 1 858 ? 79.391 5.254 -89.181 1.00 39.03 858 SER A O 1
ATOM 6825 N N . LYS A 1 859 ? 77.701 6.706 -89.591 1.00 35.34 859 LYS A N 1
ATOM 6826 C CA . LYS A 1 859 ? 77.922 6.975 -91.029 1.00 35.34 859 LYS A CA 1
ATOM 6827 C C . LYS A 1 859 ? 76.894 7.983 -91.576 1.00 35.34 859 LYS A C 1
ATOM 6829 O O . LYS A 1 859 ? 75.758 7.998 -91.119 1.00 35.34 859 LYS A O 1
ATOM 6834 N N . CYS A 1 860 ? 77.334 8.755 -92.576 1.00 32.28 860 CYS A N 1
ATOM 6835 C CA . CYS A 1 860 ? 76.591 9.729 -93.401 1.00 32.28 860 CYS A CA 1
ATOM 6836 C C . CYS A 1 860 ? 76.329 11.145 -92.819 1.00 32.28 860 CYS A C 1
ATOM 6838 O O . CYS A 1 860 ? 75.372 11.403 -92.097 1.00 32.28 860 CYS A O 1
ATOM 6840 N N . LEU A 1 861 ? 77.208 12.062 -93.254 1.00 33.41 861 LEU A N 1
ATOM 6841 C CA . LEU A 1 861 ? 76.981 13.477 -93.628 1.00 33.41 861 LEU A CA 1
ATOM 6842 C C . LEU A 1 861 ? 75.711 13.657 -94.507 1.00 33.41 861 LEU A C 1
ATOM 6844 O O . LEU A 1 861 ? 75.256 12.672 -95.079 1.00 33.41 861 LEU A O 1
ATOM 6848 N N . SER A 1 862 ? 75.133 14.837 -94.786 1.00 31.36 862 SER A N 1
ATOM 6849 C CA . SER A 1 862 ? 75.296 16.253 -94.370 1.00 31.36 862 SER A CA 1
ATOM 6850 C C . SER A 1 862 ? 74.063 17.034 -94.881 1.00 31.36 862 SER A C 1
ATOM 6852 O O . SER A 1 862 ? 73.453 16.601 -95.855 1.00 31.36 862 SER A O 1
ATOM 6854 N N . GLY A 1 863 ? 73.731 18.210 -94.330 1.00 29.31 863 GLY A N 1
ATOM 6855 C CA . GLY A 1 863 ? 72.713 19.096 -94.933 1.00 29.31 863 GLY A CA 1
ATOM 6856 C C . GLY A 1 863 ? 72.388 20.339 -94.096 1.00 29.31 863 GLY A C 1
ATOM 6857 O O . GLY A 1 863 ? 72.001 20.214 -92.940 1.00 29.31 863 GLY A O 1
ATOM 6858 N N . VAL A 1 864 ? 72.567 21.532 -94.671 1.00 32.41 864 VAL A N 1
ATOM 6859 C CA . VAL A 1 864 ? 72.420 22.851 -94.015 1.00 32.41 864 VAL A CA 1
ATOM 6860 C C . VAL A 1 864 ? 71.175 23.576 -94.531 1.00 32.41 864 VAL A C 1
ATOM 6862 O O . VAL A 1 864 ? 70.910 23.475 -95.726 1.00 32.41 864 VAL A O 1
ATOM 6865 N N . SER A 1 865 ? 70.488 24.342 -93.663 1.00 28.27 865 SER A N 1
ATOM 6866 C CA . SER A 1 865 ? 69.697 25.588 -93.904 1.00 28.27 865 SER A CA 1
ATOM 6867 C C . SER A 1 865 ? 68.579 25.717 -92.851 1.00 28.27 865 SER A C 1
ATOM 6869 O O . SER A 1 865 ? 68.128 24.695 -92.349 1.00 28.27 865 SER A O 1
ATOM 6871 N N . TYR A 1 866 ? 68.011 26.874 -92.494 1.00 28.84 866 TYR A N 1
ATOM 6872 C CA . TYR A 1 866 ? 68.405 28.300 -92.481 1.00 28.84 866 TYR A CA 1
ATOM 6873 C C . TYR A 1 866 ? 67.336 29.009 -91.596 1.00 28.84 866 TYR A C 1
ATOM 6875 O O . TYR A 1 866 ? 66.222 28.500 -91.482 1.00 28.84 866 TYR A O 1
ATOM 6883 N N . VAL A 1 867 ? 67.649 30.119 -90.916 1.00 34.97 867 VAL A N 1
ATOM 6884 C CA . VAL A 1 867 ? 66.715 30.823 -89.986 1.00 34.97 867 VAL A CA 1
ATOM 6885 C C . VAL A 1 867 ? 65.897 31.888 -90.755 1.00 34.97 867 VAL A C 1
ATOM 6887 O O . VAL A 1 867 ? 66.339 32.287 -91.828 1.00 34.97 867 VAL A O 1
ATOM 6890 N N . PRO A 1 868 ? 64.737 32.386 -90.271 1.00 40.47 868 PRO A N 1
ATOM 6891 C CA . PRO A 1 868 ? 64.787 33.528 -89.344 1.00 40.47 868 PRO A CA 1
ATOM 6892 C C . PRO A 1 868 ? 63.667 33.557 -88.278 1.00 40.47 868 PRO A C 1
ATOM 6894 O O . PRO A 1 868 ? 62.728 32.766 -88.284 1.00 40.47 868 PRO A O 1
ATOM 6897 N N . ALA A 1 869 ? 63.794 34.511 -87.356 1.00 33.47 869 ALA A N 1
ATOM 6898 C CA . ALA A 1 869 ? 62.769 34.933 -86.398 1.00 33.47 869 ALA A CA 1
ATOM 6899 C C . ALA A 1 869 ? 62.283 36.366 -86.744 1.00 33.47 869 ALA A C 1
ATOM 6901 O O . ALA A 1 869 ? 62.634 36.875 -87.807 1.00 33.47 869 ALA A O 1
ATOM 6902 N N . VAL A 1 870 ? 61.628 37.031 -85.773 1.00 35.16 870 VAL A N 1
ATOM 6903 C CA . VAL A 1 870 ? 61.438 38.501 -85.592 1.00 35.16 870 VAL A CA 1
ATOM 6904 C C . VAL A 1 870 ? 60.013 39.051 -85.867 1.00 35.16 870 VAL A C 1
ATOM 6906 O O . VAL A 1 870 ? 59.285 38.529 -86.706 1.00 35.16 870 VAL A O 1
ATOM 6909 N N . LEU A 1 871 ? 59.699 40.142 -85.138 1.00 33.12 871 LEU A N 1
ATOM 6910 C CA . LEU A 1 871 ? 58.558 41.087 -85.149 1.00 33.12 871 LEU A CA 1
ATOM 6911 C C . LEU A 1 871 ? 57.287 40.754 -84.320 1.00 33.12 871 LEU A C 1
ATOM 6913 O O . LEU A 1 871 ? 56.763 39.650 -84.416 1.00 33.12 871 LEU A O 1
ATOM 6917 N N . ASP A 1 872 ? 56.676 41.692 -83.564 1.00 29.08 872 ASP A N 1
ATOM 6918 C CA . ASP A 1 872 ? 57.203 42.905 -82.873 1.00 29.08 872 ASP A CA 1
ATOM 6919 C C . ASP A 1 872 ? 56.183 43.518 -81.861 1.00 29.08 872 ASP A C 1
ATOM 6921 O O . ASP A 1 872 ? 55.043 43.062 -81.778 1.00 29.08 872 ASP A O 1
ATOM 6925 N N . VAL A 1 873 ? 56.595 44.547 -81.091 1.00 39.25 873 VAL A N 1
ATOM 6926 C CA . VAL A 1 873 ? 55.915 45.200 -79.924 1.00 39.25 873 VAL A CA 1
ATOM 6927 C C . VAL A 1 873 ? 56.255 46.717 -79.917 1.00 39.25 873 VAL A C 1
ATOM 6929 O O . VAL A 1 873 ? 57.431 46.989 -80.166 1.00 39.25 873 VAL A O 1
ATOM 6932 N N . PRO A 1 874 ? 55.363 47.730 -79.657 1.00 50.81 874 PRO A N 1
ATOM 6933 C CA . PRO A 1 874 ? 54.453 47.942 -78.488 1.00 50.81 874 PRO A CA 1
ATOM 6934 C C . PRO A 1 874 ? 53.100 48.642 -78.911 1.00 50.81 874 PRO A C 1
ATOM 6936 O O . PRO A 1 874 ? 52.631 48.262 -79.982 1.00 50.81 874 PRO A O 1
ATOM 6939 N N . PRO A 1 875 ? 52.453 49.667 -78.256 1.00 50.34 875 PRO A N 1
ATOM 6940 C CA . PRO A 1 875 ? 52.428 50.195 -76.860 1.00 50.34 875 PRO A CA 1
ATOM 6941 C C . PRO A 1 875 ? 51.023 50.537 -76.228 1.00 50.34 875 PRO A C 1
ATOM 6943 O O . PRO A 1 875 ? 49.989 50.513 -76.887 1.00 50.34 875 PRO A O 1
ATOM 6946 N N . ASN A 1 876 ? 51.020 50.934 -74.935 1.00 36.06 876 ASN A N 1
ATOM 6947 C CA . ASN A 1 876 ? 49.951 51.666 -74.176 1.00 36.06 876 ASN A CA 1
ATOM 6948 C C . ASN A 1 876 ? 49.905 53.189 -74.562 1.00 36.06 876 ASN A C 1
ATOM 6950 O O . ASN A 1 876 ? 50.672 53.522 -75.470 1.00 36.06 876 ASN A O 1
ATOM 6954 N N . PRO A 1 877 ? 49.193 54.170 -73.906 1.00 53.94 877 PRO A N 1
ATOM 6955 C CA . PRO A 1 877 ? 48.265 54.234 -72.726 1.00 53.94 877 PRO A CA 1
ATOM 6956 C C . PRO A 1 877 ? 46.991 55.130 -73.021 1.00 53.94 877 PRO A C 1
ATOM 6958 O O . PRO A 1 877 ? 46.618 55.139 -74.192 1.00 53.94 877 PRO A O 1
ATOM 6961 N N . PRO A 1 878 ? 46.323 55.940 -72.128 1.00 48.75 878 PRO A N 1
ATOM 6962 C CA . PRO A 1 878 ? 46.239 56.071 -70.646 1.00 48.75 878 PRO A CA 1
ATOM 6963 C C . PRO A 1 878 ? 44.785 56.131 -70.032 1.00 48.75 878 PRO A C 1
ATOM 6965 O O . PRO A 1 878 ? 43.791 55.902 -70.711 1.00 48.75 878 PRO A O 1
ATOM 6968 N N . GLN A 1 879 ? 44.686 56.418 -68.715 1.00 37.88 879 GLN A N 1
ATOM 6969 C CA . GLN A 1 879 ? 43.494 56.540 -67.811 1.00 37.88 879 GLN A CA 1
ATOM 6970 C C . GLN A 1 879 ? 42.784 57.943 -67.906 1.00 37.88 879 GLN A C 1
ATOM 6972 O O . GLN A 1 879 ? 43.197 58.665 -68.815 1.00 37.88 879 GLN A O 1
ATOM 6977 N N . PRO A 1 880 ? 41.839 58.444 -67.028 1.00 47.00 880 PRO A N 1
ATOM 6978 C CA . PRO A 1 880 ? 41.262 57.991 -65.715 1.00 47.00 880 PRO A CA 1
ATOM 6979 C C . PRO A 1 880 ? 39.741 58.383 -65.496 1.00 47.00 880 PRO A C 1
ATOM 6981 O O . PRO A 1 880 ? 39.051 58.519 -66.503 1.00 47.00 880 PRO A O 1
ATOM 6984 N N . PRO A 1 881 ? 39.164 58.691 -64.288 1.00 50.78 881 PRO A N 1
ATOM 6985 C CA . PRO A 1 881 ? 39.292 58.176 -62.898 1.00 50.78 881 PRO A CA 1
ATOM 6986 C C . PRO A 1 881 ? 37.948 57.776 -62.182 1.00 50.78 881 PRO A C 1
ATOM 6988 O O . PRO A 1 881 ? 36.846 58.028 -62.660 1.00 50.78 881 PRO A O 1
ATOM 6991 N N . THR A 1 882 ? 38.086 57.331 -60.916 1.00 31.66 882 THR A N 1
ATOM 6992 C CA . THR A 1 882 ? 37.148 57.373 -59.748 1.00 31.66 882 THR A CA 1
ATOM 6993 C C . THR A 1 882 ? 36.329 56.128 -59.350 1.00 31.66 882 THR A C 1
ATOM 6995 O O . THR A 1 882 ? 35.379 55.729 -60.015 1.00 31.66 882 THR A O 1
ATOM 6998 N N . ARG A 1 883 ? 36.639 55.595 -58.151 1.00 34.47 883 ARG A N 1
ATOM 6999 C CA . ARG A 1 883 ? 35.716 54.995 -57.157 1.00 34.47 883 ARG A CA 1
ATOM 7000 C C . ARG A 1 883 ? 36.430 54.829 -55.804 1.00 34.47 883 ARG A C 1
ATOM 7002 O O . ARG A 1 883 ? 37.624 54.552 -55.781 1.00 34.47 883 ARG A O 1
ATOM 7009 N N . GLY A 1 884 ? 35.696 55.008 -54.704 1.00 32.09 884 GLY A N 1
ATOM 7010 C CA . GLY A 1 884 ? 36.122 54.691 -53.329 1.00 32.09 884 GLY A CA 1
ATOM 7011 C C . GLY A 1 884 ? 35.336 53.498 -52.746 1.00 32.09 884 GLY A C 1
ATOM 7012 O O . GLY A 1 884 ? 34.825 52.695 -53.525 1.00 32.09 884 GLY A O 1
ATOM 7013 N N . PRO A 1 885 ? 35.185 53.397 -51.411 1.00 43.72 885 PRO A N 1
ATOM 7014 C CA . PRO A 1 885 ? 36.133 52.684 -50.535 1.00 43.72 885 PRO A CA 1
ATOM 7015 C C . PRO A 1 885 ? 35.577 51.340 -49.964 1.00 43.72 885 PRO A C 1
ATOM 7017 O O . PRO A 1 885 ? 34.440 50.985 -50.271 1.00 43.72 885 PRO A O 1
ATOM 7020 N N . PRO A 1 886 ? 36.372 50.548 -49.201 1.00 45.31 886 PRO A N 1
ATOM 7021 C CA . PRO A 1 886 ? 36.200 49.088 -49.084 1.00 45.31 886 PRO A CA 1
ATOM 7022 C C . PRO A 1 886 ? 35.701 48.582 -47.709 1.00 45.31 886 PRO A C 1
ATOM 7024 O O . PRO A 1 886 ? 35.626 49.356 -46.755 1.00 45.31 886 PRO A O 1
ATOM 7027 N N . PRO A 1 887 ? 35.489 47.257 -47.571 1.00 39.09 887 PRO A N 1
ATOM 7028 C CA . PRO A 1 887 ? 35.540 46.554 -46.285 1.00 39.09 887 PRO A CA 1
ATOM 7029 C C . PRO A 1 887 ? 36.518 45.354 -46.266 1.00 39.09 887 PRO A C 1
ATOM 7031 O O . PRO A 1 887 ? 36.620 44.638 -47.261 1.00 39.09 887 PRO A O 1
ATOM 7034 N N . ALA A 1 888 ? 37.176 45.108 -45.121 1.00 30.08 888 ALA A N 1
ATOM 7035 C CA . ALA A 1 888 ? 37.278 43.786 -44.462 1.00 30.08 888 ALA A CA 1
ATOM 7036 C C . ALA A 1 888 ? 38.182 43.817 -43.202 1.00 30.08 888 ALA A C 1
ATOM 7038 O O . ALA A 1 888 ? 39.388 44.019 -43.300 1.00 30.08 888 ALA A O 1
ATOM 7039 N N . ASP A 1 889 ? 37.543 43.550 -42.061 1.00 31.72 889 ASP A N 1
ATOM 7040 C CA . ASP A 1 889 ? 37.982 42.808 -40.867 1.00 31.72 889 ASP A CA 1
ATOM 7041 C C . ASP A 1 889 ? 39.165 43.224 -39.964 1.00 31.72 889 ASP A C 1
ATOM 7043 O O . ASP A 1 889 ? 40.263 43.601 -40.366 1.00 31.72 889 ASP A O 1
ATOM 7047 N N . HIS A 1 890 ? 38.886 43.068 -38.662 1.00 31.39 890 HIS A N 1
ATOM 7048 C CA . HIS A 1 890 ? 39.745 43.340 -37.511 1.00 31.39 890 HIS A CA 1
ATOM 7049 C C . HIS A 1 890 ? 40.249 42.051 -36.827 1.00 31.39 890 HIS A C 1
ATOM 7051 O O . HIS A 1 890 ? 39.733 40.953 -37.018 1.00 31.39 890 HIS A O 1
ATOM 7057 N N . SER A 1 891 ? 41.272 42.251 -35.996 1.00 30.97 891 SER A N 1
ATOM 7058 C CA . SER A 1 891 ? 42.092 41.278 -35.258 1.00 30.97 891 SER A CA 1
ATOM 7059 C C . SER A 1 891 ? 41.414 40.709 -33.966 1.00 30.97 891 SER A C 1
ATOM 7061 O O . SER A 1 891 ? 40.217 40.917 -33.778 1.00 30.97 891 SER A O 1
ATOM 7063 N N . PRO A 1 892 ? 42.113 39.950 -33.079 1.00 39.66 892 PRO A N 1
ATOM 7064 C CA . PRO A 1 892 ? 41.483 39.063 -32.083 1.00 39.66 892 PRO A CA 1
ATOM 7065 C C . PRO A 1 892 ? 41.073 39.713 -30.738 1.00 39.66 892 PRO A C 1
ATOM 7067 O O . PRO A 1 892 ? 41.234 40.907 -30.508 1.00 39.66 892 PRO A O 1
ATOM 7070 N N . ALA A 1 893 ? 40.529 38.871 -29.850 1.00 28.00 893 ALA A N 1
ATOM 7071 C CA . ALA A 1 893 ? 39.768 39.206 -28.642 1.00 28.00 893 ALA A CA 1
ATOM 7072 C C . ALA A 1 893 ? 40.566 39.503 -27.353 1.00 28.00 893 ALA A C 1
ATOM 7074 O O . ALA A 1 893 ? 41.673 38.999 -27.171 1.00 28.00 893 ALA A O 1
ATOM 7075 N N . LEU A 1 894 ? 39.903 40.187 -26.401 1.00 28.52 894 LEU A N 1
ATOM 7076 C CA . LEU A 1 894 ? 40.031 40.024 -24.935 1.00 28.52 894 LEU A CA 1
ATOM 7077 C C . LEU A 1 894 ? 38.934 40.831 -24.188 1.00 28.52 894 LEU A C 1
ATOM 7079 O O . LEU A 1 894 ? 38.666 41.962 -24.575 1.00 28.52 894 LEU A O 1
ATOM 7083 N N . GLY A 1 895 ? 38.369 40.305 -23.085 1.00 26.83 895 GLY A N 1
ATOM 7084 C CA . GLY A 1 895 ? 37.796 41.146 -22.002 1.00 26.83 895 GLY A CA 1
ATOM 7085 C C . GLY A 1 895 ? 36.279 41.110 -21.690 1.00 26.83 895 GLY A C 1
ATOM 7086 O O . GLY A 1 895 ? 35.519 41.933 -22.175 1.00 26.83 895 GLY A O 1
ATOM 7087 N N . ALA A 1 896 ? 35.887 40.203 -20.788 1.00 27.62 896 ALA A N 1
ATOM 7088 C CA . ALA A 1 896 ? 34.905 40.322 -19.684 1.00 27.62 896 ALA A CA 1
ATOM 7089 C C . ALA A 1 896 ? 33.684 41.307 -19.678 1.00 27.62 896 ALA A C 1
ATOM 7091 O O . ALA A 1 896 ? 33.824 42.502 -19.449 1.00 27.62 896 ALA A O 1
ATOM 7092 N N . SER A 1 897 ? 32.494 40.690 -19.554 1.00 26.25 897 SER A N 1
ATOM 7093 C CA . SER A 1 897 ? 31.478 40.877 -18.477 1.00 26.25 897 SER A CA 1
ATOM 7094 C C . SER A 1 897 ? 30.466 42.051 -18.416 1.00 26.25 897 SER A C 1
ATOM 7096 O O . SER A 1 897 ? 30.804 43.212 -18.595 1.00 26.25 897 SER A O 1
ATOM 7098 N N . PHE A 1 898 ? 29.273 41.661 -17.930 1.00 28.84 898 PHE A N 1
ATOM 7099 C CA . PHE A 1 898 ? 28.176 42.400 -17.270 1.00 28.84 898 PHE A CA 1
ATOM 7100 C C . PHE A 1 898 ? 27.045 43.106 -18.065 1.00 28.84 898 PHE A C 1
ATOM 7102 O O . PHE A 1 898 ? 27.242 43.829 -19.032 1.00 28.84 898 PHE A O 1
ATOM 7109 N N . ASP A 1 899 ? 25.853 42.861 -17.503 1.00 29.91 899 ASP A N 1
ATOM 7110 C CA . ASP A 1 899 ? 24.545 43.532 -17.537 1.00 29.91 899 ASP A CA 1
ATOM 7111 C C . ASP A 1 899 ? 23.512 43.419 -18.690 1.00 29.91 899 ASP A C 1
ATOM 7113 O O . ASP A 1 899 ? 23.704 43.743 -19.858 1.00 29.91 899 ASP A O 1
ATOM 7117 N N . ASN A 1 900 ? 22.332 42.970 -18.234 1.00 32.31 900 ASN A N 1
ATOM 7118 C CA . ASN A 1 900 ? 20.987 42.912 -18.828 1.00 32.31 900 ASN A CA 1
ATOM 7119 C C . ASN A 1 900 ? 20.405 44.346 -19.005 1.00 32.31 900 ASN A C 1
ATOM 7121 O O . ASN A 1 900 ? 20.856 45.223 -18.264 1.00 32.31 900 ASN A O 1
ATOM 7125 N N . PRO A 1 901 ? 19.349 44.622 -19.827 1.00 49.09 901 PRO A N 1
ATOM 7126 C CA . PRO A 1 901 ? 18.040 43.957 -19.650 1.00 49.09 901 PRO A CA 1
ATOM 7127 C C . PRO A 1 901 ? 17.054 43.815 -20.856 1.00 49.09 901 PRO A C 1
ATOM 7129 O O . PRO A 1 901 ? 16.936 44.679 -21.716 1.00 49.09 901 PRO A O 1
ATOM 7132 N N . ARG A 1 902 ? 16.154 42.818 -20.723 1.00 33.72 902 ARG A N 1
ATOM 7133 C CA . ARG A 1 902 ? 14.697 42.811 -21.070 1.00 33.72 902 ARG A CA 1
ATOM 7134 C C . ARG A 1 902 ? 14.168 42.762 -22.538 1.00 33.72 902 ARG A C 1
ATOM 7136 O O . ARG A 1 902 ? 13.973 43.786 -23.179 1.00 33.72 902 ARG A O 1
ATOM 7143 N N . LEU A 1 903 ? 13.554 41.594 -22.815 1.00 34.75 903 LEU A N 1
ATOM 7144 C CA . LEU A 1 903 ? 12.132 41.344 -23.192 1.00 34.75 903 LEU A CA 1
ATOM 7145 C C . LEU A 1 903 ? 11.653 41.220 -24.663 1.00 34.75 903 LEU A C 1
ATOM 7147 O O . LEU A 1 903 ? 11.881 42.087 -25.498 1.00 34.75 903 LEU A O 1
ATOM 7151 N N . ARG A 1 904 ? 10.757 40.218 -24.827 1.00 29.98 904 ARG A N 1
ATOM 7152 C CA . ARG A 1 904 ? 9.954 39.768 -25.994 1.00 29.98 904 ARG A CA 1
ATOM 7153 C C . ARG A 1 904 ? 10.738 38.954 -27.044 1.00 29.98 904 ARG A C 1
ATOM 7155 O O . ARG A 1 904 ? 11.763 39.425 -27.516 1.00 29.98 904 ARG A O 1
ATOM 7162 N N . ILE A 1 905 ? 10.297 37.763 -27.473 1.00 35.72 905 ILE A N 1
ATOM 7163 C CA . ILE A 1 905 ? 9.085 36.953 -27.168 1.00 35.72 905 ILE A CA 1
ATOM 7164 C C . ILE A 1 905 ? 9.526 35.584 -26.643 1.00 35.72 905 ILE A C 1
ATOM 7166 O O . ILE A 1 905 ? 10.478 35.036 -27.236 1.00 35.72 905 ILE A O 1
#

pLDDT: mean 75.76, std 18.0, range [23.94, 97.12]

InterPro domains:
  IPR001320 Ionotropic glutamate receptor, C-terminal [PF00060] (522-797)
  IPR001320 Ionotropic glutamate receptor, C-terminal [SM00079] (394-762)
  IPR001508 Ionotropic glutamate receptor, metazoa [PR00177] (524-549)
  IPR001508 Ionotropic glutamate receptor, metazoa [PR00177] (596-623)
  IPR001508 Ionotropic glutamate receptor, metazoa [PR00177] (786-810)
  IPR001828 Receptor, ligand binding region [PF01094] (281-361)
  IPR015683 Ionotropic glutamate receptor [PTHR18966] (272-819)
  IPR015943 WD40/YVTN repeat-like-containing domain superfamily [G3DSA:2.130.10.10] (15-262)
  IPR019594 Ionotropic glutamate receptor, L-glutamate and glycine-binding domain [PF10613] (394-506)
  IPR019594 Ionotropic glutamate receptor, L-glutamate and glycine-binding domain [SM00918] (404-468)
  IPR028082 Periplasmic binding protein-like I [SSF53822] (241-379)
  IPR036322 WD40-repeat-containing domain superfamily [SSF50978] (22-265)

Organism: Phyllotreta striolata (NCBI:txid444603)